Protein AF-0000000080131211 (afdb_homodimer)

Organism: Aquilegia coerulea (NCBI:txid218851)

Radius of gyration: 43.45 Å; Cα contacts (8 Å, |Δi|>4): 1147; chains: 2; bounding box: 119×143×112 Å

Sequence (862 aa):
MFQPNPSKISPPTKALTFQESSVSKSLNWSEHSEVAGEGMQNGGLLKAQSIVELAQKCNEDMEKSGMRIKHHEDNLKFLKTQMDNLDESILDMQVNLGKYHHSSTVEMVKNENTNHSQTEENTIDQIQQQEKSAASLYCQLKIRHGAMASQLPITKDVIGIVATLGKVEDDNLSRLFSEYLGLKTMTAMVCKTFEGVKALEAYDEKGNINKNIGLRGIGLSIGRHIDERFLAICLEDLRPYAGEFIADDPQRKLDLLKPRLPNGESPPGFLGFAVNMINVDSDNLSCVTASGHGLRETLFYSLFSRMQVYRTRKEMLLSLPCVSDGAISLDGGMIRTSGVFILGNRKEVEVRFPVSTGILDLPVGYLEAERKIKFMKWEKERIDEDIKREQALLNDANEKFTSKKQEYFKFSSAYSNQQQAQSAGHRTIPRMFQPNPSKISPPTKALTFQESSVSKSLNWSEHSEVAGEGMQNGGLLKAQSIVELAQKCNEDMEKSGMRIKHHEDNLKFLKTQMDNLDESILDMQVNLGKYHHSSTVEMVKNENTNHSQTEENTIDQIQQQEKSAASLYCQLKIRHGAMASQLPITKDVIGIVATLGKVEDDNLSRLFSEYLGLKTMTAMVCKTFEGVKALEAYDEKGNINKNIGLRGIGLSIGRHIDERFLAICLEDLRPYAGEFIADDPQRKLDLLKPRLPNGESPPGFLGFAVNMINVDSDNLSCVTASGHGLRETLFYSLFSRMQVYRTRKEMLLSLPCVSDGAISLDGGMIRTSGVFILGNRKEVEVRFPVSTGILDLPVGYLEAERKIKFMKWEKERIDEDIKREQALLNDANEKFTSKKQEYFKFSSAYSNQQQAQSAGHRTIPR

Foldseek 3Di:
DCPDDDDPDDPPDDDDDPPPDDPDPDDDDPPDDDDDDDPDCVVVVVVVVVVVVVVVVLVVVLVVLVVLLVVLVVVLVVLVVLLVVLVVVLVVLVVVLVVVVVPDPLPQPFPVVCVPFFALVNLLVLLCVPALALLNLLSVLCVVVPPVSCVDQQRVQWPHFQQNFWAFAGRLLQQQLLQLLADQNRSEIEGAAVSNVCQQWPADPVGHTDCCGHSNVVCVVVVGHRDDDHHYHHQVPFDFAPAAFDPPDLQRHGDDDAFADPVGDHQPQWDFFSLRRIRGDLLQCWLSYLVTHGCSRTVSCVRGVRETEGQDPVSVVVCLVRFAQWYAYSQGWIDGGNPRGDDDDRDDRSRTHGHDRPPSPDDPVSSVSVNVSSVSVSVSVNSVVVSVVSVVSSVVSVVVSVVSVVVVVVVVVVVVVVVVVVVVVPDDPDD/DPPPDDDDDPPDPPVPCPPPDDDDDDDDPPPPDDDDPPPDCVPVVVVVVVVVVVVVVLVVVLVVLVVLLVVLVVVLVVLVVLLVVLVVVLVVLVVVLVVVVVPDPLPQPFPVVCPPFFALVNQLVLQCVPALALLNLLSVLCVVVPPVSCVDQQRVQWPHFQQNFWAFAGRLLQQQLLQQLADQNRSEIEGAAVSNVCQQWPADPVGHTDCCGHSNVVCVVVVGHRDDDHHYHHQVPFDFAPAAFDPPDLQRHGDDDAFADPVGDHQPQWDAFSLRRIRGDLLQCWLSYLVTHGCSRTVSCVRGVRETEGADPVSVVVCLVRFAQWYAYSQGWIDGGNPRGDDDDRDDRSRTHGHDRPPSPDDPVSSVSVNVSSVSVSVSVNSVVVSVVSVVSSVVSVVVSVVSVVVVVVVVVVVVVVVVVVVVVPDDPDD

pLDDT: mean 79.77, std 23.43, range [16.95, 98.81]

Solvent-accessible surface area (backbone atoms only — not comparable to full-atom values): 48018 Å² total; per-residue (Å²): 132,88,72,83,86,82,82,82,83,75,84,76,85,87,78,89,76,82,79,77,75,76,87,76,86,82,81,86,84,85,72,88,83,87,82,74,87,82,75,81,66,63,66,62,52,54,54,48,50,50,49,50,51,50,49,49,50,49,50,51,50,49,49,53,44,49,50,52,37,50,50,36,52,52,50,45,51,51,52,50,50,53,43,51,51,48,51,53,50,44,53,55,50,51,57,58,50,56,60,50,63,76,68,57,80,75,73,72,70,71,68,77,90,51,83,83,52,45,34,64,66,53,29,52,49,32,39,52,64,42,69,48,32,68,48,21,50,52,50,48,42,34,69,76,46,42,78,57,34,48,65,33,83,50,34,46,38,46,80,45,38,49,34,76,58,37,22,21,79,38,61,67,58,14,49,52,55,27,52,73,59,27,65,64,51,36,47,12,38,31,18,41,36,66,69,27,53,47,31,40,51,36,60,47,96,86,56,44,74,35,62,74,38,35,52,39,19,53,18,53,74,72,73,47,52,55,67,52,60,46,37,38,35,22,51,66,50,36,77,53,65,87,74,53,56,40,80,92,39,93,77,59,33,67,56,71,81,76,56,51,41,95,88,63,45,59,50,64,51,64,73,50,43,52,44,63,52,49,46,61,54,78,80,39,58,42,49,59,35,96,89,44,44,18,42,54,44,26,58,39,29,68,75,32,49,69,14,34,32,20,57,33,42,64,41,44,60,74,31,48,93,57,42,61,48,15,36,36,18,74,75,63,36,40,31,56,38,44,31,34,35,51,41,70,46,86,71,91,66,75,47,36,30,13,34,56,68,69,76,79,84,65,58,68,66,57,54,50,51,51,49,50,46,50,53,47,52,43,50,43,53,50,47,50,50,48,43,53,53,42,48,51,52,33,50,50,43,50,50,51,47,52,51,51,52,51,51,48,51,51,51,52,51,52,49,55,51,52,54,54,55,61,62,60,70,73,60,80,78,78,128,138,78,80,74,76,84,76,76,88,66,79,78,80,78,73,78,75,79,78,80,81,85,83,83,84,82,80,82,81,68,82,80,78,84,82,75,84,84,72,83,68,58,64,65,49,52,55,49,48,49,50,50,50,50,50,48,50,50,50,52,52,50,50,53,45,48,50,51,38,48,49,35,52,52,51,45,52,52,51,50,49,53,44,50,52,48,51,53,50,46,52,53,51,49,57,58,51,56,60,51,64,75,68,59,80,73,74,71,72,70,68,76,87,50,84,82,52,46,34,63,67,54,29,52,48,34,40,53,65,43,69,50,33,68,48,22,51,51,51,49,43,34,70,74,44,42,77,57,35,48,66,34,85,50,33,45,37,46,79,45,38,50,35,75,58,36,21,20,79,38,61,67,56,13,49,51,55,27,50,74,59,29,65,65,51,36,46,13,37,32,17,41,36,65,69,26,54,46,30,41,52,36,60,47,95,86,58,44,76,36,64,74,38,35,53,38,18,53,19,54,76,71,74,46,53,56,69,52,60,46,38,37,35,22,50,65,51,36,76,54,65,87,73,55,58,40,80,93,40,93,76,61,33,68,54,71,81,76,58,53,42,96,88,63,45,59,49,66,51,63,74,48,44,53,44,62,52,48,46,60,54,76,80,40,58,41,51,59,35,96,88,43,44,18,42,54,43,26,58,37,29,67,76,31,48,69,15,36,33,20,57,32,41,62,41,43,61,74,32,49,92,59,42,61,47,15,35,36,18,74,76,63,37,40,32,58,38,46,31,35,34,50,41,70,46,87,72,90,66,75,46,36,31,13,34,55,66,70,74,79,84,64,58,66,67,55,54,50,50,51,49,50,44,50,51,49,51,43,51,42,52,53,47,52,52,49,42,53,53,41,50,52,53,34,51,51,41,50,50,52,46,51,52,51,51,51,52,50,50,52,51,53,50,52,52,54,52,52,53,54,56,62,62,62,70,72,66,81,78,80,129

Secondary structure (DSSP, 8-state):
---------------------------------------TTHHHHHHHHHHHHHHHHHHHHHHHHHHHHHHHHHHHHHHHHHHHHHHHHHHHHHHHHHHHHHH--------GGGTTS--HHHHHHHHHHSTT-HHHHHHHHHHHHGGGGGGSTTTTTEEEEGGGS-BBSSHHHHHHHHHHH-HHHHT-EEESSHHHHHHH--B-TTS-B-TTSHHHHHHHHTT----S-EEEEEGGGS----SPBPTT-TT--B-PPPP--TTSPPPTTEEEEGGGG-B--GGGSS--STTS--SIIIIIHHHHTT-EEES-HHHHHHTGGG-SS-EEETTS-EEEETTEEEESPPPPPSS-PPBPP------HHHHHHHHHHHHHHHHHHHHHHHHHHHHHHHHHHHHHHHHHHHHHHHHHHHHHHHHHHHHGGGS----/---------------------------------------TTHHHHHHHHHHHHHHHHHHHHHHHHHHHHHHHHHHHHHHHHHHHHHHHHHHHHHHHHHHHHHH--------GGGTTS--HHHHHHHHHHSTT-HHHHHHHHHHHHGGGGGGSTTTTTEEEEGGGS-BBSSHHHHHHHHHHH-HHHHT-EEESSHHHHHHH--B-TTS-B-TTSHHHHHHHHTT----S-EEEEEGGGS----SPBPTT-TT--B-PPPP--TTSPPPTTEEEEGGGG-B--GGGSS--STTS--SIIIIIHHHHTT-EEES-HHHHHHTGGG-SS-EEETTS-EEEETTEEEESPPPPPSS-PPBPP------HHHHHHHHHHHHHHHHHHHHHHHHHHHHHHHHHHHHHHHHHHHHHHHHHHHHHHHHHHHHGGG-----

Structure (mmCIF, N/CA/C/O backbone):
data_AF-0000000080131211-model_v1
#
loop_
_entity.id
_entity.type
_entity.pdbx_description
1 polymer 'Protein DEFECTIVE IN MERISTEM SILENCING 3'
#
loop_
_atom_site.group_PDB
_atom_site.id
_atom_site.type_symbol
_atom_site.label_atom_id
_atom_site.label_alt_id
_atom_site.label_comp_id
_atom_site.label_asym_id
_atom_site.label_entity_id
_atom_site.label_seq_id
_atom_site.pdbx_PDB_ins_code
_atom_site.Cartn_x
_atom_site.Cartn_y
_atom_site.Cartn_z
_atom_site.occupancy
_atom_site.B_iso_or_equiv
_atom_site.auth_seq_id
_atom_site.auth_comp_id
_atom_site.auth_asym_id
_atom_site.auth_atom_id
_atom_site.pdbx_PDB_model_num
ATOM 1 N N . MET A 1 1 ? 46.031 -30.234 -34.281 1 19.17 1 MET A N 1
ATOM 2 C CA . MET A 1 1 ? 46.25 -30.766 -35.625 1 19.17 1 MET A CA 1
ATOM 3 C C . MET A 1 1 ? 44.938 -31.188 -36.25 1 19.17 1 MET A C 1
ATOM 5 O O . MET A 1 1 ? 44.875 -31.391 -37.469 1 19.17 1 MET A O 1
ATOM 9 N N . PHE A 1 2 ? 43.938 -31.75 -35.562 1 21.12 2 PHE A N 1
ATOM 10 C CA . PHE A 1 2 ? 43.188 -32.906 -36.062 1 21.12 2 PHE A CA 1
ATOM 11 C C . PHE A 1 2 ? 42.156 -32.5 -37.125 1 21.12 2 PHE A C 1
ATOM 13 O O . PHE A 1 2 ? 41.312 -31.641 -36.844 1 21.12 2 PHE A O 1
ATOM 20 N N . GLN A 1 3 ? 42.469 -32.719 -38.375 1 22.14 3 GLN A N 1
ATOM 21 C CA . GLN A 1 3 ? 41.875 -32.281 -39.656 1 22.14 3 GLN A CA 1
ATOM 22 C C . GLN A 1 3 ? 40.594 -33.031 -39.938 1 22.14 3 GLN A C 1
ATOM 24 O O . GLN A 1 3 ? 40.594 -34.188 -40.406 1 22.14 3 GLN A O 1
ATOM 29 N N . PRO A 1 4 ? 39.656 -33.281 -39.062 1 21.61 4 PRO A N 1
ATOM 30 C CA . PRO A 1 4 ? 38.844 -34.438 -39.406 1 21.61 4 PRO A CA 1
ATOM 31 C C . PRO A 1 4 ? 38.219 -34.312 -40.812 1 21.61 4 PRO A C 1
ATOM 33 O O . PRO A 1 4 ? 38.156 -33.219 -41.375 1 21.61 4 PRO A O 1
ATOM 36 N N . ASN A 1 5 ? 37.688 -35.406 -41.312 1 19.81 5 ASN A N 1
ATOM 37 C CA . ASN A 1 5 ? 37.375 -36.25 -42.469 1 19.81 5 ASN A CA 1
ATOM 38 C C . ASN A 1 5 ? 36.25 -35.656 -43.312 1 19.81 5 ASN A C 1
ATOM 40 O O . ASN A 1 5 ? 35.344 -34.969 -42.781 1 19.81 5 ASN A O 1
ATOM 44 N N . PRO A 1 6 ? 36.188 -35.844 -44.625 1 22.23 6 PRO A N 1
ATOM 45 C CA . PRO A 1 6 ? 35.781 -35.344 -45.969 1 22.23 6 PRO A CA 1
ATOM 46 C C . PRO A 1 6 ? 34.312 -35.531 -46.25 1 22.23 6 PRO A C 1
ATOM 48 O O . PRO A 1 6 ? 33.656 -34.656 -46.812 1 22.23 6 PRO A O 1
ATOM 51 N N . SER A 1 7 ? 33.656 -36.719 -45.969 1 18 7 SER A N 1
ATOM 52 C CA . SER A 1 7 ? 33.094 -37.531 -47.062 1 18 7 SER A CA 1
ATOM 53 C C . SER A 1 7 ? 31.656 -37.125 -47.344 1 18 7 SER A C 1
ATOM 55 O O . SER A 1 7 ? 30.75 -37.5 -46.594 1 18 7 SER A O 1
ATOM 57 N N . LYS A 1 8 ? 31.328 -35.875 -47.562 1 22.05 8 LYS A N 1
ATOM 58 C CA . LYS A 1 8 ? 29.906 -35.594 -47.812 1 22.05 8 LYS A CA 1
ATOM 59 C C . LYS A 1 8 ? 29.375 -36.438 -48.969 1 22.05 8 LYS A C 1
ATOM 61 O O . LYS A 1 8 ? 29.922 -36.438 -50.062 1 22.05 8 LYS A O 1
ATOM 66 N N . ILE A 1 9 ? 28.516 -37.594 -48.812 1 18.17 9 ILE A N 1
ATOM 67 C CA . ILE A 1 9 ? 27.859 -38.719 -49.5 1 18.17 9 ILE A CA 1
ATOM 68 C C . ILE A 1 9 ? 26.844 -38.219 -50.5 1 18.17 9 ILE A C 1
ATOM 70 O O . ILE A 1 9 ? 25.984 -37.406 -50.156 1 18.17 9 ILE A O 1
ATOM 74 N N . SER A 1 10 ? 26.953 -38.406 -51.875 1 19.75 10 SER A N 1
ATOM 75 C CA . SER A 1 10 ? 26.422 -38.094 -53.188 1 19.75 10 SER A CA 1
ATOM 76 C C . SER A 1 10 ? 25.078 -38.75 -53.438 1 19.75 10 SER A C 1
ATOM 78 O O . SER A 1 10 ? 24.469 -38.562 -54.5 1 19.75 10 SER A O 1
ATOM 80 N N . PRO A 1 11 ? 24.266 -39.438 -52.562 1 18 11 PRO A N 1
ATOM 81 C CA . PRO A 1 11 ? 23.594 -40.531 -53.25 1 18 11 PRO A CA 1
ATOM 82 C C . PRO A 1 11 ? 22.547 -40.062 -54.25 1 18 11 PRO A C 1
ATOM 84 O O . PRO A 1 11 ? 21.797 -39.125 -53.969 1 18 11 PRO A O 1
ATOM 87 N N . PRO A 1 12 ? 22.578 -40.219 -55.594 1 21.59 12 PRO A N 1
ATOM 88 C CA . PRO A 1 12 ? 21.828 -39.812 -56.781 1 21.59 12 PRO A CA 1
ATOM 89 C C . PRO A 1 12 ? 20.5 -40.562 -56.906 1 21.59 12 PRO A C 1
ATOM 91 O O . PRO A 1 12 ? 19.812 -40.469 -57.938 1 21.59 12 PRO A O 1
ATOM 94 N N . THR A 1 13 ? 19.672 -40.781 -55.906 1 18.08 13 THR A N 1
ATOM 95 C CA . THR A 1 13 ? 18.688 -41.844 -56.125 1 18.08 13 THR A CA 1
ATOM 96 C C . THR A 1 13 ? 17.844 -41.562 -57.344 1 18.08 13 THR A C 1
ATOM 98 O O . THR A 1 13 ? 17.594 -40.406 -57.719 1 18.08 13 THR A O 1
ATOM 101 N N . LYS A 1 14 ? 17.078 -42.688 -57.906 1 18.88 14 LYS A N 1
ATOM 102 C CA . LYS A 1 14 ? 16.578 -43.469 -59.031 1 18.88 14 LYS A CA 1
ATOM 103 C C . LYS A 1 14 ? 15.281 -42.906 -59.594 1 18.88 14 LYS A C 1
ATOM 105 O O . LYS A 1 14 ? 15.258 -42.312 -60.688 1 18.88 14 LYS A O 1
ATOM 110 N N . ALA A 1 15 ? 14.062 -43.719 -59.656 1 18.55 15 ALA A N 1
ATOM 111 C CA . ALA A 1 15 ? 13.445 -44.469 -60.75 1 18.55 15 ALA A CA 1
ATOM 112 C C . ALA A 1 15 ? 12.18 -43.781 -61.25 1 18.55 15 ALA A C 1
ATOM 114 O O . ALA A 1 15 ? 11.93 -43.719 -62.438 1 18.55 15 ALA A O 1
ATOM 115 N N . LEU A 1 16 ? 11.094 -43.344 -60.438 1 19 16 LEU A N 1
ATOM 116 C CA . LEU A 1 16 ? 9.797 -43.969 -60.656 1 19 16 LEU A CA 1
ATOM 117 C C . LEU A 1 16 ? 9.047 -43.312 -61.812 1 19 16 LEU A C 1
ATOM 119 O O . LEU A 1 16 ? 8.906 -42.094 -61.844 1 19 16 LEU A O 1
ATOM 123 N N . THR A 1 17 ? 8.859 -44 -62.969 1 19.23 17 THR A N 1
ATOM 124 C CA . THR A 1 17 ? 8.375 -43.75 -64.312 1 19.23 17 THR A CA 1
ATOM 125 C C . THR A 1 17 ? 6.859 -43.562 -64.312 1 19.23 17 THR A C 1
ATOM 127 O O . THR A 1 17 ? 6.113 -44.531 -64.125 1 19.23 17 THR A O 1
ATOM 130 N N . PHE A 1 18 ? 6.16 -42.688 -63.625 1 18.03 18 PHE A N 1
ATOM 131 C CA . PHE A 1 18 ? 4.703 -42.75 -63.594 1 18.03 18 PHE A CA 1
ATOM 132 C C . PHE A 1 18 ? 4.121 -42.406 -65 1 18.03 18 PHE A C 1
ATOM 134 O O . PHE A 1 18 ? 4.242 -41.281 -65.438 1 18.03 18 PHE A O 1
ATOM 141 N N . GLN A 1 19 ? 3.932 -43.375 -65.875 1 18.34 19 GLN A N 1
ATOM 142 C CA . GLN A 1 19 ? 3.488 -43.281 -67.25 1 18.34 19 GLN A CA 1
ATOM 143 C C . GLN A 1 19 ? 1.999 -42.969 -67.312 1 18.34 19 GLN A C 1
ATOM 145 O O . GLN A 1 19 ? 1.16 -43.781 -67 1 18.34 19 GLN A O 1
ATOM 150 N N . GLU A 1 20 ? 1.402 -41.875 -66.938 1 18.62 20 GLU A N 1
ATOM 151 C CA . GLU A 1 20 ? -0.043 -41.688 -66.938 1 18.62 20 GLU A CA 1
ATOM 152 C C . GLU A 1 20 ? -0.625 -41.531 -68.312 1 18.62 20 GLU A C 1
ATOM 154 O O . GLU A 1 20 ? -1.765 -41.062 -68.5 1 18.62 20 GLU A O 1
ATOM 159 N N . SER A 1 21 ? -0.334 -42.156 -69.375 1 18.22 21 SER A N 1
ATOM 160 C CA . SER A 1 21 ? -0.673 -41.531 -70.625 1 18.22 21 SER A CA 1
ATOM 161 C C . SER A 1 21 ? -2.174 -41.594 -70.875 1 18.22 21 SER A C 1
ATOM 163 O O . SER A 1 21 ? -2.771 -40.625 -71.312 1 18.22 21 SER A O 1
ATOM 165 N N . SER A 1 22 ? -2.949 -42.719 -71.062 1 18.47 22 SER A N 1
ATOM 166 C CA . SER A 1 22 ? -3.566 -43.031 -72.375 1 18.47 22 SER A CA 1
ATOM 167 C C . SER A 1 22 ? -5.035 -42.625 -72.375 1 18.47 22 SER A C 1
ATOM 169 O O . SER A 1 22 ? -5.809 -43.125 -73.188 1 18.47 22 SER A O 1
ATOM 171 N N . VAL A 1 23 ? -5.578 -41.594 -71.875 1 19.14 23 VAL A N 1
ATOM 172 C CA . VAL A 1 23 ? -7.035 -41.656 -71.812 1 19.14 23 VAL A CA 1
ATOM 173 C C . VAL A 1 23 ? -7.629 -41.531 -73.188 1 19.14 23 VAL A C 1
ATOM 175 O O . VAL A 1 23 ? -7.387 -40.562 -73.938 1 19.14 23 VAL A O 1
ATOM 178 N N . SER A 1 24 ? -8.094 -42.625 -73.875 1 17.5 24 SER A N 1
ATOM 179 C CA . SER A 1 24 ? -8.727 -42.875 -75.188 1 17.5 24 SER A CA 1
ATOM 180 C C . SER A 1 24 ? -10.109 -42.25 -75.25 1 17.5 24 SER A C 1
ATOM 182 O O . SER A 1 24 ? -10.836 -42.219 -74.25 1 17.5 24 SER A O 1
ATOM 184 N N . LYS A 1 25 ? -10.484 -41.469 -76.312 1 22.16 25 LYS A N 1
ATOM 185 C CA . LYS A 1 25 ? -11.547 -40.625 -76.875 1 22.16 25 LYS A CA 1
ATOM 186 C C . LYS A 1 25 ? -12.773 -41.469 -77.25 1 22.16 25 LYS A C 1
ATOM 188 O O . LYS A 1 25 ? -12.82 -42.125 -78.312 1 22.16 25 LYS A O 1
ATOM 193 N N . SER A 1 26 ? -13.352 -42.312 -76.312 1 16.95 26 SER A N 1
ATOM 194 C CA . SER A 1 26 ? -14.391 -43.219 -76.75 1 16.95 26 SER A CA 1
ATOM 195 C C . SER A 1 26 ? -15.547 -42.438 -77.438 1 16.95 26 SER A C 1
ATOM 197 O O . SER A 1 26 ? -15.844 -41.312 -77 1 16.95 26 SER A O 1
ATOM 199 N N . LEU A 1 27 ? -16.25 -42.938 -78.5 1 19.95 27 LEU A N 1
ATOM 200 C CA . LEU A 1 27 ? -17.078 -42.781 -79.688 1 19.95 27 LEU A CA 1
ATOM 201 C C . LEU A 1 27 ? -18.547 -42.594 -79.25 1 19.95 27 LEU A C 1
ATOM 203 O O . LEU A 1 27 ? -19.328 -42.031 -80 1 19.95 27 LEU A O 1
ATOM 207 N N . ASN A 1 28 ? -19.109 -43.094 -78.062 1 18.81 28 ASN A N 1
ATOM 208 C CA . ASN A 1 28 ? -20.391 -43.75 -78.312 1 18.81 28 ASN A CA 1
ATOM 209 C C . ASN A 1 28 ? -21.469 -42.75 -78.688 1 18.81 28 ASN A C 1
ATOM 211 O O . ASN A 1 28 ? -21.344 -41.562 -78.438 1 18.81 28 ASN A O 1
ATOM 215 N N . TRP A 1 29 ? -22.766 -43.25 -79.312 1 20.05 29 TRP A N 1
ATOM 216 C CA . TRP A 1 29 ? -23.938 -43.188 -80.125 1 20.05 29 TRP A CA 1
ATOM 217 C C . TRP A 1 29 ? -25.109 -42.531 -79.375 1 20.05 29 TRP A C 1
ATOM 219 O O . TRP A 1 29 ? -25.516 -43 -78.312 1 20.05 29 TRP A O 1
ATOM 229 N N . SER A 1 30 ? -25.25 -41.188 -79.375 1 20.59 30 SER A N 1
ATOM 230 C CA . SER A 1 30 ? -26.266 -40.344 -78.75 1 20.59 30 SER A CA 1
ATOM 231 C C . SER A 1 30 ? -27.656 -40.625 -79.312 1 20.59 30 SER A C 1
ATOM 233 O O . SER A 1 30 ? -28.172 -39.844 -80.125 1 20.59 30 SER A O 1
ATOM 235 N N . GLU A 1 31 ? -28.125 -41.781 -79.562 1 21.28 31 GLU A N 1
ATOM 236 C CA . GLU A 1 31 ? -29.375 -41.812 -80.312 1 21.28 31 GLU A CA 1
ATOM 237 C C . GLU A 1 31 ? -30.562 -41.406 -79.438 1 21.28 31 GLU A C 1
ATOM 239 O O . GLU A 1 31 ? -31.688 -41.281 -79.938 1 21.28 31 GLU A O 1
ATOM 244 N N . HIS A 1 32 ? -30.547 -40.906 -78.125 1 19.84 32 HIS A N 1
ATOM 245 C CA . HIS A 1 32 ? -31.75 -41.156 -77.312 1 19.84 32 HIS A CA 1
ATOM 246 C C . HIS A 1 32 ? -32.969 -40.469 -77.938 1 19.84 32 HIS A C 1
ATOM 248 O O . HIS A 1 32 ? -32.844 -39.5 -78.688 1 19.84 32 HIS A O 1
ATOM 254 N N . SER A 1 33 ? -34.312 -41.062 -77.562 1 21.89 33 SER A N 1
ATOM 255 C CA . SER A 1 33 ? -35.719 -41.375 -77.75 1 21.89 33 SER A CA 1
ATOM 256 C C . SER A 1 33 ? -36.594 -40.188 -77.312 1 21.89 33 SER A C 1
ATOM 258 O O . SER A 1 33 ? -36.188 -39.406 -76.5 1 21.89 33 SER A O 1
ATOM 260 N N . GLU A 1 34 ? -37.781 -39.938 -78 1 25.11 34 GLU A N 1
ATOM 261 C CA . GLU A 1 34 ? -38.906 -39 -78.125 1 25.11 34 GLU A CA 1
ATOM 262 C C . GLU A 1 34 ? -39.719 -39 -76.812 1 25.11 34 GLU A C 1
ATOM 264 O O . GLU A 1 34 ? -40.219 -40.062 -76.375 1 25.11 34 GLU A O 1
ATOM 269 N N . VAL A 1 35 ? -39.531 -38.125 -75.875 1 25.56 35 VAL A N 1
ATOM 270 C CA . VAL A 1 35 ? -40.156 -37.969 -74.562 1 25.56 35 VAL A CA 1
ATOM 271 C C . VAL A 1 35 ? -41.625 -37.625 -74.688 1 25.56 35 VAL A C 1
ATOM 273 O O . VAL A 1 35 ? -41.969 -36.656 -75.375 1 25.56 35 VAL A O 1
ATOM 276 N N . ALA A 1 36 ? -42.531 -38.625 -74.562 1 26.08 36 ALA A N 1
ATOM 277 C CA . ALA A 1 36 ? -43.969 -38.531 -74.438 1 26.08 36 ALA A CA 1
ATOM 278 C C . ALA A 1 36 ? -44.406 -37.594 -73.312 1 26.08 36 ALA A C 1
ATOM 280 O O . ALA A 1 36 ? -43.625 -37.375 -72.375 1 26.08 36 ALA A O 1
ATOM 281 N N . GLY A 1 37 ? -45.656 -36.938 -73.188 1 26.09 37 GLY A N 1
ATOM 282 C CA . GLY A 1 37 ? -46.406 -35.875 -72.5 1 26.09 37 GLY A CA 1
ATOM 283 C C . GLY A 1 37 ? -46.688 -36.156 -71.062 1 26.09 37 GLY A C 1
ATOM 284 O O . GLY A 1 37 ? -47.531 -35.5 -70.438 1 26.09 37 GLY A O 1
ATOM 285 N N . GLU A 1 38 ? -45.812 -36.906 -70.25 1 29.92 38 GLU A N 1
ATOM 286 C CA . GLU A 1 38 ? -46.312 -37.375 -69 1 29.92 38 GLU A CA 1
ATOM 287 C C . GLU A 1 38 ? -46.438 -36.219 -68 1 29.92 38 GLU A C 1
ATOM 289 O O . GLU A 1 38 ? -45.438 -35.562 -67.688 1 29.92 38 GLU A O 1
ATOM 294 N N . GLY A 1 39 ? -47.625 -35.562 -67.625 1 32.28 39 GLY A N 1
ATOM 295 C CA . GLY A 1 39 ? -48.125 -34.5 -66.75 1 32.28 39 GLY A CA 1
ATOM 296 C C . GLY A 1 39 ? -47.719 -34.656 -65.312 1 32.28 39 GLY A C 1
ATOM 297 O O . GLY A 1 39 ? -47.344 -33.688 -64.688 1 32.28 39 GLY A O 1
ATOM 298 N N . MET A 1 40 ? -48.125 -35.688 -64.562 1 36.72 40 MET A N 1
ATOM 299 C CA . MET A 1 40 ? -48.438 -35.688 -63.125 1 36.72 40 MET A CA 1
ATOM 300 C C . MET A 1 40 ? -47.156 -35.656 -62.312 1 36.72 40 MET A C 1
ATOM 302 O O . MET A 1 40 ? -47.188 -35.625 -61.062 1 36.72 40 MET A O 1
ATOM 306 N N . GLN A 1 41 ? -45.969 -36.125 -62.719 1 38.56 41 GLN A N 1
ATOM 307 C CA . GLN A 1 41 ? -44.875 -36.562 -61.844 1 38.56 41 GLN A CA 1
ATOM 308 C C . GLN A 1 41 ? -44.094 -35.375 -61.312 1 38.56 41 GLN A C 1
ATOM 310 O O . GLN A 1 41 ? -43 -35.562 -60.781 1 38.56 41 GLN A O 1
ATOM 315 N N . ASN A 1 42 ? -44.5 -34.188 -61.406 1 44.81 42 ASN A N 1
ATOM 316 C CA . ASN A 1 42 ? -43.594 -33.094 -61.062 1 44.81 42 ASN A CA 1
ATOM 317 C C . ASN A 1 42 ? -43.438 -32.938 -59.562 1 44.81 42 ASN A C 1
ATOM 319 O O . ASN A 1 42 ? -42.594 -32.156 -59.094 1 44.81 42 ASN A O 1
ATOM 323 N N . GLY A 1 43 ? -44.312 -33.375 -58.75 1 51.09 43 GLY A N 1
ATOM 324 C CA . GLY A 1 43 ? -44.156 -33.188 -57.312 1 51.09 43 GLY A CA 1
ATOM 325 C C . GLY A 1 43 ? -43 -34.031 -56.719 1 51.09 43 GLY A C 1
ATOM 326 O O . GLY A 1 43 ? -42.344 -33.594 -55.781 1 51.09 43 GLY A O 1
ATOM 327 N N . GLY A 1 44 ? -42.875 -35.219 -57.125 1 53.16 44 GLY A N 1
ATOM 328 C CA . GLY A 1 44 ? -41.844 -36.125 -56.656 1 53.16 44 GLY A CA 1
ATOM 329 C C . GLY A 1 44 ? -40.438 -35.688 -57 1 53.16 44 GLY A C 1
ATOM 330 O O . GLY A 1 44 ? -39.5 -35.906 -56.219 1 53.16 44 GLY A O 1
ATOM 331 N N . LEU A 1 45 ? -40.281 -35.031 -58.094 1 58.22 45 LEU A N 1
ATOM 332 C CA . LEU A 1 45 ? -38.969 -34.562 -58.531 1 58.22 45 LEU A CA 1
ATOM 333 C C . LEU A 1 45 ? -38.469 -33.406 -57.688 1 58.22 45 LEU A C 1
ATOM 335 O O . LEU A 1 45 ? -37.281 -33.312 -57.375 1 58.22 45 LEU A O 1
ATOM 339 N N . LEU A 1 46 ? -39.375 -32.531 -57.281 1 57.25 46 LEU A N 1
ATOM 340 C CA . LEU A 1 46 ? -38.938 -31.406 -56.469 1 57.25 46 LEU A CA 1
ATOM 341 C C . LEU A 1 46 ? -38.5 -31.875 -55.094 1 57.25 46 LEU A C 1
ATOM 343 O O . LEU A 1 46 ? -37.531 -31.359 -54.531 1 57.25 46 LEU A O 1
ATOM 347 N N . LYS A 1 47 ? -39.188 -32.844 -54.625 1 61.06 47 LYS A N 1
ATOM 348 C CA . LYS A 1 47 ? -38.812 -33.406 -53.344 1 61.06 47 LYS A CA 1
ATOM 349 C C . LYS A 1 47 ? -37.5 -34.156 -53.438 1 61.06 47 LYS A C 1
ATOM 351 O O . LYS A 1 47 ? -36.656 -34.062 -52.531 1 61.06 47 LYS A O 1
ATOM 356 N N . ALA A 1 48 ? -37.406 -34.812 -54.531 1 63.47 48 ALA A N 1
ATOM 357 C CA . ALA A 1 48 ? -36.156 -35.531 -54.75 1 63.47 48 ALA A CA 1
ATOM 358 C C . ALA A 1 48 ? -35 -34.562 -54.906 1 63.47 48 ALA A C 1
ATOM 360 O O . ALA A 1 48 ? -33.906 -34.812 -54.406 1 63.47 48 ALA A O 1
ATOM 361 N N . GLN A 1 49 ? -35.156 -33.438 -55.562 1 67.75 49 GLN A N 1
ATOM 362 C CA . GLN A 1 49 ? -34.094 -32.438 -55.75 1 67.75 49 GLN A CA 1
ATOM 363 C C . GLN A 1 49 ? -33.719 -31.766 -54.406 1 67.75 49 GLN A C 1
ATOM 365 O O . GLN A 1 49 ? -32.562 -31.5 -54.156 1 67.75 49 GLN A O 1
ATOM 370 N N . SER A 1 50 ? -34.75 -31.594 -53.625 1 73 50 SER A N 1
ATOM 371 C CA . SER A 1 50 ? -34.5 -30.984 -52.312 1 73 50 SER A CA 1
ATOM 372 C C . SER A 1 50 ? -33.719 -31.922 -51.406 1 73 50 SER A C 1
ATOM 374 O O . SER A 1 50 ? -32.844 -31.469 -50.656 1 73 50 SER A O 1
ATOM 376 N N . ILE A 1 51 ? -34.031 -33.125 -51.562 1 71.25 51 ILE A N 1
ATOM 377 C CA . ILE A 1 51 ? -33.312 -34.125 -50.781 1 71.25 51 ILE A CA 1
ATOM 378 C C . ILE A 1 51 ? -31.875 -34.25 -51.25 1 71.25 51 ILE A C 1
ATOM 380 O O . ILE A 1 51 ? -30.953 -34.375 -50.438 1 71.25 51 ILE A O 1
ATOM 384 N N . VAL A 1 52 ? -31.781 -34.156 -52.594 1 73.75 52 VAL A N 1
ATOM 385 C CA . VAL A 1 52 ? -30.438 -34.25 -53.156 1 73.75 52 VAL A CA 1
ATOM 386 C C . VAL A 1 52 ? -29.625 -33 -52.75 1 73.75 52 VAL A C 1
ATOM 388 O O . VAL A 1 52 ? -28.453 -33.125 -52.406 1 73.75 52 VAL A O 1
ATOM 391 N N . GLU A 1 53 ? -30.234 -31.859 -52.75 1 77.06 53 GLU A N 1
ATOM 392 C CA . GLU A 1 53 ? -29.562 -30.641 -52.344 1 77.06 53 GLU A CA 1
ATOM 393 C C . GLU A 1 53 ? -29.203 -30.672 -50.844 1 77.06 53 GLU A C 1
ATOM 395 O O . GLU A 1 53 ? -28.125 -30.203 -50.469 1 77.06 53 GLU A O 1
ATOM 400 N N . LEU A 1 54 ? -30.094 -31.219 -50.062 1 73.5 54 LEU A N 1
ATOM 401 C CA . LEU A 1 54 ? -29.828 -31.328 -48.625 1 73.5 54 LEU A CA 1
ATOM 402 C C . LEU A 1 54 ? -28.703 -32.312 -48.344 1 73.5 54 LEU A C 1
ATOM 404 O O . LEU A 1 54 ? -27.875 -32.094 -47.469 1 73.5 54 LEU A O 1
ATOM 408 N N . ALA A 1 55 ? -28.797 -33.375 -49.188 1 74.75 55 ALA A N 1
ATOM 409 C CA . ALA A 1 55 ? -27.75 -34.375 -49.031 1 74.75 55 ALA A CA 1
ATOM 410 C C . ALA A 1 55 ? -26.391 -33.812 -49.438 1 74.75 55 ALA A C 1
ATOM 412 O O . ALA A 1 55 ? -25.375 -34.094 -48.781 1 74.75 55 ALA A O 1
ATOM 413 N N . GLN A 1 56 ? -26.453 -32.969 -50.5 1 80.69 56 GLN A N 1
ATOM 414 C CA . GLN A 1 56 ? -25.203 -32.344 -50.938 1 80.69 56 GLN A CA 1
ATOM 415 C C . GLN A 1 56 ? -24.688 -31.344 -49.906 1 80.69 56 GLN A C 1
ATOM 417 O O . GLN A 1 56 ? -23.484 -31.297 -49.625 1 80.69 56 GLN A O 1
ATOM 422 N N . LYS A 1 57 ? -25.562 -30.594 -49.344 1 80.31 57 LYS A N 1
ATOM 423 C CA . LYS A 1 57 ? -25.172 -29.641 -48.312 1 80.31 57 LYS A CA 1
ATOM 424 C C . LYS A 1 57 ? -24.609 -30.344 -47.062 1 80.31 57 LYS A C 1
ATOM 426 O O . LYS A 1 57 ? -23.625 -29.891 -46.469 1 80.31 57 LYS A O 1
ATOM 431 N N . CYS A 1 58 ? -25.203 -31.438 -46.719 1 77.5 58 CYS A N 1
ATOM 432 C CA . CYS A 1 58 ? -24.75 -32.219 -45.594 1 77.5 58 CYS A CA 1
ATOM 433 C C . CYS A 1 58 ? -23.359 -32.781 -45.844 1 77.5 58 CYS A C 1
ATOM 435 O O . CYS A 1 58 ? -22.516 -32.812 -44.969 1 77.5 58 CYS A O 1
ATOM 437 N N . ASN A 1 59 ? -23.203 -33.25 -47.094 1 80.69 59 ASN A N 1
ATOM 438 C CA . ASN A 1 59 ? -21.891 -33.781 -47.469 1 80.69 59 ASN A CA 1
ATOM 439 C C . ASN A 1 59 ? -20.812 -32.688 -47.438 1 80.69 59 ASN A C 1
ATOM 441 O O . ASN A 1 59 ? -19.703 -32.938 -46.969 1 80.69 59 ASN A O 1
ATOM 445 N N . GLU A 1 60 ? -21.156 -31.516 -47.875 1 83.81 60 GLU A N 1
ATOM 446 C CA . GLU A 1 60 ? -20.219 -30.391 -47.844 1 83.81 60 GLU A CA 1
ATOM 447 C C . GLU A 1 60 ? -19.891 -30 -46.406 1 83.81 60 GLU A C 1
ATOM 449 O O . GLU A 1 60 ? -18.734 -29.703 -46.094 1 83.81 60 GLU A O 1
ATOM 454 N N . ASP A 1 61 ? -20.875 -30 -45.531 1 83.19 61 ASP A N 1
ATOM 455 C CA . ASP A 1 61 ? -20.672 -29.656 -44.125 1 83.19 61 ASP A CA 1
ATOM 456 C C . ASP A 1 61 ? -19.797 -30.688 -43.438 1 83.19 61 ASP A C 1
ATOM 458 O O . ASP A 1 61 ? -18.953 -30.328 -42.594 1 83.19 61 ASP A O 1
ATOM 462 N N . MET A 1 62 ? -20 -31.875 -43.781 1 84.81 62 MET A N 1
ATOM 463 C CA . MET A 1 62 ? -19.203 -32.938 -43.188 1 84.81 62 MET A CA 1
ATOM 464 C C . MET A 1 62 ? -17.75 -32.875 -43.656 1 84.81 62 MET A C 1
ATOM 466 O O . MET A 1 62 ? -16.828 -33.125 -42.875 1 84.81 62 MET A O 1
ATOM 470 N N . GLU A 1 63 ? -17.609 -32.531 -44.906 1 87.25 63 GLU A N 1
ATOM 471 C CA . GLU A 1 63 ? -16.266 -32.344 -45.438 1 87.25 63 GLU A CA 1
ATOM 472 C C . GLU A 1 63 ? -15.539 -31.188 -44.75 1 87.25 63 GLU A C 1
ATOM 474 O O . GLU A 1 63 ? -14.359 -31.297 -44.406 1 87.25 63 GLU A O 1
ATOM 479 N N . LYS A 1 64 ? -16.266 -30.094 -44.594 1 87.75 64 LYS A N 1
ATOM 480 C CA . LYS A 1 64 ? -15.68 -28.953 -43.938 1 87.75 64 LYS A CA 1
ATOM 481 C C . LYS A 1 64 ? -15.289 -29.297 -42.5 1 87.75 64 LYS A C 1
ATOM 483 O O . LYS A 1 64 ? -14.227 -28.875 -42.031 1 87.75 64 LYS A O 1
ATOM 488 N N . SER A 1 65 ? -16.125 -30.016 -41.781 1 89.44 65 SER A N 1
ATOM 489 C CA . SER A 1 65 ? -15.836 -30.453 -40.438 1 89.44 65 SER A CA 1
ATOM 490 C C . SER A 1 65 ? -14.633 -31.391 -40.375 1 89.44 65 SER A C 1
ATOM 492 O O . SER A 1 65 ? -13.82 -31.312 -39.469 1 89.44 65 SER A O 1
ATOM 494 N N . GLY A 1 66 ? -14.617 -32.219 -41.406 1 89.38 66 GLY A N 1
ATOM 495 C CA . GLY A 1 66 ? -13.461 -33.125 -41.531 1 89.38 66 GLY A CA 1
ATOM 496 C C . GLY A 1 66 ? -12.156 -32.375 -41.75 1 89.38 66 GLY A C 1
ATOM 497 O O . GLY A 1 66 ? -11.133 -32.719 -41.156 1 89.38 66 GLY A O 1
ATOM 498 N N . MET A 1 67 ? -12.203 -31.359 -42.531 1 90.06 67 MET A N 1
ATOM 499 C CA . MET A 1 67 ? -11.016 -30.531 -42.781 1 90.06 67 MET A CA 1
ATOM 500 C C . MET A 1 67 ? -10.57 -29.812 -41.531 1 90.06 67 MET A C 1
ATOM 502 O O . MET A 1 67 ? -9.375 -29.641 -41.281 1 90.06 67 MET A O 1
ATOM 506 N N . ARG A 1 68 ? -11.508 -29.344 -40.719 1 89.62 68 ARG A N 1
ATOM 507 C CA . ARG A 1 68 ? -11.188 -28.688 -39.438 1 89.62 68 ARG A CA 1
ATOM 508 C C . ARG A 1 68 ? -10.492 -29.641 -38.5 1 89.62 68 ARG A C 1
ATOM 510 O O . ARG A 1 68 ? -9.539 -29.266 -37.812 1 89.62 68 ARG A O 1
ATOM 517 N N . ILE A 1 69 ? -10.984 -30.781 -38.406 1 92.38 69 ILE A N 1
ATOM 518 C CA . ILE A 1 69 ? -10.398 -31.812 -37.562 1 92.38 69 ILE A CA 1
ATOM 519 C C . ILE A 1 69 ? -8.969 -32.094 -38 1 92.38 69 ILE A C 1
ATOM 521 O O . ILE A 1 69 ? -8.055 -32.156 -37.156 1 92.38 69 ILE A O 1
ATOM 525 N N . LYS A 1 70 ? -8.875 -32.281 -39.312 1 91.5 70 LYS A N 1
ATOM 526 C CA . LYS A 1 70 ? -7.539 -32.531 -3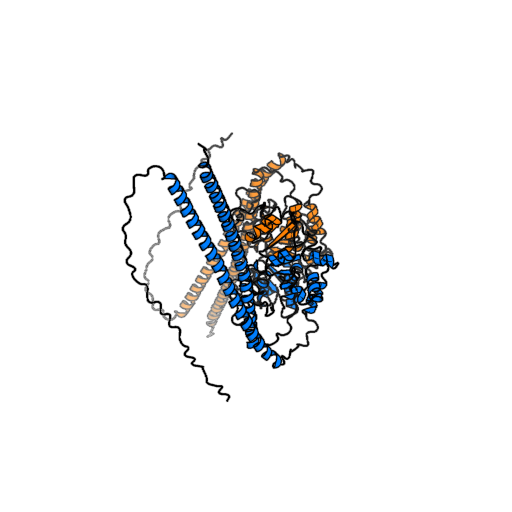9.844 1 91.5 70 LYS A CA 1
ATOM 527 C C . LYS A 1 70 ? -6.586 -31.391 -39.562 1 91.5 70 LYS A C 1
ATOM 529 O O . LYS A 1 70 ? -5.41 -31.594 -39.25 1 91.5 70 LYS A O 1
ATOM 534 N N . HIS A 1 71 ? -7.09 -30.203 -39.719 1 92.19 71 HIS A N 1
ATOM 535 C CA . HIS A 1 71 ? -6.285 -29.016 -39.438 1 92.19 71 HIS A CA 1
ATOM 536 C C . HIS A 1 71 ? -5.77 -29.047 -38 1 92.19 71 HIS A C 1
ATOM 538 O O . HIS A 1 71 ? -4.582 -28.797 -37.75 1 92.19 71 HIS A O 1
ATOM 544 N N . HIS A 1 72 ? -6.586 -29.359 -37 1 93.81 72 HIS A N 1
ATOM 545 C CA . HIS A 1 72 ? -6.184 -29.422 -35.625 1 93.81 72 HIS A CA 1
ATOM 546 C C . HIS A 1 72 ? -5.195 -30.562 -35.375 1 93.81 72 HIS A C 1
ATOM 548 O O . HIS A 1 72 ? -4.258 -30.422 -34.594 1 93.81 72 HIS A O 1
ATOM 554 N N . GLU A 1 73 ? -5.426 -31.641 -36.062 1 93.75 73 GLU A N 1
ATOM 555 C CA . GLU A 1 73 ? -4.516 -32.781 -35.938 1 93.75 73 GLU A CA 1
ATOM 556 C C . GLU A 1 73 ? -3.125 -32.406 -36.469 1 93.75 73 GLU A C 1
ATOM 558 O O . GLU A 1 73 ? -2.115 -32.781 -35.844 1 93.75 73 GLU A O 1
ATOM 563 N N . ASP A 1 74 ? -3.123 -31.75 -37.594 1 93.25 74 ASP A N 1
ATOM 564 C CA . ASP A 1 74 ? -1.849 -31.344 -38.188 1 93.25 74 ASP A CA 1
ATOM 565 C C . ASP A 1 74 ? -1.132 -30.344 -37.281 1 93.25 74 ASP A C 1
ATOM 567 O O . ASP A 1 74 ? 0.089 -30.391 -37.125 1 93.25 74 ASP A O 1
ATOM 571 N N . ASN A 1 75 ? -1.889 -29.422 -36.781 1 92.94 75 ASN A N 1
ATOM 572 C CA . ASN A 1 75 ? -1.304 -28.453 -35.875 1 92.94 75 ASN A CA 1
ATOM 573 C C . ASN A 1 75 ? -0.728 -29.109 -34.625 1 92.94 75 ASN A C 1
ATOM 575 O O . ASN A 1 75 ? 0.323 -28.703 -34.125 1 92.94 75 ASN A O 1
ATOM 579 N N . LEU A 1 76 ? -1.428 -30.062 -34.125 1 94.81 76 LEU A N 1
ATOM 580 C CA . LEU A 1 76 ? -0.961 -30.797 -32.938 1 94.81 76 LEU A CA 1
ATOM 581 C C . LEU A 1 76 ? 0.344 -31.531 -33.25 1 94.81 76 LEU A C 1
ATOM 583 O O . LEU A 1 76 ? 1.248 -31.562 -32.406 1 94.81 76 LEU A O 1
ATOM 587 N N . LYS A 1 77 ? 0.384 -32.156 -34.406 1 92.94 77 LYS A N 1
ATOM 588 C CA . LYS A 1 77 ? 1.61 -32.844 -34.812 1 92.94 77 LYS A CA 1
ATOM 589 C C . LYS A 1 77 ? 2.775 -31.844 -34.906 1 92.94 77 LYS A C 1
ATOM 591 O O . LYS A 1 77 ? 3.895 -32.156 -34.5 1 92.94 77 LYS A O 1
ATOM 596 N N . PHE A 1 78 ? 2.475 -30.719 -35.531 1 93.88 78 PHE A N 1
ATOM 597 C CA . PHE A 1 78 ? 3.49 -29.688 -35.656 1 93.88 78 PHE A CA 1
ATOM 598 C C . PHE A 1 78 ? 4.012 -29.266 -34.281 1 93.88 78 PHE A C 1
ATOM 600 O O . PHE A 1 78 ? 5.223 -29.188 -34.062 1 93.88 78 PHE A O 1
ATOM 607 N N . LEU A 1 79 ? 3.143 -28.984 -33.312 1 94.81 79 LEU A N 1
ATOM 608 C CA . LEU A 1 79 ? 3.502 -28.547 -31.969 1 94.81 79 LEU A CA 1
ATOM 609 C C . LEU A 1 79 ? 4.301 -29.625 -31.25 1 94.81 79 LEU A C 1
ATOM 611 O O . LEU A 1 79 ? 5.266 -29.328 -30.531 1 94.81 79 LEU A O 1
ATOM 615 N N . LYS A 1 80 ? 3.912 -30.844 -31.484 1 93.44 80 LYS A N 1
ATOM 616 C CA . LYS A 1 80 ? 4.613 -31.953 -30.844 1 93.44 80 LYS A CA 1
ATOM 617 C C . LYS A 1 80 ? 6.031 -32.094 -31.406 1 93.44 80 LYS A C 1
ATOM 619 O O . LYS A 1 80 ? 6.965 -32.406 -30.656 1 93.44 80 LYS A O 1
ATOM 624 N N . THR A 1 81 ? 6.184 -31.875 -32.656 1 92.5 81 THR A N 1
ATOM 625 C CA . THR A 1 81 ? 7.508 -31.922 -33.281 1 92.5 81 THR A CA 1
ATOM 626 C C . THR A 1 81 ? 8.398 -30.812 -32.719 1 92.5 81 THR A C 1
ATOM 628 O O . THR A 1 81 ? 9.578 -31.031 -32.438 1 92.5 81 THR A O 1
ATOM 631 N N . GLN A 1 82 ? 7.789 -29.672 -32.656 1 92 82 GLN A N 1
ATOM 632 C CA . GLN A 1 82 ? 8.531 -28.562 -32.062 1 92 82 GLN A CA 1
ATOM 633 C C . GLN A 1 82 ? 8.977 -28.875 -30.656 1 92 82 GLN A C 1
ATOM 635 O O . GLN A 1 82 ? 10.102 -28.547 -30.266 1 92 82 GLN A O 1
ATOM 640 N N . MET A 1 83 ? 8.102 -29.516 -29.922 1 91.94 83 MET A N 1
ATOM 641 C CA . MET A 1 83 ? 8.398 -29.906 -28.547 1 91.94 83 MET A CA 1
ATOM 642 C C . MET A 1 83 ? 9.555 -30.891 -28.5 1 91.94 83 MET A C 1
ATOM 644 O O . MET A 1 83 ? 10.453 -30.766 -27.672 1 91.94 83 MET A O 1
ATOM 648 N N . ASP A 1 84 ? 9.555 -31.781 -29.359 1 92.06 84 ASP A N 1
ATOM 649 C CA . ASP A 1 84 ? 10.609 -32.812 -29.438 1 92.06 84 ASP A CA 1
ATOM 650 C C . ASP A 1 84 ? 11.953 -32.156 -29.797 1 92.06 84 ASP A C 1
ATOM 652 O O . ASP A 1 84 ? 12.984 -32.531 -29.234 1 92.06 84 ASP A O 1
ATOM 656 N N . ASN A 1 85 ? 11.898 -31.25 -30.719 1 91.69 85 ASN A N 1
ATOM 657 C CA . ASN A 1 85 ? 13.117 -30.547 -31.109 1 91.69 85 ASN A CA 1
ATOM 658 C C . ASN A 1 85 ? 13.711 -29.781 -29.922 1 91.69 85 ASN A C 1
ATOM 660 O O . ASN A 1 85 ? 14.938 -29.766 -29.75 1 91.69 85 ASN A O 1
ATOM 664 N N . LEU A 1 86 ? 12.836 -29.172 -29.203 1 92.19 86 LEU A N 1
ATOM 665 C CA . LEU A 1 86 ? 13.289 -28.438 -28.031 1 92.19 86 LEU A CA 1
ATOM 666 C C . LEU A 1 86 ? 13.891 -29.375 -26.984 1 92.19 86 LEU A C 1
ATOM 668 O O . LEU A 1 86 ? 14.922 -29.078 -26.391 1 92.19 86 LEU A O 1
ATOM 672 N N . ASP A 1 87 ? 13.258 -30.531 -26.875 1 92.25 87 ASP A N 1
ATOM 673 C CA . ASP A 1 87 ? 13.75 -31.516 -25.922 1 92.25 87 ASP A CA 1
ATOM 674 C C . ASP A 1 87 ? 15.156 -31.984 -26.281 1 92.25 87 ASP A C 1
ATOM 676 O O . ASP A 1 87 ? 16.031 -32.125 -25.422 1 92.25 87 ASP A O 1
ATOM 680 N N . GLU A 1 88 ? 15.359 -32.188 -27.484 1 90 88 GLU A N 1
ATOM 681 C CA . GLU A 1 88 ? 16.672 -32.625 -27.953 1 90 88 GLU A CA 1
ATOM 682 C C . GLU A 1 88 ? 17.719 -31.516 -27.766 1 90 88 GLU A C 1
ATOM 684 O O . GLU A 1 88 ? 18.844 -31.797 -27.328 1 90 88 GLU A O 1
ATOM 689 N N . SER A 1 89 ? 17.312 -30.344 -28.078 1 89.69 89 SER A N 1
ATOM 690 C CA . SER A 1 89 ? 18.234 -29.219 -27.938 1 89.69 89 SER A CA 1
ATOM 691 C C . SER A 1 89 ? 18.594 -28.984 -26.469 1 89.69 89 SER A C 1
ATOM 693 O O . SER A 1 89 ? 19.75 -28.703 -26.156 1 89.69 89 SER A O 1
ATOM 695 N N . ILE A 1 90 ? 17.656 -29.078 -25.641 1 90.69 90 ILE A N 1
ATOM 696 C CA . ILE A 1 90 ? 17.875 -28.906 -24.203 1 90.69 90 ILE A CA 1
ATOM 697 C C . ILE A 1 90 ? 18.844 -29.984 -23.703 1 90.69 90 ILE A C 1
ATOM 699 O O . ILE A 1 90 ? 19.781 -29.672 -22.953 1 90.69 90 ILE A O 1
ATOM 703 N N . LEU A 1 91 ? 18.672 -31.203 -24.109 1 89.12 91 LEU A N 1
ATOM 704 C CA . LEU A 1 91 ? 19.531 -32.312 -23.703 1 89.12 91 LEU A CA 1
ATOM 705 C C . LEU A 1 91 ? 20.969 -32.062 -24.172 1 89.12 91 LEU A C 1
ATOM 707 O O . LEU A 1 91 ? 21.922 -32.312 -23.422 1 89.12 91 LEU A O 1
ATOM 711 N N . ASP A 1 92 ? 21.109 -31.594 -25.344 1 87.94 92 ASP A N 1
ATOM 712 C CA . ASP A 1 92 ? 22.438 -31.312 -25.891 1 87.94 92 ASP A CA 1
ATOM 713 C C . ASP A 1 92 ? 23.141 -30.234 -25.078 1 87.94 92 ASP A C 1
ATOM 715 O O . ASP A 1 92 ? 24.344 -30.359 -24.797 1 87.94 92 ASP A O 1
ATOM 719 N N . MET A 1 93 ? 22.406 -29.266 -24.781 1 86 93 MET A N 1
ATOM 720 C CA . MET A 1 93 ? 22.984 -28.156 -24.047 1 86 93 MET A CA 1
ATOM 721 C C . MET A 1 93 ? 23.344 -28.562 -22.625 1 86 93 MET A C 1
ATOM 723 O O . MET A 1 93 ? 24.344 -28.109 -22.078 1 86 93 MET A O 1
ATOM 727 N N . GLN A 1 94 ? 22.531 -29.391 -22.062 1 85 94 GLN A N 1
ATOM 728 C CA . GLN A 1 94 ? 22.797 -29.875 -20.719 1 85 94 GLN A CA 1
ATOM 729 C C . GLN A 1 94 ? 24.047 -30.719 -20.672 1 85 94 GLN A C 1
ATOM 731 O O . GLN A 1 94 ? 24.828 -30.641 -19.703 1 85 94 GLN A O 1
ATOM 736 N N . VAL A 1 95 ? 24.328 -31.453 -21.625 1 79.38 95 VAL A N 1
ATOM 737 C CA . VAL A 1 95 ? 25.531 -32.281 -21.719 1 79.38 95 VAL A CA 1
ATOM 738 C C . VAL A 1 95 ? 26.766 -31.391 -21.828 1 79.38 95 VAL A C 1
ATOM 740 O O . VAL A 1 95 ? 27.781 -31.656 -21.203 1 79.38 95 VAL A O 1
ATOM 743 N N . ASN A 1 96 ? 26.594 -30.312 -22.531 1 76.94 96 ASN A N 1
ATOM 744 C CA . ASN A 1 96 ? 27.703 -29.375 -22.703 1 76.94 96 ASN A CA 1
ATOM 745 C C . ASN A 1 96 ? 28.016 -28.641 -21.391 1 76.94 96 ASN A C 1
ATOM 747 O O . ASN A 1 96 ? 29.172 -28.344 -21.109 1 76.94 96 ASN A O 1
ATOM 751 N N . LEU A 1 97 ? 26.969 -28.312 -20.641 1 78 97 LEU A N 1
ATOM 752 C CA . LEU A 1 97 ? 27.125 -27.641 -19.359 1 78 97 LEU A CA 1
ATOM 753 C C . LEU A 1 97 ? 27.781 -28.562 -18.344 1 78 97 LEU A C 1
ATOM 755 O O . LEU A 1 97 ? 28.547 -28.109 -17.469 1 78 97 LEU A O 1
ATOM 759 N N . GLY A 1 98 ? 27.406 -29.859 -18.328 1 69.81 98 GLY A N 1
ATOM 760 C CA . GLY A 1 98 ? 28 -30.844 -17.453 1 69.81 98 GLY A CA 1
ATOM 761 C C . GLY A 1 98 ? 29.5 -30.953 -17.609 1 69.81 98 GLY A C 1
ATOM 762 O O . GLY A 1 98 ? 30.219 -31.281 -16.656 1 69.81 98 GLY A O 1
ATOM 763 N N . LYS A 1 99 ? 29.984 -30.562 -18.672 1 62.91 99 LYS A N 1
ATOM 764 C CA . LYS A 1 99 ? 31.422 -30.578 -18.922 1 62.91 99 LYS A CA 1
ATOM 765 C C . LYS A 1 99 ? 32.125 -29.438 -18.188 1 62.91 99 LYS A C 1
ATOM 767 O O . LYS A 1 99 ? 33.312 -29.547 -17.844 1 62.91 99 LYS A O 1
ATOM 772 N N . TYR A 1 100 ? 31.281 -28.328 -17.906 1 58.41 100 TYR A N 1
ATOM 773 C CA . TYR A 1 100 ? 31.844 -27.219 -17.141 1 58.41 100 TYR A CA 1
ATOM 774 C C . TYR A 1 100 ? 31.984 -27.594 -15.672 1 58.41 100 TYR A C 1
ATOM 776 O O . TYR A 1 100 ? 32.906 -27.125 -14.992 1 58.41 100 TYR A O 1
ATOM 784 N N . HIS A 1 101 ? 31.047 -28.25 -15.016 1 55.47 101 HIS A N 1
ATOM 785 C CA . HIS A 1 101 ? 31.078 -28.578 -13.594 1 55.47 101 HIS A CA 1
ATOM 786 C C . HIS A 1 101 ? 32.281 -29.453 -13.25 1 55.47 101 HIS A C 1
ATOM 788 O O . HIS A 1 101 ? 32.844 -29.344 -12.156 1 55.47 101 HIS A O 1
ATOM 794 N N . HIS A 1 102 ? 32.75 -30.391 -14.031 1 48 102 HIS A N 1
ATOM 795 C CA . HIS A 1 102 ? 33.906 -31.234 -13.664 1 48 102 HIS A CA 1
ATOM 796 C C . HIS A 1 102 ? 35.188 -30.422 -13.602 1 48 102 HIS A C 1
ATOM 798 O O . HIS A 1 102 ? 36.125 -30.797 -12.906 1 48 102 HIS A O 1
ATOM 804 N N . SER A 1 103 ? 35.469 -29.484 -14.359 1 44.28 103 SER A N 1
ATOM 805 C CA . SER A 1 103 ? 36.781 -28.828 -14.32 1 44.28 103 SER A CA 1
ATOM 806 C C . SER A 1 103 ? 36.812 -27.734 -13.258 1 44.28 103 SER A C 1
ATOM 808 O O . SER A 1 103 ? 37.875 -27.234 -12.906 1 44.28 103 SER A O 1
ATOM 810 N N . SER A 1 104 ? 35.906 -26.859 -13.094 1 43.97 104 SER A N 1
ATOM 811 C CA . SER A 1 104 ? 36.094 -25.641 -12.32 1 43.97 104 SER A CA 1
ATOM 812 C C . SER A 1 104 ? 35.844 -25.875 -10.836 1 43.97 104 SER A C 1
ATOM 814 O O . SER A 1 104 ? 34.75 -26.281 -10.438 1 43.97 104 SER A O 1
ATOM 816 N N . THR A 1 105 ? 36.875 -26.203 -10.023 1 43.47 105 THR A N 1
ATOM 817 C CA . THR A 1 105 ? 37 -26.031 -8.586 1 43.47 105 THR A CA 1
ATOM 818 C C . THR A 1 105 ? 36.438 -24.688 -8.141 1 43.47 105 THR A C 1
ATOM 820 O O . THR A 1 105 ? 37.094 -23.656 -8.328 1 43.47 105 THR A O 1
ATOM 823 N N . VAL A 1 106 ? 35.281 -24.328 -8.352 1 44.56 106 VAL A N 1
ATOM 824 C CA . VAL A 1 106 ? 34.719 -23.062 -7.895 1 44.56 106 VAL A CA 1
ATOM 825 C C . VAL A 1 106 ? 35.031 -22.875 -6.41 1 44.56 106 VAL A C 1
ATOM 827 O O . VAL A 1 106 ? 34.594 -23.656 -5.57 1 44.56 106 VAL A O 1
ATOM 830 N N . GLU A 1 107 ? 36.219 -22.422 -6.043 1 43.16 107 GLU A N 1
ATOM 831 C CA . GLU A 1 107 ? 36.562 -22 -4.691 1 43.16 107 GLU A CA 1
ATOM 832 C C . GLU A 1 107 ? 35.5 -21.047 -4.121 1 43.16 107 GLU A C 1
ATOM 834 O O . GLU A 1 107 ? 35.188 -20.016 -4.723 1 43.16 107 GLU A O 1
ATOM 839 N N . MET A 1 108 ? 34.594 -21.547 -3.529 1 43.16 108 MET A N 1
ATOM 840 C CA . MET A 1 108 ? 33.688 -20.719 -2.717 1 43.16 108 MET A CA 1
ATOM 841 C C . MET A 1 108 ? 34.5 -19.812 -1.799 1 43.16 108 MET A C 1
ATOM 843 O O . MET A 1 108 ? 35.312 -20.266 -1.022 1 43.16 108 MET A O 1
ATOM 847 N N . VAL A 1 109 ? 34.938 -18.766 -2.174 1 42.22 109 VAL A N 1
ATOM 848 C CA . VAL A 1 109 ? 35.469 -17.891 -1.146 1 42.22 109 VAL A CA 1
ATOM 849 C C . VAL A 1 109 ? 34.438 -17.656 -0.052 1 42.22 109 VAL A C 1
ATOM 851 O O . VAL A 1 109 ? 33.406 -17.047 -0.296 1 42.22 109 VAL A O 1
ATOM 854 N N . LYS A 1 110 ? 34.281 -18.547 0.812 1 41.97 110 LYS A N 1
ATOM 855 C CA . LYS A 1 110 ? 33.469 -18.312 2.006 1 41.97 110 LYS A CA 1
ATOM 856 C C . LYS A 1 110 ? 33.969 -17.094 2.777 1 41.97 110 LYS A C 1
ATOM 858 O O . LYS A 1 110 ? 35.156 -17.031 3.143 1 41.97 110 LYS A O 1
ATOM 863 N N . ASN A 1 111 ? 33.562 -15.953 2.629 1 42 111 ASN A N 1
ATOM 864 C CA . ASN A 1 111 ? 33.875 -14.898 3.586 1 42 111 ASN A CA 1
ATOM 865 C C . ASN A 1 111 ? 33.562 -15.336 5.016 1 42 111 ASN A C 1
ATOM 867 O O . ASN A 1 111 ? 32.438 -15.727 5.328 1 42 111 ASN A O 1
ATOM 871 N N . GLU A 1 112 ? 34.531 -15.781 5.789 1 41.69 112 GLU A N 1
ATOM 872 C CA . GLU A 1 112 ? 34.562 -16.219 7.184 1 41.69 112 GLU A CA 1
ATOM 873 C C . GLU A 1 112 ? 33.688 -15.344 8.055 1 41.69 112 GLU A C 1
ATOM 875 O O . GLU A 1 112 ? 33.375 -15.703 9.195 1 41.69 112 GLU A O 1
ATOM 880 N N . ASN A 1 113 ? 33.656 -14.062 7.766 1 44.34 113 ASN A N 1
ATOM 881 C CA . ASN A 1 113 ? 33.094 -13.211 8.805 1 44.34 113 ASN A CA 1
ATOM 882 C C . ASN A 1 113 ? 31.594 -13.398 8.922 1 44.34 113 ASN A C 1
ATOM 884 O O . ASN A 1 113 ? 30.875 -12.461 9.281 1 44.34 113 ASN A O 1
ATOM 888 N N . THR A 1 114 ? 30.984 -14.555 8.445 1 48.91 114 THR A N 1
ATOM 889 C CA . THR A 1 114 ? 29.656 -14.969 8.031 1 48.91 114 THR A CA 1
ATOM 890 C C . THR A 1 114 ? 28.812 -15.398 9.242 1 48.91 114 THR A C 1
ATOM 892 O O . THR A 1 114 ? 27.688 -15.859 9.086 1 48.91 114 THR A O 1
ATOM 895 N N . ASN A 1 115 ? 29.422 -15.57 10.422 1 53.12 115 ASN A N 1
ATOM 896 C CA . ASN A 1 115 ? 28.703 -16.297 11.461 1 53.12 115 ASN A CA 1
ATOM 897 C C . ASN A 1 115 ? 27.438 -15.578 11.883 1 53.12 115 ASN A C 1
ATOM 899 O O . ASN A 1 115 ? 26.469 -16.203 12.336 1 53.12 115 ASN A O 1
ATOM 903 N N . HIS A 1 116 ? 27.328 -14.203 11.641 1 69.56 116 HIS A N 1
ATOM 904 C CA . HIS A 1 116 ? 26.172 -13.578 12.266 1 69.56 116 HIS A CA 1
ATOM 905 C C . HIS A 1 116 ? 25.219 -13.016 11.219 1 69.56 116 HIS A C 1
ATOM 907 O O . HIS A 1 116 ? 24.297 -12.266 11.547 1 69.56 116 HIS A O 1
ATOM 913 N N . SER A 1 117 ? 25.469 -13.539 9.969 1 83.19 117 SER A N 1
ATOM 914 C CA . SER A 1 117 ? 24.609 -12.945 8.938 1 83.19 117 SER A CA 1
ATOM 915 C C . SER A 1 117 ? 23.375 -13.805 8.68 1 83.19 117 SER A C 1
ATOM 917 O O . SER A 1 117 ? 23.406 -15.016 8.922 1 83.19 117 SER A O 1
ATOM 919 N N . GLN A 1 118 ? 22.281 -13.141 8.375 1 92.94 118 GLN A N 1
ATOM 920 C CA . GLN A 1 118 ? 21.016 -13.812 8.055 1 92.94 118 GLN A CA 1
ATOM 921 C C . GLN A 1 118 ? 21.188 -14.742 6.855 1 92.94 118 GLN A C 1
ATOM 923 O O . GLN A 1 118 ? 21.344 -14.281 5.723 1 92.94 118 GLN A O 1
ATOM 928 N N . THR A 1 119 ? 21.156 -16.062 7.109 1 93.19 119 THR A N 1
ATOM 929 C CA . THR A 1 119 ? 21.281 -17.047 6.043 1 93.19 119 THR A CA 1
ATOM 930 C C . THR A 1 119 ? 19.891 -17.469 5.535 1 93.19 119 THR A C 1
ATOM 932 O O . THR A 1 119 ? 18.875 -17.109 6.125 1 93.19 119 THR A O 1
ATOM 935 N N . GLU A 1 120 ? 19.891 -18.219 4.461 1 94.25 120 GLU A N 1
ATOM 936 C CA . GLU A 1 120 ? 18.641 -18.766 3.936 1 94.25 120 GLU A CA 1
ATOM 937 C C . GLU A 1 120 ? 17.984 -19.719 4.938 1 94.25 120 GLU A C 1
ATOM 939 O O . GLU A 1 120 ? 16.766 -19.719 5.086 1 94.25 120 GLU A O 1
ATOM 944 N N . GLU A 1 121 ? 18.75 -20.484 5.605 1 94.25 121 GLU A N 1
ATOM 945 C CA . GLU A 1 121 ? 18.234 -21.406 6.617 1 94.25 121 GLU A CA 1
ATOM 946 C C . GLU A 1 121 ? 17.594 -20.656 7.777 1 94.25 121 GLU A C 1
ATOM 948 O O . GLU A 1 121 ? 16.562 -21.078 8.297 1 94.25 121 GLU A O 1
ATOM 953 N N . ASN A 1 122 ? 18.25 -19.562 8.141 1 95.75 122 ASN A N 1
ATOM 954 C CA . ASN A 1 122 ? 17.656 -18.734 9.195 1 95.75 122 ASN A CA 1
ATOM 955 C C . ASN A 1 122 ? 16.281 -18.203 8.797 1 95.75 122 ASN A C 1
ATOM 957 O O . ASN A 1 122 ? 15.359 -18.203 9.602 1 95.75 122 ASN A O 1
ATOM 961 N N . THR A 1 123 ? 16.188 -17.766 7.562 1 97.56 123 THR A N 1
ATOM 962 C CA . THR A 1 123 ? 14.922 -17.234 7.059 1 97.56 123 THR A CA 1
ATOM 963 C C . THR A 1 123 ? 13.844 -18.312 7.102 1 97.56 123 THR A C 1
ATOM 965 O O . THR A 1 123 ? 12.719 -18.062 7.555 1 97.56 123 THR A O 1
ATOM 968 N N . ILE A 1 124 ? 14.172 -19.531 6.676 1 96.44 124 ILE A N 1
ATOM 969 C CA . ILE A 1 124 ? 13.227 -20.641 6.684 1 96.44 124 ILE A CA 1
ATOM 970 C C . ILE A 1 124 ? 12.805 -20.953 8.117 1 96.44 124 ILE A C 1
ATOM 972 O O . ILE A 1 124 ? 11.625 -21.188 8.391 1 96.44 124 ILE A O 1
ATOM 976 N N . ASP A 1 125 ? 13.734 -20.891 9 1 96.56 125 ASP A N 1
ATOM 977 C CA . ASP A 1 125 ? 13.43 -21.125 10.406 1 96.56 125 ASP A CA 1
ATOM 978 C C . ASP A 1 125 ? 12.484 -20.062 10.953 1 96.56 125 ASP A C 1
ATOM 980 O O . ASP A 1 125 ? 11.562 -20.375 11.719 1 96.56 125 ASP A O 1
ATOM 984 N N . GLN A 1 126 ? 12.773 -18.906 10.594 1 97.75 126 GLN A N 1
ATOM 985 C CA . GLN A 1 126 ? 11.922 -17.797 11.023 1 97.75 126 GLN A CA 1
ATOM 986 C C . GLN A 1 126 ? 10.5 -17.984 10.508 1 97.75 126 GLN A C 1
ATOM 988 O O . GLN A 1 126 ? 9.531 -17.703 11.227 1 97.75 126 GLN A O 1
ATOM 993 N N . ILE A 1 127 ? 10.352 -18.422 9.281 1 97.75 127 ILE A N 1
ATOM 994 C CA . ILE A 1 127 ? 9.031 -18.688 8.711 1 97.75 127 ILE A CA 1
ATOM 995 C C . ILE A 1 127 ? 8.352 -19.812 9.492 1 97.75 127 ILE A C 1
ATOM 997 O O . ILE A 1 127 ? 7.168 -19.719 9.812 1 97.75 127 ILE A O 1
ATOM 1001 N N . GLN A 1 128 ? 9.094 -20.797 9.844 1 95.5 128 GLN A N 1
ATOM 1002 C CA . GLN A 1 128 ? 8.555 -21.953 10.562 1 95.5 128 GLN A CA 1
ATOM 1003 C C . GLN A 1 128 ? 8.094 -21.547 11.961 1 95.5 128 GLN A C 1
ATOM 1005 O O . GLN A 1 128 ? 7.211 -22.203 12.531 1 95.5 128 GLN A O 1
ATOM 1010 N N . GLN A 1 129 ? 8.656 -20.5 12.469 1 95.5 129 GLN A N 1
ATOM 1011 C CA . GLN A 1 129 ? 8.289 -20.031 13.797 1 95.5 129 GLN A CA 1
ATOM 1012 C C . GLN A 1 129 ? 6.93 -19.344 13.773 1 95.5 129 GLN A C 1
ATOM 1014 O O . GLN A 1 129 ? 6.316 -19.125 14.82 1 95.5 129 GLN A O 1
ATOM 1019 N N . GLN A 1 130 ? 6.551 -18.891 12.57 1 94 130 GLN A N 1
ATOM 1020 C CA . GLN A 1 130 ? 5.195 -18.359 12.461 1 94 130 GLN A CA 1
ATOM 1021 C C . GLN A 1 130 ? 4.164 -19.484 12.508 1 94 130 GLN A C 1
ATOM 1023 O O . GLN A 1 130 ? 3.656 -19.922 11.469 1 94 130 GLN A O 1
ATOM 1028 N N . GLU A 1 131 ? 3.793 -19.859 13.617 1 87 131 GLU A N 1
ATOM 1029 C CA . GLU A 1 131 ? 2.957 -21.047 13.789 1 87 131 GLU A CA 1
ATOM 1030 C C . GLU A 1 131 ? 1.574 -20.844 13.18 1 87 131 GLU A C 1
ATOM 1032 O O . GLU A 1 131 ? 1.073 -19.719 13.133 1 87 131 GLU A O 1
ATOM 1037 N N . LYS A 1 132 ? 0.97 -21.859 12.656 1 86.62 132 LYS A N 1
ATOM 1038 C CA . LYS A 1 132 ? -0.387 -21.938 12.125 1 86.62 132 LYS A CA 1
ATOM 1039 C C . LYS A 1 132 ? -0.557 -21 10.93 1 86.62 132 LYS A C 1
ATOM 1041 O O . LYS A 1 132 ? -1.593 -20.344 10.789 1 86.62 132 LYS A O 1
ATOM 1046 N N . SER A 1 133 ? 0.551 -20.781 10.227 1 93.12 133 SER A N 1
ATOM 1047 C CA . SER A 1 133 ? 0.511 -19.938 9.039 1 93.12 133 SER A CA 1
ATOM 1048 C C . SER A 1 133 ? 0.655 -20.75 7.762 1 93.12 133 SER A C 1
ATOM 1050 O O . SER A 1 133 ? 1.201 -21.859 7.789 1 93.12 133 SER A O 1
ATOM 1052 N N . ALA A 1 134 ? 0.118 -20.25 6.68 1 95.38 134 ALA A N 1
ATOM 1053 C CA . ALA A 1 134 ? 0.224 -20.906 5.375 1 95.38 134 ALA A CA 1
ATOM 1054 C C . ALA A 1 134 ? 1.684 -21.062 4.961 1 95.38 134 ALA A C 1
ATOM 1056 O O . ALA A 1 134 ? 2.078 -22.125 4.449 1 95.38 134 ALA A O 1
ATOM 1057 N N . ALA A 1 135 ? 2.488 -20.078 5.211 1 96.62 135 ALA A N 1
ATOM 1058 C CA . ALA A 1 135 ? 3.9 -20.109 4.836 1 96.62 135 ALA A CA 1
ATOM 1059 C C . ALA A 1 135 ? 4.648 -21.203 5.594 1 96.62 135 ALA A C 1
ATOM 1061 O O . ALA A 1 135 ? 5.457 -21.922 5.012 1 96.62 135 ALA A O 1
ATOM 1062 N N . SER A 1 136 ? 4.375 -21.281 6.863 1 95.69 136 SER A N 1
ATOM 1063 C CA . SER A 1 136 ? 5.016 -22.312 7.676 1 95.69 136 SER A CA 1
ATOM 1064 C C . SER A 1 136 ? 4.641 -23.703 7.191 1 95.69 136 SER A C 1
ATOM 1066 O O . SER A 1 136 ? 5.5 -24.578 7.102 1 95.69 136 SER A O 1
ATOM 1068 N N . LEU A 1 137 ? 3.414 -23.891 6.898 1 94.5 137 LEU A N 1
ATOM 1069 C CA . LEU A 1 137 ? 2.959 -25.188 6.383 1 94.5 137 LEU A CA 1
ATOM 1070 C C . LEU A 1 137 ? 3.643 -25.516 5.062 1 94.5 137 LEU A C 1
ATOM 1072 O O . LEU A 1 137 ? 4.082 -26.641 4.852 1 94.5 137 LEU A O 1
ATOM 1076 N N . TYR A 1 138 ? 3.703 -24.609 4.191 1 94.88 138 TYR A N 1
ATOM 1077 C CA . TYR A 1 138 ? 4.352 -24.797 2.898 1 94.88 138 TYR A CA 1
ATOM 1078 C C . TYR A 1 138 ? 5.812 -25.188 3.078 1 94.88 138 TYR A C 1
ATOM 1080 O O . TYR A 1 138 ? 6.301 -26.109 2.4 1 94.88 138 TYR A O 1
ATOM 1088 N N . CYS A 1 139 ? 6.48 -24.484 3.992 1 93.19 139 CYS A N 1
ATOM 1089 C CA . CYS A 1 139 ? 7.879 -24.812 4.254 1 93.19 139 CYS A CA 1
ATOM 1090 C C . CYS A 1 139 ? 8.016 -26.234 4.797 1 93.19 139 CYS A C 1
ATOM 1092 O O . CYS A 1 139 ? 8.945 -26.953 4.426 1 93.19 139 CYS A O 1
ATOM 1094 N N . GLN A 1 140 ? 7.117 -26.594 5.586 1 91.12 140 GLN A N 1
ATOM 1095 C CA . GLN A 1 140 ? 7.137 -27.953 6.137 1 91.12 140 GLN A CA 1
ATOM 1096 C C . GLN A 1 140 ? 6.934 -28.984 5.043 1 91.12 140 GLN A C 1
ATOM 1098 O O . GLN A 1 140 ? 7.594 -30.031 5.039 1 91.12 140 GLN A O 1
ATOM 1103 N N . LEU A 1 141 ? 6.008 -28.672 4.188 1 91.06 141 LEU A N 1
ATOM 1104 C CA . LEU A 1 141 ? 5.77 -29.578 3.066 1 91.06 141 LEU A CA 1
ATOM 1105 C C . LEU A 1 141 ? 7.023 -29.734 2.213 1 91.06 141 LEU A C 1
ATOM 1107 O O . LEU A 1 141 ? 7.352 -30.828 1.771 1 91.06 141 LEU A O 1
ATOM 1111 N N . LYS A 1 142 ? 7.695 -28.703 1.987 1 89.88 142 LYS A N 1
ATOM 1112 C CA . LYS A 1 142 ? 8.914 -28.734 1.178 1 89.88 142 LYS A CA 1
ATOM 1113 C C . LYS A 1 142 ? 10.023 -29.5 1.876 1 89.88 142 LYS A C 1
ATOM 1115 O O . LYS A 1 142 ? 10.797 -30.203 1.228 1 89.88 142 LYS A O 1
ATOM 1120 N N . ILE A 1 143 ? 10.133 -29.297 3.137 1 88 143 ILE A N 1
ATOM 1121 C CA . ILE A 1 143 ? 11.164 -29.969 3.908 1 88 143 ILE A CA 1
ATOM 1122 C C . ILE A 1 143 ? 10.891 -31.469 3.938 1 88 143 ILE A C 1
ATOM 1124 O O . ILE A 1 143 ? 11.812 -32.281 3.766 1 88 143 ILE A O 1
ATOM 1128 N N . ARG A 1 144 ? 9.688 -31.859 4.105 1 86.12 144 ARG A N 1
ATOM 1129 C CA . ARG A 1 144 ? 9.305 -33.25 4.262 1 86.12 144 ARG A CA 1
ATOM 1130 C C . ARG A 1 144 ? 9.32 -33.969 2.92 1 86.12 144 ARG A C 1
ATOM 1132 O O . ARG A 1 144 ? 9.695 -35.156 2.844 1 86.12 144 ARG A O 1
ATOM 1139 N N . HIS A 1 145 ? 8.906 -33.25 1.874 1 86.25 145 HIS A N 1
ATOM 1140 C CA . HIS A 1 145 ? 8.703 -33.938 0.602 1 86.25 145 HIS A CA 1
ATOM 1141 C C . HIS A 1 145 ? 9.734 -33.5 -0.431 1 86.25 145 HIS A C 1
ATOM 1143 O O . HIS A 1 145 ? 9.766 -34.031 -1.546 1 86.25 145 HIS A O 1
ATOM 1149 N N . GLY A 1 146 ? 10.523 -32.531 -0.103 1 80.94 146 GLY A N 1
ATOM 1150 C CA . GLY A 1 146 ? 11.555 -32.062 -1.013 1 80.94 146 GLY A CA 1
ATOM 1151 C C . GLY A 1 146 ? 11.008 -31.562 -2.334 1 80.94 146 GLY A C 1
ATOM 1152 O O . GLY A 1 146 ? 10.078 -30.75 -2.357 1 80.94 146 GLY A O 1
ATOM 1153 N N . ALA A 1 147 ? 11.594 -32.062 -3.404 1 75.12 147 ALA A N 1
ATOM 1154 C CA . ALA A 1 147 ? 11.234 -31.625 -4.75 1 75.12 147 ALA A CA 1
ATOM 1155 C C . ALA A 1 147 ? 9.82 -32.062 -5.113 1 75.12 147 ALA A C 1
ATOM 1157 O O . ALA A 1 147 ? 9.148 -31.438 -5.926 1 75.12 147 ALA A O 1
ATOM 1158 N N . MET A 1 148 ? 9.367 -33.094 -4.434 1 78.88 148 MET A N 1
ATOM 1159 C CA . MET A 1 148 ? 8.039 -33.625 -4.734 1 78.88 148 MET A CA 1
ATOM 1160 C C . MET A 1 148 ? 6.949 -32.656 -4.254 1 78.88 148 MET A C 1
ATOM 1162 O O . MET A 1 148 ? 5.824 -32.688 -4.758 1 78.88 148 MET A O 1
ATOM 1166 N N . ALA A 1 149 ? 7.305 -31.875 -3.32 1 79.06 149 ALA A N 1
ATOM 1167 C CA . ALA A 1 149 ? 6.34 -30.922 -2.793 1 79.06 149 ALA A CA 1
ATOM 1168 C C . ALA A 1 149 ? 5.887 -29.938 -3.879 1 79.06 149 ALA A C 1
ATOM 1170 O O . ALA A 1 149 ? 4.727 -29.531 -3.902 1 79.06 149 ALA A O 1
ATOM 1171 N N . SER A 1 150 ? 6.781 -29.734 -4.809 1 78.56 150 SER A N 1
ATOM 1172 C CA . SER A 1 150 ? 6.492 -28.75 -5.844 1 78.56 150 SER A CA 1
ATOM 1173 C C . SER A 1 150 ? 5.664 -29.359 -6.969 1 78.56 150 SER A C 1
ATOM 1175 O O . SER A 1 150 ? 5.242 -28.641 -7.887 1 78.56 150 SER A O 1
ATOM 1177 N N . GLN A 1 151 ? 5.383 -30.625 -6.789 1 82.5 151 GLN A N 1
ATOM 1178 C CA . GLN A 1 151 ? 4.617 -31.312 -7.828 1 82.5 151 GLN A CA 1
ATOM 1179 C C . GLN A 1 151 ? 3.184 -31.578 -7.375 1 82.5 151 GLN A C 1
ATOM 1181 O O . GLN A 1 151 ? 2.354 -32.031 -8.156 1 82.5 151 GLN A O 1
ATOM 1186 N N . LEU A 1 152 ? 2.975 -31.25 -6.145 1 85.81 152 LEU A N 1
ATOM 1187 C CA . LEU A 1 152 ? 1.616 -31.406 -5.637 1 85.81 152 LEU A CA 1
ATOM 1188 C C . LEU A 1 152 ? 0.662 -30.438 -6.32 1 85.81 152 LEU A C 1
ATOM 1190 O O . LEU A 1 152 ? 1.021 -29.281 -6.578 1 85.81 152 LEU A O 1
ATOM 1194 N N . PRO A 1 153 ? -0.505 -30.922 -6.605 1 86.75 153 PRO A N 1
ATOM 1195 C CA . PRO A 1 153 ? -1.472 -30.078 -7.297 1 86.75 153 PRO A CA 1
ATOM 1196 C C . PRO A 1 153 ? -1.688 -28.734 -6.594 1 86.75 153 PRO A C 1
ATOM 1198 O O . PRO A 1 153 ? -1.91 -27.719 -7.25 1 86.75 153 PRO A O 1
ATOM 1201 N N . ILE A 1 154 ? -1.535 -28.719 -5.309 1 89.31 154 ILE A N 1
ATOM 1202 C CA . ILE A 1 154 ? -1.83 -27.531 -4.512 1 89.31 154 ILE A CA 1
ATOM 1203 C C . ILE A 1 154 ? -0.644 -26.562 -4.559 1 89.31 154 ILE A C 1
ATOM 1205 O O . ILE A 1 154 ? -0.819 -25.344 -4.465 1 89.31 154 ILE A O 1
ATOM 1209 N N . THR A 1 155 ? 0.515 -27.094 -4.762 1 91.5 155 THR A N 1
ATOM 1210 C CA . THR A 1 155 ? 1.676 -26.234 -4.59 1 91.5 155 THR A CA 1
ATOM 1211 C C . THR A 1 155 ? 2.48 -26.141 -5.883 1 91.5 155 THR A C 1
ATOM 1213 O O . THR A 1 155 ? 3.443 -25.375 -5.969 1 91.5 155 THR A O 1
ATOM 1216 N N . LYS A 1 156 ? 2.141 -26.844 -6.914 1 91.06 156 LYS A N 1
ATOM 1217 C CA . LYS A 1 156 ? 2.922 -26.906 -8.148 1 91.06 156 LYS A CA 1
ATOM 1218 C C . LYS A 1 156 ? 3.059 -25.516 -8.773 1 91.06 156 LYS A C 1
ATOM 1220 O O . LYS A 1 156 ? 4.059 -25.219 -9.43 1 91.06 156 LYS A O 1
ATOM 1225 N N . ASP A 1 157 ? 2.029 -24.703 -8.555 1 94.56 157 ASP A N 1
ATOM 1226 C CA . ASP A 1 157 ? 2.031 -23.375 -9.156 1 94.56 157 ASP A CA 1
ATOM 1227 C C . ASP A 1 157 ? 2.703 -22.359 -8.234 1 94.56 157 ASP A C 1
ATOM 1229 O O . ASP A 1 157 ? 2.914 -21.219 -8.625 1 94.56 157 ASP A O 1
ATOM 1233 N N . VAL A 1 158 ? 3.082 -22.781 -7.008 1 96.12 158 VAL A N 1
ATOM 1234 C CA . VAL A 1 158 ? 3.693 -21.891 -6.031 1 96.12 158 VAL A CA 1
ATOM 1235 C C . VAL A 1 158 ? 5.191 -21.766 -6.305 1 96.12 158 VAL A C 1
ATOM 1237 O O . VAL A 1 158 ? 5.906 -22.781 -6.336 1 96.12 158 VAL A O 1
ATOM 1240 N N . ILE A 1 159 ? 5.672 -20.547 -6.527 1 95.94 159 ILE A N 1
ATOM 1241 C CA . ILE A 1 159 ? 7.086 -20.281 -6.762 1 95.94 159 ILE A CA 1
ATOM 1242 C C . ILE A 1 159 ? 7.84 -20.297 -5.434 1 95.94 159 ILE A C 1
ATOM 1244 O O . ILE A 1 159 ? 8.984 -20.766 -5.363 1 95.94 159 ILE A O 1
ATOM 1248 N N . GLY A 1 160 ? 7.164 -19.766 -4.387 1 96.88 160 GLY A N 1
ATOM 1249 C CA . GLY A 1 160 ? 7.754 -19.688 -3.062 1 96.88 160 GLY A CA 1
ATOM 1250 C C . GLY A 1 160 ? 7.09 -18.656 -2.166 1 96.88 160 GLY A C 1
ATOM 1251 O O . GLY A 1 160 ? 5.957 -18.25 -2.426 1 96.88 160 GLY A O 1
ATOM 1252 N N . ILE A 1 161 ? 7.766 -18.469 -1.017 1 98.19 161 ILE A N 1
ATOM 1253 C CA . ILE A 1 161 ? 7.398 -17.406 -0.078 1 98.19 161 ILE A CA 1
ATOM 1254 C C . ILE A 1 161 ? 8.242 -16.172 -0.34 1 98.19 161 ILE A C 1
ATOM 1256 O O . ILE A 1 161 ? 9.438 -16.266 -0.636 1 98.19 161 ILE A O 1
ATOM 1260 N N . VAL A 1 162 ? 7.664 -14.984 -0.256 1 98.75 162 VAL A N 1
ATOM 1261 C CA . VAL A 1 162 ? 8.336 -13.734 -0.604 1 98.75 162 VAL A CA 1
ATOM 1262 C C . VAL A 1 162 ? 9.711 -13.68 0.063 1 98.75 162 VAL A C 1
ATOM 1264 O O . VAL A 1 162 ? 10.711 -13.398 -0.593 1 98.75 162 VAL A O 1
ATOM 1267 N N . ALA A 1 163 ? 9.844 -14.047 1.309 1 98.75 163 ALA A N 1
ATOM 1268 C CA . ALA A 1 163 ? 11.07 -13.93 2.092 1 98.75 163 ALA A CA 1
ATOM 1269 C C . ALA A 1 163 ? 12.164 -14.836 1.531 1 98.75 163 ALA A C 1
ATOM 1271 O O . ALA A 1 163 ? 13.352 -14.617 1.794 1 98.75 163 ALA A O 1
ATOM 1272 N N . THR A 1 164 ? 11.828 -15.82 0.752 1 97.94 164 THR A N 1
ATOM 1273 C CA . THR A 1 164 ? 12.797 -16.797 0.263 1 97.94 164 THR A CA 1
ATOM 1274 C C . THR A 1 164 ? 13.148 -16.516 -1.197 1 97.94 164 THR A C 1
ATOM 1276 O O . THR A 1 164 ? 13.953 -17.234 -1.791 1 97.94 164 THR A O 1
ATOM 1279 N N . LEU A 1 165 ? 12.578 -15.5 -1.767 1 98.38 165 LEU A N 1
ATOM 1280 C CA . LEU A 1 165 ? 12.703 -15.328 -3.211 1 98.38 165 LEU A CA 1
ATOM 1281 C C . LEU A 1 165 ? 13.719 -14.242 -3.543 1 98.38 165 LEU A C 1
ATOM 1283 O O . LEU A 1 165 ? 13.992 -13.984 -4.715 1 98.38 165 LEU A O 1
ATOM 1287 N N . GLY A 1 166 ? 14.234 -13.617 -2.564 1 97.81 166 GLY A N 1
ATOM 1288 C CA . GLY A 1 166 ? 15.25 -12.586 -2.744 1 97.81 166 GLY A CA 1
ATOM 1289 C C . GLY A 1 166 ? 16.297 -12.578 -1.648 1 97.81 166 GLY A C 1
ATOM 1290 O O . GLY A 1 166 ? 16.016 -12.977 -0.515 1 97.81 166 GLY A O 1
ATOM 1291 N N . LYS A 1 167 ? 17.469 -12.125 -1.999 1 97.69 167 LYS A N 1
ATOM 1292 C CA . LYS A 1 167 ? 18.562 -11.938 -1.06 1 97.69 167 LYS A CA 1
ATOM 1293 C C . LYS A 1 167 ? 19.109 -10.516 -1.135 1 97.69 167 LYS A C 1
ATOM 1295 O O . LYS A 1 167 ? 18.969 -9.836 -2.154 1 97.69 167 LYS A O 1
ATOM 1300 N N . VAL A 1 168 ? 19.672 -10.117 -0.067 1 97.44 168 VAL A N 1
ATOM 1301 C CA . VAL A 1 168 ? 20.188 -8.758 -0.056 1 97.44 168 VAL A CA 1
ATOM 1302 C C . VAL A 1 168 ? 21.672 -8.773 0.352 1 97.44 168 VAL A C 1
ATOM 1304 O O . VAL A 1 168 ? 22.188 -9.812 0.768 1 97.44 168 VAL A O 1
ATOM 1307 N N . GLU A 1 169 ? 22.328 -7.656 0.301 1 92.56 169 GLU A N 1
ATOM 1308 C CA . GLU A 1 169 ? 23.781 -7.566 0.393 1 92.56 169 GLU A CA 1
ATOM 1309 C C . GLU A 1 169 ? 24.25 -7.699 1.839 1 92.56 169 GLU A C 1
ATOM 1311 O O . GLU A 1 169 ? 25.328 -8.25 2.1 1 92.56 169 GLU A O 1
ATOM 1316 N N . ASP A 1 170 ? 23.516 -7.098 2.754 1 92.19 170 ASP A N 1
ATOM 1317 C CA . ASP A 1 170 ? 23.969 -7.129 4.137 1 92.19 170 ASP A CA 1
ATOM 1318 C C . ASP A 1 170 ? 22.797 -7.191 5.109 1 92.19 170 ASP A C 1
ATOM 1320 O O . ASP A 1 170 ? 21.641 -7.074 4.703 1 92.19 170 ASP A O 1
ATOM 1324 N N . ASP A 1 171 ? 23.156 -7.316 6.344 1 94.44 171 ASP A N 1
ATOM 1325 C CA . ASP A 1 171 ? 22.172 -7.527 7.387 1 94.44 171 ASP A CA 1
ATOM 1326 C C . ASP A 1 171 ? 21.312 -6.281 7.59 1 94.44 171 ASP A C 1
ATOM 1328 O O . ASP A 1 171 ? 20.141 -6.375 7.945 1 94.44 171 ASP A O 1
ATOM 1332 N N . ASN A 1 172 ? 21.891 -5.148 7.434 1 94.44 172 ASN A N 1
ATOM 1333 C CA . ASN A 1 172 ? 21.109 -3.92 7.613 1 94.44 172 ASN A CA 1
ATOM 1334 C C . ASN A 1 172 ? 20.016 -3.789 6.57 1 94.44 172 ASN A C 1
ATOM 1336 O O . ASN A 1 172 ? 18.859 -3.49 6.902 1 94.44 172 ASN A O 1
ATOM 1340 N N . LEU A 1 173 ? 20.344 -4.016 5.305 1 96.88 173 LEU A N 1
ATOM 1341 C CA . LEU A 1 173 ? 19.344 -3.988 4.242 1 96.88 173 LEU A CA 1
ATOM 1342 C C . LEU A 1 173 ? 18.312 -5.105 4.434 1 96.88 173 LEU A C 1
ATOM 1344 O O . LEU A 1 173 ? 17.125 -4.918 4.152 1 96.88 173 LEU A O 1
ATOM 1348 N N . SER A 1 174 ? 18.828 -6.285 4.859 1 97.38 174 SER A N 1
ATOM 1349 C CA . SER A 1 174 ? 17.938 -7.398 5.176 1 97.38 174 SER A CA 1
ATOM 1350 C C . SER A 1 174 ? 16.844 -6.969 6.152 1 97.38 174 SER A C 1
ATOM 1352 O O . SER A 1 174 ? 15.664 -7.176 5.891 1 97.38 174 SER A O 1
ATOM 1354 N N . ARG A 1 175 ? 17.297 -6.363 7.199 1 96.44 175 ARG A N 1
ATOM 1355 C CA . ARG A 1 175 ? 16.359 -5.91 8.234 1 96.44 175 ARG A CA 1
ATOM 1356 C C . ARG A 1 175 ? 15.453 -4.805 7.703 1 96.44 175 ARG A C 1
ATOM 1358 O O . ARG A 1 175 ? 14.234 -4.848 7.902 1 96.44 175 ARG A O 1
ATOM 1365 N N . LEU A 1 176 ? 15.953 -3.773 7.02 1 96.75 176 LEU A N 1
ATOM 1366 C CA . LEU A 1 176 ? 15.211 -2.6 6.566 1 96.75 176 LEU A CA 1
ATOM 1367 C C . LEU A 1 176 ? 14.141 -2.988 5.551 1 96.75 176 LEU A C 1
ATOM 1369 O O . LEU A 1 176 ? 12.984 -2.586 5.68 1 96.75 176 LEU A O 1
ATOM 1373 N N . PHE A 1 177 ? 14.5 -3.789 4.57 1 98.12 177 PHE A N 1
ATOM 1374 C CA . PHE A 1 177 ? 13.555 -4.176 3.529 1 98.12 177 PHE A CA 1
ATOM 1375 C C . PHE A 1 177 ? 12.438 -5.047 4.105 1 98.12 177 PHE A C 1
ATOM 1377 O O . PHE A 1 177 ? 11.273 -4.898 3.738 1 98.12 177 PHE A O 1
ATOM 1384 N N . SER A 1 178 ? 12.836 -5.922 5.031 1 98.31 178 SER A N 1
ATOM 1385 C CA . SER A 1 178 ? 11.844 -6.797 5.652 1 98.31 178 SER A CA 1
ATOM 1386 C C . SER A 1 178 ? 10.875 -6.008 6.523 1 98.31 178 SER A C 1
ATOM 1388 O O . SER A 1 178 ? 9.672 -6.27 6.52 1 98.31 178 SER A O 1
ATOM 1390 N N . GLU A 1 179 ? 11.398 -5.062 7.25 1 96.69 179 GLU A N 1
ATOM 1391 C CA . GLU A 1 179 ? 10.531 -4.215 8.062 1 96.69 179 GLU A CA 1
ATOM 1392 C C . GLU A 1 179 ? 9.57 -3.414 7.195 1 96.69 179 GLU A C 1
ATOM 1394 O O . GLU A 1 179 ? 8.383 -3.311 7.508 1 96.69 179 GLU A O 1
ATOM 1399 N N . TYR A 1 180 ? 10.109 -2.818 6.152 1 96.75 180 TYR A N 1
ATOM 1400 C CA . TYR A 1 180 ? 9.305 -1.995 5.258 1 96.75 180 TYR A CA 1
ATOM 1401 C C . TYR A 1 180 ? 8.125 -2.785 4.699 1 96.75 180 TYR A C 1
ATOM 1403 O O . TYR A 1 180 ? 7.008 -2.273 4.625 1 96.75 180 TYR A O 1
ATOM 1411 N N . LEU A 1 181 ? 8.383 -4.059 4.305 1 97.12 181 LEU A N 1
ATOM 1412 C CA . LEU A 1 181 ? 7.355 -4.895 3.699 1 97.12 181 LEU A CA 1
ATOM 1413 C C . LEU A 1 181 ? 6.391 -5.422 4.758 1 97.12 181 LEU A C 1
ATOM 1415 O O . LEU A 1 181 ? 5.195 -5.57 4.496 1 97.12 181 LEU A O 1
ATOM 1419 N N . GLY A 1 182 ? 6.914 -5.766 5.926 1 95.56 182 GLY A N 1
ATOM 1420 C CA . GLY A 1 182 ? 6.086 -6.293 6.996 1 95.56 182 GLY A CA 1
ATOM 1421 C C . GLY A 1 182 ? 5.945 -7.801 6.953 1 95.56 182 GLY A C 1
ATOM 1422 O O . GLY A 1 182 ? 6.102 -8.414 5.895 1 95.56 182 GLY A O 1
ATOM 1423 N N . LEU A 1 183 ? 5.516 -8.312 8.031 1 96 183 LEU A N 1
ATOM 1424 C CA . LEU A 1 183 ? 5.461 -9.75 8.227 1 96 183 LEU A CA 1
ATOM 1425 C C . LEU A 1 183 ? 4.473 -10.398 7.258 1 96 183 LEU A C 1
ATOM 1427 O O . LEU A 1 183 ? 4.77 -11.43 6.656 1 96 183 LEU A O 1
ATOM 1431 N N . LYS A 1 184 ? 3.322 -9.812 7.062 1 94.75 184 LYS A N 1
ATOM 1432 C CA . LYS A 1 184 ? 2.301 -10.383 6.195 1 94.75 184 LYS A CA 1
ATOM 1433 C C . LYS A 1 184 ? 2.811 -10.531 4.766 1 94.75 184 LYS A C 1
ATOM 1435 O O . LYS A 1 184 ? 2.621 -11.578 4.133 1 94.75 184 LYS A O 1
ATOM 1440 N N . THR A 1 185 ? 3.465 -9.555 4.297 1 97.25 185 THR A N 1
ATOM 1441 C CA . THR A 1 185 ? 3.998 -9.586 2.939 1 97.25 185 THR A CA 1
ATOM 1442 C C . THR A 1 185 ? 5.195 -10.523 2.848 1 97.25 185 THR A C 1
ATOM 1444 O O . THR A 1 185 ? 5.312 -11.297 1.896 1 97.25 185 THR A O 1
ATOM 1447 N N . MET A 1 186 ? 6.055 -10.5 3.854 1 98.44 186 MET A N 1
ATOM 1448 C CA . MET A 1 186 ? 7.25 -11.336 3.865 1 98.44 186 MET A CA 1
ATOM 1449 C C . MET A 1 186 ? 6.875 -12.82 3.852 1 98.44 186 MET A C 1
ATOM 1451 O O . MET A 1 186 ? 7.625 -13.648 3.332 1 98.44 186 MET A O 1
ATOM 1455 N N . THR A 1 187 ? 5.68 -13.117 4.367 1 98.25 187 THR A N 1
ATOM 1456 C CA . THR A 1 187 ? 5.262 -14.508 4.457 1 98.25 187 THR A CA 1
ATOM 1457 C C . THR A 1 187 ? 4.195 -14.82 3.408 1 98.25 187 THR A C 1
ATOM 1459 O O . THR A 1 187 ? 3.52 -15.852 3.488 1 98.25 187 THR A O 1
ATOM 1462 N N . ALA A 1 188 ? 4.035 -13.977 2.465 1 98.31 188 ALA A N 1
ATOM 1463 C CA . ALA A 1 188 ? 3.049 -14.18 1.406 1 98.31 188 ALA A CA 1
ATOM 1464 C C . ALA A 1 188 ? 3.479 -15.305 0.466 1 98.31 188 ALA A C 1
ATOM 1466 O O . ALA A 1 188 ? 4.664 -15.438 0.15 1 98.31 188 ALA A O 1
ATOM 1467 N N . MET A 1 189 ? 2.492 -16.062 0.025 1 97.88 189 MET A N 1
ATOM 1468 C CA . MET A 1 189 ? 2.729 -17.078 -0.986 1 97.88 189 MET A CA 1
ATOM 1469 C C . MET A 1 189 ? 2.684 -16.484 -2.389 1 97.88 189 MET A C 1
ATOM 1471 O O . MET A 1 189 ? 1.803 -15.68 -2.697 1 97.88 189 MET A O 1
ATOM 1475 N N . VAL A 1 190 ? 3.602 -16.906 -3.221 1 98.56 190 VAL A N 1
ATOM 1476 C CA . VAL A 1 190 ? 3.67 -16.375 -4.578 1 98.56 190 VAL A CA 1
ATOM 1477 C C . VAL A 1 190 ? 3.34 -17.469 -5.582 1 98.56 190 VAL A C 1
ATOM 1479 O O . VAL A 1 190 ? 3.998 -18.516 -5.613 1 98.56 190 VAL A O 1
ATOM 1482 N N . CYS A 1 191 ? 2.309 -17.219 -6.344 1 97.88 191 CYS A N 1
ATOM 1483 C CA . CYS A 1 191 ? 1.871 -18.156 -7.383 1 97.88 191 CYS A CA 1
ATOM 1484 C C . CYS A 1 191 ? 2.125 -17.578 -8.773 1 97.88 191 CYS A C 1
ATOM 1486 O O . CYS A 1 191 ? 2.057 -16.359 -8.969 1 97.88 191 CYS A O 1
ATOM 1488 N N . LYS A 1 192 ? 2.332 -18.484 -9.719 1 96.5 192 LYS A N 1
ATOM 1489 C CA . LYS A 1 192 ? 2.531 -18.062 -11.102 1 96.5 192 LYS A CA 1
ATOM 1490 C C . LYS A 1 192 ? 1.232 -17.531 -11.711 1 96.5 192 LYS A C 1
ATOM 1492 O O . LYS A 1 192 ? 1.216 -16.484 -12.336 1 96.5 192 LYS A O 1
ATOM 1497 N N . THR A 1 193 ? 0.172 -18.281 -11.516 1 95.25 193 THR A N 1
ATOM 1498 C CA . THR A 1 193 ? -1.104 -18 -12.164 1 95.25 193 THR A CA 1
ATOM 1499 C C . THR A 1 193 ? -2.236 -17.984 -11.141 1 95.25 193 THR A C 1
ATOM 1501 O O . THR A 1 193 ? -2.037 -18.344 -9.977 1 95.25 193 THR A O 1
ATOM 1504 N N . PHE A 1 194 ? -3.389 -17.594 -11.617 1 94.19 194 PHE A N 1
ATOM 1505 C CA . PHE A 1 194 ? -4.555 -17.547 -10.742 1 94.19 194 PHE A CA 1
ATOM 1506 C C . PHE A 1 194 ? -5.012 -18.953 -10.359 1 94.19 194 PHE A C 1
ATOM 1508 O O . PHE A 1 194 ? -5.559 -19.156 -9.273 1 94.19 194 PHE A O 1
ATOM 1515 N N . GLU A 1 195 ? -4.754 -19.938 -11.234 1 93.88 195 GLU A N 1
ATOM 1516 C CA . GLU A 1 195 ? -5.074 -21.328 -10.906 1 93.88 195 GLU A CA 1
ATOM 1517 C C . GLU A 1 195 ? -4.336 -21.781 -9.648 1 93.88 195 GLU A C 1
ATOM 1519 O O . GLU A 1 195 ? -4.867 -22.578 -8.859 1 93.88 195 GLU A O 1
ATOM 1524 N N . GLY A 1 196 ? -3.152 -21.281 -9.492 1 95.81 196 GLY A N 1
ATOM 1525 C CA . GLY A 1 196 ? -2.416 -21.578 -8.273 1 95.81 196 GLY A CA 1
ATOM 1526 C C . GLY A 1 196 ? -3.062 -21 -7.027 1 95.81 196 GLY A C 1
ATOM 1527 O O . GLY A 1 196 ? -3.092 -21.656 -5.977 1 95.81 196 GLY A O 1
ATOM 1528 N N . VAL A 1 197 ? -3.588 -19.797 -7.117 1 96.12 197 VAL A N 1
ATOM 1529 C CA . VAL A 1 197 ? -4.27 -19.156 -5.996 1 96.12 197 VAL A CA 1
ATOM 1530 C C . VAL A 1 197 ? -5.527 -19.938 -5.637 1 96.12 197 VAL A C 1
ATOM 1532 O O . VAL A 1 197 ? -5.801 -20.188 -4.457 1 96.12 197 VAL A O 1
ATOM 1535 N N . LYS A 1 198 ? -6.191 -20.391 -6.656 1 93.44 198 LYS A N 1
ATOM 1536 C CA . LYS A 1 198 ? -7.41 -21.172 -6.449 1 93.44 198 LYS A CA 1
ATOM 1537 C C . LYS A 1 198 ? -7.109 -22.5 -5.758 1 93.44 198 LYS A C 1
ATOM 1539 O O . LYS A 1 198 ? -7.926 -23 -4.988 1 93.44 198 LYS A O 1
ATOM 1544 N N . ALA A 1 199 ? -6.004 -23.031 -6.121 1 95.56 199 ALA A N 1
ATOM 1545 C CA . ALA A 1 199 ? -5.609 -24.297 -5.535 1 95.56 199 ALA A CA 1
ATOM 1546 C C . ALA A 1 199 ? -5.301 -24.156 -4.051 1 95.56 199 ALA A C 1
ATOM 1548 O O . ALA A 1 199 ? -5.492 -25.094 -3.271 1 95.56 199 ALA A O 1
ATOM 1549 N N . LEU A 1 200 ? -4.848 -23 -3.625 1 96.12 200 LEU A N 1
ATOM 1550 C CA . LEU A 1 200 ? -4.496 -22.766 -2.229 1 96.12 200 LEU A CA 1
ATOM 1551 C C . LEU A 1 200 ? -5.742 -22.719 -1.352 1 96.12 200 LEU A C 1
ATOM 1553 O O . LEU A 1 200 ? -5.715 -23.172 -0.203 1 96.12 200 LEU A O 1
ATOM 1557 N N . GLU A 1 201 ? -6.785 -22.109 -1.893 1 93.75 201 GLU A N 1
ATOM 1558 C CA . GLU A 1 201 ? -8.031 -21.984 -1.143 1 93.75 201 GLU A CA 1
ATOM 1559 C C . GLU A 1 201 ? -9.242 -22.156 -2.053 1 93.75 201 GLU A C 1
ATOM 1561 O O . GLU A 1 201 ? -9.375 -21.453 -3.053 1 93.75 201 GLU A O 1
ATOM 1566 N N . ALA A 1 202 ? -10.055 -23.078 -1.605 1 89.94 202 ALA A N 1
ATOM 1567 C CA . ALA A 1 202 ? -11.266 -23.344 -2.377 1 89.94 202 ALA A CA 1
ATOM 1568 C C . ALA A 1 202 ? -12.508 -22.906 -1.608 1 89.94 202 ALA A C 1
ATOM 1570 O O . ALA A 1 202 ? -12.477 -22.781 -0.381 1 89.94 202 ALA A O 1
ATOM 1571 N N . TYR A 1 203 ? -13.539 -22.625 -2.33 1 87.62 203 TYR A N 1
ATOM 1572 C CA . TYR A 1 203 ? -14.789 -22.141 -1.744 1 87.62 203 TYR A CA 1
ATOM 1573 C C . TYR A 1 203 ? -15.953 -23.047 -2.15 1 87.62 203 TYR A C 1
ATOM 1575 O O . TYR A 1 203 ? -15.945 -23.625 -3.234 1 87.62 203 TYR A O 1
ATOM 1583 N N . ASP A 1 204 ? -16.906 -23.109 -1.317 1 85.88 204 ASP A N 1
ATOM 1584 C CA . ASP A 1 204 ? -18.109 -23.859 -1.667 1 85.88 204 ASP A CA 1
ATOM 1585 C C . ASP A 1 204 ? -19.078 -22.984 -2.479 1 85.88 204 ASP A C 1
ATOM 1587 O O . ASP A 1 204 ? -18.734 -21.859 -2.857 1 85.88 204 ASP A O 1
ATOM 1591 N N . GLU A 1 205 ? -20.219 -23.5 -2.762 1 81.44 205 GLU A N 1
ATOM 1592 C CA . GLU A 1 205 ? -21.188 -22.844 -3.635 1 81.44 205 GLU A CA 1
ATOM 1593 C C . GLU A 1 205 ? -21.719 -21.562 -3.002 1 81.44 205 GLU A C 1
ATOM 1595 O O . GLU A 1 205 ? -22.125 -20.641 -3.709 1 81.44 205 GLU A O 1
ATOM 1600 N N . LYS A 1 206 ? -21.641 -21.594 -1.688 1 76 206 LYS A N 1
ATOM 1601 C CA . LYS A 1 206 ? -22.172 -20.422 -0.98 1 76 206 LYS A CA 1
ATOM 1602 C C . LYS A 1 206 ? -21.078 -19.375 -0.76 1 76 206 LYS A C 1
ATOM 1604 O O . LYS A 1 206 ? -21.328 -18.328 -0.163 1 76 206 LYS A O 1
ATOM 1609 N N . GLY A 1 207 ? -19.828 -19.719 -1.175 1 77.06 207 GLY A N 1
ATOM 1610 C CA . GLY A 1 207 ? -18.75 -18.766 -1.039 1 77.06 207 GLY A CA 1
ATOM 1611 C C . GLY A 1 207 ? -17.969 -18.922 0.254 1 77.06 207 GLY A C 1
ATOM 1612 O O . GLY A 1 207 ? -17.094 -18.109 0.563 1 77.06 207 GLY A O 1
ATOM 1613 N N . ASN A 1 208 ? -18.297 -19.922 0.989 1 83 208 ASN A N 1
ATOM 1614 C CA . ASN A 1 208 ? -17.547 -20.203 2.205 1 83 208 ASN A CA 1
ATOM 1615 C C . ASN A 1 208 ? -16.266 -20.984 1.907 1 83 208 ASN A C 1
ATOM 1617 O O . ASN A 1 208 ? -16.234 -21.797 0.975 1 83 208 ASN A O 1
ATOM 1621 N N . ILE A 1 209 ? -15.305 -20.781 2.707 1 88.25 209 ILE A N 1
ATOM 1622 C CA . ILE A 1 209 ? -14.039 -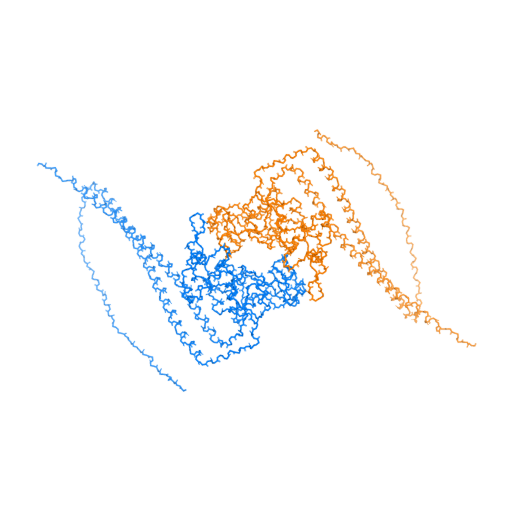21.484 2.537 1 88.25 209 ILE A CA 1
ATOM 1623 C C . ILE A 1 209 ? -14.242 -22.969 2.812 1 88.25 209 ILE A C 1
ATOM 1625 O O . ILE A 1 209 ? -14.828 -23.344 3.83 1 88.25 209 ILE A O 1
ATOM 1629 N N . ASN A 1 210 ? -13.844 -23.781 1.896 1 90.31 210 ASN A N 1
ATOM 1630 C CA . ASN A 1 210 ? -13.828 -25.219 2.105 1 90.31 210 ASN A CA 1
ATOM 1631 C C . ASN A 1 210 ? -12.602 -25.656 2.902 1 90.31 210 ASN A C 1
ATOM 1633 O O . ASN A 1 210 ? -11.492 -25.688 2.375 1 90.31 210 ASN A O 1
ATOM 1637 N N . LYS A 1 211 ? -12.805 -26.109 4.09 1 88.38 211 LYS A N 1
ATOM 1638 C CA . LYS A 1 211 ? -11.711 -26.391 5.012 1 88.38 211 LYS A CA 1
ATOM 1639 C C . LYS A 1 211 ? -11.055 -27.719 4.691 1 88.38 211 LYS A C 1
ATOM 1641 O O . LYS A 1 211 ? -9.969 -28.031 5.203 1 88.38 211 LYS A O 1
ATOM 1646 N N . ASN A 1 212 ? -11.625 -28.453 3.734 1 90.06 212 ASN A N 1
ATOM 1647 C CA . ASN A 1 212 ? -11.109 -29.781 3.436 1 90.06 212 ASN A CA 1
ATOM 1648 C C . ASN A 1 212 ? -10.25 -29.781 2.176 1 90.06 212 ASN A C 1
ATOM 1650 O O . ASN A 1 212 ? -9.641 -30.797 1.834 1 90.06 212 ASN A O 1
ATOM 1654 N N . ILE A 1 213 ? -10.242 -28.703 1.547 1 90.81 213 ILE A N 1
ATOM 1655 C CA . ILE A 1 213 ? -9.516 -28.609 0.285 1 90.81 213 ILE A CA 1
ATOM 1656 C C . ILE A 1 213 ? -8.445 -27.516 0.385 1 90.81 213 ILE A C 1
ATOM 1658 O O . ILE A 1 213 ? -8.539 -26.609 1.217 1 90.81 213 ILE A O 1
ATOM 1662 N N . GLY A 1 214 ? -7.324 -27.719 -0.389 1 92.5 214 GLY A N 1
ATOM 1663 C CA . GLY A 1 214 ? -6.285 -26.703 -0.42 1 92.5 214 GLY A CA 1
ATOM 1664 C C . GLY A 1 214 ? -5.297 -26.828 0.726 1 92.5 214 GLY A C 1
ATOM 1665 O O . GLY A 1 214 ? -5.109 -27.922 1.277 1 92.5 214 GLY A O 1
ATOM 1666 N N . LEU A 1 215 ? -4.727 -25.734 1.059 1 92.94 215 LEU A N 1
ATOM 1667 C CA . LEU A 1 215 ? -3.707 -25.734 2.104 1 92.94 215 LEU A CA 1
ATOM 1668 C C . LEU A 1 215 ? -4.32 -26.062 3.459 1 92.94 215 LEU A C 1
ATOM 1670 O O . LEU A 1 215 ? -3.703 -26.766 4.273 1 92.94 215 LEU A O 1
ATOM 1674 N N . ARG A 1 216 ? -5.477 -25.578 3.66 1 91.75 216 ARG A N 1
ATOM 1675 C CA . ARG A 1 216 ? -6.156 -25.859 4.922 1 91.75 216 ARG A CA 1
ATOM 1676 C C . ARG A 1 216 ? -6.465 -27.344 5.07 1 91.75 216 ARG A C 1
ATOM 1678 O O . ARG A 1 216 ? -6.348 -27.906 6.164 1 91.75 216 ARG A O 1
ATOM 1685 N N . GLY A 1 217 ? -6.906 -27.922 3.986 1 91.56 217 GLY A N 1
ATOM 1686 C CA . GLY A 1 217 ? -7.125 -29.359 4.008 1 91.56 217 GLY A CA 1
ATOM 1687 C C . GLY A 1 217 ? -5.883 -30.156 4.379 1 91.56 217 GLY A C 1
ATOM 1688 O O . GLY A 1 217 ? -5.945 -31.062 5.199 1 91.56 217 GLY A O 1
ATOM 1689 N N . ILE A 1 218 ? -4.762 -29.781 3.762 1 90.19 218 ILE A N 1
ATOM 1690 C CA . ILE A 1 218 ? -3.492 -30.438 4.062 1 90.19 218 ILE A CA 1
ATOM 1691 C C . ILE A 1 218 ? -3.125 -30.188 5.527 1 90.19 218 ILE A C 1
ATOM 1693 O O . ILE A 1 218 ? -2.715 -31.125 6.227 1 90.19 218 ILE A O 1
ATOM 1697 N N . GLY A 1 219 ? -3.279 -28.969 5.957 1 91.19 219 GLY A N 1
ATOM 1698 C CA . GLY A 1 219 ? -2.992 -28.641 7.348 1 91.19 219 GLY A CA 1
ATOM 1699 C C . GLY A 1 219 ? -3.803 -29.469 8.336 1 91.19 219 GLY A C 1
ATOM 1700 O O . GLY A 1 219 ? -3.266 -29.953 9.328 1 91.19 219 GLY A O 1
ATOM 1701 N N . LEU A 1 220 ? -5.047 -29.578 8.055 1 90.62 220 LEU A N 1
ATOM 1702 C CA . LEU A 1 220 ? -5.926 -30.375 8.906 1 90.62 220 LEU A CA 1
ATOM 1703 C C . LEU A 1 220 ? -5.465 -31.828 8.961 1 90.62 220 LEU A C 1
ATOM 1705 O O . LEU A 1 220 ? -5.457 -32.438 10.031 1 90.62 220 LEU A O 1
ATOM 1709 N N . SER A 1 221 ? -5.098 -32.375 7.852 1 89.94 221 SER A N 1
ATOM 1710 C CA . SER A 1 221 ? -4.699 -33.781 7.754 1 89.94 221 SER A CA 1
ATOM 1711 C C . SER A 1 221 ? -3.424 -34.062 8.547 1 89.94 221 SER A C 1
ATOM 1713 O O . SER A 1 221 ? -3.221 -35.156 9.055 1 89.94 221 SER A O 1
ATOM 1715 N N . ILE A 1 222 ? -2.607 -33.062 8.711 1 87.88 222 ILE A N 1
ATOM 1716 C CA . ILE A 1 222 ? -1.348 -33.281 9.406 1 87.88 222 ILE A CA 1
ATOM 1717 C C . ILE A 1 222 ? -1.373 -32.625 10.773 1 87.88 222 ILE A C 1
ATOM 1719 O O . ILE A 1 222 ? -0.333 -32.469 11.422 1 87.88 222 ILE A O 1
ATOM 1723 N N . GLY A 1 223 ? -2.518 -32.031 11.188 1 87.62 223 GLY A N 1
ATOM 1724 C CA . GLY A 1 223 ? -2.701 -31.484 12.516 1 87.62 223 GLY A CA 1
ATOM 1725 C C . GLY A 1 223 ? -2.146 -30.078 12.648 1 87.62 223 GLY A C 1
ATOM 1726 O O . GLY A 1 223 ? -1.741 -29.672 13.742 1 87.62 223 GLY A O 1
ATOM 1727 N N . ARG A 1 224 ? -1.933 -29.391 11.602 1 88.44 224 ARG A N 1
ATOM 1728 C CA . ARG A 1 224 ? -1.458 -28.016 11.602 1 88.44 224 ARG A CA 1
ATOM 1729 C C . ARG A 1 224 ? -2.492 -27.078 10.984 1 88.44 224 ARG A C 1
ATOM 1731 O O . ARG A 1 224 ? -2.385 -26.719 9.812 1 88.44 224 ARG A O 1
ATOM 1738 N N . HIS A 1 225 ? -3.297 -26.547 11.711 1 88.31 225 HIS A N 1
ATOM 1739 C CA . HIS A 1 225 ? -4.414 -25.734 11.25 1 88.31 225 HIS A CA 1
ATOM 1740 C C . HIS A 1 225 ? -3.953 -24.312 10.906 1 88.31 225 HIS A C 1
ATOM 1742 O O . HIS A 1 225 ? -3.107 -23.75 11.594 1 88.31 225 HIS A O 1
ATOM 1748 N N . ILE A 1 226 ? -4.508 -23.875 9.758 1 89.88 226 ILE A N 1
ATOM 1749 C CA . ILE A 1 226 ? -4.301 -22.484 9.375 1 89.88 226 ILE A CA 1
ATOM 1750 C C . ILE A 1 226 ? -5.512 -21.656 9.789 1 89.88 226 ILE A C 1
ATOM 1752 O O . ILE A 1 226 ? -6.617 -21.844 9.281 1 89.88 226 ILE A O 1
ATOM 1756 N N . ASP A 1 227 ? -5.504 -20.781 10.641 1 78.5 227 ASP A N 1
ATOM 1757 C CA . ASP A 1 227 ? -6.637 -20.031 11.188 1 78.5 227 ASP A CA 1
ATOM 1758 C C . ASP A 1 227 ? -6.602 -18.578 10.758 1 78.5 227 ASP A C 1
ATOM 1760 O O . ASP A 1 227 ? -7.621 -17.875 10.812 1 78.5 227 ASP A O 1
ATOM 1764 N N . GLU A 1 228 ? -5.492 -18.188 10.234 1 85.25 228 GLU A N 1
ATOM 1765 C CA . GLU A 1 228 ? -5.332 -16.75 10.016 1 85.25 228 GLU A CA 1
ATOM 1766 C C . GLU A 1 228 ? -5.328 -16.406 8.523 1 85.25 228 GLU A C 1
ATOM 1768 O O . GLU A 1 228 ? -5.258 -17.312 7.68 1 85.25 228 GLU A O 1
ATOM 1773 N N . ARG A 1 229 ? -5.551 -15.172 8.234 1 92 229 ARG A N 1
ATOM 1774 C CA . ARG A 1 229 ? -5.426 -14.648 6.875 1 92 229 ARG A CA 1
ATOM 1775 C C . ARG A 1 229 ? -3.984 -14.742 6.383 1 92 229 ARG A C 1
ATOM 1777 O O . ARG A 1 229 ? -3.045 -14.641 7.176 1 92 229 ARG A O 1
ATOM 1784 N N . PHE A 1 230 ? -3.869 -15.023 5.199 1 94.94 230 PHE A N 1
ATOM 1785 C CA . PHE A 1 230 ? -2.553 -14.93 4.578 1 94.94 230 PHE A CA 1
ATOM 1786 C C . PHE A 1 230 ? -2.656 -14.375 3.164 1 94.94 230 PHE A C 1
ATOM 1788 O O . PHE A 1 230 ? -3.74 -14.367 2.574 1 94.94 230 PHE A O 1
ATOM 1795 N N . LEU A 1 231 ? -1.546 -13.906 2.65 1 97.19 231 LEU A N 1
ATOM 1796 C CA . LEU A 1 231 ? -1.515 -13.266 1.34 1 97.19 231 LEU A CA 1
ATOM 1797 C C . LEU A 1 231 ? -1.046 -14.242 0.268 1 97.19 231 LEU A C 1
ATOM 1799 O O . LEU A 1 231 ? -0.124 -15.031 0.498 1 97.19 231 LEU A O 1
ATOM 1803 N N . ALA A 1 232 ? -1.729 -14.203 -0.826 1 97.88 232 ALA A N 1
ATOM 1804 C CA . ALA A 1 232 ? -1.287 -14.875 -2.043 1 97.88 232 ALA A CA 1
ATOM 1805 C C . ALA A 1 232 ? -1.087 -13.883 -3.182 1 97.88 232 ALA A C 1
ATOM 1807 O O . ALA A 1 232 ? -2.01 -13.148 -3.541 1 97.88 232 ALA A O 1
ATOM 1808 N N . ILE A 1 233 ? 0.084 -13.875 -3.729 1 98.38 233 ILE A N 1
ATOM 1809 C CA . ILE A 1 233 ? 0.404 -12.977 -4.832 1 98.38 233 ILE A CA 1
ATOM 1810 C C . ILE A 1 233 ? 0.401 -13.75 -6.148 1 98.38 233 ILE A C 1
ATOM 1812 O O . ILE A 1 233 ? 1.081 -14.766 -6.277 1 98.38 233 ILE A O 1
ATOM 1816 N N . CYS A 1 234 ? -0.338 -13.305 -7.047 1 97.25 234 CYS A N 1
ATOM 1817 C CA . CYS A 1 234 ? -0.428 -13.898 -8.375 1 97.25 234 CYS A CA 1
ATOM 1818 C C . CYS A 1 234 ? 0.406 -13.117 -9.383 1 97.25 234 CYS A C 1
ATOM 1820 O O . CYS A 1 234 ? 0.017 -12.023 -9.797 1 97.25 234 CYS A O 1
ATOM 1822 N N . LEU A 1 235 ? 1.494 -13.711 -9.891 1 97.38 235 LEU A N 1
ATOM 1823 C CA . LEU A 1 235 ? 2.459 -13 -10.727 1 97.38 235 LEU A CA 1
ATOM 1824 C C . LEU A 1 235 ? 1.818 -12.555 -12.031 1 97.38 235 LEU A C 1
ATOM 1826 O O . LEU A 1 235 ? 2.043 -11.43 -12.484 1 97.38 235 LEU A O 1
ATOM 1830 N N . GLU A 1 236 ? 1.05 -13.367 -12.602 1 93.44 236 GLU A N 1
ATOM 1831 C CA . GLU A 1 236 ? 0.483 -13.07 -13.914 1 93.44 236 GLU A CA 1
ATOM 1832 C C . GLU A 1 236 ? -0.487 -11.891 -13.844 1 93.44 236 GLU A C 1
ATOM 1834 O O . GLU A 1 236 ? -0.749 -11.234 -14.852 1 93.44 236 GLU A O 1
ATOM 1839 N N . ASP A 1 237 ? -1.02 -11.648 -12.672 1 92.69 237 ASP A N 1
ATOM 1840 C CA . ASP A 1 237 ? -2.014 -10.594 -12.516 1 92.69 237 ASP A CA 1
ATOM 1841 C C . ASP A 1 237 ? -1.359 -9.289 -12.078 1 92.69 237 ASP A C 1
ATOM 1843 O O . ASP A 1 237 ? -2.02 -8.25 -12 1 92.69 237 ASP A O 1
ATOM 1847 N N . LEU A 1 238 ? -0.079 -9.281 -11.789 1 94.44 238 LEU A N 1
ATOM 1848 C CA . LEU A 1 238 ? 0.634 -8.055 -11.453 1 94.44 238 LEU A CA 1
ATOM 1849 C C . LEU A 1 238 ? 0.929 -7.238 -12.703 1 94.44 238 LEU A C 1
ATOM 1851 O O . LEU A 1 238 ? 1.1 -7.801 -13.789 1 94.44 238 LEU A O 1
ATOM 1855 N N . ARG A 1 239 ? 0.972 -5.941 -12.586 1 91.94 239 ARG A N 1
ATOM 1856 C CA . ARG A 1 239 ? 1.479 -5.098 -13.656 1 91.94 239 ARG A CA 1
ATOM 1857 C C . ARG A 1 239 ? 3.004 -5.051 -13.648 1 91.94 239 ARG A C 1
ATOM 1859 O O . ARG A 1 239 ? 3.605 -4.48 -12.734 1 91.94 239 ARG A O 1
ATOM 1866 N N . PRO A 1 240 ? 3.623 -5.645 -14.617 1 95.75 240 PRO A N 1
ATOM 1867 C CA . PRO A 1 240 ? 5.086 -5.676 -14.609 1 95.75 240 PRO A CA 1
ATOM 1868 C C . PRO A 1 240 ? 5.707 -4.324 -14.961 1 95.75 240 PRO A C 1
ATOM 1870 O O . PRO A 1 240 ? 5.02 -3.441 -15.477 1 95.75 240 PRO A O 1
ATOM 1873 N N . TYR A 1 241 ? 6.953 -4.129 -14.586 1 97.44 241 TYR A N 1
ATOM 1874 C CA . TYR A 1 241 ? 7.727 -2.977 -15.031 1 97.44 241 TYR A CA 1
ATOM 1875 C C . TYR A 1 241 ? 7.789 -2.914 -16.547 1 97.44 241 TYR A C 1
ATOM 1877 O O . TYR A 1 241 ? 8.148 -3.895 -17.203 1 97.44 241 TYR A O 1
ATOM 1885 N N . ALA A 1 242 ? 7.484 -1.767 -17.156 1 94.94 242 ALA A N 1
ATOM 1886 C CA . ALA A 1 242 ? 7.398 -1.626 -18.609 1 94.94 242 ALA A CA 1
ATOM 1887 C C . ALA A 1 242 ? 8.664 -0.98 -19.172 1 94.94 242 ALA A C 1
ATOM 1889 O O . ALA A 1 242 ? 8.805 -0.838 -20.375 1 94.94 242 ALA A O 1
ATOM 1890 N N . GLY A 1 243 ? 9.711 -0.854 -18.484 1 95.62 243 GLY A N 1
ATOM 1891 C CA . GLY A 1 243 ? 10.914 -0.188 -18.953 1 95.62 243 GLY A CA 1
ATOM 1892 C C . GLY A 1 243 ? 12.023 -1.153 -19.344 1 95.62 243 GLY A C 1
ATOM 1893 O O . GLY A 1 243 ? 11.773 -2.342 -19.547 1 95.62 243 GLY A O 1
ATOM 1894 N N . GLU A 1 244 ? 13.219 -0.647 -19.5 1 95.94 244 GLU A N 1
ATOM 1895 C CA . GLU A 1 244 ? 14.383 -1.414 -19.938 1 95.94 244 GLU A CA 1
ATOM 1896 C C . GLU A 1 244 ? 15.211 -1.889 -18.75 1 95.94 244 GLU A C 1
ATOM 1898 O O . GLU A 1 244 ? 14.969 -1.477 -17.609 1 95.94 244 GLU A O 1
ATOM 1903 N N . PHE A 1 245 ? 16.047 -2.773 -19.094 1 96.12 245 PHE A N 1
ATOM 1904 C CA . PHE A 1 245 ? 17.016 -3.258 -18.109 1 96.12 245 PHE A CA 1
ATOM 1905 C C . PHE A 1 245 ? 18.375 -2.605 -18.328 1 96.12 245 PHE A C 1
ATOM 1907 O O . PHE A 1 245 ? 18.672 -2.131 -19.422 1 96.12 245 PHE A O 1
ATOM 1914 N N . ILE A 1 246 ? 19.156 -2.529 -17.203 1 93.94 246 ILE A N 1
ATOM 1915 C CA . ILE A 1 246 ? 20.547 -2.102 -17.359 1 93.94 246 ILE A CA 1
ATOM 1916 C C . ILE A 1 246 ? 21.281 -3.074 -18.266 1 93.94 246 ILE A C 1
ATOM 1918 O O . ILE A 1 246 ? 21.266 -4.285 -18.047 1 93.94 246 ILE A O 1
ATOM 1922 N N . ALA A 1 247 ? 22 -2.561 -19.141 1 87.94 247 ALA A N 1
ATOM 1923 C CA . ALA A 1 247 ? 22.641 -3.375 -20.156 1 87.94 247 ALA A CA 1
ATOM 1924 C C . ALA A 1 247 ? 23.672 -4.328 -19.547 1 87.94 247 ALA A C 1
ATOM 1926 O O . ALA A 1 247 ? 24.453 -3.932 -18.672 1 87.94 247 ALA A O 1
ATOM 1927 N N . ASP A 1 248 ? 23.594 -5.609 -19.906 1 83.81 248 ASP A N 1
ATOM 1928 C CA . ASP A 1 248 ? 24.547 -6.672 -19.594 1 83.81 248 ASP A CA 1
ATOM 1929 C C . ASP A 1 248 ? 24.672 -6.883 -18.094 1 83.81 248 ASP A C 1
ATOM 1931 O O . ASP A 1 248 ? 25.734 -7.223 -17.578 1 83.81 248 ASP A O 1
ATOM 1935 N N . ASP A 1 249 ? 23.688 -6.539 -17.406 1 88.81 249 ASP A N 1
ATOM 1936 C CA . ASP A 1 249 ? 23.688 -6.801 -15.977 1 88.81 249 ASP A CA 1
ATOM 1937 C C . ASP A 1 249 ? 23.234 -8.227 -15.672 1 88.81 249 ASP A C 1
ATOM 1939 O O . ASP A 1 249 ? 22.125 -8.633 -16.062 1 88.81 249 ASP A O 1
ATOM 1943 N N . PRO A 1 250 ? 24.031 -9 -15.062 1 87.31 250 PRO A N 1
ATOM 1944 C CA . PRO A 1 250 ? 23.672 -10.398 -14.812 1 87.31 250 PRO A CA 1
ATOM 1945 C C . PRO A 1 250 ? 22.438 -10.547 -13.922 1 87.31 250 PRO A C 1
ATOM 1947 O O . PRO A 1 250 ? 21.797 -11.594 -13.938 1 87.31 250 PRO A O 1
ATOM 1950 N N . GLN A 1 251 ? 22.125 -9.531 -13.25 1 92.06 251 GLN A N 1
ATOM 1951 C CA . GLN A 1 251 ? 20.969 -9.555 -12.359 1 92.06 251 GLN A CA 1
ATOM 1952 C C . GLN A 1 251 ? 19.75 -8.906 -13.023 1 92.06 251 GLN A C 1
ATOM 1954 O O . GLN A 1 251 ? 18.703 -8.758 -12.391 1 92.06 251 GLN A O 1
ATOM 1959 N N . ARG A 1 252 ? 19.953 -8.555 -14.289 1 94.69 252 ARG A N 1
ATOM 1960 C CA . ARG A 1 252 ? 18.859 -7.938 -15.031 1 94.69 252 ARG A CA 1
ATOM 1961 C C . ARG A 1 252 ? 18.219 -6.809 -14.227 1 94.69 252 ARG A C 1
ATOM 1963 O O . ARG A 1 252 ? 17 -6.766 -14.078 1 94.69 252 ARG A O 1
ATOM 1970 N N . LYS A 1 253 ? 18.969 -5.926 -13.734 1 97.12 253 LYS A N 1
ATOM 1971 C CA . LYS A 1 253 ? 18.484 -4.781 -12.969 1 97.12 253 LYS A CA 1
ATOM 1972 C C . LYS A 1 253 ? 17.703 -3.822 -13.844 1 97.12 253 LYS A C 1
ATOM 1974 O O . LYS A 1 253 ? 18 -3.662 -15.031 1 97.12 253 LYS A O 1
ATOM 1979 N N . LEU A 1 254 ? 16.688 -3.178 -13.242 1 98.44 254 LEU A N 1
ATOM 1980 C CA . LEU A 1 254 ? 15.82 -2.258 -13.977 1 98.44 254 LEU A CA 1
ATOM 1981 C C . LEU A 1 254 ? 16.547 -0.944 -14.258 1 98.44 254 LEU A C 1
ATOM 1983 O O . LEU A 1 254 ? 17.281 -0.438 -13.406 1 98.44 254 LEU A O 1
ATOM 1987 N N . ASP A 1 255 ? 16.328 -0.436 -15.445 1 97.62 255 ASP A N 1
ATOM 1988 C CA . ASP A 1 255 ? 16.891 0.859 -15.805 1 97.62 255 ASP A CA 1
ATOM 1989 C C . ASP A 1 255 ? 15.992 2.002 -15.352 1 97.62 255 ASP A C 1
ATOM 1991 O O . ASP A 1 255 ? 15.242 2.566 -16.156 1 97.62 255 ASP A O 1
ATOM 1995 N N . LEU A 1 256 ? 16.125 2.375 -14.133 1 96.94 256 LEU A N 1
ATOM 1996 C CA . LEU A 1 256 ? 15.305 3.412 -13.523 1 96.94 256 LEU A CA 1
ATOM 1997 C C . LEU A 1 256 ? 16 4.766 -13.57 1 96.94 256 LEU A C 1
ATOM 1999 O O . LEU A 1 256 ? 17.219 4.844 -13.359 1 96.94 256 LEU A O 1
ATOM 2003 N N . LEU A 1 257 ? 15.258 5.797 -13.758 1 93.69 257 LEU A N 1
ATOM 2004 C CA . LEU A 1 257 ? 15.812 7.145 -13.781 1 93.69 257 LEU A CA 1
ATOM 2005 C C . LEU A 1 257 ? 16.109 7.629 -12.367 1 93.69 257 LEU A C 1
ATOM 2007 O O . LEU A 1 257 ? 15.258 7.566 -11.484 1 93.69 257 LEU A O 1
ATOM 2011 N N . LYS A 1 258 ? 17.266 8.047 -12.203 1 93.94 258 LYS A N 1
ATOM 2012 C CA . LYS A 1 258 ? 17.641 8.594 -10.906 1 93.94 258 LYS A CA 1
ATOM 2013 C C . LYS A 1 258 ? 16.828 9.836 -10.57 1 93.94 258 LYS A C 1
ATOM 2015 O O . LYS A 1 258 ? 16.516 10.633 -11.461 1 93.94 258 LYS A O 1
ATOM 2020 N N . PRO A 1 259 ? 16.516 9.992 -9.266 1 94.12 259 PRO A N 1
ATOM 2021 C CA . PRO A 1 259 ? 15.82 11.227 -8.891 1 94.12 259 PRO A CA 1
ATOM 2022 C C . PRO A 1 259 ? 16.672 12.477 -9.094 1 94.12 259 PRO A C 1
ATOM 2024 O O . PRO A 1 259 ? 17.906 12.422 -8.938 1 94.12 259 PRO A O 1
ATOM 2027 N N . ARG A 1 260 ? 15.992 13.57 -9.398 1 92.5 260 ARG A N 1
ATOM 2028 C CA . ARG A 1 260 ? 16.688 14.828 -9.633 1 92.5 260 ARG A CA 1
ATOM 2029 C C . ARG A 1 260 ? 16.047 15.969 -8.852 1 92.5 260 ARG A C 1
ATOM 2031 O O . ARG A 1 260 ? 14.828 16.125 -8.859 1 92.5 260 ARG A O 1
ATOM 2038 N N . LEU A 1 261 ? 16.906 16.703 -8.195 1 90.19 261 LEU A N 1
ATOM 2039 C CA . LEU A 1 261 ? 16.469 17.938 -7.566 1 90.19 261 LEU A CA 1
ATOM 2040 C C . LEU A 1 261 ? 16.234 19.031 -8.609 1 90.19 261 LEU A C 1
ATOM 2042 O O . LEU A 1 261 ? 16.578 18.859 -9.781 1 90.19 261 LEU A O 1
ATOM 2046 N N . PRO A 1 262 ? 15.648 20.125 -8.172 1 85.62 262 PRO A N 1
ATOM 2047 C CA . PRO A 1 262 ? 15.391 21.203 -9.141 1 85.62 262 PRO A CA 1
ATOM 2048 C C . PRO A 1 262 ? 16.656 21.672 -9.844 1 85.62 262 PRO A C 1
ATOM 2050 O O . PRO A 1 262 ? 16.609 22.109 -11 1 85.62 262 PRO A O 1
ATOM 2053 N N . ASN A 1 263 ? 17.766 21.609 -9.211 1 86.75 263 ASN A N 1
ATOM 2054 C CA . ASN A 1 263 ? 19.031 22.031 -9.805 1 86.75 263 ASN A CA 1
ATOM 2055 C C . ASN A 1 263 ? 19.594 20.969 -10.742 1 86.75 263 ASN A C 1
ATOM 2057 O O . ASN A 1 263 ? 20.656 21.156 -11.352 1 86.75 263 ASN A O 1
ATOM 2061 N N . GLY A 1 264 ? 18.938 19.828 -10.852 1 86.88 264 GLY A N 1
ATOM 2062 C CA . GLY A 1 264 ? 19.328 18.797 -11.797 1 86.88 264 GLY A CA 1
ATOM 2063 C C . GLY A 1 264 ? 20.172 17.703 -11.164 1 86.88 264 GLY A C 1
ATOM 2064 O O . GLY A 1 264 ? 20.359 16.625 -11.75 1 86.88 264 GLY A O 1
ATOM 2065 N N . GLU A 1 265 ? 20.578 18 -9.992 1 86.81 265 GLU A N 1
ATOM 2066 C CA . GLU A 1 265 ? 21.453 17.031 -9.328 1 86.81 265 GLU A CA 1
ATOM 2067 C C . GLU A 1 265 ? 20.641 15.977 -8.586 1 86.81 265 GLU A C 1
ATOM 2069 O O . GLU A 1 265 ? 19.484 16.234 -8.203 1 86.81 265 GLU A O 1
ATOM 2074 N N . SER A 1 266 ? 21.25 14.797 -8.453 1 90.44 266 SER A N 1
ATOM 2075 C CA . SER A 1 266 ? 20.656 13.781 -7.594 1 90.44 266 SER A CA 1
ATOM 2076 C C . SER A 1 266 ? 20.75 14.172 -6.121 1 90.44 266 SER A C 1
ATOM 2078 O O . SER A 1 266 ? 21.734 14.766 -5.695 1 90.44 266 SER A O 1
ATOM 2080 N N . PRO A 1 267 ? 19.734 13.852 -5.441 1 92.56 267 PRO A N 1
ATOM 2081 C CA . PRO A 1 267 ? 19.812 14.18 -4.016 1 92.56 267 PRO A CA 1
ATOM 2082 C C . PRO A 1 267 ? 21.016 13.547 -3.324 1 92.56 267 PRO A C 1
ATOM 2084 O O . PRO A 1 267 ? 21.375 12.406 -3.631 1 92.56 267 PRO A O 1
ATOM 2087 N N . PRO A 1 268 ? 21.609 14.281 -2.418 1 91.88 268 PRO A N 1
ATOM 2088 C CA . PRO A 1 268 ? 22.75 13.711 -1.69 1 91.88 268 PRO A CA 1
ATOM 2089 C C . PRO A 1 268 ? 22.375 12.43 -0.936 1 91.88 268 PRO A C 1
ATOM 2091 O O . PRO A 1 268 ? 21.281 12.32 -0.401 1 91.88 268 PRO A O 1
ATOM 2094 N N . GLY A 1 269 ? 23.328 11.492 -0.893 1 93.38 269 GLY A N 1
ATOM 2095 C CA . GLY A 1 269 ? 23.141 10.281 -0.106 1 93.38 269 GLY A CA 1
ATOM 2096 C C . GLY A 1 269 ? 22.312 9.227 -0.811 1 93.38 269 GLY A C 1
ATOM 2097 O O . GLY A 1 269 ? 22.078 8.148 -0.261 1 93.38 269 GLY A O 1
ATOM 2098 N N . PHE A 1 270 ? 21.859 9.625 -2.051 1 97.62 270 PHE A N 1
ATOM 2099 C CA . PHE A 1 270 ? 21.109 8.641 -2.818 1 97.62 270 PHE A CA 1
ATOM 2100 C C . PHE A 1 270 ? 21.969 7.441 -3.162 1 97.62 270 PHE A C 1
ATOM 2102 O O . PHE A 1 270 ? 23.031 7.586 -3.781 1 97.62 270 PHE A O 1
ATOM 2109 N N . LEU A 1 271 ? 21.516 6.168 -2.768 1 97.25 271 LEU A N 1
ATOM 2110 C CA . LEU A 1 271 ? 22.328 4.965 -2.951 1 97.25 271 LEU A CA 1
ATOM 2111 C C . LEU A 1 271 ? 21.781 4.113 -4.09 1 97.25 271 LEU A C 1
ATOM 2113 O O . LEU A 1 271 ? 22.484 3.271 -4.641 1 97.25 271 LEU A O 1
ATOM 2117 N N . GLY A 1 272 ? 20.469 4.273 -4.414 1 97.25 272 GLY A N 1
ATOM 2118 C CA . GLY A 1 272 ? 19.828 3.49 -5.465 1 97.25 272 GLY A CA 1
ATOM 2119 C C . GLY A 1 272 ? 18.406 3.107 -5.148 1 97.25 272 GLY A C 1
ATOM 2120 O O . GLY A 1 272 ? 17.797 3.66 -4.227 1 97.25 272 GLY A O 1
ATOM 2121 N N . PHE A 1 273 ? 17.875 2.252 -5.965 1 98.31 273 PHE A N 1
ATOM 2122 C CA . PHE A 1 273 ? 16.5 1.788 -5.801 1 98.31 273 PHE A CA 1
ATOM 2123 C C . PHE A 1 273 ? 16.469 0.411 -5.148 1 98.31 273 PHE A C 1
ATOM 2125 O O . PHE A 1 273 ? 17.25 -0.472 -5.512 1 98.31 273 PHE A O 1
ATOM 2132 N N . ALA A 1 274 ? 15.555 0.228 -4.234 1 98.62 274 ALA A N 1
ATOM 2133 C CA . ALA A 1 274 ? 15.453 -1.005 -3.457 1 98.62 274 ALA A CA 1
ATOM 2134 C C . ALA A 1 274 ? 15.258 -2.213 -4.371 1 98.62 274 ALA A C 1
ATOM 2136 O O . ALA A 1 274 ? 15.867 -3.264 -4.152 1 98.62 274 ALA A O 1
ATOM 2137 N N . VAL A 1 275 ? 14.469 -2.102 -5.402 1 98.69 275 VAL A N 1
ATOM 2138 C CA . VAL A 1 275 ? 14.141 -3.201 -6.305 1 98.69 275 VAL A CA 1
ATOM 2139 C C . VAL A 1 275 ? 15.414 -3.754 -6.934 1 98.69 275 VAL A C 1
ATOM 2141 O O . VAL A 1 275 ? 15.516 -4.957 -7.184 1 98.69 275 VAL A O 1
ATOM 2144 N N . ASN A 1 276 ? 16.391 -2.936 -7.152 1 98.12 276 ASN A N 1
ATOM 2145 C CA . ASN A 1 276 ? 17.656 -3.318 -7.785 1 98.12 276 ASN A CA 1
ATOM 2146 C C . ASN A 1 276 ? 18.688 -3.781 -6.762 1 98.12 276 ASN A C 1
ATOM 2148 O O . ASN A 1 276 ? 19.797 -4.164 -7.121 1 98.12 276 ASN A O 1
ATOM 2152 N N . MET A 1 277 ? 18.328 -3.779 -5.516 1 97.94 277 MET A N 1
ATOM 2153 C CA . MET A 1 277 ? 19.25 -4.211 -4.469 1 97.94 277 MET A CA 1
ATOM 2154 C C . MET A 1 277 ? 18.922 -5.625 -4.004 1 97.94 277 MET A C 1
ATOM 2156 O O . MET A 1 277 ? 19.625 -6.18 -3.152 1 97.94 277 MET A O 1
ATOM 2160 N N . ILE A 1 278 ? 17.875 -6.188 -4.578 1 98.12 278 ILE A N 1
ATOM 2161 C CA . ILE A 1 278 ? 17.5 -7.57 -4.312 1 98.12 278 ILE A CA 1
ATOM 2162 C C . ILE A 1 278 ? 18.234 -8.5 -5.281 1 98.12 278 ILE A C 1
ATOM 2164 O O . ILE A 1 278 ? 18.203 -8.289 -6.496 1 98.12 278 ILE A O 1
ATOM 2168 N N . ASN A 1 279 ? 18.906 -9.438 -4.762 1 96.5 279 ASN A N 1
ATOM 2169 C CA . ASN A 1 279 ? 19.5 -10.492 -5.586 1 96.5 279 ASN A CA 1
ATOM 2170 C C . ASN A 1 279 ? 18.516 -11.641 -5.809 1 96.5 279 ASN A C 1
ATOM 2172 O O . ASN A 1 279 ? 18.047 -12.25 -4.848 1 96.5 279 ASN A O 1
ATOM 2176 N N . VAL A 1 280 ? 18.297 -11.891 -7.047 1 96.5 280 VAL A N 1
ATOM 2177 C CA . VAL A 1 280 ? 17.328 -12.914 -7.441 1 96.5 280 VAL A CA 1
ATOM 2178 C C . VAL A 1 280 ? 18.062 -14.117 -8.023 1 96.5 280 VAL A C 1
ATOM 2180 O O . VAL A 1 280 ? 19.031 -13.961 -8.766 1 96.5 280 VAL A O 1
ATOM 2183 N N . ASP A 1 281 ? 17.562 -15.289 -7.617 1 92.56 281 ASP A N 1
ATOM 2184 C CA . ASP A 1 281 ? 18.125 -16.516 -8.18 1 92.56 281 ASP A CA 1
ATOM 2185 C C . ASP A 1 281 ? 18.031 -16.516 -9.703 1 92.56 281 ASP A C 1
ATOM 2187 O O . ASP A 1 281 ? 17.016 -16.078 -10.266 1 92.56 281 ASP A O 1
ATOM 2191 N N . SER A 1 282 ? 19 -17.062 -10.367 1 88.62 282 SER A N 1
ATOM 2192 C CA . SER A 1 282 ? 19.125 -17.047 -11.82 1 88.62 282 SER A CA 1
ATOM 2193 C C . SER A 1 282 ? 17.875 -17.656 -12.484 1 88.62 282 SER A C 1
ATOM 2195 O O . SER A 1 282 ? 17.422 -17.156 -13.516 1 88.62 282 SER A O 1
ATOM 2197 N N . ASP A 1 283 ? 17.312 -18.641 -11.867 1 89.38 283 ASP A N 1
ATOM 2198 C CA . ASP A 1 283 ? 16.156 -19.328 -12.43 1 89.38 283 ASP A CA 1
ATOM 2199 C C . ASP A 1 283 ? 14.922 -18.422 -12.438 1 89.38 283 ASP A C 1
ATOM 2201 O O . ASP A 1 283 ? 13.961 -18.672 -13.156 1 89.38 283 ASP A O 1
ATOM 2205 N N . ASN A 1 284 ? 14.977 -17.391 -11.672 1 95.38 284 ASN A N 1
ATOM 2206 C CA . ASN A 1 284 ? 13.789 -16.547 -11.508 1 95.38 284 ASN A CA 1
ATOM 2207 C C . ASN A 1 284 ? 13.992 -15.18 -12.148 1 95.38 284 ASN A C 1
ATOM 2209 O O . ASN A 1 284 ? 13.133 -14.305 -12.031 1 95.38 284 ASN A O 1
ATOM 2213 N N . LEU A 1 285 ? 15.07 -14.953 -12.867 1 94.69 285 LEU A N 1
ATOM 2214 C CA . LEU A 1 285 ? 15.398 -13.656 -13.445 1 94.69 285 LEU A CA 1
ATOM 2215 C C . LEU A 1 285 ? 14.562 -13.383 -14.688 1 94.69 285 LEU A C 1
ATOM 2217 O O . LEU A 1 285 ? 14.367 -12.234 -15.078 1 94.69 285 LEU A O 1
ATOM 2221 N N . SER A 1 286 ? 14.188 -14.445 -15.32 1 93.69 286 SER A N 1
ATOM 2222 C CA . SER A 1 286 ? 13.359 -14.328 -16.516 1 93.69 286 SER A CA 1
ATOM 2223 C C . SER A 1 286 ? 12.508 -15.578 -16.719 1 93.69 286 SER A C 1
ATOM 2225 O O . SER A 1 286 ? 12.711 -16.594 -16.047 1 93.69 286 SER A O 1
ATOM 2227 N N . CYS A 1 287 ? 11.453 -15.453 -17.516 1 93.81 287 CYS A N 1
ATOM 2228 C CA . CYS A 1 287 ? 10.664 -16.578 -17.984 1 93.81 287 CYS A CA 1
ATOM 2229 C C . CYS A 1 287 ? 9.984 -17.297 -16.828 1 93.81 287 CYS A C 1
ATOM 2231 O O . CYS A 1 287 ? 9.945 -18.531 -16.797 1 93.81 287 CYS A O 1
ATOM 2233 N N . VAL A 1 288 ? 9.609 -16.531 -15.852 1 94.56 288 VAL A N 1
ATOM 2234 C CA . VAL A 1 288 ? 8.836 -17.109 -14.75 1 94.56 288 VAL A CA 1
ATOM 2235 C C . VAL A 1 288 ? 7.352 -17.109 -15.102 1 94.56 288 VAL A C 1
ATOM 2237 O O . VAL A 1 288 ? 6.641 -18.078 -14.836 1 94.56 288 VAL A O 1
ATOM 2240 N N . THR A 1 289 ? 6.926 -16.047 -15.719 1 94.62 289 THR A N 1
ATOM 2241 C CA . THR A 1 289 ? 5.543 -15.953 -16.172 1 94.62 289 THR A CA 1
ATOM 2242 C C . THR A 1 289 ? 5.418 -16.406 -17.625 1 94.62 289 THR A C 1
ATOM 2244 O O . THR A 1 289 ? 6.422 -16.5 -18.328 1 94.62 289 THR A O 1
ATOM 2247 N N . ALA A 1 290 ? 4.199 -16.594 -18.047 1 91.81 290 ALA A N 1
ATOM 2248 C CA . ALA A 1 290 ? 3.943 -16.984 -19.438 1 91.81 290 ALA A CA 1
ATOM 2249 C C . ALA A 1 290 ? 4.395 -15.891 -20.406 1 91.81 290 ALA A C 1
ATOM 2251 O O . ALA A 1 290 ? 4.773 -16.172 -21.547 1 91.81 290 ALA A O 1
ATOM 2252 N N . SER A 1 291 ? 4.43 -14.664 -19.969 1 92 291 SER A N 1
ATOM 2253 C CA . SER A 1 291 ? 4.832 -13.547 -20.828 1 92 291 SER A CA 1
ATOM 2254 C C . SER A 1 291 ? 6.348 -13.367 -20.812 1 92 291 SER A C 1
ATOM 2256 O O . SER A 1 291 ? 6.871 -12.469 -21.484 1 92 291 SER A O 1
ATOM 2258 N N . GLY A 1 292 ? 7.039 -14.164 -20.078 1 93.94 292 GLY A N 1
ATOM 2259 C CA . GLY A 1 292 ? 8.492 -14.164 -20.109 1 93.94 292 GLY A CA 1
ATOM 2260 C C . GLY A 1 292 ? 9.117 -13.305 -19.031 1 93.94 292 GLY A C 1
ATOM 2261 O O . GLY A 1 292 ? 10.336 -13.148 -18.984 1 93.94 292 GLY A O 1
ATOM 2262 N N . HIS A 1 293 ? 8.344 -12.789 -18.141 1 96.44 293 HIS A N 1
ATOM 2263 C CA . HIS A 1 293 ? 8.844 -11.906 -17.094 1 96.44 293 HIS A CA 1
ATOM 2264 C C . HIS A 1 293 ? 9.469 -12.695 -15.953 1 96.44 293 HIS A C 1
ATOM 2266 O O . HIS A 1 293 ? 9.055 -13.82 -15.672 1 96.44 293 HIS A O 1
ATOM 2272 N N . GLY A 1 294 ? 10.469 -12.023 -15.305 1 97.44 294 GLY A N 1
ATOM 2273 C CA . GLY A 1 294 ? 11.062 -12.57 -14.094 1 97.44 294 GLY A CA 1
ATOM 2274 C C . GLY A 1 294 ? 10.484 -11.961 -12.828 1 97.44 294 GLY A C 1
ATOM 2275 O O . GLY A 1 294 ? 9.5 -11.219 -12.875 1 97.44 294 GLY A O 1
ATOM 2276 N N . LEU A 1 295 ? 11.07 -12.312 -11.711 1 98.56 295 LEU A N 1
ATOM 2277 C CA . LEU A 1 295 ? 10.562 -11.875 -10.414 1 98.56 295 LEU A CA 1
ATOM 2278 C C . LEU A 1 295 ? 10.875 -10.406 -10.172 1 98.56 295 LEU A C 1
ATOM 2280 O O . LEU A 1 295 ? 10.109 -9.703 -9.508 1 98.56 295 LEU A O 1
ATOM 2284 N N . ARG A 1 296 ? 11.992 -9.914 -10.719 1 98.62 296 ARG A N 1
ATOM 2285 C CA . ARG A 1 296 ? 12.352 -8.523 -10.43 1 98.62 296 ARG A CA 1
ATOM 2286 C C . ARG A 1 296 ? 11.336 -7.562 -11.031 1 98.62 296 ARG A C 1
ATOM 2288 O O . ARG A 1 296 ? 10.859 -6.652 -10.352 1 98.62 296 ARG A O 1
ATOM 2295 N N . GLU A 1 297 ? 10.961 -7.727 -12.305 1 98.25 297 GLU A N 1
ATOM 2296 C CA . GLU A 1 297 ? 10.086 -6.777 -12.977 1 98.25 297 GLU A CA 1
ATOM 2297 C C . GLU A 1 297 ? 8.617 -7.059 -12.656 1 98.25 297 GLU A C 1
ATOM 2299 O O . GLU A 1 297 ? 7.73 -6.312 -13.078 1 98.25 297 GLU A O 1
ATOM 2304 N N . THR A 1 298 ? 8.281 -8.141 -11.875 1 97.88 298 THR A N 1
ATOM 2305 C CA . THR A 1 298 ? 6.914 -8.422 -11.453 1 97.88 298 THR A CA 1
ATOM 2306 C C . THR A 1 298 ? 6.777 -8.289 -9.938 1 97.88 298 THR A C 1
ATOM 2308 O O . THR A 1 298 ? 6.477 -7.211 -9.43 1 97.88 298 THR A O 1
ATOM 2311 N N . LEU A 1 299 ? 7.273 -9.328 -9.219 1 98.56 299 LEU A N 1
ATOM 2312 C CA . LEU A 1 299 ? 7.086 -9.414 -7.773 1 98.56 299 LEU A CA 1
ATOM 2313 C C . LEU A 1 299 ? 7.742 -8.234 -7.07 1 98.56 299 LEU A C 1
ATOM 2315 O O . LEU A 1 299 ? 7.07 -7.461 -6.387 1 98.56 299 LEU A O 1
ATOM 2319 N N . PHE A 1 300 ? 9.039 -8.07 -7.277 1 98.75 300 PHE A N 1
ATOM 2320 C CA . PHE A 1 300 ? 9.766 -7.102 -6.469 1 98.75 300 PHE A CA 1
ATOM 2321 C C . PHE A 1 300 ? 9.461 -5.68 -6.918 1 98.75 300 PHE A C 1
ATOM 2323 O O . PHE A 1 300 ? 9.453 -4.754 -6.105 1 98.75 300 PHE A O 1
ATOM 2330 N N . TYR A 1 301 ? 9.203 -5.5 -8.211 1 98.19 301 TYR A N 1
ATOM 2331 C CA . TYR A 1 301 ? 8.75 -4.184 -8.648 1 98.19 301 TYR A CA 1
ATOM 2332 C C . TYR A 1 301 ? 7.402 -3.836 -8.023 1 98.19 301 TYR A C 1
ATOM 2334 O O . TYR A 1 301 ? 7.152 -2.678 -7.68 1 98.19 301 TYR A O 1
ATOM 2342 N N . SER A 1 302 ? 6.543 -4.789 -7.918 1 96.81 302 SER A N 1
ATOM 2343 C CA . SER A 1 302 ? 5.258 -4.559 -7.266 1 96.81 302 SER A CA 1
ATOM 2344 C C . SER A 1 302 ? 5.441 -4.211 -5.793 1 96.81 302 SER A C 1
ATOM 2346 O O . SER A 1 302 ? 4.699 -3.395 -5.242 1 96.81 302 SER A O 1
ATOM 2348 N N . LEU A 1 303 ? 6.395 -4.789 -5.117 1 97.44 303 LEU A N 1
ATOM 2349 C CA . LEU A 1 303 ? 6.598 -4.625 -3.684 1 97.44 303 LEU A CA 1
ATOM 2350 C C . LEU A 1 303 ? 7.32 -3.318 -3.383 1 97.44 303 LEU A C 1
ATOM 2352 O O . LEU A 1 303 ? 6.992 -2.633 -2.412 1 97.44 303 LEU A O 1
ATOM 2356 N N . PHE A 1 304 ? 8.289 -2.941 -4.309 1 97.69 304 PHE A N 1
ATOM 2357 C CA . PHE A 1 304 ? 9.148 -1.814 -3.971 1 97.69 304 PHE A CA 1
ATOM 2358 C C . PHE A 1 304 ? 8.953 -0.67 -4.957 1 97.69 304 PHE A C 1
ATOM 2360 O O . PHE A 1 304 ? 9.312 0.474 -4.668 1 97.69 304 PHE A O 1
ATOM 2367 N N . SER A 1 305 ? 8.461 -1.004 -6.117 1 96.06 305 SER A N 1
ATOM 2368 C CA . SER A 1 305 ? 8.359 -0.001 -7.172 1 96.06 305 SER A CA 1
ATOM 2369 C C . SER A 1 305 ? 9.656 0.792 -7.309 1 96.06 305 SER A C 1
ATOM 2371 O O . SER A 1 305 ? 10.734 0.21 -7.461 1 96.06 305 SER A O 1
ATOM 2373 N N . ARG A 1 306 ? 9.617 2.107 -7.242 1 96.31 306 ARG A N 1
ATOM 2374 C CA . ARG A 1 306 ? 10.797 2.961 -7.355 1 96.31 306 ARG A CA 1
ATOM 2375 C C . ARG A 1 306 ? 11.234 3.486 -5.992 1 96.31 306 ARG A C 1
ATOM 2377 O O . ARG A 1 306 ? 11.68 4.629 -5.875 1 96.31 306 ARG A O 1
ATOM 2384 N N . MET A 1 307 ? 11.039 2.695 -5 1 97.56 307 MET A N 1
ATOM 2385 C CA . MET A 1 307 ? 11.453 3.086 -3.656 1 97.56 307 MET A CA 1
ATOM 2386 C C . MET A 1 307 ? 12.945 3.367 -3.605 1 97.56 307 MET A C 1
ATOM 2388 O O . MET A 1 307 ? 13.758 2.543 -4.039 1 97.56 307 MET A O 1
ATOM 2392 N N . GLN A 1 308 ? 13.297 4.516 -3.018 1 97.81 308 GLN A N 1
ATOM 2393 C CA . GLN A 1 308 ? 14.672 5.008 -2.988 1 97.81 308 GLN A CA 1
ATOM 2394 C C . GLN A 1 308 ? 15.352 4.652 -1.672 1 97.81 308 GLN A C 1
ATOM 2396 O O . GLN A 1 308 ? 14.711 4.621 -0.621 1 97.81 308 GLN A O 1
ATOM 2401 N N . VAL A 1 309 ? 16.656 4.371 -1.746 1 98.38 309 VAL A N 1
ATOM 2402 C CA . VAL A 1 309 ? 17.469 4.09 -0.561 1 98.38 309 VAL A CA 1
ATOM 2403 C C . VAL A 1 309 ? 18.484 5.199 -0.359 1 98.38 309 VAL A C 1
ATOM 2405 O O . VAL A 1 309 ? 19.203 5.57 -1.293 1 98.38 309 VAL A O 1
ATOM 2408 N N . TYR A 1 310 ? 18.562 5.742 0.887 1 96.5 310 TYR A N 1
ATOM 2409 C CA . TYR A 1 310 ? 19.453 6.84 1.221 1 96.5 310 TYR A CA 1
ATOM 2410 C C . TYR A 1 310 ? 20.406 6.449 2.352 1 96.5 310 TYR A C 1
ATOM 2412 O O . TYR A 1 310 ? 20.109 5.523 3.117 1 96.5 310 TYR A O 1
ATOM 2420 N N . ARG A 1 311 ? 21.484 7.168 2.457 1 94.44 311 ARG A N 1
ATOM 2421 C CA . ARG A 1 311 ? 22.5 6.902 3.482 1 94.44 311 ARG A CA 1
ATOM 2422 C C . ARG A 1 311 ? 21.984 7.285 4.867 1 94.44 311 ARG A C 1
ATOM 2424 O O . ARG A 1 311 ? 22.156 6.535 5.828 1 94.44 311 ARG A O 1
ATOM 2431 N N . THR A 1 312 ? 21.312 8.453 4.914 1 92.31 312 THR A N 1
ATOM 2432 C CA . THR A 1 312 ? 20.812 8.922 6.203 1 92.31 312 THR A CA 1
ATOM 2433 C C . THR A 1 312 ? 19.391 9.438 6.07 1 92.31 312 THR A C 1
ATOM 2435 O O . THR A 1 312 ? 18.953 9.828 4.984 1 92.31 312 THR A O 1
ATOM 2438 N N . ARG A 1 313 ? 18.719 9.484 7.207 1 92.38 313 ARG A N 1
ATOM 2439 C CA . ARG A 1 313 ? 17.375 10.031 7.277 1 92.38 313 ARG A CA 1
ATOM 2440 C C . ARG A 1 313 ? 17.359 11.5 6.871 1 92.38 313 ARG A C 1
ATOM 2442 O O . ARG A 1 313 ? 16.453 11.945 6.164 1 92.38 313 ARG A O 1
ATOM 2449 N N . LYS A 1 314 ? 18.375 12.234 7.359 1 90.81 314 LYS A N 1
ATOM 2450 C CA . LYS A 1 314 ? 18.469 13.656 7.039 1 90.81 314 LYS A CA 1
ATOM 2451 C C . LYS A 1 314 ? 18.531 13.875 5.531 1 90.81 314 LYS A C 1
ATOM 2453 O O . LYS A 1 314 ? 17.797 14.711 4.992 1 90.81 314 LYS A O 1
ATOM 2458 N N . GLU A 1 315 ? 19.328 13.18 4.848 1 91.62 315 GLU A N 1
ATOM 2459 C CA . GLU A 1 315 ? 19.469 13.297 3.396 1 91.62 315 GLU A CA 1
ATOM 2460 C C . GLU A 1 315 ? 18.188 12.859 2.689 1 91.62 315 GLU A C 1
ATOM 2462 O O . GLU A 1 315 ? 17.797 13.453 1.689 1 91.62 315 GLU A O 1
ATOM 2467 N N . MET A 1 316 ? 17.578 11.812 3.201 1 93.62 316 MET A N 1
ATOM 2468 C CA . MET A 1 316 ? 16.312 11.328 2.658 1 93.62 316 MET A CA 1
ATOM 2469 C C . MET A 1 316 ? 15.25 12.406 2.717 1 93.62 316 MET A C 1
ATOM 2471 O O . MET A 1 316 ? 14.531 12.633 1.737 1 93.62 316 MET A O 1
ATOM 2475 N N . LEU A 1 317 ? 15.141 13.102 3.861 1 90.38 317 LEU A N 1
ATOM 2476 C CA . LEU A 1 317 ? 14.117 14.117 4.055 1 90.38 317 LEU A CA 1
ATOM 2477 C C . LEU A 1 317 ? 14.367 15.328 3.156 1 90.38 317 LEU A C 1
ATOM 2479 O O . LEU A 1 317 ? 13.43 15.992 2.727 1 90.38 317 LEU A O 1
ATOM 2483 N N . LEU A 1 318 ? 15.633 15.594 2.863 1 88.25 318 LEU A N 1
ATOM 2484 C CA . LEU A 1 318 ? 15.969 16.672 1.933 1 88.25 318 LEU A CA 1
ATOM 2485 C C . LEU A 1 318 ? 15.492 16.328 0.524 1 88.25 318 LEU A C 1
ATOM 2487 O O . LEU A 1 318 ? 15.312 17.219 -0.304 1 88.25 318 LEU A O 1
ATOM 2491 N N . SER A 1 319 ? 15.203 15.07 0.269 1 91 319 SER A N 1
ATOM 2492 C CA . SER A 1 319 ? 14.836 14.609 -1.066 1 91 319 SER A CA 1
ATOM 2493 C C . SER A 1 319 ? 13.336 14.375 -1.177 1 91 319 SER A C 1
ATOM 2495 O O . SER A 1 319 ? 12.859 13.805 -2.16 1 91 319 SER A O 1
ATOM 2497 N N . LEU A 1 320 ? 12.555 14.789 -0.258 1 89.69 320 LEU A N 1
ATOM 2498 C CA . LEU A 1 320 ? 11.133 14.508 -0.17 1 89.69 320 LEU A CA 1
ATOM 2499 C C . LEU A 1 320 ? 10.422 14.891 -1.465 1 89.69 320 LEU A C 1
ATOM 2501 O O . LEU A 1 320 ? 9.586 14.133 -1.969 1 89.69 320 LEU A O 1
ATOM 2505 N N . PRO A 1 321 ? 10.805 16 -2.094 1 86.38 321 PRO A N 1
ATOM 2506 C CA . PRO A 1 321 ? 10.109 16.359 -3.332 1 86.38 321 PRO A CA 1
ATOM 2507 C C . PRO A 1 321 ? 10.336 15.344 -4.449 1 86.38 321 PRO A C 1
ATOM 2509 O O . PRO A 1 321 ? 9.578 15.312 -5.426 1 86.38 321 PRO A O 1
ATOM 2512 N N . CYS A 1 322 ? 11.344 14.531 -4.281 1 90.81 322 CYS A N 1
ATOM 2513 C CA . CYS A 1 322 ? 11.703 13.57 -5.32 1 90.81 322 CYS A CA 1
ATOM 2514 C C . CYS A 1 322 ? 11.172 12.18 -4.984 1 90.81 322 CYS A C 1
ATOM 2516 O O . CYS A 1 322 ? 11.359 11.234 -5.758 1 90.81 322 CYS A O 1
ATOM 2518 N N . VAL A 1 323 ? 10.539 12.039 -3.877 1 91.56 323 VAL A N 1
ATOM 2519 C CA . VAL A 1 323 ? 10.094 10.727 -3.426 1 91.56 323 VAL A CA 1
ATOM 2520 C C . VAL A 1 323 ? 8.641 10.5 -3.824 1 91.56 323 VAL A C 1
ATOM 2522 O O . VAL A 1 323 ? 7.746 11.227 -3.375 1 91.56 323 VAL A O 1
ATOM 2525 N N . SER A 1 324 ? 8.398 9.531 -4.672 1 88.06 324 SER A N 1
ATOM 2526 C CA . SER A 1 324 ? 7.031 9.266 -5.109 1 88.06 324 SER A CA 1
ATOM 2527 C C . SER A 1 324 ? 6.551 7.906 -4.617 1 88.06 324 SER A C 1
ATOM 2529 O O . SER A 1 324 ? 5.398 7.762 -4.207 1 88.06 324 SER A O 1
ATOM 2531 N N . ASP A 1 325 ? 7.453 6.887 -4.637 1 93 325 ASP A N 1
ATOM 2532 C CA . ASP A 1 325 ? 7.031 5.523 -4.336 1 93 325 ASP A CA 1
ATOM 2533 C C . ASP A 1 325 ? 7.609 5.051 -3.006 1 93 325 ASP A C 1
ATOM 2535 O O . ASP A 1 325 ? 7.645 3.85 -2.729 1 93 325 ASP A O 1
ATOM 2539 N N . GLY A 1 326 ? 8.188 5.883 -2.248 1 95.62 326 GLY A N 1
ATOM 2540 C CA . GLY A 1 326 ? 8.734 5.527 -0.949 1 95.62 326 GLY A CA 1
ATOM 2541 C C . GLY A 1 326 ? 10.234 5.711 -0.866 1 95.62 326 GLY A C 1
ATOM 2542 O O . GLY A 1 326 ? 10.898 5.902 -1.887 1 95.62 326 GLY A O 1
ATOM 2543 N N . ALA A 1 327 ? 10.734 5.676 0.312 1 97.25 327 ALA A N 1
ATOM 2544 C CA . ALA A 1 327 ? 12.164 5.828 0.571 1 97.25 327 ALA A CA 1
ATOM 2545 C C . ALA A 1 327 ? 12.539 5.266 1.94 1 97.25 327 ALA A C 1
ATOM 2547 O O . ALA A 1 327 ? 11.727 5.293 2.869 1 97.25 327 ALA A O 1
ATOM 2548 N N . ILE A 1 328 ? 13.727 4.75 2.018 1 97.25 328 ILE A N 1
ATOM 2549 C CA . ILE A 1 328 ? 14.266 4.301 3.295 1 97.25 328 ILE A CA 1
ATOM 2550 C C . ILE A 1 328 ? 15.695 4.809 3.451 1 97.25 328 ILE A C 1
ATOM 2552 O O . ILE A 1 328 ? 16.375 5.109 2.461 1 97.25 328 ILE A O 1
ATOM 2556 N N . SER A 1 329 ? 16.109 4.961 4.625 1 95.06 329 SER A N 1
ATOM 2557 C CA . SER A 1 329 ? 17.5 5.312 4.926 1 95.06 329 SER A CA 1
ATOM 2558 C C . SER A 1 329 ? 18.188 4.223 5.742 1 95.06 329 SER A C 1
ATOM 2560 O O . SER A 1 329 ? 17.531 3.5 6.496 1 95.06 329 SER A O 1
ATOM 2562 N N . LEU A 1 330 ? 19.453 4.113 5.613 1 94.44 330 LEU A N 1
ATOM 2563 C CA . LEU A 1 330 ? 20.219 3.051 6.258 1 94.44 330 LEU A CA 1
ATOM 2564 C C . LEU A 1 330 ? 20.141 3.176 7.777 1 94.44 330 LEU A C 1
ATOM 2566 O O . LEU A 1 330 ? 20.297 2.184 8.492 1 94.44 330 LEU A O 1
ATOM 2570 N N . ASP A 1 331 ? 19.875 4.359 8.273 1 90.75 331 ASP A N 1
ATOM 2571 C CA . ASP A 1 331 ? 19.797 4.543 9.719 1 90.75 331 ASP A CA 1
ATOM 2572 C C . ASP A 1 331 ? 18.375 4.34 10.227 1 90.75 331 ASP A C 1
ATOM 2574 O O . ASP A 1 331 ? 18.078 4.641 11.391 1 90.75 331 ASP A O 1
ATOM 2578 N N . GLY A 1 332 ? 17.422 3.992 9.344 1 91.75 332 GLY A N 1
ATOM 2579 C CA . GLY A 1 332 ? 16.156 3.486 9.852 1 91.75 332 GLY A CA 1
ATOM 2580 C C . GLY A 1 332 ? 14.977 4.352 9.461 1 91.75 332 GLY A C 1
ATOM 2581 O O . GLY A 1 332 ? 13.836 4.039 9.805 1 91.75 332 GLY A O 1
ATOM 2582 N N . GLY A 1 333 ? 15.195 5.461 8.797 1 93.06 333 GLY A N 1
ATOM 2583 C CA . GLY A 1 333 ? 14.07 6.254 8.32 1 93.06 333 GLY A CA 1
ATOM 2584 C C . GLY A 1 333 ? 13.273 5.562 7.234 1 93.06 333 GLY A C 1
ATOM 2585 O O . GLY A 1 333 ? 13.836 4.871 6.387 1 93.06 333 GLY A O 1
ATOM 2586 N N . MET A 1 334 ? 11.938 5.73 7.293 1 95.25 334 MET A N 1
ATOM 2587 C CA . MET A 1 334 ? 11.086 5.105 6.285 1 95.25 334 MET A CA 1
ATOM 2588 C C . MET A 1 334 ? 9.93 6.02 5.906 1 95.25 334 MET A C 1
ATOM 2590 O O . MET A 1 334 ? 9.305 6.629 6.777 1 95.25 334 MET A O 1
ATOM 2594 N N . ILE A 1 335 ? 9.711 6.059 4.594 1 95.62 335 ILE A N 1
ATOM 2595 C CA . ILE A 1 335 ? 8.578 6.77 4.008 1 95.62 335 ILE A CA 1
ATOM 2596 C C . ILE A 1 335 ? 7.867 5.863 3.004 1 95.62 335 ILE A C 1
ATOM 2598 O O . ILE A 1 335 ? 8.508 5.262 2.137 1 95.62 335 ILE A O 1
ATOM 2602 N N . ARG A 1 336 ? 6.629 5.492 2.996 1 92.06 336 ARG A N 1
ATOM 2603 C CA . ARG A 1 336 ? 5.914 4.594 2.096 1 92.06 336 ARG A CA 1
ATOM 2604 C C . ARG A 1 336 ? 5.449 5.332 0.843 1 92.06 336 ARG A C 1
ATOM 2606 O O . ARG A 1 336 ? 5.633 4.844 -0.274 1 92.06 336 ARG A O 1
ATOM 2613 N N . THR A 1 337 ? 4.594 6.184 0.735 1 82.75 337 THR A N 1
ATOM 2614 C CA . THR A 1 337 ? 4.133 7.02 -0.367 1 82.75 337 THR A CA 1
ATOM 2615 C C . THR A 1 337 ? 4.246 8.5 -0.008 1 82.75 337 THR A C 1
ATOM 2617 O O . THR A 1 337 ? 4.723 8.844 1.075 1 82.75 337 THR A O 1
ATOM 2620 N N . SER A 1 338 ? 3.826 9.102 -1.167 1 77.38 338 SER A N 1
ATOM 2621 C CA . SER A 1 338 ? 3.943 10.531 -0.896 1 77.38 338 SER A CA 1
ATOM 2622 C C . SER A 1 338 ? 3.037 10.953 0.256 1 77.38 338 SER A C 1
ATOM 2624 O O . SER A 1 338 ? 1.837 10.672 0.244 1 77.38 338 SER A O 1
ATOM 2626 N N . GLY A 1 339 ? 3.645 11.156 1.433 1 90.5 339 GLY A N 1
ATOM 2627 C CA . GLY A 1 339 ? 2.93 11.797 2.525 1 90.5 339 GLY A CA 1
ATOM 2628 C C . GLY A 1 339 ? 2.717 10.883 3.717 1 90.5 339 GLY A C 1
ATOM 2629 O O . GLY A 1 339 ? 2.064 11.258 4.691 1 90.5 339 GLY A O 1
ATOM 2630 N N . VAL A 1 340 ? 3.09 9.57 3.564 1 96.75 340 VAL A N 1
ATOM 2631 C CA . VAL A 1 340 ? 2.945 8.656 4.691 1 96.75 340 VAL A CA 1
ATOM 2632 C C . VAL A 1 340 ? 4.312 8.383 5.316 1 96.75 340 VAL A C 1
ATOM 2634 O O . VAL A 1 340 ? 5.16 7.727 4.707 1 96.75 340 VAL A O 1
ATOM 2637 N N . PHE A 1 341 ? 4.52 8.781 6.551 1 96.31 341 PHE A N 1
ATOM 2638 C CA . PHE A 1 341 ? 5.789 8.688 7.258 1 96.31 341 PHE A CA 1
ATOM 2639 C C . PHE A 1 341 ? 5.723 7.625 8.344 1 96.31 341 PHE A C 1
ATOM 2641 O O . PHE A 1 341 ? 4.723 7.516 9.055 1 96.31 341 PHE A O 1
ATOM 2648 N N . ILE A 1 342 ? 6.703 6.816 8.391 1 96.25 342 ILE A N 1
ATOM 2649 C CA . ILE A 1 342 ? 6.84 5.855 9.477 1 96.25 342 ILE A CA 1
ATOM 2650 C C . ILE A 1 342 ? 7.777 6.41 10.547 1 96.25 342 ILE A C 1
ATOM 2652 O O . ILE A 1 342 ? 8.992 6.508 10.328 1 96.25 342 ILE A O 1
ATOM 2656 N N . LEU A 1 343 ? 7.227 6.754 11.664 1 95.25 343 LEU A N 1
ATOM 2657 C CA . LEU A 1 343 ? 7.98 7.391 12.734 1 95.25 343 LEU A CA 1
ATOM 2658 C C . LEU A 1 343 ? 8.289 6.395 13.852 1 95.25 343 LEU A C 1
ATOM 2660 O O . LEU A 1 343 ? 7.688 5.32 13.906 1 95.25 343 LEU A O 1
ATOM 2664 N N . GLY A 1 344 ? 9.312 6.762 14.664 1 91.31 344 GLY A N 1
ATOM 2665 C CA . GLY A 1 344 ? 9.672 5.918 15.789 1 91.31 344 GLY A CA 1
ATOM 2666 C C . GLY A 1 344 ? 10.891 5.047 15.523 1 91.31 344 GLY A C 1
ATOM 2667 O O . GLY A 1 344 ? 11.547 5.195 14.492 1 91.31 344 GLY A O 1
ATOM 2668 N N . ASN A 1 345 ? 11.078 4.129 16.484 1 82.19 345 ASN A N 1
ATOM 2669 C CA . ASN A 1 345 ? 12.266 3.283 16.422 1 82.19 345 ASN A CA 1
ATOM 2670 C C . ASN A 1 345 ? 11.977 1.957 15.727 1 82.19 345 ASN A C 1
ATOM 2672 O O . ASN A 1 345 ? 10.828 1.507 15.695 1 82.19 345 ASN A O 1
ATOM 2676 N N . ARG A 1 346 ? 13.07 1.423 15.344 1 78.69 346 ARG A N 1
ATOM 2677 C CA . ARG A 1 346 ? 13 0.165 14.609 1 78.69 346 ARG A CA 1
ATOM 2678 C C . ARG A 1 346 ? 12.367 -0.933 15.461 1 78.69 346 ARG A C 1
ATOM 2680 O O . ARG A 1 346 ? 12.492 -0.918 16.688 1 78.69 346 ARG A O 1
ATOM 2687 N N . LYS A 1 347 ? 11.555 -1.712 14.773 1 73.12 347 LYS A N 1
ATOM 2688 C CA . LYS A 1 347 ? 10.953 -2.9 15.367 1 73.12 347 LYS A CA 1
ATOM 2689 C C . LYS A 1 347 ? 11.742 -4.156 15.008 1 73.12 347 LYS A C 1
ATOM 2691 O O . LYS A 1 347 ? 12.43 -4.188 13.984 1 73.12 347 LYS A O 1
ATOM 2696 N N . GLU A 1 348 ? 11.711 -5.059 15.961 1 82.75 348 GLU A N 1
ATOM 2697 C CA . GLU A 1 348 ? 12.273 -6.359 15.617 1 82.75 348 GLU A CA 1
ATOM 2698 C C . GLU A 1 348 ? 11.453 -7.047 14.531 1 82.75 348 GLU A C 1
ATOM 2700 O O . GLU A 1 348 ? 10.219 -7.074 14.602 1 82.75 348 GLU A O 1
ATOM 2705 N N . VAL A 1 349 ? 12.117 -7.422 13.523 1 89.5 349 VAL A N 1
ATOM 2706 C CA . VAL A 1 349 ? 11.484 -8.047 12.367 1 89.5 349 VAL A CA 1
ATOM 2707 C C . VAL A 1 349 ? 11.484 -9.562 12.539 1 89.5 349 VAL A C 1
ATOM 2709 O O . VAL A 1 349 ? 12.516 -10.164 12.828 1 89.5 349 VAL A O 1
ATOM 2712 N N . GLU A 1 350 ? 10.383 -10.242 12.359 1 94.06 350 GLU A N 1
ATOM 2713 C CA . GLU A 1 350 ? 10.219 -11.664 12.633 1 94.06 350 GLU A CA 1
ATOM 2714 C C . GLU A 1 350 ? 10.789 -12.516 11.492 1 94.06 350 GLU A C 1
ATOM 2716 O O . GLU A 1 350 ? 11.352 -13.578 11.734 1 94.06 350 GLU A O 1
ATOM 2721 N N . VAL A 1 351 ? 10.633 -12.102 10.312 1 98.12 351 VAL A N 1
ATOM 2722 C CA . VAL A 1 351 ? 11.117 -12.805 9.133 1 98.12 351 VAL A CA 1
ATOM 2723 C C . VAL A 1 351 ? 11.891 -11.844 8.234 1 98.12 351 VAL A C 1
ATOM 2725 O O . VAL A 1 351 ? 11.375 -10.789 7.852 1 98.12 351 VAL A O 1
ATOM 2728 N N . ARG A 1 352 ? 13.141 -12.227 7.906 1 97.88 352 ARG A N 1
ATOM 2729 C CA . ARG A 1 352 ? 14.016 -11.328 7.156 1 97.88 352 ARG A CA 1
ATOM 2730 C C . ARG A 1 352 ? 14.5 -11.992 5.871 1 97.88 352 ARG A C 1
ATOM 2732 O O . ARG A 1 352 ? 14.586 -13.219 5.793 1 97.88 352 ARG A O 1
ATOM 2739 N N . PHE A 1 353 ? 14.805 -11.172 4.902 1 98.38 353 PHE A N 1
ATOM 2740 C CA . PHE A 1 353 ? 15.492 -11.664 3.717 1 98.38 353 PHE A CA 1
ATOM 2741 C C . PHE A 1 353 ? 16.859 -12.219 4.078 1 98.38 353 PHE A C 1
ATOM 2743 O O . PHE A 1 353 ? 17.547 -11.68 4.949 1 98.38 353 PHE A O 1
ATOM 2750 N N . PRO A 1 354 ? 17.25 -13.219 3.441 1 97.88 354 PRO A N 1
ATOM 2751 C CA . PRO A 1 354 ? 18.625 -13.703 3.645 1 97.88 354 PRO A CA 1
ATOM 2752 C C . PRO A 1 354 ? 19.672 -12.805 2.994 1 97.88 354 PRO A C 1
ATOM 2754 O O . PRO A 1 354 ? 19.344 -12.047 2.076 1 97.88 354 PRO A O 1
ATOM 2757 N N . VAL A 1 355 ? 20.812 -12.906 3.514 1 96.19 355 VAL A N 1
ATOM 2758 C CA . VAL A 1 355 ? 21.953 -12.18 2.953 1 96.19 355 VAL A CA 1
ATOM 2759 C C . VAL A 1 355 ? 22.672 -13.055 1.928 1 96.19 355 VAL A C 1
ATOM 2761 O O . VAL A 1 355 ? 22.859 -14.25 2.145 1 96.19 355 VAL A O 1
ATOM 2764 N N . SER A 1 356 ? 22.969 -12.43 0.809 1 88.38 356 SER A N 1
ATOM 2765 C CA . SER A 1 356 ? 23.641 -13.148 -0.27 1 88.38 356 SER A CA 1
ATOM 2766 C C . SER A 1 356 ? 25.062 -13.539 0.124 1 88.38 356 SER A C 1
ATOM 2768 O O . SER A 1 356 ? 25.781 -12.742 0.74 1 88.38 356 SER A O 1
ATOM 2770 N N . THR A 1 357 ? 25.203 -14.859 0.105 1 74.81 357 THR A N 1
ATOM 2771 C CA . THR A 1 357 ? 26.578 -15.289 0.29 1 74.81 357 THR A CA 1
ATOM 2772 C C . THR A 1 357 ? 27.359 -15.18 -1.016 1 74.81 357 THR A C 1
ATOM 2774 O O . THR A 1 357 ? 26.828 -15.438 -2.094 1 74.81 357 THR A O 1
ATOM 2777 N N . GLY A 1 358 ? 28.359 -14.406 -1.032 1 59.09 358 GLY A N 1
ATOM 2778 C CA . GLY A 1 358 ? 29.281 -14.195 -2.135 1 59.09 358 GLY A CA 1
ATOM 2779 C C . GLY A 1 358 ? 28.875 -14.914 -3.404 1 59.09 358 GLY A C 1
ATOM 2780 O O . GLY A 1 358 ? 28.172 -15.93 -3.352 1 59.09 358 GLY A O 1
ATOM 2781 N N . ILE A 1 359 ? 28.531 -14.234 -4.469 1 53.28 359 ILE A N 1
ATOM 2782 C CA . ILE A 1 359 ? 28.141 -14.758 -5.777 1 53.28 359 ILE A CA 1
ATOM 2783 C C . ILE A 1 359 ? 29.219 -15.719 -6.285 1 53.28 359 ILE A C 1
ATOM 2785 O O . ILE A 1 359 ? 30.406 -15.422 -6.199 1 53.28 359 ILE A O 1
ATOM 2789 N N . LEU A 1 360 ? 28.75 -17 -6.375 1 52.44 360 LEU A N 1
ATOM 2790 C CA . LEU A 1 360 ? 29.641 -17.906 -7.094 1 52.44 360 LEU A CA 1
ATOM 2791 C C . LEU A 1 360 ? 30.062 -17.297 -8.422 1 52.44 360 LEU A C 1
ATOM 2793 O O . LEU A 1 360 ? 29.25 -16.766 -9.164 1 52.44 360 LEU A O 1
ATOM 2797 N N . ASP A 1 361 ? 31.203 -16.781 -8.5 1 56.41 361 ASP A N 1
ATOM 2798 C CA . ASP A 1 361 ? 31.797 -16.297 -9.742 1 56.41 361 ASP A CA 1
ATOM 2799 C C . ASP A 1 361 ? 31.766 -17.375 -10.82 1 56.41 361 ASP A C 1
ATOM 2801 O O . ASP A 1 361 ? 32.719 -18.156 -10.969 1 56.41 361 ASP A O 1
ATOM 2805 N N . LEU A 1 362 ? 30.562 -17.703 -11.281 1 62.41 362 LEU A N 1
ATOM 2806 C CA . LEU A 1 362 ? 30.484 -18.656 -12.391 1 62.41 362 LEU A CA 1
ATOM 2807 C C . LEU A 1 362 ? 30.859 -17.984 -13.703 1 62.41 362 LEU A C 1
ATOM 2809 O O . LEU A 1 362 ? 30.641 -16.781 -13.883 1 62.41 362 LEU A O 1
ATOM 2813 N N . PRO A 1 363 ? 31.594 -18.781 -14.539 1 66.62 363 PRO A N 1
ATOM 2814 C CA . PRO A 1 363 ? 31.953 -18.203 -15.836 1 66.62 363 PRO A CA 1
ATOM 2815 C C . PRO A 1 363 ? 30.75 -17.672 -16.594 1 66.62 363 PRO A C 1
ATOM 2817 O O . PRO A 1 363 ? 29.656 -18.234 -16.5 1 66.62 363 PRO A O 1
ATOM 2820 N N . VAL A 1 364 ? 30.922 -16.656 -17.281 1 71.19 364 VAL A N 1
ATOM 2821 C CA . VAL A 1 364 ? 29.891 -15.977 -18.062 1 71.19 364 VAL A CA 1
ATOM 2822 C C . VAL A 1 364 ? 29.25 -16.969 -19.031 1 71.19 364 VAL A C 1
ATOM 2824 O O . VAL A 1 364 ? 28.031 -16.953 -19.234 1 71.19 364 VAL A O 1
ATOM 2827 N N . GLY A 1 365 ? 30.078 -17.781 -19.578 1 71.19 365 GLY A N 1
ATOM 2828 C CA . GLY A 1 365 ? 29.562 -18.766 -20.516 1 71.19 365 GLY A CA 1
ATOM 2829 C C . GLY A 1 365 ? 28.594 -19.75 -19.891 1 71.19 365 GLY A C 1
ATOM 2830 O O . GLY A 1 365 ? 27.609 -20.141 -20.516 1 71.19 365 GLY A O 1
ATOM 2831 N N . TYR A 1 366 ? 28.875 -20.062 -18.75 1 75.5 366 TYR A N 1
ATOM 2832 C CA . TYR A 1 366 ? 28 -20.969 -18.016 1 75.5 366 TYR A CA 1
ATOM 2833 C C . TYR A 1 366 ? 26.641 -20.312 -17.766 1 75.5 366 TYR A C 1
ATOM 2835 O O . TYR A 1 366 ? 25.594 -20.938 -17.984 1 75.5 366 TYR A O 1
ATOM 2843 N N . LEU A 1 367 ? 26.703 -19.094 -17.406 1 75.94 367 LEU A N 1
ATOM 2844 C CA . LEU A 1 367 ? 25.484 -18.359 -17.094 1 75.94 367 LEU A CA 1
ATOM 2845 C C . LEU A 1 367 ? 24.625 -18.188 -18.344 1 75.94 367 LEU A C 1
ATOM 2847 O O . LEU A 1 367 ? 23.406 -18.297 -18.266 1 75.94 367 LEU A O 1
ATOM 2851 N N . GLU A 1 368 ? 25.297 -18.016 -19.359 1 79.25 368 GLU A N 1
ATOM 2852 C CA . GLU A 1 368 ? 24.578 -17.844 -20.625 1 79.25 368 GLU A CA 1
ATOM 2853 C C . GLU A 1 368 ? 23.906 -19.141 -21.062 1 79.25 368 GLU A C 1
ATOM 2855 O O . GLU A 1 368 ? 22.781 -19.125 -21.562 1 79.25 368 GLU A O 1
ATOM 2860 N N . ALA A 1 369 ? 24.609 -20.219 -20.875 1 81.25 369 ALA A N 1
ATOM 2861 C CA . ALA A 1 369 ? 24.047 -21.516 -21.234 1 81.25 369 ALA A CA 1
ATOM 2862 C C . ALA A 1 369 ? 22.844 -21.844 -20.359 1 81.25 369 ALA A C 1
ATOM 2864 O O . ALA A 1 369 ? 21.844 -22.359 -20.859 1 81.25 369 ALA A O 1
ATOM 2865 N N . GLU A 1 370 ? 22.984 -21.484 -19.219 1 81.81 370 GLU A N 1
ATOM 2866 C CA . GLU A 1 370 ? 21.891 -21.734 -18.281 1 81.81 370 GLU A CA 1
ATOM 2867 C C . GLU A 1 370 ? 20.656 -20.906 -18.656 1 81.81 370 GLU A C 1
ATOM 2869 O O . GLU A 1 370 ? 19.531 -21.391 -18.594 1 81.81 370 GLU A O 1
ATOM 2874 N N . ARG A 1 371 ? 20.906 -19.781 -19.047 1 83.06 371 ARG A N 1
ATOM 2875 C CA . ARG A 1 371 ? 19.828 -18.906 -19.453 1 83.06 371 ARG A CA 1
ATOM 2876 C C . ARG A 1 371 ? 19.125 -19.422 -20.703 1 83.06 371 ARG A C 1
ATOM 2878 O O . ARG A 1 371 ? 17.906 -19.375 -20.812 1 83.06 371 ARG A O 1
ATOM 2885 N N . LYS A 1 372 ? 19.906 -19.953 -21.562 1 85.56 372 LYS A N 1
ATOM 2886 C CA . LYS A 1 372 ? 19.344 -20.484 -22.797 1 85.56 372 LYS A CA 1
ATOM 2887 C C . LYS A 1 372 ? 18.5 -21.719 -22.531 1 85.56 372 LYS A C 1
ATOM 2889 O O . LYS A 1 372 ? 17.422 -21.875 -23.094 1 85.56 372 LYS A O 1
ATOM 2894 N N . ILE A 1 373 ? 18.969 -22.5 -21.688 1 88.19 373 ILE A N 1
ATOM 2895 C CA . ILE A 1 373 ? 18.219 -23.703 -21.328 1 88.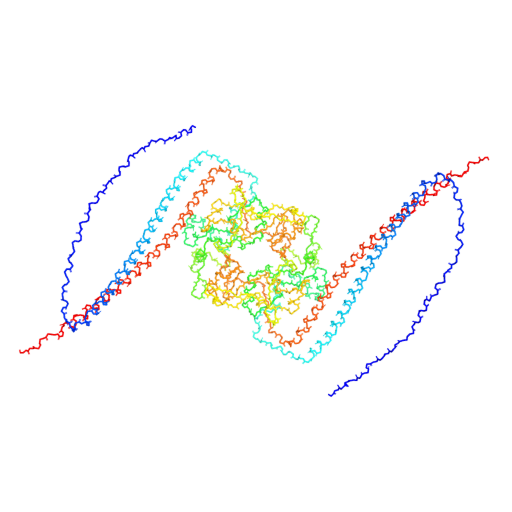19 373 ILE A CA 1
ATOM 2896 C C . ILE A 1 373 ? 16.891 -23.312 -20.688 1 88.19 373 ILE A C 1
ATOM 2898 O O . ILE A 1 373 ? 15.844 -23.875 -21.016 1 88.19 373 ILE A O 1
ATOM 2902 N N . LYS A 1 374 ? 17.016 -22.391 -19.891 1 86.38 374 LYS A N 1
ATOM 2903 C CA . LYS A 1 374 ? 15.797 -21.906 -19.234 1 86.38 374 LYS A CA 1
ATOM 2904 C C . LYS A 1 374 ? 14.789 -21.375 -20.25 1 86.38 374 LYS A C 1
ATOM 2906 O O . LYS A 1 374 ? 13.602 -21.672 -20.156 1 86.38 374 LYS A O 1
ATOM 2911 N N . PHE A 1 375 ? 15.312 -20.625 -21.125 1 89.38 375 PHE A N 1
ATOM 2912 C CA . PHE A 1 375 ? 14.461 -20.062 -22.156 1 89.38 375 PHE A CA 1
ATOM 2913 C C . PHE A 1 375 ? 13.797 -21.172 -22.969 1 89.38 375 PHE A C 1
ATOM 2915 O O . PHE A 1 375 ? 12.602 -21.109 -23.281 1 89.38 375 PHE A O 1
ATOM 2922 N N . MET A 1 376 ? 14.531 -22.172 -23.219 1 90.12 376 MET A N 1
ATOM 2923 C CA . MET A 1 376 ? 14.008 -23.281 -24.016 1 90.12 376 MET A CA 1
ATOM 2924 C C . MET A 1 376 ? 12.961 -24.078 -23.219 1 90.12 376 MET A C 1
ATOM 2926 O O . MET A 1 376 ? 11.945 -24.5 -23.781 1 90.12 376 MET A O 1
ATOM 2930 N N . LYS A 1 377 ? 13.219 -24.234 -22.047 1 89.56 377 LYS A N 1
ATOM 2931 C CA . LYS A 1 377 ? 12.234 -24.906 -21.188 1 89.56 377 LYS A CA 1
ATOM 2932 C C . LYS A 1 377 ? 10.945 -24.094 -21.094 1 89.56 377 LYS A C 1
ATOM 2934 O O . LYS A 1 377 ? 9.852 -24.656 -21.094 1 89.56 377 LYS A O 1
ATOM 2939 N N . TRP A 1 378 ? 11.133 -22.891 -20.969 1 89.38 378 TRP A N 1
ATOM 2940 C CA . TRP A 1 378 ? 9.992 -21.984 -20.938 1 89.38 378 TRP A CA 1
ATOM 2941 C C . TRP A 1 378 ? 9.195 -22.062 -22.234 1 89.38 378 TRP A C 1
ATOM 2943 O O . TRP A 1 378 ? 7.961 -22.109 -22.203 1 89.38 378 TRP A O 1
ATOM 2953 N N . GLU A 1 379 ? 9.883 -22.062 -23.328 1 89.75 379 GLU A N 1
ATOM 2954 C CA . GLU A 1 379 ? 9.227 -22.219 -24.625 1 89.75 379 GLU A CA 1
ATOM 2955 C C . GLU A 1 379 ? 8.469 -23.547 -24.703 1 89.75 379 GLU A C 1
ATOM 2957 O O . GLU A 1 379 ? 7.367 -23.609 -25.266 1 89.75 379 GLU A O 1
ATOM 2962 N N . LYS A 1 380 ? 9.07 -24.5 -24.141 1 90.56 380 LYS A N 1
ATOM 2963 C CA . LYS A 1 380 ? 8.438 -25.812 -24.109 1 90.56 380 LYS A CA 1
ATOM 2964 C C . LYS A 1 380 ? 7.125 -25.766 -23.328 1 90.56 380 LYS A C 1
ATOM 2966 O O . LYS A 1 380 ? 6.121 -26.344 -23.75 1 90.56 380 LYS A O 1
ATOM 2971 N N . GLU A 1 381 ? 7.18 -25.125 -22.219 1 88.56 381 GLU A N 1
ATOM 2972 C CA . GLU A 1 381 ? 5.973 -25 -21.406 1 88.56 381 GLU A CA 1
ATOM 2973 C C . GLU A 1 381 ? 4.875 -24.25 -22.172 1 88.56 381 GLU A C 1
ATOM 2975 O O . GLU A 1 381 ? 3.699 -24.609 -22.078 1 88.56 381 GLU A O 1
ATOM 2980 N N . ARG A 1 382 ? 5.254 -23.281 -22.891 1 88.12 382 ARG A N 1
ATOM 2981 C CA . ARG A 1 382 ? 4.293 -22.531 -23.688 1 88.12 382 ARG A CA 1
ATOM 2982 C C . ARG A 1 382 ? 3.688 -23.391 -24.781 1 88.12 382 ARG A C 1
ATOM 2984 O O . ARG A 1 382 ? 2.482 -23.328 -25.031 1 88.12 382 ARG A O 1
ATOM 2991 N N . ILE A 1 383 ? 4.535 -24.188 -25.375 1 90.56 383 ILE A N 1
ATOM 2992 C CA . ILE A 1 383 ? 4.07 -25.078 -26.422 1 90.56 383 ILE A CA 1
ATOM 2993 C C . ILE A 1 383 ? 3.133 -26.125 -25.828 1 90.56 383 ILE A C 1
ATOM 2995 O O . ILE A 1 383 ? 2.137 -26.5 -26.438 1 90.56 383 ILE A O 1
ATOM 2999 N N . ASP A 1 384 ? 3.496 -26.547 -24.656 1 91.06 384 ASP A N 1
ATOM 3000 C CA . ASP A 1 384 ? 2.635 -27.5 -23.969 1 91.06 384 ASP A CA 1
ATOM 3001 C C . ASP A 1 384 ? 1.238 -26.922 -23.75 1 91.06 384 ASP A C 1
ATOM 3003 O O . ASP A 1 384 ? 0.237 -27.625 -23.938 1 91.06 384 ASP A O 1
ATOM 3007 N N . GLU A 1 385 ? 1.211 -25.703 -23.359 1 88.19 385 GLU A N 1
ATOM 3008 C CA . GLU A 1 385 ? -0.072 -25.016 -23.203 1 88.19 385 GLU A CA 1
ATOM 3009 C C . GLU A 1 385 ? -0.815 -24.922 -24.531 1 88.19 385 GLU A C 1
ATOM 3011 O O . GLU A 1 385 ? -2.033 -25.094 -24.578 1 88.19 385 GLU A O 1
ATOM 3016 N N . ASP A 1 386 ? -0.097 -24.625 -25.547 1 89.75 386 ASP A N 1
ATOM 3017 C CA . ASP A 1 386 ? -0.685 -24.562 -26.875 1 89.75 386 ASP A CA 1
ATOM 3018 C C . ASP A 1 386 ? -1.233 -25.922 -27.312 1 89.75 386 ASP A C 1
ATOM 3020 O O . ASP A 1 386 ? -2.275 -26 -27.969 1 89.75 386 ASP A O 1
ATOM 3024 N N . ILE A 1 387 ? -0.547 -26.938 -26.953 1 91.75 387 ILE A N 1
ATOM 3025 C CA . ILE A 1 387 ? -0.978 -28.281 -27.266 1 91.75 387 ILE A CA 1
ATOM 3026 C C . ILE A 1 387 ? -2.299 -28.594 -26.562 1 91.75 387 ILE A C 1
ATOM 3028 O O . ILE A 1 387 ? -3.229 -29.125 -27.172 1 91.75 387 ILE A O 1
ATOM 3032 N N . LYS A 1 388 ? -2.365 -28.188 -25.344 1 90.81 388 LYS A N 1
ATOM 3033 C CA . LYS A 1 388 ? -3.59 -28.422 -24.578 1 90.81 388 LYS A CA 1
ATOM 3034 C C . LYS A 1 388 ? -4.758 -27.641 -25.172 1 90.81 388 LYS A C 1
ATOM 3036 O O . LYS A 1 388 ? -5.871 -28.156 -25.281 1 90.81 388 LYS A O 1
ATOM 3041 N N . ARG A 1 389 ? -4.496 -26.469 -25.547 1 89.94 389 ARG A N 1
ATOM 3042 C CA . ARG A 1 389 ? -5.527 -25.656 -26.172 1 89.94 389 ARG A CA 1
ATOM 3043 C C . ARG A 1 389 ? -5.973 -26.25 -27.5 1 89.94 389 ARG A C 1
ATOM 3045 O O . ARG A 1 389 ? -7.168 -26.328 -27.781 1 89.94 389 ARG A O 1
ATOM 3052 N N . GLU A 1 390 ? -4.941 -26.688 -28.281 1 92 390 GLU A N 1
ATOM 3053 C CA . GLU A 1 390 ? -5.227 -27.281 -29.578 1 92 390 GLU A CA 1
ATOM 3054 C C . GLU A 1 390 ? -5.973 -28.609 -29.422 1 92 390 GLU A C 1
ATOM 3056 O O . GLU A 1 390 ? -6.852 -28.922 -30.219 1 92 390 GLU A O 1
ATOM 3061 N N . GLN A 1 391 ? -5.672 -29.297 -28.406 1 93.81 391 GLN A N 1
ATOM 3062 C CA . GLN A 1 391 ? -6.359 -30.547 -28.109 1 93.81 391 GLN A CA 1
ATOM 3063 C C . GLN A 1 391 ? -7.816 -30.297 -27.734 1 93.81 391 GLN A C 1
ATOM 3065 O O . GLN A 1 391 ? -8.703 -31.062 -28.125 1 93.81 391 GLN A O 1
ATOM 3070 N N . ALA A 1 392 ? -8.07 -29.281 -27 1 91.94 392 ALA A N 1
ATOM 3071 C CA . ALA A 1 392 ? -9.438 -28.906 -26.641 1 91.94 392 ALA A CA 1
ATOM 3072 C C . ALA A 1 392 ? -10.25 -28.531 -27.875 1 91.94 392 ALA A C 1
ATOM 3074 O O . ALA A 1 392 ? -11.414 -28.906 -28 1 91.94 392 ALA A O 1
ATOM 3075 N N . LEU A 1 393 ? -9.648 -27.781 -28.766 1 91.25 393 LEU A N 1
ATOM 3076 C CA . LEU A 1 393 ? -10.305 -27.391 -30.016 1 91.25 393 LEU A CA 1
ATOM 3077 C C . LEU A 1 393 ? -10.586 -28.609 -30.875 1 91.25 393 LEU A C 1
ATOM 3079 O O . LEU A 1 393 ? -11.641 -28.703 -31.5 1 91.25 393 LEU A O 1
ATOM 3083 N N . LEU A 1 394 ? -9.664 -29.547 -30.922 1 93.25 394 LEU A N 1
ATOM 3084 C CA . LEU A 1 394 ? -9.836 -30.797 -31.672 1 93.25 394 LEU A CA 1
ATOM 3085 C C . LEU A 1 394 ? -10.992 -31.609 -31.094 1 93.25 394 LEU A C 1
ATOM 3087 O O . LEU A 1 394 ? -11.82 -32.125 -31.844 1 93.25 394 LEU A O 1
ATOM 3091 N N . ASN A 1 395 ? -11.078 -31.672 -29.766 1 93.12 395 ASN A N 1
ATOM 3092 C CA . ASN A 1 395 ? -12.164 -32.375 -29.094 1 93.12 395 ASN A CA 1
ATOM 3093 C C . ASN A 1 395 ? -13.523 -31.766 -29.406 1 93.12 395 ASN A C 1
ATOM 3095 O O . ASN A 1 395 ? -14.492 -32.469 -29.656 1 93.12 395 ASN A O 1
ATOM 3099 N N . ASP A 1 396 ? -13.531 -30.484 -29.406 1 92.38 396 ASP A N 1
ATOM 3100 C CA . ASP A 1 396 ? -14.758 -29.781 -29.734 1 92.38 396 ASP A CA 1
ATOM 3101 C C . ASP A 1 396 ? -15.18 -30.031 -31.172 1 92.38 396 ASP A C 1
ATOM 3103 O O . ASP A 1 396 ? -16.359 -30.25 -31.453 1 92.38 396 ASP A O 1
ATOM 3107 N N . ALA A 1 397 ? -14.188 -30.016 -32.062 1 91.31 397 ALA A N 1
ATOM 3108 C CA . ALA A 1 397 ? -14.445 -30.266 -33.5 1 91.31 397 ALA A CA 1
ATOM 3109 C C . ALA A 1 397 ? -14.93 -31.703 -33.719 1 91.31 397 ALA A C 1
ATOM 3111 O O . ALA A 1 397 ? -15.828 -31.953 -34.5 1 91.31 397 ALA A O 1
ATOM 3112 N N . ASN A 1 398 ? -14.406 -32.594 -32.938 1 93 398 ASN A N 1
ATOM 3113 C CA . ASN A 1 398 ? -14.828 -34 -33 1 93 398 ASN A CA 1
ATOM 3114 C C . ASN A 1 398 ? -16.25 -34.188 -32.5 1 93 398 ASN A C 1
ATOM 3116 O O . ASN A 1 398 ? -17.031 -34.938 -33.062 1 93 398 ASN A O 1
ATOM 3120 N N . GLU A 1 399 ? -16.578 -33.469 -31.469 1 91.88 399 GLU A N 1
ATOM 3121 C CA . GLU A 1 399 ? -17.922 -33.562 -30.906 1 91.88 399 GLU A CA 1
ATOM 3122 C C . GLU A 1 399 ? -18.953 -32.969 -31.875 1 91.88 399 GLU A C 1
ATOM 3124 O O . GLU A 1 399 ? -20.047 -33.531 -32.031 1 91.88 399 GLU A O 1
ATOM 3129 N N . LYS A 1 400 ? -18.609 -31.891 -32.438 1 88.81 400 LYS A N 1
ATOM 3130 C CA . LYS A 1 400 ? -19.516 -31.281 -33.406 1 88.81 400 LYS A CA 1
ATOM 3131 C C . LYS A 1 400 ? -19.703 -32.156 -34.625 1 88.81 400 LYS A C 1
ATOM 3133 O O . LYS A 1 400 ? -20.812 -32.25 -35.156 1 88.81 400 LYS A O 1
ATOM 3138 N N . PHE A 1 401 ? -18.625 -32.812 -35.094 1 90 401 PHE A N 1
ATOM 3139 C CA . PHE A 1 401 ? -18.656 -33.719 -36.219 1 90 401 PHE A CA 1
ATOM 3140 C C . PHE A 1 401 ? -19.531 -34.938 -35.938 1 90 401 PHE A C 1
ATOM 3142 O O . PHE A 1 401 ? -20.359 -35.312 -36.75 1 90 401 PHE A O 1
ATOM 3149 N N . THR A 1 402 ? -19.469 -35.438 -34.719 1 88.94 402 THR A N 1
ATOM 3150 C CA . THR A 1 402 ? -20.266 -36.594 -34.281 1 88.94 402 THR A CA 1
ATOM 3151 C C . THR A 1 402 ? -21.734 -36.219 -34.156 1 88.94 402 THR A C 1
ATOM 3153 O O . THR A 1 402 ? -22.609 -37 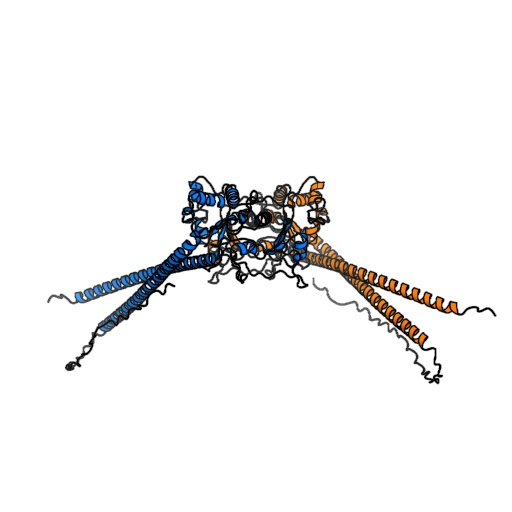-34.531 1 88.94 402 THR A O 1
ATOM 3156 N N . SER A 1 403 ? -21.969 -35.094 -33.625 1 88 403 SER A N 1
ATOM 3157 C CA . SER A 1 403 ? -23.344 -34.625 -33.5 1 88 403 SER A CA 1
ATOM 3158 C C . SER A 1 403 ? -24 -34.406 -34.875 1 88 403 SER A C 1
ATOM 3160 O O . SER A 1 403 ? -25.156 -34.75 -35.062 1 88 403 SER A O 1
ATOM 3162 N N . LYS A 1 404 ? -23.234 -33.812 -35.719 1 82.62 404 LYS A N 1
ATOM 3163 C CA . LYS A 1 404 ? -23.75 -33.594 -37.062 1 82.62 404 LYS A CA 1
ATOM 3164 C C . LYS A 1 404 ? -23.969 -34.906 -37.812 1 82.62 404 LYS A C 1
ATOM 3166 O O . LYS A 1 404 ? -24.953 -35.062 -38.531 1 82.62 404 LYS A O 1
ATOM 3171 N N . LYS A 1 405 ? -23.141 -35.875 -37.625 1 83.88 405 LYS A N 1
ATOM 3172 C CA . LYS A 1 405 ? -23.266 -37.219 -38.219 1 83.88 405 LYS A CA 1
ATOM 3173 C C . LYS A 1 405 ? -24.516 -37.938 -37.688 1 83.88 405 LYS A C 1
ATOM 3175 O O . LYS A 1 405 ? -25.234 -38.562 -38.469 1 83.88 405 LYS A O 1
ATOM 3180 N N . GLN A 1 406 ? -24.797 -37.75 -36.469 1 83.88 406 GLN A N 1
ATOM 3181 C CA . GLN A 1 406 ? -25.984 -38.344 -35.875 1 83.88 406 GLN A CA 1
ATOM 3182 C C . GLN A 1 406 ? -27.266 -37.688 -36.375 1 83.88 406 GLN A C 1
ATOM 3184 O O . GLN A 1 406 ? -28.25 -38.375 -36.625 1 83.88 406 GLN A O 1
ATOM 3189 N N . GLU A 1 407 ? -27.172 -36.469 -36.562 1 80.56 407 GLU A N 1
ATOM 3190 C CA . GLU A 1 407 ? -28.312 -35.781 -37.094 1 80.56 407 GLU A CA 1
ATOM 3191 C C . GLU A 1 407 ? -28.609 -36.188 -38.531 1 80.56 407 GLU A C 1
ATOM 3193 O O . GLU A 1 407 ? -29.766 -36.375 -38.906 1 80.56 407 GLU A O 1
ATOM 3198 N N . TYR A 1 408 ? -27.562 -36.438 -39.281 1 78.44 408 TYR A N 1
ATOM 3199 C CA . TYR A 1 408 ? -27.703 -36.875 -40.656 1 78.44 408 TYR A CA 1
ATOM 3200 C C . TYR A 1 408 ? -28.234 -38.312 -40.719 1 78.44 408 TYR A C 1
ATOM 3202 O O . TYR A 1 408 ? -29.078 -38.625 -41.594 1 78.44 408 TYR A O 1
ATOM 3210 N N . PHE A 1 409 ? -27.859 -39.125 -39.906 1 78.75 409 PHE A N 1
ATOM 3211 C CA . PHE A 1 409 ? -28.328 -40.5 -39.875 1 78.75 409 PHE A CA 1
ATOM 3212 C C . PHE A 1 409 ? -29.797 -40.562 -39.469 1 78.75 409 PHE A C 1
ATOM 3214 O O . PHE A 1 409 ? -30.562 -41.344 -40.031 1 78.75 409 PHE A O 1
ATOM 3221 N N . LYS A 1 410 ? -30.188 -39.719 -38.625 1 76 410 LYS A N 1
ATOM 3222 C CA . LYS A 1 410 ? -31.594 -39.688 -38.219 1 76 410 LYS A CA 1
ATOM 3223 C C . LYS A 1 410 ? -32.469 -39.156 -39.344 1 76 410 LYS A C 1
ATOM 3225 O O . LYS A 1 410 ? -33.594 -39.688 -39.562 1 76 410 LYS A O 1
ATOM 3230 N N . PHE A 1 411 ? -31.906 -38.219 -39.969 1 72.31 411 PHE A N 1
ATOM 3231 C CA . PHE A 1 411 ? -32.688 -37.688 -41.094 1 72.31 411 PHE A CA 1
ATOM 3232 C C . PHE A 1 411 ? -32.781 -38.688 -42.219 1 72.31 411 PHE A C 1
ATOM 3234 O O . PHE A 1 411 ? -33.844 -38.875 -42.812 1 72.31 411 PHE A O 1
ATOM 3241 N N . SER A 1 412 ? -31.781 -39.406 -42.562 1 71.75 412 SER A N 1
ATOM 3242 C CA . SER A 1 412 ? -31.766 -40.375 -43.625 1 71.75 412 SER A CA 1
ATOM 3243 C C . SER A 1 412 ? -32.625 -41.594 -43.281 1 71.75 412 SER A C 1
ATOM 3245 O O . SER A 1 412 ? -33.344 -42.125 -44.125 1 71.75 412 SER A O 1
ATOM 3247 N N . SER A 1 413 ? -32.656 -41.906 -42.094 1 71.75 413 SER A N 1
ATOM 3248 C CA . SER A 1 413 ? -33.5 -43.031 -41.656 1 71.75 413 SER A CA 1
ATOM 3249 C C . SER A 1 413 ? -34.969 -42.625 -41.656 1 71.75 413 SER A C 1
ATOM 3251 O O . SER A 1 413 ? -35.812 -43.438 -42.062 1 71.75 413 SER A O 1
ATOM 3253 N N . ALA A 1 414 ? -35.25 -41.469 -41.312 1 66.31 414 ALA A N 1
ATOM 3254 C CA . ALA A 1 414 ? -36.625 -41 -41.344 1 66.31 414 ALA A CA 1
ATOM 3255 C C . ALA A 1 414 ? -37.125 -40.906 -42.781 1 66.31 414 ALA A C 1
ATOM 3257 O O . ALA A 1 414 ? -38.281 -41.25 -43.062 1 66.31 414 ALA A O 1
ATOM 3258 N N . TYR A 1 415 ? -36.25 -40.562 -43.625 1 63.31 415 TYR A N 1
ATOM 3259 C CA . TYR A 1 415 ? -36.656 -40.438 -45.031 1 63.31 415 TYR A CA 1
ATOM 3260 C C . TYR A 1 415 ? -36.812 -41.812 -45.656 1 63.31 415 TYR A C 1
ATOM 3262 O O . TYR A 1 415 ? -37.719 -42.031 -46.438 1 63.31 415 TYR A O 1
ATOM 3270 N N . SER A 1 416 ? -36.031 -42.719 -45.344 1 64.69 416 SER A N 1
ATOM 3271 C CA . SER A 1 416 ? -36.156 -44.062 -45.875 1 64.69 416 SER A CA 1
ATOM 3272 C C . SER A 1 416 ? -37.438 -44.75 -45.344 1 64.69 416 SER A C 1
ATOM 3274 O O . SER A 1 416 ? -38.094 -45.469 -46.094 1 64.69 416 SER A O 1
ATOM 3276 N N . ASN A 1 417 ? -37.844 -44.406 -44.25 1 66 417 ASN A N 1
ATOM 3277 C CA . ASN A 1 417 ? -39.062 -44.938 -43.688 1 66 417 ASN A CA 1
ATOM 3278 C C . ASN A 1 417 ? -40.312 -44.344 -44.312 1 66 417 ASN A C 1
ATOM 3280 O O . ASN A 1 417 ? -41.312 -45 -44.531 1 66 417 ASN A O 1
ATOM 3284 N N . GLN A 1 418 ? -40.156 -43.094 -44.656 1 59.97 418 GLN A N 1
ATOM 3285 C CA . GLN A 1 418 ? -41.312 -42.469 -45.312 1 59.97 418 GLN A CA 1
ATOM 3286 C C . GLN A 1 418 ? -41.5 -42.938 -46.75 1 59.97 418 GLN A C 1
ATOM 3288 O O . GLN A 1 418 ? -42.625 -43.094 -47.219 1 59.97 418 GLN A O 1
ATOM 3293 N N . GLN A 1 419 ? -40.469 -43.219 -47.375 1 59.53 419 GLN A N 1
ATOM 3294 C CA . GLN A 1 419 ? -40.594 -43.719 -48.75 1 59.53 419 GLN A CA 1
ATOM 3295 C C . GLN A 1 419 ? -41.062 -45.188 -48.75 1 59.53 419 GLN A C 1
ATOM 3297 O O . GLN A 1 419 ? -41.875 -45.562 -49.625 1 59.53 419 GLN A O 1
ATOM 3302 N N . GLN A 1 420 ? -40.844 -45.938 -47.844 1 58.34 420 GLN A N 1
ATOM 3303 C CA . GLN A 1 420 ? -41.344 -47.312 -47.781 1 58.34 420 GLN A CA 1
ATOM 3304 C C . GLN A 1 420 ? -42.844 -47.312 -47.375 1 58.34 420 GLN A C 1
ATOM 3306 O O . GLN A 1 420 ? -43.594 -48.156 -47.844 1 58.34 420 GLN A O 1
ATOM 3311 N N . ALA A 1 421 ? -43.094 -46.219 -46.719 1 58.94 421 ALA A N 1
ATOM 3312 C CA . ALA A 1 421 ? -44.5 -46.125 -46.344 1 58.94 421 ALA A CA 1
ATOM 3313 C C . ALA A 1 421 ? -45.375 -45.656 -47.5 1 58.94 421 ALA A C 1
ATOM 3315 O O . ALA A 1 421 ? -46.5 -46.094 -47.656 1 58.94 421 ALA A O 1
ATOM 3316 N N . GLN A 1 422 ? -44.906 -45 -48.406 1 57.28 422 GLN A N 1
ATOM 3317 C CA . GLN A 1 422 ? -45.656 -44.531 -49.562 1 57.28 422 GLN A CA 1
ATOM 3318 C C . GLN A 1 422 ? -45.688 -45.625 -50.656 1 57.28 422 GLN A C 1
ATOM 3320 O O . GLN A 1 422 ? -46.656 -45.719 -51.406 1 57.28 422 GLN A O 1
ATOM 3325 N N . SER A 1 423 ? -44.844 -46.406 -50.781 1 54.47 423 SER A N 1
ATOM 3326 C CA . SER A 1 423 ? -44.844 -47.469 -51.781 1 54.47 423 SER A CA 1
ATOM 3327 C C . SER A 1 423 ? -45.688 -48.656 -51.344 1 54.47 423 SER A C 1
ATOM 3329 O O . SER A 1 423 ? -46.25 -49.375 -52.188 1 54.47 423 SER A O 1
ATOM 3331 N N . ALA A 1 424 ? -45.969 -48.812 -50.188 1 52.66 424 ALA A N 1
ATOM 3332 C CA . ALA A 1 424 ? -46.781 -49.938 -49.719 1 52.66 424 ALA A CA 1
ATOM 3333 C C . ALA A 1 424 ? -48.25 -49.656 -49.875 1 52.66 424 ALA A C 1
ATOM 3335 O O . ALA A 1 424 ? -49.094 -50.531 -49.719 1 52.66 424 ALA A O 1
ATOM 3336 N N . GLY A 1 425 ? -48.656 -48.406 -50.062 1 49.44 425 GLY A N 1
ATOM 3337 C CA . GLY A 1 425 ? -50.062 -48.156 -50.25 1 49.44 425 GLY A CA 1
ATOM 3338 C C . GLY A 1 425 ? -50.594 -48.625 -51.594 1 49.44 425 GLY A C 1
ATOM 3339 O O . GLY A 1 425 ? -51.781 -48.5 -51.875 1 49.44 425 GLY A O 1
ATOM 3340 N N . HIS A 1 426 ? -49.781 -48.719 -52.625 1 46.06 426 HIS A N 1
ATOM 3341 C CA . HIS A 1 426 ? -50.344 -49.094 -53.938 1 46.06 426 HIS A CA 1
ATOM 3342 C C . HIS A 1 426 ? -50.562 -50.594 -54.031 1 46.06 426 HIS A C 1
ATOM 3344 O O . HIS A 1 426 ? -50.812 -51.125 -55.125 1 46.06 426 HIS A O 1
ATOM 3350 N N . ARG A 1 427 ? -50.406 -51.406 -53.031 1 40.5 427 ARG A N 1
ATOM 3351 C CA . ARG A 1 427 ? -50.562 -52.844 -53.344 1 40.5 427 ARG A CA 1
ATOM 3352 C C . ARG A 1 427 ? -52.031 -53.156 -53.625 1 40.5 427 ARG A C 1
ATOM 3354 O O . ARG A 1 427 ? -52.344 -53.75 -54.656 1 40.5 427 ARG A O 1
ATOM 3361 N N . THR A 1 428 ? -52.719 -54 -52.781 1 38.28 428 THR A N 1
ATOM 3362 C CA . THR A 1 428 ? -53.406 -55.25 -53.094 1 38.28 428 THR A CA 1
ATOM 3363 C C . THR A 1 428 ? -54.906 -55 -53.281 1 38.28 428 THR A C 1
ATOM 3365 O O . THR A 1 428 ? -55.656 -54.906 -52.281 1 38.28 428 THR A O 1
ATOM 3368 N N . ILE A 1 429 ? -55.438 -53.906 -53.969 1 36.97 429 ILE A N 1
ATOM 3369 C CA . ILE A 1 429 ? -56.875 -54.219 -54.094 1 36.97 429 ILE A CA 1
ATOM 3370 C C . ILE A 1 429 ? -57.031 -55.5 -54.938 1 36.97 429 ILE A C 1
ATOM 3372 O O . ILE A 1 429 ? -56.562 -55.531 -56.094 1 36.97 429 ILE A O 1
ATOM 3376 N N . PRO A 1 430 ? -57.219 -56.656 -54.25 1 39.12 430 PRO A N 1
ATOM 3377 C CA . PRO A 1 430 ? -57.594 -57.875 -54.969 1 39.12 430 PRO A CA 1
ATOM 3378 C C . PRO A 1 430 ? -58.812 -57.688 -55.875 1 39.12 430 PRO A C 1
ATOM 3380 O O . PRO A 1 430 ? -59.75 -57 -55.5 1 39.12 430 PRO A O 1
ATOM 3383 N N . ARG A 1 431 ? -58.719 -57.719 -57.281 1 28.98 431 ARG A N 1
ATOM 3384 C CA . ARG A 1 431 ? -59.906 -58.125 -58.031 1 28.98 431 ARG A CA 1
ATOM 3385 C C . ARG A 1 431 ? -60.344 -59.531 -57.656 1 28.98 431 ARG A C 1
ATOM 3387 O O . ARG A 1 431 ? -59.5 -60.406 -57.531 1 28.98 431 ARG A O 1
ATOM 3394 N N . MET B 1 1 ? -43.938 38.906 1.746 1 20.5 1 MET B N 1
ATOM 3395 C CA . MET B 1 1 ? -44.219 40.312 1.619 1 20.5 1 MET B CA 1
ATOM 3396 C C . MET B 1 1 ? -43 41.094 1.169 1 20.5 1 MET B C 1
ATOM 3398 O O . MET B 1 1 ? -42 41.188 1.912 1 20.5 1 MET B O 1
ATOM 3402 N N . PHE B 1 2 ? -42.625 41.125 -0.172 1 21.7 2 PHE B N 1
ATOM 3403 C CA . PHE B 1 2 ? -41.438 41.156 -0.985 1 21.7 2 PHE B CA 1
ATOM 3404 C C . PHE B 1 2 ? -40.844 42.562 -1.014 1 21.7 2 PHE B C 1
ATOM 3406 O O . PHE B 1 2 ? -39.719 42.75 -1.455 1 21.7 2 PHE B O 1
ATOM 3413 N N . GLN B 1 3 ? -41.688 43.625 -0.573 1 20.8 3 GLN B N 1
ATOM 3414 C CA . GLN B 1 3 ? -41.5 44.781 -1.416 1 20.8 3 GLN B CA 1
ATOM 3415 C C . GLN B 1 3 ? -40.188 45.531 -1.084 1 20.8 3 GLN B C 1
ATOM 3417 O O . GLN B 1 3 ? -40.094 46.188 -0.06 1 20.8 3 GLN B O 1
ATOM 3422 N N . PRO B 1 4 ? -39 44.969 -1.164 1 24 4 PRO B N 1
ATOM 3423 C CA . PRO B 1 4 ? -37.812 45.594 -0.575 1 24 4 PRO B CA 1
ATOM 3424 C C . PRO B 1 4 ? -37.375 46.875 -1.319 1 24 4 PRO B C 1
ATOM 3426 O O . PRO B 1 4 ? -36.25 47.344 -1.154 1 24 4 PRO B O 1
ATOM 3429 N N . ASN B 1 5 ? -38.469 47.531 -1.894 1 20.48 5 ASN B N 1
ATOM 3430 C CA . ASN B 1 5 ? -38.031 48.344 -3.031 1 20.48 5 ASN B CA 1
ATOM 3431 C C . ASN B 1 5 ? -36.875 49.25 -2.654 1 20.48 5 ASN B C 1
ATOM 3433 O O . ASN B 1 5 ? -36.562 49.438 -1.472 1 20.48 5 ASN B O 1
ATOM 3437 N N . PRO B 1 6 ? -36.875 50.5 -3.234 1 21.81 6 PRO B N 1
ATOM 3438 C CA . PRO B 1 6 ? -36.062 51.188 -4.246 1 21.81 6 PRO B CA 1
ATOM 3439 C C . PRO B 1 6 ? -35.062 52.188 -3.639 1 21.81 6 PRO B C 1
ATOM 3441 O O . PRO B 1 6 ? -33.875 52.156 -3.986 1 21.81 6 PRO B O 1
ATOM 3444 N N . SER B 1 7 ? -35.5 53.312 -3.094 1 19.16 7 SER B N 1
ATOM 3445 C CA . SER B 1 7 ? -35.312 54.562 -3.832 1 19.16 7 SER B CA 1
ATOM 3446 C C . SER B 1 7 ? -34.125 55.344 -3.303 1 19.16 7 SER B C 1
ATOM 3448 O O . SER B 1 7 ? -33.375 55.938 -4.078 1 19.16 7 SER B O 1
ATOM 3450 N N . LYS B 1 8 ? -34 55.562 -1.967 1 20.72 8 LYS B N 1
ATOM 3451 C CA . LYS B 1 8 ? -34 57.031 -1.838 1 20.72 8 LYS B CA 1
ATOM 3452 C C . LYS B 1 8 ? -32.625 57.594 -2.248 1 20.72 8 LYS B C 1
ATOM 3454 O O . LYS B 1 8 ? -32.562 58.594 -2.986 1 20.72 8 LYS B O 1
ATOM 3459 N N . ILE B 1 9 ? -31.562 57.375 -1.412 1 21.41 9 ILE B N 1
ATOM 3460 C CA . ILE B 1 9 ? -30.984 58.594 -0.833 1 21.41 9 ILE B CA 1
ATOM 3461 C C . ILE B 1 9 ? -29.922 59.156 -1.774 1 21.41 9 ILE B C 1
ATOM 3463 O O . ILE B 1 9 ? -28.969 58.438 -2.141 1 21.41 9 ILE B O 1
ATOM 3467 N N . SER B 1 10 ? -30.203 60.25 -2.486 1 20.11 10 SER B N 1
ATOM 3468 C CA . SER B 1 10 ? -29.656 61.094 -3.531 1 20.11 10 SER B CA 1
ATOM 3469 C C . SER B 1 10 ? -28.328 61.719 -3.09 1 20.11 10 SER B C 1
ATOM 3471 O O . SER B 1 10 ? -27.703 62.469 -3.854 1 20.11 10 SER B O 1
ATOM 3473 N N . PRO B 1 11 ? -27.75 61.438 -1.923 1 21.23 11 PRO B N 1
ATOM 3474 C CA . PRO B 1 11 ? -27.125 62.719 -1.553 1 21.23 11 PRO B CA 1
ATOM 3475 C C . PRO B 1 11 ? -26.094 63.188 -2.576 1 21.23 11 PRO B C 1
ATOM 3477 O O . PRO B 1 11 ? -25.516 62.375 -3.295 1 21.23 11 PRO B O 1
ATOM 3480 N N . PRO B 1 12 ? -26.172 64.438 -3.02 1 20.89 12 PRO B N 1
ATOM 3481 C CA . PRO B 1 12 ? -25.547 65.25 -4.051 1 20.89 12 PRO B CA 1
ATOM 3482 C C . PRO B 1 12 ? -24.016 65.25 -3.93 1 20.89 12 PRO B C 1
ATOM 3484 O O . PRO B 1 12 ? -23.469 65 -2.854 1 20.89 12 PRO B O 1
ATOM 3487 N N . THR B 1 13 ? -23.344 65.062 -5.098 1 20.23 13 THR B N 1
ATOM 3488 C CA . THR B 1 13 ? -22 64.938 -5.648 1 20.23 13 THR B CA 1
ATOM 3489 C C . THR B 1 13 ? -21.172 66.188 -5.395 1 20.23 13 THR B C 1
ATOM 3491 O O . THR B 1 13 ? -21.359 67.25 -6.066 1 20.23 13 THR B O 1
ATOM 3494 N N . LYS B 1 14 ? -21.203 66.75 -4.137 1 19.73 14 LYS B N 1
ATOM 3495 C CA . LYS B 1 14 ? -20.531 68.062 -4.098 1 19.73 14 LYS B CA 1
ATOM 3496 C C . LYS B 1 14 ? -19.094 67.938 -4.562 1 19.73 14 LYS B C 1
ATOM 3498 O O . LYS B 1 14 ? -18.281 67.25 -3.939 1 19.73 14 LYS B O 1
ATOM 3503 N N . ALA B 1 15 ? -18.875 67.938 -5.855 1 20.86 15 ALA B N 1
ATOM 3504 C CA . ALA B 1 15 ? -17.562 67.875 -6.516 1 20.86 15 ALA B CA 1
ATOM 3505 C C . ALA B 1 15 ? -16.703 69.062 -6.125 1 20.86 15 ALA B C 1
ATOM 3507 O O . ALA B 1 15 ? -17.047 70.188 -6.434 1 20.86 15 ALA B O 1
ATOM 3508 N N . LEU B 1 16 ? -16.203 69.062 -4.926 1 18.86 16 LEU B N 1
ATOM 3509 C CA . LEU B 1 16 ? -15.375 70.188 -4.496 1 18.86 16 LEU B CA 1
ATOM 3510 C C . LEU B 1 16 ? -14.242 70.438 -5.48 1 18.86 16 LEU B C 1
ATOM 3512 O O . LEU B 1 16 ? -13.516 69.562 -5.844 1 18.86 16 LEU B O 1
ATOM 3516 N N . THR B 1 17 ? -14.367 71.438 -6.32 1 19.8 17 THR B N 1
ATOM 3517 C CA . THR B 1 17 ? -13.609 72.062 -7.418 1 19.8 17 THR B CA 1
ATOM 3518 C C . THR B 1 17 ? -12.242 72.5 -6.934 1 19.8 17 THR B C 1
ATOM 3520 O O . THR B 1 17 ? -12.148 73.5 -6.223 1 19.8 17 THR B O 1
ATOM 3523 N N . PHE B 1 18 ? -11.383 71.75 -6.289 1 18.52 18 PHE B N 1
ATOM 3524 C CA . PHE B 1 18 ? -10.172 72.438 -5.797 1 18.52 18 PHE B CA 1
ATOM 3525 C C . PHE B 1 18 ? -9.383 73 -6.949 1 18.52 18 PHE B C 1
ATOM 3527 O O . PHE B 1 18 ? -9.062 72.312 -7.922 1 18.52 18 PHE B O 1
ATOM 3534 N N . GLN B 1 19 ? -9.555 74.25 -7.258 1 18.61 19 GLN B N 1
ATOM 3535 C CA . GLN B 1 19 ? -9.008 75.188 -8.242 1 18.61 19 GLN B CA 1
ATOM 3536 C C . GLN B 1 19 ? 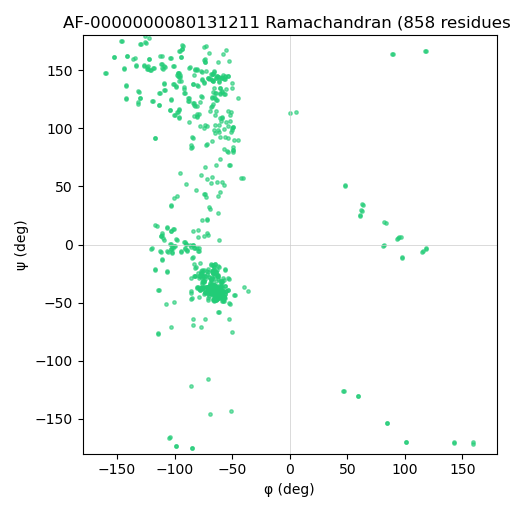-7.5 75.312 -8.094 1 18.61 19 GLN B C 1
ATOM 3538 O O . GLN B 1 19 ? -7.023 76 -7.156 1 18.61 19 GLN B O 1
ATOM 3543 N N . GLU B 1 20 ? -6.676 74.312 -8.109 1 19.17 20 GLU B N 1
ATOM 3544 C CA . GLU B 1 20 ? -5.254 74.625 -7.902 1 19.17 20 GLU B CA 1
ATOM 3545 C C . GLU B 1 20 ? -4.723 75.562 -8.961 1 19.17 20 GLU B C 1
ATOM 3547 O O . GLU B 1 20 ? -4.977 75.375 -10.148 1 19.17 20 GLU B O 1
ATOM 3552 N N . SER B 1 21 ? -4.496 76.812 -8.594 1 19.16 21 SER B N 1
ATOM 3553 C CA . SER B 1 21 ? -3.953 78.062 -9.242 1 19.16 21 SER B CA 1
ATOM 3554 C C . SER B 1 21 ? -2.629 77.75 -9.938 1 19.16 21 SER B C 1
ATOM 3556 O O . SER B 1 21 ? -1.876 76.875 -9.492 1 19.16 21 SER B O 1
ATOM 3558 N N . SER B 1 22 ? -2.416 78.312 -11.164 1 18.97 22 SER B N 1
ATOM 3559 C CA . SER B 1 22 ? -1.581 78.312 -12.359 1 18.97 22 SER B CA 1
ATOM 3560 C C . SER B 1 22 ? -0.159 78.75 -12.055 1 18.97 22 SER B C 1
ATOM 3562 O O . SER B 1 22 ? 0.042 79.75 -11.344 1 18.97 22 SER B O 1
ATOM 3564 N N . VAL B 1 23 ? 0.828 77.875 -12.133 1 19.67 23 VAL B N 1
ATOM 3565 C CA . VAL B 1 23 ? 2.283 77.75 -12.07 1 19.67 23 VAL B CA 1
ATOM 3566 C C . VAL B 1 23 ? 2.898 78.812 -13.023 1 19.67 23 VAL B C 1
ATOM 3568 O O . VAL B 1 23 ? 2.576 78.812 -14.211 1 19.67 23 VAL B O 1
ATOM 3571 N N . SER B 1 24 ? 3.385 80 -12.469 1 19.81 24 SER B N 1
ATOM 3572 C CA . SER B 1 24 ? 4.113 81.125 -13.008 1 19.81 24 SER B CA 1
ATOM 3573 C C . SER B 1 24 ? 5.262 80.688 -13.906 1 19.81 24 SER B C 1
ATOM 3575 O O . SER B 1 24 ? 5.957 79.688 -13.602 1 19.81 24 SER B O 1
ATOM 3577 N N . LYS B 1 25 ? 5.324 81.188 -15.133 1 20.55 25 LYS B N 1
ATOM 3578 C CA . LYS B 1 25 ? 6.125 81.062 -16.344 1 20.55 25 LYS B CA 1
ATOM 3579 C C . LYS B 1 25 ? 7.582 81.438 -16.094 1 20.55 25 LYS B C 1
ATOM 3581 O O . LYS B 1 25 ? 7.871 82.375 -15.312 1 20.55 25 LYS B O 1
ATOM 3586 N N . SER B 1 26 ? 8.539 80.562 -16.516 1 19.72 26 SER B N 1
ATOM 3587 C CA . SER B 1 26 ? 9.961 80.25 -16.547 1 19.72 26 SER B CA 1
ATOM 3588 C C . SER B 1 26 ? 10.742 81.312 -17.328 1 19.72 26 SER B C 1
ATOM 3590 O O . SER B 1 26 ? 10.531 81.5 -18.531 1 19.72 26 SER B O 1
ATOM 3592 N N . LEU B 1 27 ? 10.844 82.562 -16.781 1 19.92 27 LEU B N 1
ATOM 3593 C CA . LEU B 1 27 ? 11.625 83.562 -17.469 1 19.92 27 LEU B CA 1
ATOM 3594 C C . LEU B 1 27 ? 13.008 83.062 -17.844 1 19.92 27 LEU B C 1
ATOM 3596 O O . LEU B 1 27 ? 13.602 82.25 -17.094 1 19.92 27 LEU B O 1
ATOM 3600 N N . ASN B 1 28 ? 13.609 83.25 -19.078 1 20.27 28 ASN B N 1
ATOM 3601 C CA . ASN B 1 28 ? 14.547 82.875 -20.109 1 20.27 28 ASN B CA 1
ATOM 3602 C C . ASN B 1 28 ? 15.961 83.375 -19.797 1 20.27 28 ASN B C 1
ATOM 3604 O O . ASN B 1 28 ? 16.328 84.5 -20.172 1 20.27 28 ASN B O 1
ATOM 3608 N N . TRP B 1 29 ? 16.594 83.25 -18.609 1 19.62 29 TRP B N 1
ATOM 3609 C CA . TRP B 1 29 ? 17.859 83.938 -18.375 1 19.62 29 TRP B CA 1
ATOM 3610 C C . TRP B 1 29 ? 18.969 83.375 -19.234 1 19.62 29 TRP B C 1
ATOM 3612 O O . TRP B 1 29 ? 19.516 82.312 -18.922 1 19.62 29 TRP B O 1
ATOM 3622 N N . SER B 1 30 ? 18.969 83.312 -20.531 1 21 30 SER B N 1
ATOM 3623 C CA . SER B 1 30 ? 19.938 82.562 -21.328 1 21 30 SER B CA 1
ATOM 3624 C C . SER B 1 30 ? 21.312 83.25 -21.297 1 21 30 SER B C 1
ATOM 3626 O O . SER B 1 30 ? 22.234 82.875 -22.016 1 21 30 SER B O 1
ATOM 3628 N N . GLU B 1 31 ? 21.641 84.25 -20.516 1 23.06 31 GLU B N 1
ATOM 3629 C CA . GLU B 1 31 ? 22.797 84.938 -21.078 1 23.06 31 GLU B CA 1
ATOM 3630 C C . GLU B 1 31 ? 24.047 84.062 -21.047 1 23.06 31 GLU B C 1
ATOM 3632 O O . GLU B 1 31 ? 24.281 83.375 -20.094 1 23.06 31 GLU B O 1
ATOM 3637 N N . HIS B 1 32 ? 24.719 83.75 -22.234 1 22.64 32 HIS B N 1
ATOM 3638 C CA . HIS B 1 32 ? 25.828 83 -22.797 1 22.64 32 HIS B CA 1
ATOM 3639 C C . HIS B 1 32 ? 27.172 83.5 -22.25 1 22.64 32 HIS B C 1
ATOM 3641 O O . HIS B 1 32 ? 27.688 84.5 -22.703 1 22.64 32 HIS B O 1
ATOM 3647 N N . SER B 1 33 ? 27.344 83.562 -20.938 1 22.38 33 SER B N 1
ATOM 3648 C CA . SER B 1 33 ? 28.609 84.188 -20.578 1 22.38 33 SER B CA 1
ATOM 3649 C C . SER B 1 33 ? 29.797 83.312 -21.031 1 22.38 33 SER B C 1
ATOM 3651 O O . SER B 1 33 ? 29.672 82.125 -21.141 1 22.38 33 SER B O 1
ATOM 3653 N N . GLU B 1 34 ? 30.875 83.938 -21.672 1 24.97 34 GLU B N 1
ATOM 3654 C CA . GLU B 1 34 ? 32.156 83.562 -22.281 1 24.97 34 GLU B CA 1
ATOM 3655 C C . GLU B 1 34 ? 33.062 82.875 -21.297 1 24.97 34 GLU B C 1
ATOM 3657 O O . GLU B 1 34 ? 33.219 83.25 -20.156 1 24.97 34 GLU B O 1
ATOM 3662 N N . VAL B 1 35 ? 33.281 81.5 -21.5 1 26.45 35 VAL B N 1
ATOM 3663 C CA . VAL B 1 35 ? 34.062 80.5 -20.797 1 26.45 35 VAL B CA 1
ATOM 3664 C C . VAL B 1 35 ? 35.531 80.875 -20.781 1 26.45 35 VAL B C 1
ATOM 3666 O O . VAL B 1 35 ? 36.156 81.062 -21.828 1 26.45 35 VAL B O 1
ATOM 3669 N N . ALA B 1 36 ? 35.969 81.562 -19.75 1 25.84 36 ALA B N 1
ATOM 3670 C CA . ALA B 1 36 ? 37.406 81.812 -19.547 1 25.84 36 ALA B CA 1
ATOM 3671 C C . ALA B 1 36 ? 38.188 80.5 -19.438 1 25.84 36 ALA B C 1
ATOM 3673 O O . ALA B 1 36 ? 37.625 79.5 -19 1 25.84 36 ALA B O 1
ATOM 3674 N N . GLY B 1 37 ? 39.5 80.25 -19.953 1 25.94 37 GLY B N 1
ATOM 3675 C CA . GLY B 1 37 ? 40.5 79.25 -20.219 1 25.94 37 GLY B CA 1
ATOM 3676 C C . GLY B 1 37 ? 41 78.562 -18.969 1 25.94 37 GLY B C 1
ATOM 3677 O O . GLY B 1 37 ? 42.031 77.875 -19 1 25.94 37 GLY B O 1
ATOM 3678 N N . GLU B 1 38 ? 40.25 78.438 -17.828 1 30.81 38 GLU B N 1
ATOM 3679 C CA . GLU B 1 38 ? 40.969 78.062 -16.625 1 30.81 38 GLU B CA 1
ATOM 3680 C C . GLU B 1 38 ? 41.344 76.562 -16.672 1 30.81 38 GLU B C 1
ATOM 3682 O O . GLU B 1 38 ? 40.5 75.688 -16.797 1 30.81 38 GLU B O 1
ATOM 3687 N N . GLY B 1 39 ? 42.625 76.125 -17.031 1 31.97 39 GLY B N 1
ATOM 3688 C CA . GLY B 1 39 ? 43.344 74.875 -17.234 1 31.97 39 GLY B CA 1
ATOM 3689 C C . GLY B 1 39 ? 43.188 73.875 -16.062 1 31.97 39 GLY B C 1
ATOM 3690 O O . GLY B 1 39 ? 42.906 72.688 -16.266 1 31.97 39 GLY B O 1
ATOM 3691 N N . MET B 1 40 ? 43.875 74.125 -14.922 1 37.03 40 MET B N 1
ATOM 3692 C CA . MET B 1 40 ? 44.469 73.125 -14.055 1 37.03 40 MET B CA 1
ATOM 3693 C C . MET B 1 40 ? 43.406 72.375 -13.25 1 37.03 40 MET B C 1
ATOM 3695 O O . MET B 1 40 ? 43.688 71.5 -12.477 1 37.03 40 MET B O 1
ATOM 3699 N N . GLN B 1 41 ? 42.25 73 -12.914 1 38.94 41 GLN B N 1
ATOM 3700 C CA . GLN B 1 41 ? 41.375 72.5 -11.844 1 38.94 41 GLN B CA 1
ATOM 3701 C C . GLN B 1 41 ? 40.594 71.312 -12.281 1 38.94 41 GLN B C 1
ATOM 3703 O O . GLN B 1 41 ? 39.562 70.938 -11.68 1 38.94 41 GLN B O 1
ATOM 3708 N N . ASN B 1 42 ? 40.969 70.562 -13.297 1 44.72 42 ASN B N 1
ATOM 3709 C CA . ASN B 1 42 ? 40.094 69.562 -13.836 1 44.72 42 ASN B CA 1
ATOM 3710 C C . ASN B 1 42 ? 40.094 68.312 -12.969 1 44.72 42 ASN B C 1
ATOM 3712 O O . ASN B 1 42 ? 39.281 67.375 -13.172 1 44.72 42 ASN B O 1
ATOM 3716 N N . GLY B 1 43 ? 41.125 68 -12.25 1 51.16 43 GLY B N 1
ATOM 3717 C CA . GLY B 1 43 ? 41.156 66.812 -11.477 1 51.16 43 GLY B CA 1
ATOM 3718 C C . GLY B 1 43 ? 40.156 66.75 -10.344 1 51.16 43 GLY B C 1
ATOM 3719 O O . GLY B 1 43 ? 39.531 65.75 -10.039 1 51.16 43 GLY B O 1
ATOM 3720 N N . GLY B 1 44 ? 40.094 67.812 -9.602 1 53 44 GLY B N 1
ATOM 3721 C CA . GLY B 1 44 ? 39.188 67.938 -8.484 1 53 44 GLY B CA 1
ATOM 3722 C C . GLY B 1 44 ? 37.719 67.812 -8.906 1 53 44 GLY B C 1
ATOM 3723 O O . GLY B 1 44 ? 36.875 67.312 -8.172 1 53 44 GLY B O 1
ATOM 3724 N N . LEU B 1 45 ? 37.438 68.312 -10.047 1 57.75 45 LEU B N 1
ATOM 3725 C CA . LEU B 1 45 ? 36.062 68.375 -10.562 1 57.75 45 LEU B CA 1
ATOM 3726 C C . LEU B 1 45 ? 35.594 66.938 -10.938 1 57.75 45 LEU B C 1
ATOM 3728 O O . LEU B 1 45 ? 34.438 66.562 -10.703 1 57.75 45 LEU B O 1
ATOM 3732 N N . LEU B 1 46 ? 36.5 66.125 -11.469 1 57.59 46 LEU B N 1
ATOM 3733 C CA . LEU B 1 46 ? 36.094 64.812 -11.836 1 57.59 46 LEU B CA 1
ATOM 3734 C C . LEU B 1 46 ? 35.812 63.938 -10.594 1 57.59 46 LEU B C 1
ATOM 3736 O O . LEU B 1 46 ? 34.875 63.156 -10.578 1 57.59 46 LEU B O 1
ATOM 3740 N N . LYS B 1 47 ? 36.625 64.188 -9.609 1 61.06 47 LYS B N 1
ATOM 3741 C CA . LYS B 1 47 ? 36.406 63.469 -8.352 1 61.06 47 LYS B CA 1
ATOM 3742 C C . LYS B 1 47 ? 35.125 63.938 -7.684 1 61.06 47 LYS B C 1
ATOM 3744 O O . LYS B 1 47 ? 34.375 63.125 -7.148 1 61.06 47 LYS B O 1
ATOM 3749 N N . ALA B 1 48 ? 34.969 65.25 -7.793 1 63.62 48 ALA B N 1
ATOM 3750 C CA . ALA B 1 48 ? 33.75 65.75 -7.23 1 63.62 48 ALA B CA 1
ATOM 3751 C C . ALA B 1 48 ? 32.531 65.25 -8 1 63.62 48 ALA B C 1
ATOM 3753 O O . ALA B 1 48 ? 31.484 64.938 -7.402 1 63.62 48 ALA B O 1
ATOM 3754 N N . GLN B 1 49 ? 32.594 65.125 -9.297 1 67.69 49 GLN B N 1
ATOM 3755 C CA . GLN B 1 49 ? 31.484 64.625 -10.117 1 67.69 49 GLN B CA 1
ATOM 3756 C C . GLN B 1 49 ? 31.203 63.156 -9.828 1 67.69 49 GLN B C 1
ATOM 3758 O O . GLN B 1 49 ? 30.047 62.75 -9.789 1 67.69 49 GLN B O 1
ATOM 3763 N N . SER B 1 50 ? 32.281 62.438 -9.578 1 72.69 50 SER B N 1
ATOM 3764 C CA . SER B 1 50 ? 32.125 61.031 -9.266 1 72.69 50 SER B CA 1
ATOM 3765 C C . SER B 1 50 ? 31.453 60.812 -7.91 1 72.69 50 SER B C 1
ATOM 3767 O O . SER B 1 50 ? 30.625 59.938 -7.754 1 72.69 50 SER B O 1
ATOM 3769 N N . ILE B 1 51 ? 31.797 61.688 -7.062 1 71.06 51 ILE B N 1
ATOM 3770 C CA . ILE B 1 51 ? 31.203 61.625 -5.73 1 71.06 51 ILE B CA 1
ATOM 3771 C C . ILE B 1 51 ? 29.734 62 -5.801 1 71.06 51 ILE B C 1
ATOM 3773 O O . ILE B 1 51 ? 28.891 61.406 -5.141 1 71.06 51 ILE B O 1
ATOM 3777 N N . VAL B 1 52 ? 29.516 63.062 -6.672 1 73.88 52 VAL B N 1
ATOM 3778 C CA . VAL B 1 52 ? 28.125 63.5 -6.824 1 73.88 52 VAL B CA 1
ATOM 3779 C C . VAL B 1 52 ? 27.312 62.406 -7.504 1 73.88 52 VAL B C 1
ATOM 3781 O O . VAL B 1 52 ? 26.172 62.156 -7.117 1 73.88 52 VAL B O 1
ATOM 3784 N N . GLU B 1 53 ? 27.875 61.719 -8.484 1 77.19 53 GLU B N 1
ATOM 3785 C CA . GLU B 1 53 ? 27.188 60.625 -9.18 1 77.19 53 GLU B CA 1
ATOM 3786 C C . GLU B 1 53 ? 26.938 59.469 -8.242 1 77.19 53 GLU B C 1
ATOM 3788 O O . GLU B 1 53 ? 25.875 58.812 -8.289 1 77.19 53 GLU B O 1
ATOM 3793 N N . LEU B 1 54 ? 27.906 59.156 -7.391 1 73 54 LEU B N 1
ATOM 3794 C CA . LEU B 1 54 ? 27.766 58.094 -6.426 1 73 54 LEU B CA 1
ATOM 3795 C C . LEU B 1 54 ? 26.703 58.406 -5.383 1 73 54 LEU B C 1
ATOM 3797 O O . LEU B 1 54 ? 25.938 57.531 -4.977 1 73 54 LEU B O 1
ATOM 3801 N N . ALA B 1 55 ? 26.797 59.719 -5.023 1 74.5 55 ALA B N 1
ATOM 3802 C CA . ALA B 1 55 ? 25.781 60.156 -4.059 1 74.5 55 ALA B CA 1
ATOM 3803 C C . ALA B 1 55 ? 24.391 60.094 -4.652 1 74.5 55 ALA B C 1
ATOM 3805 O O . ALA B 1 55 ? 23.438 59.719 -3.965 1 74.5 55 ALA B O 1
ATOM 3806 N N . GLN B 1 56 ? 24.312 60.406 -5.953 1 80.56 56 GLN B N 1
ATOM 3807 C CA . GLN B 1 56 ? 23.016 60.344 -6.617 1 80.56 56 GLN B CA 1
ATOM 3808 C C . GLN B 1 56 ? 22.547 58.906 -6.758 1 80.56 56 GLN B C 1
ATOM 3810 O O . GLN B 1 56 ? 21.359 58.625 -6.551 1 80.56 56 GLN B O 1
ATOM 3815 N N . LYS B 1 57 ? 23.422 58.031 -7.09 1 79.94 57 LYS B N 1
ATOM 3816 C CA . LYS B 1 57 ? 23.078 56.625 -7.215 1 79.94 57 LYS B CA 1
ATOM 3817 C C . LYS B 1 57 ? 22.641 56.062 -5.871 1 79.94 57 LYS B C 1
ATOM 3819 O O . LYS B 1 57 ? 21.688 55.281 -5.805 1 79.94 57 LYS B O 1
ATOM 3824 N N . CYS B 1 58 ? 23.312 56.438 -4.84 1 77 58 CYS B N 1
ATOM 3825 C CA . CYS B 1 58 ? 22.984 56 -3.496 1 77 58 CYS B CA 1
ATOM 3826 C C . CYS B 1 58 ? 21.594 56.5 -3.082 1 77 58 CYS B C 1
ATOM 3828 O O . CYS B 1 58 ? 20.828 55.75 -2.473 1 77 58 CYS B O 1
ATOM 3830 N N . ASN B 1 59 ? 21.375 57.75 -3.461 1 80.56 59 ASN B N 1
ATOM 3831 C CA . ASN B 1 59 ? 20.062 58.312 -3.145 1 80.56 59 ASN B CA 1
ATOM 3832 C C . ASN B 1 59 ? 18.953 57.594 -3.902 1 80.56 59 ASN B C 1
ATOM 3834 O O . ASN B 1 59 ? 17.891 57.312 -3.346 1 80.56 59 ASN B O 1
ATOM 3838 N N . GLU B 1 60 ? 19.203 57.25 -5.148 1 84.06 60 GLU B N 1
ATOM 3839 C CA . GLU B 1 60 ? 18.234 56.531 -5.949 1 84.06 60 GLU B CA 1
ATOM 3840 C C . GLU B 1 60 ? 17.984 55.125 -5.391 1 84.06 60 GLU B C 1
ATOM 3842 O O . GLU B 1 60 ? 16.844 54.656 -5.344 1 84.06 60 GLU B O 1
ATOM 3847 N N . ASP B 1 61 ? 19.031 54.469 -4.953 1 83 61 ASP B N 1
ATOM 3848 C CA . ASP B 1 61 ? 18.922 53.125 -4.383 1 83 61 ASP B CA 1
ATOM 3849 C C . ASP B 1 61 ? 18.141 53.156 -3.072 1 83 61 ASP B C 1
ATOM 3851 O O . ASP B 1 61 ? 17.344 52.25 -2.801 1 83 61 ASP B O 1
ATOM 3855 N N . MET B 1 62 ? 18.375 54.125 -2.338 1 84.44 62 MET B N 1
ATOM 3856 C CA . MET B 1 62 ? 17.672 54.281 -1.066 1 84.44 62 MET B CA 1
ATOM 3857 C C . MET B 1 62 ? 16.188 54.562 -1.295 1 84.44 62 MET B C 1
ATOM 3859 O O . MET B 1 62 ? 15.344 54.062 -0.556 1 84.44 62 MET B O 1
ATOM 3863 N N . GLU B 1 63 ? 15.938 55.344 -2.299 1 86.94 63 GLU B N 1
ATOM 3864 C CA . GLU B 1 63 ? 14.547 55.656 -2.639 1 86.94 63 GLU B CA 1
ATOM 3865 C C . GLU B 1 63 ? 13.828 54.375 -3.107 1 86.94 63 GLU B C 1
ATOM 3867 O O . GLU B 1 63 ? 12.68 54.125 -2.729 1 86.94 63 GLU B O 1
ATOM 3872 N N . LYS B 1 64 ? 14.508 53.625 -3.953 1 87.88 64 LYS B N 1
ATOM 3873 C CA . LYS B 1 64 ? 13.93 52.375 -4.43 1 87.88 64 LYS B CA 1
ATOM 3874 C C . LYS B 1 64 ? 13.656 51.406 -3.271 1 87.88 64 LYS B C 1
ATOM 3876 O O . LYS B 1 64 ? 12.609 50.75 -3.238 1 87.88 64 LYS B O 1
ATOM 3881 N N . SER B 1 65 ? 14.57 51.312 -2.344 1 89.38 65 SER B N 1
ATOM 3882 C CA . SER B 1 65 ? 14.398 50.469 -1.169 1 89.38 65 SER B CA 1
ATOM 3883 C C . SER B 1 65 ? 13.25 50.938 -0.298 1 89.38 65 SER B C 1
ATOM 3885 O O . SER B 1 65 ? 12.5 50.125 0.256 1 89.38 65 SER B O 1
ATOM 3887 N N . GLY B 1 66 ? 13.195 52.281 -0.221 1 89 66 GLY B N 1
ATOM 3888 C CA . GLY B 1 66 ? 12.078 52.844 0.516 1 89 66 GLY B CA 1
ATOM 3889 C C . GLY B 1 66 ? 10.734 52.531 -0.101 1 89 66 GLY B C 1
ATOM 3890 O O . GLY B 1 66 ? 9.766 52.25 0.613 1 89 66 GLY B O 1
ATOM 3891 N N . MET B 1 67 ? 10.656 52.562 -1.386 1 89.69 67 MET B N 1
ATOM 3892 C CA . MET B 1 67 ? 9.422 52.25 -2.092 1 89.69 67 MET B CA 1
ATOM 3893 C C . MET B 1 67 ? 9.039 50.781 -1.885 1 89.69 67 MET B C 1
ATOM 3895 O O . MET B 1 67 ? 7.855 50.469 -1.789 1 89.69 67 MET B O 1
ATOM 3899 N N . ARG B 1 68 ? 10.016 49.875 -1.864 1 89.31 68 ARG B N 1
ATOM 3900 C CA . ARG B 1 68 ? 9.758 48.469 -1.618 1 89.31 68 ARG B CA 1
ATOM 3901 C C . ARG B 1 68 ? 9.18 48.25 -0.225 1 89.31 68 ARG B C 1
ATOM 3903 O O . ARG B 1 68 ? 8.258 47.438 -0.048 1 89.31 68 ARG B O 1
ATOM 3910 N N . ILE B 1 69 ? 9.742 48.906 0.697 1 92.19 69 ILE B N 1
ATOM 3911 C CA . ILE B 1 69 ? 9.266 48.781 2.072 1 92.19 69 ILE B CA 1
ATOM 3912 C C . ILE B 1 69 ? 7.824 49.281 2.158 1 92.19 69 ILE B C 1
ATOM 3914 O O . ILE B 1 69 ? 6.977 48.625 2.764 1 92.19 69 ILE B O 1
ATOM 3918 N N . LYS B 1 70 ? 7.625 50.438 1.525 1 91.31 70 LYS B N 1
ATOM 3919 C CA . LYS B 1 70 ? 6.27 50.969 1.533 1 91.31 70 LYS B CA 1
ATOM 3920 C C . LYS B 1 70 ? 5.289 50.031 0.853 1 91.31 70 LYS B C 1
ATOM 3922 O O . LYS B 1 70 ? 4.152 49.875 1.299 1 91.31 70 LYS B O 1
ATOM 3927 N N . HIS B 1 71 ? 5.715 49.469 -0.244 1 92.19 71 HIS B N 1
ATOM 3928 C CA . HIS B 1 71 ? 4.883 48.5 -0.955 1 92.19 71 HIS B CA 1
ATOM 3929 C C . HIS B 1 71 ? 4.477 47.344 -0.044 1 92.19 71 HIS B C 1
ATOM 3931 O O . HIS B 1 71 ? 3.303 46.969 0 1 92.19 71 HIS B O 1
ATOM 3937 N N . HIS B 1 72 ? 5.387 46.781 0.715 1 93.81 72 HIS B N 1
ATOM 3938 C CA . HIS B 1 72 ? 5.098 45.656 1.632 1 93.81 72 HIS B CA 1
ATOM 3939 C C . HIS B 1 72 ? 4.176 46.125 2.76 1 93.81 72 HIS B C 1
ATOM 3941 O O . HIS B 1 72 ? 3.295 45.375 3.188 1 93.81 72 HIS B O 1
ATOM 3947 N N . GLU B 1 73 ? 4.414 47.344 3.205 1 93.56 73 GLU B N 1
ATOM 3948 C CA . GLU B 1 73 ? 3.566 47.875 4.266 1 93.56 73 GLU B CA 1
ATOM 3949 C C . GLU B 1 73 ? 2.129 48.062 3.785 1 93.56 73 GLU B C 1
ATOM 3951 O O . GLU B 1 73 ? 1.185 47.75 4.512 1 93.56 73 GLU B O 1
ATOM 3956 N N . ASP B 1 74 ? 2.012 48.562 2.578 1 92.94 74 ASP B N 1
ATOM 3957 C CA . ASP B 1 74 ? 0.682 48.75 2.004 1 92.94 74 ASP B CA 1
ATOM 3958 C C . ASP B 1 74 ? -0.01 47.406 1.787 1 92.94 74 ASP B C 1
ATOM 3960 O O . ASP B 1 74 ? -1.214 47.25 2.023 1 92.94 74 ASP B O 1
ATOM 3964 N N . ASN B 1 75 ? 0.743 46.469 1.297 1 92.81 75 ASN B N 1
ATOM 3965 C CA . ASN B 1 75 ? 0.185 45.156 1.099 1 92.81 75 ASN B CA 1
ATOM 3966 C C . ASN B 1 75 ? -0.273 44.531 2.416 1 92.81 75 ASN B C 1
ATOM 3968 O O . ASN B 1 75 ? -1.305 43.844 2.467 1 92.81 75 ASN B O 1
ATOM 3972 N N . LEU B 1 76 ? 0.497 44.688 3.441 1 94.56 76 LEU B N 1
ATOM 3973 C CA . LEU B 1 76 ? 0.146 44.156 4.758 1 94.56 76 LEU B CA 1
ATOM 3974 C C . LEU B 1 76 ? -1.146 44.812 5.266 1 94.56 76 LEU B C 1
ATOM 3976 O O . LEU B 1 76 ? -1.985 44.125 5.855 1 94.56 76 LEU B O 1
ATOM 3980 N N . LYS B 1 77 ? -1.25 46.125 5.07 1 92.62 77 LYS B N 1
ATOM 3981 C CA . LYS B 1 77 ? -2.473 46.812 5.465 1 92.62 77 LYS B CA 1
ATOM 3982 C C . LYS B 1 77 ? -3.682 46.281 4.707 1 92.62 77 LYS B C 1
ATOM 3984 O O . LYS B 1 77 ? -4.754 46.094 5.289 1 92.62 77 LYS B O 1
ATOM 3989 N N . PHE B 1 78 ? -3.477 46.094 3.418 1 93.75 78 PHE B N 1
ATOM 3990 C CA . PHE B 1 78 ? -4.543 45.531 2.592 1 93.75 78 PHE B CA 1
ATOM 3991 C C . PHE B 1 78 ? -4.977 44.156 3.111 1 93.75 78 PHE B C 1
ATOM 3993 O O . PHE B 1 78 ? -6.176 43.906 3.262 1 93.75 78 PHE B O 1
ATOM 4000 N N . LEU B 1 79 ? -4.059 43.25 3.389 1 94.69 79 LEU B N 1
ATOM 4001 C CA . LEU B 1 79 ? -4.34 41.906 3.865 1 94.69 79 LEU B CA 1
ATOM 4002 C C . LEU B 1 79 ? -5.035 41.938 5.223 1 94.69 79 LEU B C 1
ATOM 4004 O O . LEU B 1 79 ? -5.961 41.156 5.469 1 94.69 79 LEU B O 1
ATOM 4008 N N . LYS B 1 80 ? -4.617 42.875 6.035 1 92.94 80 LYS B N 1
ATOM 4009 C CA . LYS B 1 80 ? -5.223 43 7.359 1 92.94 80 LYS B CA 1
ATOM 4010 C C . LYS B 1 80 ? -6.668 43.5 7.254 1 92.94 80 LYS B C 1
ATOM 4012 O O . LYS B 1 80 ? -7.535 43.031 8.008 1 92.94 80 LYS B O 1
ATOM 4017 N N . THR B 1 81 ? -6.914 44.344 6.34 1 92 81 THR B N 1
ATOM 4018 C CA . THR B 1 81 ? -8.273 44.844 6.109 1 92 81 THR B CA 1
ATOM 4019 C C . THR B 1 81 ? -9.172 43.688 5.621 1 92 81 THR B C 1
ATOM 4021 O O . THR B 1 81 ? -10.32 43.562 6.047 1 92 81 THR B O 1
ATOM 4024 N N . GLN B 1 82 ? -8.609 43 4.691 1 91.69 82 GLN B N 1
ATOM 4025 C CA . GLN B 1 82 ? -9.352 41.844 4.195 1 91.69 82 GLN B CA 1
ATOM 4026 C C . GLN B 1 82 ? -9.688 40.875 5.328 1 91.69 82 GLN B C 1
ATOM 4028 O O . GLN B 1 82 ? -10.789 40.312 5.379 1 91.69 82 GLN B O 1
ATOM 4033 N N . MET B 1 83 ? -8.734 40.688 6.199 1 91.62 83 MET B N 1
ATOM 4034 C CA . MET B 1 83 ? -8.914 39.781 7.344 1 91.62 83 MET B CA 1
ATOM 4035 C C . MET B 1 83 ? -10.031 40.312 8.258 1 91.62 83 MET B C 1
ATOM 4037 O O . MET B 1 83 ? -10.875 39.531 8.711 1 91.62 83 MET B O 1
ATOM 4041 N N . ASP B 1 84 ? -10.047 41.531 8.469 1 91.5 84 ASP B N 1
ATOM 4042 C CA . ASP B 1 84 ? -11.055 42.156 9.32 1 91.5 84 ASP B CA 1
ATOM 4043 C C . ASP B 1 84 ? -12.445 42.031 8.711 1 91.5 84 ASP B C 1
ATOM 404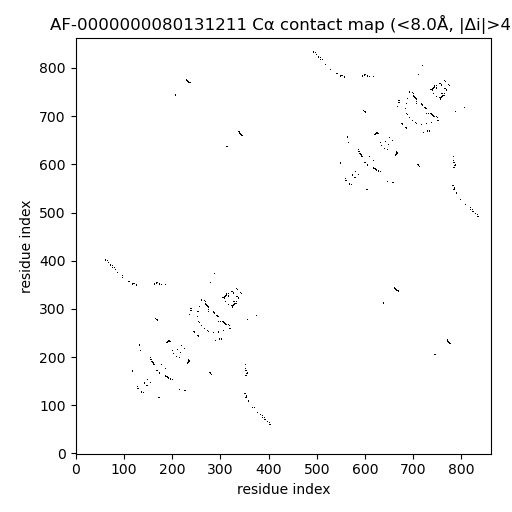5 O O . ASP B 1 84 ? -13.422 41.781 9.414 1 91.5 84 ASP B O 1
ATOM 4049 N N . ASN B 1 85 ? -12.508 42.219 7.414 1 91.38 85 ASN B N 1
ATOM 4050 C CA . ASN B 1 85 ? -13.781 42.094 6.719 1 91.38 85 ASN B CA 1
ATOM 4051 C C . ASN B 1 85 ? -14.328 40.656 6.848 1 91.38 85 ASN B C 1
ATOM 4053 O O . ASN B 1 85 ? -15.531 40.469 7.035 1 91.38 85 ASN B O 1
ATOM 4057 N N . LEU B 1 86 ? -13.43 39.75 6.727 1 91.88 86 LEU B N 1
ATOM 4058 C CA . LEU B 1 86 ? -13.836 38.344 6.863 1 91.88 86 LEU B CA 1
ATOM 4059 C C . LEU B 1 86 ? -14.32 38.062 8.281 1 91.88 86 LEU B C 1
ATOM 4061 O O . LEU B 1 86 ? -15.32 37.375 8.461 1 91.88 86 LEU B O 1
ATOM 4065 N N . ASP B 1 87 ? -13.641 38.656 9.234 1 91.69 87 ASP B N 1
ATOM 4066 C CA . ASP B 1 87 ? -14.031 38.469 10.625 1 91.69 87 ASP B CA 1
ATOM 4067 C C . ASP B 1 87 ? -15.438 39 10.883 1 91.69 87 ASP B C 1
ATOM 4069 O O . ASP B 1 87 ? -16.234 38.344 11.562 1 91.69 87 ASP B O 1
ATOM 4073 N N . GLU B 1 88 ? -15.719 40.094 10.352 1 89 88 GLU B N 1
ATOM 4074 C CA . GLU B 1 88 ? -17.031 40.688 10.516 1 89 88 GLU B CA 1
ATOM 4075 C C . GLU B 1 88 ? -18.109 39.844 9.836 1 89 88 GLU B C 1
ATOM 4077 O O . GLU B 1 88 ? -19.188 39.625 10.398 1 89 88 GLU B O 1
ATOM 4082 N N . SER B 1 89 ? -17.797 39.406 8.672 1 89.31 89 SER B N 1
ATOM 4083 C CA . SER B 1 89 ? -18.734 38.594 7.922 1 89.31 89 SER B CA 1
ATOM 4084 C C . SER B 1 89 ? -19.016 37.25 8.633 1 89.31 89 SER B C 1
ATOM 4086 O O . SER B 1 89 ? -20.156 36.781 8.672 1 89.31 89 SER B O 1
ATOM 4088 N N . ILE B 1 90 ? -18 36.688 9.125 1 90.19 90 ILE B N 1
ATOM 4089 C CA . ILE B 1 90 ? -18.141 35.406 9.852 1 90.19 90 ILE B CA 1
ATOM 4090 C C . ILE B 1 90 ? -19.016 35.625 11.078 1 90.19 90 ILE B C 1
ATOM 4092 O O . ILE B 1 90 ? -19.906 34.812 11.352 1 90.19 90 ILE B O 1
ATOM 4096 N N . LEU B 1 91 ? -18.828 36.688 11.812 1 88.38 91 LEU B N 1
ATOM 4097 C CA . LEU B 1 91 ? -19.609 37 13 1 88.38 91 LEU B CA 1
ATOM 4098 C C . LEU B 1 91 ? -21.078 37.188 12.641 1 88.38 91 LEU B C 1
ATOM 4100 O O . LEU B 1 91 ? -21.969 36.688 13.336 1 88.38 91 LEU B O 1
ATOM 4104 N N . ASP B 1 92 ? -21.328 37.812 11.578 1 87.31 92 ASP B N 1
ATOM 4105 C CA . ASP B 1 92 ? -22.703 38.062 11.117 1 87.31 92 ASP B CA 1
ATOM 4106 C C . ASP B 1 92 ? -23.391 36.75 10.781 1 87.31 92 ASP B C 1
ATOM 4108 O O . ASP B 1 92 ? -24.562 36.531 11.141 1 87.31 92 ASP B O 1
ATOM 4112 N N . MET B 1 93 ? -22.672 35.938 10.133 1 85.5 93 MET B N 1
ATOM 4113 C CA . MET B 1 93 ? -23.234 34.656 9.711 1 85.5 93 MET B CA 1
ATOM 4114 C C . MET B 1 93 ? -23.484 33.75 10.914 1 85.5 93 MET B C 1
ATOM 4116 O O . MET B 1 93 ? -24.469 33.031 10.961 1 85.5 93 MET B O 1
ATOM 4120 N N . GLN B 1 94 ? -22.609 33.844 11.844 1 84.19 94 GLN B N 1
ATOM 4121 C CA . GLN B 1 94 ? -22.75 33.031 13.047 1 84.19 94 GLN B CA 1
ATOM 4122 C C . GLN B 1 94 ? -23.969 33.438 13.859 1 84.19 94 GLN B C 1
ATOM 4124 O O . GLN B 1 94 ? -24.672 32.625 14.422 1 84.19 94 GLN B O 1
ATOM 4129 N N . VAL B 1 95 ? -24.266 34.625 13.922 1 78.19 95 VAL B N 1
ATOM 4130 C CA . VAL B 1 95 ? -25.438 35.188 14.609 1 78.19 95 VAL B CA 1
ATOM 4131 C C . VAL B 1 95 ? -26.719 34.688 13.922 1 78.19 95 VAL B C 1
ATOM 4133 O O . VAL B 1 95 ? -27.672 34.312 14.586 1 78.19 95 VAL B O 1
ATOM 4136 N N . ASN B 1 96 ? -26.641 34.594 12.625 1 75.69 96 ASN B N 1
ATOM 4137 C CA . ASN B 1 96 ? -27.797 34.156 11.852 1 75.69 96 ASN B CA 1
ATOM 4138 C C . ASN B 1 96 ? -28.047 32.656 12.055 1 75.69 96 ASN B C 1
ATOM 4140 O O . ASN B 1 96 ? -29.188 32.219 12.078 1 75.69 96 ASN B O 1
ATOM 4144 N N . LEU B 1 97 ? -26.953 31.891 12.172 1 77.06 97 LEU B N 1
ATOM 4145 C CA . LEU B 1 97 ? -27.062 30.453 12.406 1 77.06 97 LEU B CA 1
ATOM 4146 C C . LEU B 1 97 ? -27.594 30.172 13.797 1 77.06 97 LEU B C 1
ATOM 4148 O O . LEU B 1 97 ? -28.312 29.172 14.008 1 77.06 97 LEU B O 1
ATOM 4152 N N . GLY B 1 98 ? -27.156 30.953 14.812 1 68 98 GLY B N 1
ATOM 4153 C CA . GLY B 1 98 ? -27.656 30.812 16.172 1 68 98 GLY B CA 1
ATOM 4154 C C . GLY B 1 98 ? -29.156 30.953 16.281 1 68 98 GLY B C 1
ATOM 4155 O O . GLY B 1 98 ? -29.781 30.359 17.156 1 68 98 GLY B O 1
ATOM 4156 N N . LYS B 1 99 ? -29.734 31.547 15.359 1 61.88 99 LYS B N 1
ATOM 4157 C CA . LYS B 1 99 ? -31.188 31.703 15.336 1 61.88 99 LYS B CA 1
ATOM 4158 C C . LYS B 1 99 ? -31.875 30.406 14.914 1 61.88 99 LYS B C 1
ATOM 4160 O O . LYS B 1 99 ? -33.031 30.141 15.281 1 61.88 99 LYS B O 1
ATOM 4165 N N . TYR B 1 100 ? -31.047 29.547 14.125 1 57.44 100 TYR B N 1
ATOM 4166 C CA . TYR B 1 100 ? -31.594 28.234 13.734 1 57.44 100 TYR B CA 1
ATOM 4167 C C . TYR B 1 100 ? -31.625 27.281 14.922 1 57.44 100 TYR B C 1
ATOM 4169 O O . TYR B 1 100 ? -32.5 26.422 15.016 1 57.44 100 TYR B O 1
ATOM 4177 N N . HIS B 1 101 ? -30.625 27.203 15.781 1 54.53 101 HIS B N 1
ATOM 4178 C CA . HIS B 1 101 ? -30.547 26.266 16.906 1 54.53 101 HIS B CA 1
ATOM 4179 C C . HIS B 1 101 ? -31.703 26.453 17.875 1 54.53 101 HIS B C 1
ATOM 4181 O O . HIS B 1 101 ? -32.156 25.5 18.484 1 54.53 101 HIS B O 1
ATOM 4187 N N . HIS B 1 102 ? -32.219 27.641 18.172 1 47.25 102 HIS B N 1
ATOM 4188 C CA . HIS B 1 102 ? -33.312 27.797 19.125 1 47.25 102 HIS B CA 1
ATOM 4189 C C . HIS B 1 102 ? -34.594 27.188 18.609 1 47.25 102 HIS B C 1
ATOM 4191 O O . HIS B 1 102 ? -35.469 26.828 19.391 1 47.25 102 HIS B O 1
ATOM 4197 N N . SER B 1 103 ? -35 27.188 17.438 1 43.38 103 SER B N 1
ATOM 4198 C CA . SER B 1 103 ? -36.312 26.703 17.031 1 43.38 103 SER B CA 1
ATOM 4199 C C . SER B 1 103 ? -36.281 25.188 16.797 1 43.38 103 SER B C 1
ATOM 4201 O O . SER B 1 103 ? -37.344 24.562 16.688 1 43.38 103 SER B O 1
ATOM 4203 N N . SER B 1 104 ? -35.375 24.578 16.125 1 43.03 104 SER B N 1
ATOM 4204 C CA . SER B 1 104 ? -35.531 23.219 15.602 1 43.03 104 SER B CA 1
ATOM 4205 C C . SER B 1 104 ? -35.188 22.172 16.656 1 43.03 104 SER B C 1
ATOM 4207 O O . SER B 1 104 ? -34.062 22.125 17.141 1 43.03 104 SER B O 1
ATOM 4209 N N . THR B 1 105 ? -36.156 21.688 17.453 1 42.84 105 THR B N 1
ATOM 4210 C CA . THR B 1 105 ? -36.219 20.422 18.172 1 42.84 105 THR B CA 1
ATOM 4211 C C . THR B 1 105 ? -35.719 19.281 17.297 1 42.84 105 THR B C 1
ATOM 4213 O O . THR B 1 105 ? -36.438 18.812 16.406 1 42.84 105 THR B O 1
ATOM 4216 N N . VAL B 1 106 ? -34.594 19.266 16.797 1 43.88 106 VAL B N 1
ATOM 4217 C CA . VAL B 1 106 ? -34.062 18.156 16 1 43.88 106 VAL B CA 1
ATOM 4218 C C . VAL B 1 106 ? -34.281 16.844 16.734 1 43.88 106 VAL B C 1
ATOM 4220 O O . VAL B 1 106 ? -33.75 16.641 17.844 1 43.88 106 VAL B O 1
ATOM 4223 N N . GLU B 1 107 ? -35.469 16.266 16.703 1 42.53 107 GLU B N 1
ATOM 4224 C CA . GLU B 1 107 ? -35.75 14.906 17.172 1 42.53 107 GLU B CA 1
ATOM 4225 C C . GLU B 1 107 ? -34.688 13.922 16.672 1 42.53 107 GLU B C 1
ATOM 4227 O O . GLU B 1 107 ? -34.469 13.805 15.469 1 42.53 107 GLU B O 1
ATOM 4232 N N . MET B 1 108 ? -33.719 13.758 17.375 1 42.34 108 MET B N 1
ATOM 4233 C CA . MET B 1 108 ? -32.812 12.641 17.125 1 42.34 108 MET B CA 1
ATOM 4234 C C . MET B 1 108 ? -33.562 11.336 16.969 1 42.34 108 MET B C 1
ATOM 4236 O O . MET B 1 108 ? -34.344 10.961 17.844 1 42.34 108 MET B O 1
ATOM 4240 N N . VAL B 1 109 ? -34.062 11.047 15.938 1 41.53 109 VAL B N 1
ATOM 4241 C CA . VAL B 1 109 ? -34.594 9.688 15.859 1 41.53 109 VAL B CA 1
ATOM 4242 C C . VAL B 1 109 ? -33.469 8.695 16.234 1 41.53 109 VAL B C 1
ATOM 4244 O O . VAL B 1 109 ? -32.469 8.57 15.523 1 41.53 109 VAL B O 1
ATOM 4247 N N . LYS B 1 110 ? -33.219 8.516 17.453 1 41.09 110 LYS B N 1
ATOM 4248 C CA . LYS B 1 110 ? -32.375 7.434 17.906 1 41.09 110 LYS B CA 1
ATOM 4249 C C . LYS B 1 110 ? -32.844 6.086 17.375 1 41.09 110 LYS B C 1
ATOM 4251 O O . LYS B 1 110 ? -34 5.707 17.609 1 41.09 110 LYS B O 1
ATOM 4256 N N . ASN B 1 111 ? -32.469 5.57 16.344 1 41.62 111 ASN B N 1
ATOM 4257 C CA . ASN B 1 111 ? -32.75 4.168 16.047 1 41.62 111 ASN B CA 1
ATOM 4258 C C . ASN B 1 111 ? -32.344 3.26 17.203 1 41.62 111 ASN B C 1
ATOM 4260 O O . ASN B 1 111 ? -31.188 3.283 17.641 1 41.62 111 ASN B O 1
ATOM 4264 N N . GLU B 1 112 ? -33.219 2.863 18.078 1 41.38 112 GLU B N 1
ATOM 4265 C CA . GLU B 1 112 ? -33.188 1.983 19.25 1 41.38 112 GLU B CA 1
ATOM 4266 C C . GLU B 1 112 ? -32.25 0.801 19 1 41.38 112 GLU B C 1
ATOM 4268 O O . GLU B 1 112 ? -31.859 0.104 19.938 1 41.38 112 GLU B O 1
ATOM 4273 N N . ASN B 1 113 ? -32.281 0.272 17.797 1 43.72 113 ASN B N 1
ATOM 4274 C CA . ASN B 1 113 ? -31.656 -1.045 17.688 1 43.72 113 ASN B CA 1
ATOM 4275 C C . ASN B 1 113 ? -30.141 -0.96 17.797 1 43.72 113 ASN B C 1
ATOM 4277 O O . ASN B 1 113 ? -29.422 -1.752 17.172 1 43.72 113 ASN B O 1
ATOM 4281 N N . THR B 1 114 ? -29.531 0.134 18.406 1 48.88 114 THR B N 1
ATOM 4282 C CA . THR B 1 114 ? -28.219 0.769 18.422 1 48.88 114 THR B CA 1
ATOM 4283 C C . THR B 1 114 ? -27.297 0.08 19.422 1 48.88 114 THR B C 1
ATOM 4285 O O . THR B 1 114 ? -26.172 0.518 19.625 1 48.88 114 THR B O 1
ATOM 4288 N N . ASN B 1 115 ? -27.797 -0.806 20.266 1 52.66 115 ASN B N 1
ATOM 4289 C CA . ASN B 1 115 ? -27 -1.189 21.422 1 52.66 115 ASN B CA 1
ATOM 4290 C C . ASN B 1 115 ? -25.719 -1.909 21 1 52.66 115 ASN B C 1
ATOM 4292 O O . ASN B 1 115 ? -24.719 -1.858 21.719 1 52.66 115 ASN B O 1
ATOM 4296 N N . HIS B 1 116 ? -25.688 -2.521 19.75 1 69.44 116 HIS B N 1
ATOM 4297 C CA . HIS B 1 116 ? -24.516 -3.354 19.531 1 69.44 116 HIS B CA 1
ATOM 4298 C C . HIS B 1 116 ? -23.641 -2.803 18.406 1 69.44 116 HIS B C 1
ATOM 4300 O O . HIS B 1 116 ? -22.703 -3.467 17.953 1 69.44 116 HIS B O 1
ATOM 4306 N N . SER B 1 117 ? -23.953 -1.485 18.109 1 82.94 117 SER B N 1
ATOM 4307 C CA . SER B 1 117 ? -23.188 -0.978 16.969 1 82.94 117 SER B CA 1
ATOM 4308 C C . SER B 1 117 ? -21.953 -0.222 17.438 1 82.94 117 SER B C 1
ATOM 4310 O O . SER B 1 117 ? -21.922 0.307 18.547 1 82.94 117 SER B O 1
ATOM 4312 N N . GLN B 1 118 ? -20.906 -0.32 16.625 1 92.81 118 GLN B N 1
ATOM 4313 C CA . GLN B 1 118 ? -19.656 0.372 16.906 1 92.81 118 GLN B CA 1
ATOM 4314 C C . GLN B 1 118 ? -19.859 1.884 16.953 1 92.81 118 GLN B C 1
ATOM 4316 O O . GLN B 1 118 ? -20.094 2.521 15.93 1 92.81 118 GLN B O 1
ATOM 4321 N N . THR B 1 119 ? -19.766 2.469 18.188 1 93.06 119 THR B N 1
ATOM 4322 C CA . THR B 1 119 ? -19.938 3.908 18.359 1 93.06 119 THR B CA 1
ATOM 4323 C C . THR B 1 119 ? -18.578 4.613 18.297 1 93.06 119 THR B C 1
ATOM 4325 O O . THR B 1 119 ? -17.531 3.963 18.297 1 93.06 119 THR B O 1
ATOM 4328 N N . GLU B 1 120 ? -18.609 5.918 18.25 1 94.31 120 GLU B N 1
ATOM 4329 C CA . GLU B 1 120 ? -17.391 6.711 18.297 1 94.31 120 GLU B CA 1
ATOM 4330 C C . GLU B 1 120 ? -16.625 6.484 19.609 1 94.31 120 GLU B C 1
ATOM 4332 O O . GLU B 1 120 ? -15.398 6.406 19.609 1 94.31 120 GLU B O 1
ATOM 4337 N N . GLU B 1 121 ? -17.344 6.371 20.672 1 94.25 121 GLU B N 1
ATOM 4338 C CA . GLU B 1 121 ? -16.734 6.125 21.969 1 94.25 121 GLU B CA 1
ATOM 4339 C C . GLU B 1 121 ? -16.047 4.766 22.016 1 94.25 121 GLU B C 1
ATOM 4341 O O . GLU B 1 121 ? -14.961 4.633 22.594 1 94.25 121 GLU B O 1
ATOM 4346 N N . ASN B 1 122 ? -16.688 3.805 21.391 1 95.75 122 ASN B N 1
ATOM 4347 C CA . ASN B 1 122 ? -16.062 2.488 21.312 1 95.75 122 ASN B CA 1
ATOM 4348 C C . ASN B 1 122 ? -14.734 2.543 20.562 1 95.75 122 ASN B C 1
ATOM 4350 O O . ASN B 1 122 ? -13.758 1.921 20.984 1 95.75 122 ASN B O 1
ATOM 4354 N N . THR B 1 123 ? -14.734 3.273 19.469 1 97.56 123 THR B N 1
ATOM 4355 C CA . THR B 1 123 ? -13.523 3.412 18.672 1 97.56 123 THR B CA 1
ATOM 4356 C C . THR B 1 123 ? -12.406 4.051 19.5 1 97.56 123 THR B C 1
ATOM 4358 O O . THR B 1 123 ? -11.266 3.572 19.484 1 97.56 123 THR B O 1
ATOM 4361 N N . ILE B 1 124 ? -12.719 5.098 20.234 1 96.5 124 ILE B N 1
ATOM 4362 C CA . ILE B 1 124 ? -11.734 5.785 21.078 1 96.5 124 ILE B CA 1
ATOM 4363 C C . ILE B 1 124 ? -11.219 4.832 22.141 1 96.5 124 ILE B C 1
ATOM 4365 O O . ILE B 1 124 ? -10.016 4.801 22.422 1 96.5 124 ILE B O 1
ATOM 4369 N N . ASP B 1 125 ? -12.094 4.047 22.672 1 96.56 125 ASP B N 1
ATOM 4370 C CA . ASP B 1 125 ? -11.695 3.07 23.672 1 96.56 125 ASP B CA 1
ATOM 4371 C C . ASP B 1 125 ? -10.742 2.029 23.078 1 96.56 125 ASP B C 1
ATOM 4373 O O . ASP B 1 125 ? -9.766 1.637 23.719 1 96.56 125 ASP B O 1
ATOM 4377 N N . GLN B 1 126 ? -11.102 1.614 21.969 1 97.75 126 GLN B N 1
ATOM 4378 C CA . GLN B 1 126 ? -10.258 0.643 21.281 1 97.75 126 GLN B CA 1
ATOM 4379 C C . GLN B 1 126 ? -8.867 1.21 21.016 1 97.75 126 GLN B C 1
ATOM 4381 O O . GLN B 1 126 ? -7.867 0.502 21.172 1 97.75 126 GLN B O 1
ATOM 4386 N N . ILE B 1 127 ? -8.781 2.467 20.625 1 97.75 127 ILE B N 1
ATOM 4387 C CA . ILE B 1 127 ? -7.496 3.127 20.422 1 97.75 127 ILE B CA 1
ATOM 4388 C C . ILE B 1 127 ? -6.73 3.191 21.734 1 97.75 127 ILE B C 1
ATOM 4390 O O . ILE B 1 127 ? -5.531 2.918 21.781 1 97.75 127 ILE B O 1
ATOM 4394 N N . GLN B 1 128 ? -7.418 3.469 22.797 1 95.5 128 GLN B N 1
ATOM 4395 C CA . GLN B 1 128 ? -6.797 3.592 24.109 1 95.5 128 GLN B CA 1
ATOM 4396 C C . GLN B 1 128 ? -6.258 2.246 24.594 1 95.5 128 GLN B C 1
ATOM 4398 O O . GLN B 1 128 ? -5.32 2.197 25.391 1 95.5 128 GLN B O 1
ATOM 4403 N N . GLN B 1 129 ? -6.812 1.2 24.078 1 95.56 129 GLN B N 1
ATOM 4404 C CA . GLN B 1 129 ? -6.375 -0.139 24.453 1 95.56 129 GLN B CA 1
ATOM 4405 C C . GLN B 1 129 ? -5.043 -0.487 23.797 1 95.56 129 GLN B C 1
ATOM 4407 O O . GLN B 1 129 ? -4.371 -1.438 24.203 1 95.56 129 GLN B O 1
ATOM 4412 N N . GLN B 1 130 ? -4.766 0.214 22.703 1 94 130 GLN B N 1
ATOM 4413 C CA . GLN B 1 130 ? -3.434 0.041 22.125 1 94 130 GLN B CA 1
ATOM 4414 C C . GLN B 1 130 ? -2.371 0.714 23 1 94 130 GLN B C 1
ATOM 4416 O O . GLN B 1 130 ? -1.917 1.817 22.688 1 94 130 GLN B O 1
ATOM 4421 N N . GLU B 1 131 ? -1.916 0.061 23.922 1 87.12 131 GLU B N 1
ATOM 4422 C CA . GLU B 1 131 ? -1.04 0.666 24.922 1 87.12 131 GLU B CA 1
ATOM 4423 C C . GLU B 1 131 ? 0.294 1.079 24.312 1 87.12 131 GLU B C 1
ATOM 4425 O O . GLU B 1 131 ? 0.76 0.462 23.344 1 87.12 131 GLU B O 1
ATOM 4430 N N . LYS B 1 132 ? 0.89 2.125 24.781 1 86.5 132 LYS B N 1
ATOM 4431 C CA . LYS B 1 132 ? 2.211 2.641 24.438 1 86.5 132 LYS B CA 1
ATOM 4432 C C . LYS B 1 132 ? 2.273 3.039 22.953 1 86.5 132 LYS B C 1
ATOM 4434 O O . LYS B 1 132 ? 3.275 2.795 22.281 1 86.5 132 LYS B O 1
ATOM 4439 N N . SER B 1 133 ? 1.119 3.449 22.438 1 93.06 133 SER B N 1
ATOM 4440 C CA . SER B 1 133 ? 1.055 3.895 21.047 1 93.06 133 SER B CA 1
ATOM 4441 C C . SER B 1 133 ? 0.854 5.402 20.969 1 93.06 133 SER B C 1
ATOM 4443 O O . SER B 1 133 ? 0.348 6.023 21.906 1 93.06 133 SER B O 1
ATOM 4445 N N . ALA B 1 134 ? 1.296 5.98 19.891 1 95.38 134 ALA B N 1
ATOM 4446 C CA . ALA B 1 134 ? 1.125 7.41 19.656 1 95.38 134 ALA B CA 1
ATOM 4447 C C . ALA B 1 134 ? -0.352 7.793 19.625 1 95.38 134 ALA B C 1
ATOM 4449 O O . ALA B 1 134 ? -0.744 8.812 20.203 1 95.38 134 ALA B O 1
ATOM 4450 N N . ALA B 1 135 ? -1.163 6.969 19.031 1 96.62 135 ALA B N 1
ATOM 4451 C CA . ALA B 1 135 ? -2.594 7.238 18.938 1 96.62 135 ALA B CA 1
ATOM 4452 C C . ALA B 1 135 ? -3.25 7.258 20.312 1 96.62 135 ALA B C 1
ATOM 4454 O O . ALA B 1 135 ? -4.07 8.133 20.609 1 96.62 135 ALA B O 1
ATOM 4455 N N . SER B 1 136 ? -2.895 6.301 21.109 1 95.69 136 SER B N 1
ATOM 4456 C CA . SER B 1 136 ? -3.445 6.242 22.453 1 95.69 136 SER B CA 1
ATOM 4457 C C . SER B 1 136 ? -3.062 7.48 23.266 1 95.69 136 SER B C 1
ATOM 4459 O O . SER B 1 136 ? -3.896 8.047 23.984 1 95.69 136 SER B O 1
ATOM 4461 N N . LEU B 1 137 ? -1.866 7.867 23.188 1 94.31 137 LEU B N 1
ATOM 4462 C CA . LEU B 1 137 ? -1.403 9.062 23.891 1 94.31 137 LEU B CA 1
ATOM 4463 C C . LEU B 1 137 ? -2.164 10.297 23.406 1 94.31 137 LEU B C 1
ATOM 4465 O O . LEU B 1 137 ? -2.586 11.125 24.219 1 94.31 137 LEU B O 1
ATOM 4469 N N . TYR B 1 138 ? -2.289 10.422 22.156 1 94.56 138 TYR B N 1
ATOM 4470 C CA . TYR B 1 138 ? -3.018 11.547 21.594 1 94.56 138 TYR B CA 1
ATOM 4471 C C . TYR B 1 138 ? -4.449 11.594 22.125 1 94.56 138 TYR B C 1
ATOM 4473 O O . TYR B 1 138 ? -4.949 12.664 22.484 1 94.56 138 TYR B O 1
ATOM 4481 N N . CYS B 1 139 ? -5.07 10.43 22.125 1 93.25 139 CYS B N 1
ATOM 4482 C CA . CYS B 1 139 ? -6.438 10.367 22.641 1 93.25 139 CYS B CA 1
ATOM 4483 C C . CYS B 1 139 ? -6.488 10.773 24.109 1 93.25 139 CYS B C 1
ATOM 4485 O O . CYS B 1 139 ? -7.414 11.469 24.531 1 93.25 139 CYS B O 1
ATOM 4487 N N . GLN B 1 140 ? -5.547 10.391 24.812 1 91.06 140 GLN B N 1
ATOM 4488 C CA . GLN B 1 140 ? -5.484 10.75 26.219 1 91.06 140 GLN B CA 1
ATOM 4489 C C . GLN B 1 140 ? -5.324 12.258 26.391 1 91.06 140 GLN B C 1
ATOM 4491 O O . GLN B 1 140 ? -5.949 12.859 27.281 1 91.06 140 GLN B O 1
ATOM 4496 N N . LEU B 1 141 ? -4.477 12.805 25.578 1 91 141 LEU B N 1
ATOM 4497 C CA . LEU B 1 141 ? -4.285 14.25 25.625 1 91 141 LEU B CA 1
ATOM 4498 C C . LEU B 1 141 ? -5.59 14.984 25.328 1 91 141 LEU B C 1
ATOM 4500 O O . LEU B 1 141 ? -5.91 15.977 25.969 1 91 141 LEU B O 1
ATOM 4504 N N . LYS B 1 142 ? -6.293 14.531 24.391 1 89.81 142 LYS B N 1
ATOM 4505 C CA . LYS B 1 142 ? -7.555 15.148 24 1 89.81 142 LYS B CA 1
ATOM 4506 C C . LYS B 1 142 ? -8.594 15.008 25.109 1 89.81 142 LYS B C 1
ATOM 4508 O O . LYS B 1 142 ? -9.391 15.922 25.344 1 89.81 142 LYS B O 1
ATOM 4513 N N . ILE B 1 143 ? -8.625 13.875 25.719 1 88.06 143 ILE B N 1
ATOM 4514 C CA . ILE B 1 143 ? -9.586 13.617 26.781 1 88.06 143 ILE B CA 1
ATOM 4515 C C . ILE B 1 143 ? -9.258 14.5 27.984 1 88.06 143 ILE B C 1
ATOM 4517 O O . ILE B 1 143 ? -10.156 15.086 28.594 1 88.06 143 ILE B O 1
ATOM 4521 N N . ARG B 1 144 ? -8.039 14.633 28.312 1 86 144 ARG B N 1
ATOM 4522 C CA . ARG B 1 144 ? -7.602 15.352 29.5 1 86 144 ARG B CA 1
ATOM 4523 C C . ARG B 1 144 ? -7.68 16.859 29.297 1 86 144 ARG B C 1
ATOM 4525 O O . ARG B 1 144 ? -8.031 17.609 30.203 1 86 144 ARG B O 1
ATOM 4532 N N . HIS B 1 145 ? -7.363 17.297 28.062 1 86 145 HIS B N 1
ATOM 4533 C CA . HIS B 1 145 ? -7.227 18.719 27.844 1 86 145 HIS B CA 1
ATOM 4534 C C . HIS B 1 145 ? -8.336 19.25 26.938 1 86 145 HIS B C 1
ATOM 4536 O O . HIS B 1 145 ? -8.43 20.469 26.703 1 86 145 HIS B O 1
ATOM 4542 N N . GLY B 1 146 ? -9.125 18.375 26.422 1 80.75 146 GLY B N 1
ATOM 4543 C CA . GLY B 1 146 ? -10.227 18.797 25.562 1 80.75 146 GLY B CA 1
ATOM 4544 C C . GLY B 1 146 ? -9.773 19.578 24.344 1 80.75 146 GLY B C 1
ATOM 4545 O O . GLY B 1 146 ? -8.883 19.141 23.625 1 80.75 146 GLY B O 1
ATOM 4546 N N . ALA B 1 147 ? -10.414 20.703 24.141 1 74.88 147 ALA B N 1
ATOM 4547 C CA . ALA B 1 147 ? -10.156 21.531 22.969 1 74.88 147 ALA B CA 1
ATOM 4548 C C . ALA B 1 147 ? -8.758 22.141 23.031 1 74.88 147 ALA B C 1
ATOM 4550 O O . ALA B 1 147 ? -8.156 22.438 22 1 74.88 147 ALA B O 1
ATOM 4551 N N . MET B 1 148 ? -8.234 22.234 24.219 1 78.38 148 MET B N 1
ATOM 4552 C CA . MET B 1 148 ? -6.914 22.844 24.391 1 78.38 148 MET B CA 1
ATOM 4553 C C . MET B 1 148 ? -5.824 21.922 23.844 1 78.38 148 MET B C 1
ATOM 4555 O O . MET B 1 148 ? -4.734 22.391 23.5 1 78.38 148 MET B O 1
ATOM 4559 N N . ALA B 1 149 ? -6.145 20.703 23.781 1 78.44 149 ALA B N 1
ATOM 4560 C CA . ALA B 1 149 ? -5.176 19.734 23.25 1 78.44 149 ALA B CA 1
ATOM 4561 C C . ALA B 1 149 ? -4.832 20.047 21.797 1 78.44 149 ALA B C 1
ATOM 4563 O O . ALA B 1 1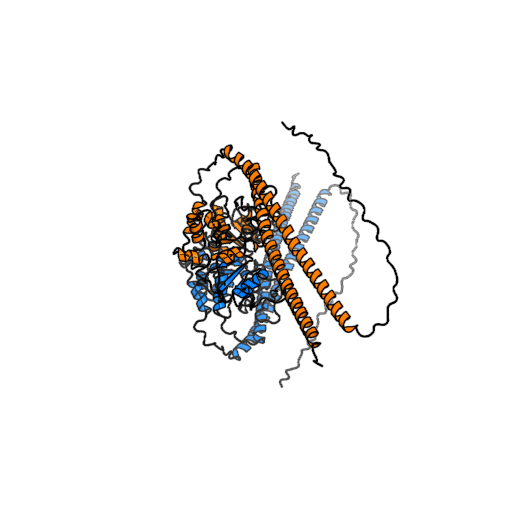49 ? -3.691 19.859 21.375 1 78.44 149 ALA B O 1
ATOM 4564 N N . SER B 1 150 ? -5.793 20.625 21.141 1 78.31 150 SER B N 1
ATOM 4565 C CA . SER B 1 150 ? -5.609 20.875 19.719 1 78.31 150 SER B CA 1
ATOM 4566 C C . SER B 1 150 ? -4.836 22.172 19.484 1 78.31 150 SER B C 1
ATOM 4568 O O . SER B 1 150 ? -4.492 22.5 18.344 1 78.31 150 SER B O 1
ATOM 4570 N N . GLN B 1 151 ? -4.504 22.812 20.578 1 82.31 151 GLN B N 1
ATOM 4571 C CA . GLN B 1 151 ? -3.791 24.094 20.469 1 82.31 151 GLN B CA 1
ATOM 4572 C C . GLN B 1 151 ? -2.322 23.922 20.844 1 82.31 151 GLN B C 1
ATOM 4574 O O . GLN B 1 151 ? -1.534 24.859 20.703 1 82.31 151 GLN B O 1
ATOM 4579 N N . LEU B 1 152 ? -2.043 22.75 21.297 1 85.75 152 LEU B N 1
ATOM 4580 C CA . LEU B 1 152 ? -0.649 22.484 21.641 1 85.75 152 LEU B CA 1
ATOM 4581 C C . LEU B 1 152 ? 0.227 22.484 20.391 1 85.75 152 LEU B C 1
ATOM 4583 O O . LEU B 1 152 ? -0.189 22 19.328 1 85.75 152 LEU B O 1
ATOM 4587 N N . PRO B 1 153 ? 1.394 23.031 20.531 1 86.56 153 PRO B N 1
ATOM 4588 C CA . PRO B 1 153 ? 2.287 23.109 19.375 1 86.56 153 PRO B CA 1
ATOM 4589 C C . PRO B 1 153 ? 2.504 21.75 18.719 1 86.56 153 PRO B C 1
ATOM 4591 O O . PRO B 1 153 ? 2.654 21.672 17.484 1 86.56 153 PRO B O 1
ATOM 4594 N N . ILE B 1 154 ? 2.418 20.719 19.469 1 89.12 154 ILE B N 1
ATOM 4595 C CA . ILE B 1 154 ? 2.727 19.375 18.969 1 89.12 154 ILE B CA 1
ATOM 4596 C C . ILE B 1 154 ? 1.509 18.797 18.25 1 89.12 154 ILE B C 1
ATOM 4598 O O . ILE B 1 154 ? 1.648 18.016 17.328 1 89.12 154 ILE B O 1
ATOM 4602 N N . THR B 1 155 ? 0.356 19.234 18.641 1 91.31 155 THR B N 1
ATOM 4603 C CA . THR B 1 155 ? -0.819 18.547 18.125 1 91.31 155 THR B CA 1
ATOM 4604 C C . THR B 1 155 ? -1.713 19.5 17.344 1 91.31 155 THR B C 1
ATOM 4606 O O . THR B 1 155 ? -2.705 19.078 16.734 1 91.31 155 THR B O 1
ATOM 4609 N N . LYS B 1 156 ? -1.412 20.766 17.266 1 90.94 156 LYS B N 1
ATOM 4610 C CA . LYS B 1 156 ? -2.275 21.766 16.641 1 90.94 156 LYS B CA 1
ATOM 4611 C C . LYS B 1 156 ? -2.5 21.438 15.164 1 90.94 156 LYS B C 1
ATOM 4613 O O . LYS B 1 156 ? -3.553 21.75 14.609 1 90.94 156 LYS B O 1
ATOM 4618 N N . ASP B 1 157 ? -1.484 20.828 14.578 1 94.62 157 ASP B N 1
ATOM 4619 C CA . ASP B 1 157 ? -1.571 20.516 13.148 1 94.62 157 ASP B CA 1
ATOM 4620 C C . ASP B 1 157 ? -2.203 19.141 12.922 1 94.62 157 ASP B C 1
ATOM 4622 O O . ASP B 1 157 ? -2.473 18.766 11.781 1 94.62 157 ASP B O 1
ATOM 4626 N N . VAL B 1 158 ? -2.488 18.406 14.016 1 96.12 158 VAL B N 1
ATOM 4627 C CA . VAL B 1 158 ? -3.062 17.062 13.914 1 96.12 158 VAL B CA 1
ATOM 4628 C C . VAL B 1 158 ? -4.578 17.156 13.758 1 96.12 158 VAL B C 1
ATOM 4630 O O . VAL B 1 158 ? -5.262 17.75 14.594 1 96.12 158 VAL B O 1
ATOM 4633 N N . ILE B 1 159 ? -5.102 16.609 12.68 1 95.94 159 ILE B N 1
ATOM 4634 C CA . ILE B 1 159 ? -6.539 16.578 12.422 1 95.94 159 ILE B CA 1
ATOM 4635 C C . ILE B 1 159 ? -7.199 15.5 13.266 1 95.94 159 ILE B C 1
ATOM 4637 O O . ILE B 1 159 ? -8.32 15.68 13.758 1 95.94 159 ILE B O 1
ATOM 4641 N N . GLY B 1 160 ? -6.477 14.375 13.414 1 96.88 160 GLY B N 1
ATOM 4642 C CA . GLY B 1 160 ? -6.977 13.242 14.18 1 96.88 160 GLY B CA 1
ATOM 4643 C C . GLY B 1 160 ? -6.285 11.938 13.836 1 96.88 160 GLY B C 1
ATOM 4644 O O . GLY B 1 160 ? -5.191 11.938 13.266 1 96.88 160 GLY B O 1
ATOM 4645 N N . ILE B 1 161 ? -6.902 10.867 14.398 1 98.19 161 ILE B N 1
ATOM 4646 C CA . ILE B 1 161 ? -6.504 9.5 14.078 1 98.19 161 ILE B CA 1
ATOM 4647 C C . ILE B 1 161 ? -7.41 8.938 12.984 1 98.19 161 ILE B C 1
ATOM 4649 O O . ILE B 1 161 ? -8.617 9.195 12.977 1 98.19 161 ILE B O 1
ATOM 4653 N N . VAL B 1 162 ? -6.852 8.195 12.047 1 98.81 162 VAL B N 1
ATOM 4654 C CA . VAL B 1 162 ? -7.586 7.711 10.883 1 98.81 162 VAL B CA 1
ATOM 4655 C C . VAL B 1 162 ? -8.914 7.098 11.32 1 98.81 162 VAL B C 1
ATOM 4657 O O . VAL B 1 162 ? -9.969 7.418 10.766 1 98.81 162 VAL B O 1
ATOM 4660 N N . ALA B 1 163 ? -8.953 6.312 12.359 1 98.75 163 ALA B N 1
ATOM 4661 C CA . ALA B 1 163 ? -10.133 5.574 12.812 1 98.75 163 ALA B CA 1
ATOM 4662 C C . ALA B 1 163 ? -11.227 6.523 13.281 1 98.75 163 ALA B C 1
ATOM 4664 O O . ALA B 1 163 ? -12.398 6.145 13.352 1 98.75 163 ALA B O 1
ATOM 4665 N N . THR B 1 164 ? -10.906 7.742 13.594 1 97.94 164 THR B N 1
ATOM 4666 C CA . THR B 1 164 ? -11.875 8.68 14.148 1 97.94 164 THR B CA 1
ATOM 4667 C C . THR B 1 164 ? -12.336 9.68 13.086 1 97.94 164 THR B C 1
ATOM 4669 O O . THR B 1 164 ? -13.156 10.555 13.367 1 97.94 164 THR B O 1
ATOM 4672 N N . LEU B 1 165 ? -11.836 9.555 11.898 1 98.38 165 LEU B N 1
ATOM 4673 C CA . LEU B 1 165 ? -12.055 10.602 10.914 1 98.38 165 LEU B CA 1
ATOM 4674 C C . LEU B 1 165 ? -13.133 10.188 9.914 1 98.38 165 LEU B C 1
ATOM 4676 O O . LEU B 1 165 ? -13.492 10.969 9.023 1 98.38 165 LEU B O 1
ATOM 4680 N N . GLY B 1 166 ? -13.609 9.023 10.016 1 97.88 166 GLY B N 1
ATOM 4681 C CA . GLY B 1 166 ? -14.656 8.516 9.148 1 97.88 166 GLY B CA 1
ATOM 4682 C C . GLY B 1 166 ? -15.633 7.594 9.859 1 97.88 166 GLY B C 1
ATOM 4683 O O . GLY B 1 166 ? -15.266 6.926 10.828 1 97.88 166 GLY B O 1
ATOM 4684 N N . LYS B 1 167 ? -16.828 7.574 9.375 1 97.69 167 LYS B N 1
ATOM 4685 C CA . LYS B 1 167 ? -17.875 6.668 9.852 1 97.69 167 LYS B CA 1
ATOM 4686 C C . LYS B 1 167 ? -18.484 5.867 8.703 1 97.69 167 LYS B C 1
ATOM 4688 O O . LYS B 1 167 ? -18.422 6.289 7.543 1 97.69 167 LYS B O 1
ATOM 4693 N N . VAL B 1 168 ? -18.969 4.746 9.055 1 97.44 168 VAL B N 1
ATOM 4694 C CA . VAL B 1 168 ? -19.531 3.912 8.008 1 97.44 168 VAL B CA 1
ATOM 4695 C C . VAL B 1 168 ? -20.969 3.545 8.359 1 97.44 168 VAL B C 1
ATOM 4697 O O . VAL B 1 168 ? -21.438 3.805 9.477 1 97.44 168 VAL B O 1
ATOM 4700 N N . GLU B 1 169 ? -21.672 2.906 7.461 1 92.19 169 GLU B N 1
ATOM 4701 C CA . GLU B 1 169 ? -23.125 2.73 7.539 1 92.19 169 GLU B CA 1
ATOM 4702 C C . GLU B 1 169 ? -23.484 1.632 8.531 1 92.19 169 GLU B C 1
ATOM 4704 O O . GLU B 1 169 ? -24.531 1.709 9.195 1 92.19 169 GLU B O 1
ATOM 4709 N N . ASP B 1 170 ? -22.703 0.562 8.555 1 91.69 170 ASP B N 1
ATOM 4710 C CA . ASP B 1 170 ? -23.078 -0.547 9.422 1 91.69 170 ASP B CA 1
ATOM 4711 C C . ASP B 1 170 ? -21.844 -1.249 9.977 1 91.69 170 ASP B C 1
ATOM 4713 O O . ASP B 1 170 ? -20.719 -0.95 9.562 1 91.69 170 ASP B O 1
ATOM 4717 N N . ASP B 1 171 ? -22.125 -2.186 10.836 1 94.25 171 ASP B N 1
ATOM 4718 C CA . ASP B 1 171 ? -21.047 -2.863 11.562 1 94.25 171 ASP B CA 1
ATOM 4719 C C . ASP B 1 171 ? -20.219 -3.74 10.617 1 94.25 171 ASP B C 1
ATOM 4721 O O . ASP B 1 171 ? -19.031 -3.924 10.828 1 94.25 171 ASP B O 1
ATOM 4725 N N . ASN B 1 172 ? -20.844 -4.301 9.656 1 94.25 172 ASN B N 1
ATOM 4726 C CA . ASN B 1 172 ? -20.109 -5.152 8.727 1 94.25 172 ASN B CA 1
ATOM 4727 C C . ASN B 1 172 ? -19.078 -4.352 7.926 1 94.25 172 ASN B C 1
ATOM 4729 O O . ASN B 1 172 ? -17.922 -4.762 7.809 1 94.25 172 ASN B O 1
ATOM 4733 N N . LEU B 1 173 ? -19.484 -3.211 7.375 1 96.75 173 LEU B N 1
ATOM 4734 C CA . LEU B 1 173 ? -18.562 -2.342 6.66 1 96.75 173 LEU B CA 1
ATOM 4735 C C . LEU B 1 173 ? -17.5 -1.798 7.598 1 96.75 173 LEU B C 1
ATOM 4737 O O . LEU B 1 173 ? -16.328 -1.642 7.203 1 96.75 173 LEU B O 1
ATOM 4741 N N . SER B 1 174 ? -17.938 -1.459 8.836 1 97.38 174 SER B N 1
ATOM 4742 C CA . SER B 1 174 ? -17 -1.023 9.852 1 97.38 174 SER B CA 1
ATOM 4743 C C . SER B 1 174 ? -15.859 -2.027 10.016 1 97.38 174 SER B C 1
ATOM 4745 O O . SER B 1 174 ? -14.688 -1.659 9.945 1 97.38 174 SER B O 1
ATOM 4747 N N . ARG B 1 175 ? -16.25 -3.238 10.172 1 96.44 175 ARG B N 1
ATOM 4748 C CA . ARG B 1 175 ? -15.273 -4.309 10.359 1 96.44 175 ARG B CA 1
ATOM 4749 C C . ARG B 1 175 ? -14.438 -4.508 9.094 1 96.44 175 ARG B C 1
ATOM 4751 O O . ARG B 1 175 ? -13.211 -4.602 9.172 1 96.44 175 ARG B O 1
ATOM 4758 N N . LEU B 1 176 ? -15.008 -4.59 7.895 1 96.69 176 LEU B N 1
ATOM 4759 C CA . LEU B 1 176 ? -14.344 -4.895 6.633 1 96.69 176 LEU B CA 1
ATOM 4760 C C . LEU B 1 176 ? -13.328 -3.814 6.277 1 96.69 176 LEU B C 1
ATOM 4762 O O . LEU B 1 176 ? -12.18 -4.117 5.949 1 96.69 176 LEU B O 1
ATOM 4766 N N . PHE B 1 177 ? -13.727 -2.568 6.363 1 98.12 177 PHE B N 1
ATOM 4767 C CA . PHE B 1 177 ? -12.836 -1.473 5.992 1 98.12 177 PHE B CA 1
ATOM 4768 C C . PHE B 1 177 ? -11.656 -1.38 6.961 1 98.12 177 PHE B C 1
ATOM 4770 O O . PHE B 1 177 ? -10.523 -1.136 6.543 1 98.12 177 PHE B O 1
ATOM 4777 N N . SER B 1 178 ? -11.969 -1.616 8.242 1 98.31 178 SER B N 1
ATOM 4778 C CA . SER B 1 178 ? -10.906 -1.561 9.242 1 98.31 178 SER B CA 1
ATOM 4779 C C . SER B 1 178 ? -9.914 -2.699 9.062 1 98.31 178 SER B C 1
ATOM 4781 O O . SER B 1 178 ? -8.703 -2.496 9.188 1 98.31 178 SER B O 1
ATOM 4783 N N . GLU B 1 179 ? -10.414 -3.855 8.766 1 96.75 179 GLU B N 1
ATOM 4784 C CA . GLU B 1 179 ? -9.531 -4.984 8.508 1 96.75 179 GLU B CA 1
ATOM 4785 C C . GLU B 1 179 ? -8.648 -4.734 7.285 1 96.75 179 GLU B C 1
ATOM 4787 O O . GLU B 1 179 ? -7.449 -5.008 7.309 1 96.75 179 GLU B O 1
ATOM 4792 N N . TYR B 1 180 ? -9.266 -4.277 6.227 1 96.75 180 TYR B N 1
ATOM 4793 C CA . TYR B 1 180 ? -8.555 -4.023 4.984 1 96.75 180 TYR B CA 1
ATOM 4794 C C . TYR B 1 180 ? -7.391 -3.064 5.207 1 96.75 180 TYR B C 1
ATOM 4796 O O . TYR B 1 180 ? -6.293 -3.273 4.68 1 96.75 180 TYR B O 1
ATOM 4804 N N . LEU B 1 181 ? -7.633 -2 6.012 1 97.12 181 LEU B N 1
ATOM 4805 C CA . LEU B 1 181 ? -6.621 -0.982 6.258 1 97.12 181 LEU B CA 1
ATOM 4806 C C . LEU B 1 181 ? -5.57 -1.483 7.246 1 97.12 181 LEU B C 1
ATOM 4808 O O . LEU B 1 181 ? -4.391 -1.148 7.129 1 97.12 181 LEU B O 1
ATOM 4812 N N . GLY B 1 182 ? -6 -2.242 8.242 1 95.5 182 GLY B N 1
ATOM 4813 C CA . GLY B 1 182 ? -5.082 -2.758 9.25 1 95.5 182 GLY B CA 1
ATOM 4814 C C . GLY B 1 182 ? -4.898 -1.819 10.43 1 95.5 182 GLY B C 1
ATOM 4815 O O . GLY B 1 182 ? -5.113 -0.611 10.305 1 95.5 182 GLY B O 1
ATOM 4816 N N . LEU B 1 183 ? -4.375 -2.361 11.445 1 96.06 183 LEU B N 1
ATOM 4817 C CA . LEU B 1 183 ? -4.262 -1.655 12.719 1 96.06 183 LEU B CA 1
ATOM 4818 C C . LEU B 1 183 ? -3.318 -0.464 12.594 1 96.06 183 LEU B C 1
ATOM 4820 O O . LEU B 1 183 ? -3.621 0.626 13.086 1 96.06 183 LEU B O 1
ATOM 4824 N N . LYS B 1 184 ? -2.209 -0.618 11.93 1 94.81 184 LYS B N 1
ATOM 4825 C CA . LYS B 1 184 ? -1.226 0.455 11.805 1 94.81 184 LYS B CA 1
ATOM 4826 C C . LYS B 1 184 ? -1.825 1.674 11.109 1 94.81 184 LYS B C 1
ATOM 4828 O O . LYS B 1 184 ? -1.64 2.807 11.562 1 94.81 184 LYS B O 1
ATOM 4833 N N . THR B 1 185 ? -2.545 1.442 10.094 1 97.25 185 THR B N 1
ATOM 4834 C CA . THR B 1 185 ? -3.166 2.531 9.352 1 97.25 185 THR B CA 1
ATOM 4835 C C . THR B 1 185 ? -4.336 3.121 10.133 1 97.25 185 THR B C 1
ATOM 4837 O O . THR B 1 185 ? -4.492 4.344 10.195 1 97.25 185 THR B O 1
ATOM 4840 N N . MET B 1 186 ? -5.125 2.281 10.766 1 98.44 186 MET B N 1
ATOM 4841 C CA . MET B 1 186 ? -6.289 2.729 11.531 1 98.44 186 MET B CA 1
ATOM 4842 C C . MET B 1 186 ? -5.867 3.631 12.68 1 98.44 186 MET B C 1
ATOM 4844 O O . MET B 1 186 ? -6.621 4.512 13.094 1 98.44 186 MET B O 1
ATOM 4848 N N . THR B 1 187 ? -4.629 3.438 13.156 1 98.25 187 THR B N 1
ATOM 4849 C CA . THR B 1 187 ? -4.16 4.211 14.297 1 98.25 187 THR B CA 1
ATOM 4850 C C . THR B 1 187 ? -3.154 5.27 13.859 1 98.25 187 THR B C 1
ATOM 4852 O O . THR B 1 187 ? -2.443 5.844 14.688 1 98.25 187 THR B O 1
ATOM 4855 N N . ALA B 1 188 ? -3.088 5.535 12.609 1 98.31 188 ALA B N 1
ATOM 4856 C CA . ALA B 1 188 ? -2.166 6.543 12.078 1 98.31 188 ALA B CA 1
ATOM 4857 C C . ALA B 1 188 ? -2.619 7.949 12.453 1 98.31 188 ALA B C 1
ATOM 4859 O O . ALA B 1 188 ? -3.816 8.242 12.453 1 98.31 188 ALA B O 1
ATOM 4860 N N . MET B 1 189 ? -1.64 8.781 12.734 1 97.88 189 MET B N 1
ATOM 4861 C CA . MET B 1 189 ? -1.907 10.195 12.977 1 97.88 189 MET B CA 1
ATOM 4862 C C . MET B 1 189 ? -1.978 10.969 11.664 1 97.88 189 MET B C 1
ATOM 4864 O O . MET B 1 189 ? -1.146 10.773 10.773 1 97.88 189 MET B O 1
ATOM 4868 N N . VAL B 1 190 ? -2.932 11.859 11.555 1 98.56 190 VAL B N 1
ATOM 4869 C CA . VAL B 1 190 ? -3.109 12.633 10.328 1 98.56 190 VAL B CA 1
ATOM 4870 C C . VAL B 1 190 ? -2.809 14.102 10.594 1 98.56 190 VAL B C 1
ATOM 4872 O O . VAL B 1 190 ? -3.436 14.727 11.453 1 98.56 190 VAL B O 1
ATOM 4875 N N . CYS B 1 191 ? -1.839 14.602 9.891 1 97.88 191 CYS B N 1
ATOM 4876 C CA . CYS B 1 191 ? -1.441 16 9.992 1 97.88 191 CYS B CA 1
ATOM 4877 C C . CYS B 1 191 ? -1.807 16.766 8.727 1 97.88 191 CYS B C 1
ATOM 4879 O O . CYS B 1 191 ? -1.788 16.203 7.633 1 97.88 191 CYS B O 1
ATOM 4881 N N . LYS B 1 192 ? -2.064 18.062 8.906 1 96.56 192 LYS B N 1
ATOM 4882 C CA . LYS B 1 192 ? -2.371 18.906 7.762 1 96.56 192 LYS B CA 1
ATOM 4883 C C . LYS B 1 192 ? -1.133 19.141 6.898 1 96.56 192 LYS B C 1
ATOM 4885 O O . LYS B 1 192 ? -1.192 19.016 5.676 1 96.56 192 LYS B O 1
ATOM 4890 N N . THR B 1 193 ? -0.026 19.453 7.543 1 95.38 193 THR B N 1
ATOM 4891 C CA . THR B 1 193 ? 1.193 19.859 6.848 1 95.38 193 THR B CA 1
ATOM 4892 C C . THR B 1 193 ? 2.391 19.062 7.359 1 95.38 193 THR B C 1
ATOM 4894 O O . THR B 1 193 ? 2.285 18.344 8.352 1 95.38 193 THR B O 1
ATOM 4897 N N . PHE B 1 194 ? 3.498 19.25 6.695 1 94.25 194 PHE B N 1
ATOM 4898 C CA . PHE B 1 194 ? 4.719 18.562 7.09 1 94.25 194 PHE B CA 1
ATOM 4899 C C . PHE B 1 194 ? 5.25 19.109 8.406 1 94.25 194 PHE B C 1
ATOM 4901 O O . PHE B 1 194 ? 5.875 18.375 9.18 1 94.25 194 PHE B O 1
ATOM 4908 N N . GLU B 1 195 ? 4.969 20.391 8.703 1 94.06 195 GLU B N 1
ATOM 4909 C CA . GLU B 1 195 ? 5.355 20.953 9.984 1 94.06 195 GLU B CA 1
ATOM 4910 C C . GLU B 1 195 ? 4.719 20.203 11.141 1 94.06 195 GLU B C 1
ATOM 4912 O O . GLU B 1 195 ? 5.324 20.047 12.203 1 94.06 195 GLU B O 1
ATOM 4917 N N . GLY B 1 196 ? 3.527 19.719 10.922 1 95.88 196 GLY B N 1
ATOM 4918 C CA . GLY B 1 196 ? 2.883 18.906 11.93 1 95.88 196 GLY B CA 1
ATOM 4919 C C . GLY B 1 196 ? 3.588 17.578 12.156 1 95.88 196 GLY B C 1
ATOM 4920 O O . GLY B 1 196 ? 3.707 17.125 13.297 1 95.88 196 GLY B O 1
ATOM 4921 N N . VAL B 1 197 ? 4.059 16.953 11.094 1 96.12 197 VAL B N 1
ATOM 4922 C CA . VAL B 1 197 ? 4.789 15.695 11.195 1 96.12 197 VAL B CA 1
ATOM 4923 C C . VAL B 1 197 ? 6.094 15.914 11.953 1 96.12 197 VAL B C 1
ATOM 4925 O O . VAL B 1 197 ? 6.453 15.117 12.828 1 96.12 197 VAL B O 1
ATOM 4928 N N . LYS B 1 198 ? 6.707 17.031 11.664 1 93.5 198 LYS B N 1
ATOM 4929 C CA . LYS B 1 198 ? 7.965 17.359 12.328 1 93.5 198 LYS B CA 1
ATOM 4930 C C . LYS B 1 198 ? 7.754 17.578 13.82 1 93.5 198 LYS B C 1
ATOM 4932 O O . LYS B 1 198 ? 8.641 17.297 14.633 1 93.5 198 LYS B O 1
ATOM 4937 N N . ALA B 1 199 ? 6.648 18.141 14.125 1 95.5 199 ALA B N 1
ATOM 4938 C CA . ALA B 1 199 ? 6.336 18.422 15.523 1 95.5 199 ALA B CA 1
ATOM 4939 C C . ALA B 1 199 ? 6.121 17.125 16.297 1 95.5 199 ALA B C 1
ATOM 4941 O O . ALA B 1 199 ? 6.391 17.062 17.5 1 95.5 199 ALA B O 1
ATOM 4942 N N . LEU B 1 200 ? 5.668 16.078 15.656 1 96.12 200 LEU B N 1
ATOM 4943 C CA . LEU B 1 200 ? 5.402 14.797 16.312 1 96.12 200 LEU B CA 1
ATOM 4944 C C . LEU B 1 200 ? 6.703 14.117 16.719 1 96.12 200 LEU B C 1
ATOM 4946 O O . LEU B 1 200 ? 6.762 13.453 17.766 1 96.12 200 LEU B O 1
ATOM 4950 N N . GLU B 1 201 ? 7.684 14.227 15.852 1 93.62 201 GLU B N 1
ATOM 4951 C CA . GLU B 1 201 ? 8.969 13.586 16.109 1 93.62 201 GLU B CA 1
ATOM 4952 C C . GLU B 1 201 ? 10.125 14.453 15.633 1 93.62 201 GLU B C 1
ATOM 4954 O O . GLU B 1 201 ? 10.18 14.844 14.461 1 93.62 201 GLU B O 1
ATOM 4959 N N . ALA B 1 202 ? 10.992 14.688 16.578 1 89.75 202 ALA B N 1
ATOM 4960 C CA . ALA B 1 202 ? 12.164 15.492 16.25 1 89.75 202 ALA B CA 1
ATOM 4961 C C . ALA B 1 202 ? 13.43 14.656 16.281 1 89.75 202 ALA B C 1
ATOM 4963 O O . ALA B 1 202 ? 13.484 13.602 16.922 1 89.75 202 ALA B O 1
ATOM 4964 N N . TYR B 1 203 ? 14.414 15.078 15.555 1 87.62 203 TYR B N 1
ATOM 4965 C CA . TYR B 1 203 ? 15.68 14.367 15.438 1 87.62 203 TYR B CA 1
ATOM 4966 C C . TYR B 1 203 ? 16.844 15.266 15.844 1 87.62 203 TYR B C 1
ATOM 4968 O O . TYR B 1 203 ? 16.781 16.484 15.672 1 87.62 203 TYR B O 1
ATOM 4976 N N . ASP B 1 204 ? 17.859 14.68 16.328 1 85.69 204 ASP B N 1
ATOM 4977 C CA . ASP B 1 204 ? 19.062 15.438 16.641 1 85.69 204 ASP B CA 1
ATOM 4978 C C . ASP B 1 204 ? 19.953 15.602 15.398 1 85.69 204 ASP B C 1
ATOM 4980 O O . ASP B 1 204 ? 19.547 15.227 14.297 1 85.69 204 ASP B O 1
ATOM 4984 N N . GLU B 1 205 ? 21.109 16.188 15.57 1 81.38 205 GLU B N 1
ATOM 4985 C CA . GLU B 1 205 ? 21.984 16.516 14.453 1 81.38 205 GLU B CA 1
ATOM 4986 C C . GLU B 1 205 ? 22.516 15.258 13.773 1 81.38 205 GLU B C 1
ATOM 4988 O O . GLU B 1 205 ? 22.859 15.289 12.586 1 81.38 205 GLU B O 1
ATOM 4993 N N . LYS B 1 206 ? 22.516 14.219 14.578 1 76.38 206 LYS B N 1
ATOM 4994 C CA . LYS B 1 206 ? 23.047 12.977 14.031 1 76.38 206 LYS B CA 1
ATOM 4995 C C . LYS B 1 206 ? 21.938 12.141 13.391 1 76.38 206 LYS B C 1
ATOM 4997 O O . LYS B 1 206 ? 22.188 11.047 12.883 1 76.38 206 LYS B O 1
ATOM 5002 N N . GLY B 1 207 ? 20.672 12.633 13.508 1 77.31 207 GLY B N 1
ATOM 5003 C CA . GLY B 1 207 ? 19.562 11.914 12.891 1 77.31 207 GLY B CA 1
ATOM 5004 C C . GLY B 1 207 ? 18.875 10.953 13.836 1 77.31 207 GLY B C 1
ATOM 5005 O O . GLY B 1 207 ? 17.984 10.195 13.43 1 77.31 207 GLY B O 1
ATOM 5006 N N . ASN B 1 208 ? 19.281 10.977 15.055 1 83.12 208 ASN B N 1
ATOM 5007 C CA . ASN B 1 208 ? 18.609 10.141 16.047 1 83.12 208 ASN B CA 1
ATOM 5008 C C . ASN B 1 208 ? 17.344 10.805 16.578 1 83.12 208 ASN B C 1
ATOM 5010 O O . ASN B 1 208 ? 17.281 12.031 16.672 1 83.12 208 ASN B O 1
ATOM 5014 N N . ILE B 1 209 ? 16.438 10 16.953 1 88.38 209 ILE B N 1
ATOM 5015 C CA . ILE B 1 209 ? 15.188 10.516 17.5 1 88.38 209 ILE B CA 1
ATOM 5016 C C . ILE B 1 209 ? 15.445 11.188 18.844 1 88.38 209 ILE B C 1
ATOM 5018 O O . ILE B 1 209 ? 16.109 10.609 19.719 1 88.38 209 ILE B O 1
ATOM 5022 N N . ASN B 1 210 ? 15.031 12.398 18.969 1 90.25 210 ASN B N 1
ATOM 5023 C CA . ASN B 1 210 ? 15.078 13.086 20.25 1 90.25 210 ASN B CA 1
ATOM 5024 C C . ASN B 1 210 ? 13.922 12.664 21.156 1 90.25 210 ASN B C 1
ATOM 5026 O O . ASN B 1 210 ? 12.781 13.062 20.922 1 90.25 210 ASN B O 1
ATOM 5030 N N . LYS B 1 211 ? 14.219 11.984 22.219 1 88.38 211 LYS B N 1
ATOM 5031 C CA . LYS B 1 211 ? 13.195 11.367 23.062 1 88.38 211 LYS B CA 1
ATOM 5032 C C . LYS B 1 211 ? 12.555 12.398 23.984 1 88.38 211 LYS B C 1
ATOM 5034 O O . LYS B 1 211 ? 11.516 12.133 24.594 1 88.38 211 LYS B O 1
ATOM 5039 N N . ASN B 1 212 ? 13.078 13.633 23.969 1 89.94 212 ASN B N 1
ATOM 5040 C CA . ASN B 1 212 ? 12.578 14.648 24.891 1 89.94 212 ASN B CA 1
ATOM 5041 C C . ASN B 1 212 ? 11.641 15.625 24.203 1 89.94 212 ASN B C 1
ATOM 5043 O O . ASN B 1 212 ? 11.039 16.484 24.844 1 89.94 212 ASN B O 1
ATOM 5047 N N . ILE B 1 213 ? 11.555 15.477 22.938 1 90.62 213 ILE B N 1
ATOM 5048 C CA . ILE B 1 213 ? 10.742 16.406 22.172 1 90.62 213 ILE B CA 1
ATOM 5049 C C . ILE B 1 213 ? 9.648 15.648 21.422 1 90.62 213 ILE B C 1
ATOM 5051 O O . ILE B 1 213 ? 9.773 14.438 21.188 1 90.62 213 ILE B O 1
ATOM 5055 N N . GLY B 1 214 ? 8.492 16.359 21.203 1 92.5 214 GLY B N 1
ATOM 5056 C CA . GLY B 1 214 ? 7.414 15.742 20.438 1 92.5 214 GLY B CA 1
ATOM 5057 C C . GLY B 1 214 ? 6.512 14.859 21.281 1 92.5 214 GLY B C 1
ATOM 5058 O O . GLY B 1 214 ? 6.402 15.062 22.5 1 92.5 214 GLY B O 1
ATOM 5059 N N . LEU B 1 215 ? 5.926 13.922 20.641 1 92.88 215 LEU B N 1
ATOM 5060 C CA . LEU B 1 215 ? 4.977 13.055 21.328 1 92.88 215 LEU B CA 1
ATOM 5061 C C . LEU B 1 215 ? 5.684 12.18 22.359 1 92.88 215 LEU B C 1
ATOM 5063 O O . LEU B 1 215 ? 5.141 11.914 23.422 1 92.88 215 LEU B O 1
ATOM 5067 N N . ARG B 1 216 ? 6.836 11.773 22.016 1 91.62 216 ARG B N 1
ATOM 5068 C CA . ARG B 1 216 ? 7.602 10.945 22.938 1 91.62 216 ARG B CA 1
ATOM 5069 C C . ARG B 1 216 ? 7.969 11.727 24.188 1 91.62 216 ARG B C 1
ATOM 5071 O O . ARG B 1 216 ? 7.949 11.18 25.297 1 91.62 216 ARG B O 1
ATOM 5078 N N . GLY B 1 217 ? 8.367 12.961 23.984 1 91.56 217 GLY B N 1
ATOM 5079 C CA . GLY B 1 217 ? 8.641 13.805 25.141 1 91.56 217 GLY B CA 1
ATOM 5080 C C . GLY B 1 217 ? 7.449 13.945 26.078 1 91.56 217 GLY B C 1
ATOM 5081 O O . GLY B 1 217 ? 7.598 13.836 27.297 1 91.56 217 GLY B O 1
ATOM 5082 N N . ILE B 1 218 ? 6.277 14.172 25.484 1 90.25 218 ILE B N 1
ATOM 5083 C CA . ILE B 1 218 ? 5.055 14.273 26.266 1 90.25 218 ILE B CA 1
ATOM 5084 C C . ILE B 1 218 ? 4.777 12.953 26.984 1 90.25 218 ILE B C 1
ATOM 5086 O O . ILE B 1 218 ? 4.449 12.93 28.172 1 90.25 218 ILE B O 1
ATOM 5090 N N . GLY B 1 219 ? 4.922 11.875 26.234 1 91.19 219 GLY B N 1
ATOM 5091 C CA . GLY B 1 219 ? 4.719 10.562 26.828 1 91.19 219 GLY B CA 1
ATOM 5092 C C . GLY B 1 219 ? 5.621 10.289 28.016 1 91.19 219 GLY B C 1
ATOM 5093 O O . GLY B 1 219 ? 5.172 9.766 29.031 1 91.19 219 GLY B O 1
ATOM 5094 N N . LEU B 1 220 ? 6.84 10.633 27.844 1 90.62 220 LEU B N 1
ATOM 5095 C CA . LEU B 1 220 ? 7.801 10.453 28.938 1 90.62 220 LEU B CA 1
ATOM 5096 C C . LEU B 1 220 ? 7.391 11.258 30.156 1 90.62 220 LEU B C 1
ATOM 5098 O O . LEU B 1 220 ? 7.48 10.773 31.297 1 90.62 220 LEU B O 1
ATOM 5102 N N . SER B 1 221 ? 6.977 12.484 29.984 1 89.75 221 SER B N 1
ATOM 5103 C CA . SER B 1 221 ? 6.613 13.383 31.062 1 89.75 221 SER B CA 1
ATOM 5104 C C . SER B 1 221 ? 5.406 12.859 31.844 1 89.75 221 SER B C 1
ATOM 5106 O O . SER B 1 221 ? 5.27 13.109 33.031 1 89.75 221 SER B O 1
ATOM 5108 N N . ILE B 1 222 ? 4.566 12.078 31.188 1 87.81 222 ILE B N 1
ATOM 5109 C CA . ILE B 1 222 ? 3.363 11.625 31.875 1 87.81 222 ILE B CA 1
ATOM 5110 C C . ILE B 1 222 ? 3.463 10.125 32.156 1 87.81 222 ILE B C 1
ATOM 5112 O O . ILE B 1 222 ? 2.465 9.484 32.469 1 87.81 222 ILE B O 1
ATOM 5116 N N . GLY B 1 223 ? 4.629 9.508 31.859 1 87.5 223 GLY B N 1
ATOM 5117 C CA . GLY B 1 223 ? 4.883 8.117 32.188 1 87.5 223 GLY B CA 1
ATOM 5118 C C . GLY B 1 223 ? 4.297 7.145 31.188 1 87.5 223 GLY B C 1
ATOM 5119 O O . GLY B 1 223 ? 3.961 6.008 31.531 1 87.5 223 GLY B O 1
ATOM 5120 N N . ARG B 1 224 ? 3.988 7.562 30.031 1 88.31 224 ARG B N 1
ATOM 5121 C CA . ARG B 1 224 ? 3.471 6.719 28.953 1 88.31 224 ARG B CA 1
ATOM 5122 C C . ARG B 1 224 ? 4.426 6.699 27.766 1 88.31 224 ARG B C 1
ATOM 5124 O O . ARG B 1 224 ? 4.223 7.422 26.781 1 88.31 224 ARG B O 1
ATOM 5131 N N . HIS B 1 225 ? 5.273 5.836 27.703 1 88.19 225 HIS B N 1
ATOM 5132 C CA . HIS B 1 225 ? 6.324 5.758 26.703 1 88.19 225 HIS B CA 1
ATOM 5133 C C . HIS B 1 225 ? 5.793 5.172 25.391 1 88.19 225 HIS B C 1
ATOM 5135 O O . HIS B 1 225 ? 4.984 4.242 25.406 1 88.19 225 HIS B O 1
ATOM 5141 N N . ILE B 1 226 ? 6.242 5.844 24.312 1 89.69 226 ILE B N 1
ATOM 5142 C CA . ILE B 1 226 ? 5.961 5.309 22.984 1 89.69 226 ILE B CA 1
ATOM 5143 C C . ILE B 1 226 ? 7.164 4.516 22.484 1 89.69 226 ILE B C 1
ATOM 5145 O O . ILE B 1 226 ? 8.242 5.078 22.266 1 89.69 226 ILE B O 1
ATOM 5149 N N . ASP B 1 227 ? 7.176 3.309 22.281 1 78.44 227 ASP B N 1
ATOM 5150 C CA . ASP B 1 227 ? 8.312 2.459 21.938 1 78.44 227 ASP B CA 1
ATOM 5151 C C . ASP B 1 227 ? 8.211 1.938 20.516 1 78.44 227 ASP B C 1
ATOM 5153 O O . ASP B 1 227 ? 9.203 1.484 19.938 1 78.44 227 ASP B O 1
ATOM 5157 N N . GLU B 1 228 ? 7.066 2.104 19.953 1 85.31 228 GLU B N 1
ATOM 5158 C CA . GLU B 1 228 ? 6.848 1.419 18.688 1 85.31 228 GLU B CA 1
ATOM 5159 C C . GLU B 1 228 ? 6.734 2.414 17.531 1 85.31 228 GLU B C 1
ATOM 5161 O O . GLU B 1 228 ? 6.633 3.623 17.75 1 85.31 228 GLU B O 1
ATOM 5166 N N . ARG B 1 229 ? 6.891 1.911 16.344 1 92 229 ARG B N 1
ATOM 5167 C CA . ARG B 1 229 ? 6.656 2.68 15.125 1 92 229 ARG B CA 1
ATOM 5168 C C . ARG B 1 229 ? 5.191 3.086 15.008 1 92 229 ARG B C 1
ATOM 5170 O O . ARG B 1 229 ? 4.301 2.365 15.469 1 92 229 ARG B O 1
ATOM 5177 N N . PHE B 1 230 ? 5 4.203 14.531 1 94.94 230 PHE B N 1
ATOM 5178 C CA . PHE B 1 230 ? 3.643 4.605 14.18 1 94.94 230 PHE B CA 1
ATOM 5179 C C . PHE B 1 230 ? 3.635 5.414 12.891 1 94.94 230 PHE B C 1
ATOM 5181 O O . PHE B 1 230 ? 4.676 5.922 12.461 1 94.94 230 PHE B O 1
ATOM 5188 N N . LEU B 1 231 ? 2.479 5.52 12.273 1 97.19 231 LEU B N 1
ATOM 5189 C CA . LEU B 1 231 ? 2.34 6.191 10.984 1 97.19 231 LEU B CA 1
ATOM 5190 C C . LEU B 1 231 ? 1.834 7.617 11.164 1 97.19 231 LEU B C 1
ATOM 5192 O O . LEU B 1 231 ? 0.956 7.867 11.992 1 97.19 231 LEU B O 1
ATOM 5196 N N . ALA B 1 232 ? 2.445 8.492 10.453 1 97.88 232 ALA B N 1
ATOM 5197 C CA . ALA B 1 232 ? 1.947 9.859 10.305 1 97.88 232 ALA B CA 1
ATOM 5198 C C . ALA B 1 232 ? 1.638 10.172 8.844 1 97.88 232 ALA B C 1
ATOM 5200 O O . ALA B 1 232 ? 2.508 10.055 7.98 1 97.88 232 ALA B O 1
ATOM 5201 N N . ILE B 1 233 ? 0.44 10.57 8.586 1 98.38 233 ILE B N 1
ATOM 5202 C CA . ILE B 1 233 ? 0.016 10.914 7.23 1 98.38 233 ILE B CA 1
ATOM 5203 C C . ILE B 1 233 ? -0.04 12.43 7.074 1 98.38 233 ILE B C 1
ATOM 5205 O O . ILE B 1 233 ? -0.692 13.117 7.863 1 98.38 233 ILE B O 1
ATOM 5209 N N . CYS B 1 234 ? 0.626 12.914 6.152 1 97.25 234 CYS B N 1
ATOM 5210 C CA . CYS B 1 234 ? 0.652 14.336 5.836 1 97.25 234 CYS B CA 1
ATOM 5211 C C . CYS B 1 234 ? -0.273 14.656 4.668 1 97.25 234 CYS B C 1
ATOM 5213 O O . CYS B 1 234 ? 0.05 14.359 3.516 1 97.25 234 CYS B O 1
ATOM 5215 N N . LEU B 1 235 ? -1.383 15.375 4.902 1 97.38 235 LEU B N 1
ATOM 5216 C CA . LEU B 1 235 ? -2.424 15.594 3.904 1 97.38 235 LEU B CA 1
ATOM 5217 C C . LEU B 1 235 ? -1.89 16.406 2.727 1 97.38 235 LEU B C 1
ATOM 5219 O O . LEU B 1 235 ? -2.186 16.094 1.57 1 97.38 235 LEU B O 1
ATOM 5223 N N . GLU B 1 236 ? -1.13 17.391 2.99 1 93.56 236 GLU B N 1
ATOM 5224 C CA . GLU B 1 236 ? -0.669 18.281 1.932 1 93.56 236 GLU B CA 1
ATOM 5225 C C . GLU B 1 236 ? 0.269 17.562 0.969 1 93.56 236 GLU B C 1
ATOM 5227 O O . GLU B 1 236 ? 0.439 17.984 -0.176 1 93.56 236 GLU B O 1
ATOM 5232 N N . ASP B 1 237 ? 0.871 16.484 1.438 1 92.81 237 ASP B N 1
ATOM 5233 C CA . ASP B 1 237 ? 1.839 15.773 0.619 1 92.81 237 ASP B CA 1
ATOM 5234 C C . ASP B 1 237 ? 1.173 14.617 -0.131 1 92.81 237 ASP B C 1
ATOM 5236 O O . ASP B 1 237 ? 1.804 13.969 -0.967 1 92.81 237 ASP B O 1
ATOM 5240 N N . LEU B 1 238 ? -0.079 14.328 0.124 1 94.5 238 LEU B N 1
ATOM 5241 C CA . LEU B 1 238 ? -0.808 13.305 -0.618 1 94.5 238 LEU B CA 1
ATOM 5242 C C . LEU B 1 238 ? -1.214 13.82 -1.995 1 94.5 238 LEU B C 1
ATOM 5244 O O . LEU B 1 238 ? -1.452 15.016 -2.172 1 94.5 238 LEU B O 1
ATOM 5248 N N . ARG B 1 239 ? -1.284 12.953 -2.959 1 92.06 239 ARG B N 1
ATOM 5249 C CA . ARG B 1 239 ? -1.893 13.297 -4.242 1 92.06 239 ARG B CA 1
ATOM 5250 C C . ARG B 1 239 ? -3.414 13.211 -4.164 1 92.06 239 ARG B C 1
ATOM 5252 O O . ARG B 1 239 ? -3.973 12.117 -4.035 1 92.06 239 ARG B O 1
ATOM 5259 N N . PRO B 1 240 ? -4.074 14.328 -4.23 1 95.81 240 PRO B N 1
ATOM 5260 C CA . PRO B 1 240 ? -5.531 14.289 -4.102 1 95.81 240 PRO B CA 1
ATOM 5261 C C . PRO B 1 240 ? -6.223 13.75 -5.352 1 95.81 240 PRO B C 1
ATOM 5263 O O . PRO B 1 240 ? -5.605 13.672 -6.418 1 95.81 240 PRO B O 1
ATOM 5266 N N . TYR B 1 241 ? -7.445 13.281 -5.207 1 97.38 241 TYR B N 1
ATOM 5267 C CA . TYR B 1 241 ? -8.289 12.938 -6.344 1 97.38 241 TYR B CA 1
ATOM 5268 C C . TYR B 1 241 ? -8.453 14.117 -7.285 1 97.38 241 TYR B C 1
ATOM 5270 O O . TYR B 1 241 ? -8.828 15.219 -6.859 1 97.38 241 TYR B O 1
ATOM 5278 N N . ALA B 1 242 ? -8.234 13.945 -8.578 1 94.94 242 ALA B N 1
ATOM 5279 C CA . ALA B 1 242 ? -8.25 15.031 -9.547 1 94.94 242 ALA B CA 1
ATOM 5280 C C . ALA B 1 242 ? -9.57 15.055 -10.32 1 94.94 242 ALA B C 1
ATOM 5282 O O . ALA B 1 242 ? -9.797 15.945 -11.141 1 94.94 242 ALA B O 1
ATOM 5283 N N . GLY B 1 243 ? -10.578 14.398 -9.945 1 95.56 243 GLY B N 1
ATOM 5284 C CA . GLY B 1 243 ? -11.828 14.336 -10.68 1 95.56 243 GLY B CA 1
ATOM 5285 C C . GLY B 1 243 ? -12.93 15.172 -10.055 1 95.56 243 GLY B C 1
ATOM 5286 O O . GLY B 1 243 ? -12.656 16.062 -9.234 1 95.56 243 GLY B O 1
ATOM 5287 N N . GLU B 1 244 ? -14.148 14.961 -10.492 1 95.56 244 GLU B N 1
ATOM 5288 C CA . GLU B 1 244 ? -15.312 15.734 -10.055 1 95.56 244 GLU B CA 1
ATOM 5289 C C . GLU B 1 244 ? -16.047 15.031 -8.914 1 95.56 244 GLU B C 1
ATOM 5291 O O . GLU B 1 244 ? -15.742 13.883 -8.594 1 95.56 244 GLU B O 1
ATOM 5296 N N . PHE B 1 245 ? -16.875 15.805 -8.344 1 96 245 PHE B N 1
ATOM 5297 C CA . PHE B 1 245 ? -17.75 15.281 -7.309 1 96 245 PHE B CA 1
ATOM 5298 C C . PHE B 1 245 ? -19.141 15.016 -7.867 1 96 245 PHE B C 1
ATOM 5300 O O . PHE B 1 245 ? -19.547 15.609 -8.875 1 96 245 PHE B O 1
ATOM 5307 N N . ILE B 1 246 ? -19.859 14.031 -7.199 1 93.38 246 ILE B N 1
ATOM 5308 C CA . ILE B 1 246 ? -21.266 13.852 -7.539 1 93.38 246 ILE B CA 1
ATOM 5309 C C . ILE B 1 246 ? -22.031 15.141 -7.254 1 93.38 246 ILE B C 1
ATOM 5311 O O . ILE B 1 246 ? -21.953 15.688 -6.152 1 93.38 246 ILE B O 1
ATOM 5315 N N . ALA B 1 247 ? -22.812 15.516 -8.133 1 86.38 247 ALA B N 1
ATOM 5316 C CA . ALA B 1 247 ? -23.5 16.797 -8.047 1 86.38 247 ALA B CA 1
ATOM 5317 C C . ALA B 1 247 ? -24.453 16.844 -6.852 1 86.38 247 ALA B C 1
ATOM 5319 O O . ALA B 1 247 ? -25.188 15.883 -6.598 1 86.38 247 ALA B O 1
ATOM 5320 N N . ASP B 1 248 ? -24.375 17.906 -6.035 1 82.69 248 ASP B N 1
ATOM 5321 C CA . ASP B 1 248 ? -25.266 18.266 -4.938 1 82.69 248 ASP B CA 1
ATOM 5322 C C . ASP B 1 248 ? -25.266 17.172 -3.865 1 82.69 248 ASP B C 1
ATOM 5324 O O . ASP B 1 248 ? -26.297 16.938 -3.225 1 82.69 248 ASP B O 1
ATOM 5328 N N . ASP B 1 249 ? -24.25 16.438 -3.807 1 88.44 249 ASP B N 1
ATOM 5329 C CA . ASP B 1 249 ? -24.141 15.438 -2.744 1 88.44 249 ASP B CA 1
ATOM 5330 C C . ASP B 1 249 ? -23.625 16.062 -1.453 1 88.44 249 ASP B C 1
ATOM 5332 O O . ASP B 1 249 ? -22.547 16.672 -1.435 1 88.44 249 ASP B O 1
ATOM 5336 N N . PRO B 1 250 ? -24.359 16.016 -0.41 1 87.06 250 PRO B N 1
ATOM 5337 C CA . PRO B 1 250 ? -23.938 16.656 0.84 1 87.06 250 PRO B CA 1
ATOM 5338 C C . PRO B 1 250 ? -22.641 16.078 1.398 1 87.06 250 PRO B C 1
ATOM 5340 O O . PRO B 1 250 ? -21.953 16.734 2.186 1 87.06 250 PRO B O 1
ATOM 5343 N N . GLN B 1 251 ? -22.312 14.938 0.971 1 92 251 GLN B N 1
ATOM 5344 C CA . GLN B 1 251 ? -21.109 14.273 1.436 1 92 251 GLN B CA 1
ATOM 5345 C C . GLN B 1 251 ? -19.953 14.469 0.445 1 92 251 GLN B C 1
ATOM 5347 O O . GLN B 1 251 ? -18.875 13.914 0.629 1 92 251 GLN B O 1
ATOM 5352 N N . ARG B 1 252 ? -20.25 15.273 -0.582 1 94.75 252 ARG B N 1
ATOM 5353 C CA . ARG B 1 252 ? -19.234 15.539 -1.595 1 94.75 252 ARG B CA 1
ATOM 5354 C C . ARG B 1 252 ? -18.578 14.242 -2.068 1 94.75 252 ARG B C 1
ATOM 5356 O O . ARG B 1 252 ? -17.344 14.133 -2.096 1 94.75 252 ARG B O 1
ATOM 5363 N N . LYS B 1 253 ? -19.312 13.289 -2.449 1 97 253 LYS B N 1
ATOM 5364 C CA . LYS B 1 253 ? -18.828 12 -2.939 1 97 253 LYS B CA 1
ATOM 5365 C C . LYS B 1 253 ? -18.125 12.164 -4.285 1 97 253 LYS B C 1
ATOM 5367 O O . LYS B 1 253 ? -18.516 13.008 -5.098 1 97 253 LYS B O 1
ATOM 5372 N N . LEU B 1 254 ? -17.109 11.344 -4.516 1 98.38 254 LEU B N 1
ATOM 5373 C CA . LEU B 1 254 ? -16.312 11.406 -5.742 1 98.38 254 LEU B CA 1
ATOM 5374 C C . LEU B 1 254 ? -17.094 10.82 -6.918 1 98.38 254 LEU B C 1
ATOM 5376 O O . LEU B 1 254 ? -17.797 9.812 -6.77 1 98.38 254 LEU B O 1
ATOM 5380 N N . ASP B 1 255 ? -16.984 11.492 -8.047 1 97.44 255 ASP B N 1
ATOM 5381 C CA . ASP B 1 255 ? -17.625 10.992 -9.258 1 97.44 255 ASP B CA 1
ATOM 5382 C C . ASP B 1 255 ? -16.734 9.977 -9.969 1 97.44 255 ASP B C 1
ATOM 5384 O O . ASP B 1 255 ? -16.062 10.305 -10.961 1 97.44 255 ASP B O 1
ATOM 5388 N N . LEU B 1 256 ? -16.797 8.758 -9.531 1 96.75 256 LEU B N 1
ATOM 5389 C CA . LEU B 1 256 ? -15.969 7.68 -10.062 1 96.75 256 LEU B CA 1
ATOM 5390 C C . LEU B 1 256 ? -16.719 6.887 -11.125 1 96.75 256 LEU B C 1
ATOM 5392 O O . LEU B 1 256 ? -17.922 6.637 -10.984 1 96.75 256 LEU B O 1
ATOM 5396 N N . LEU B 1 257 ? -16.016 6.449 -12.117 1 93.25 257 LEU B N 1
ATOM 5397 C CA . LEU B 1 257 ? -16.609 5.645 -13.18 1 93.25 257 LEU B CA 1
ATOM 5398 C C . LEU B 1 257 ? -16.844 4.211 -12.703 1 93.25 257 LEU B C 1
ATOM 5400 O O . LEU B 1 257 ? -15.914 3.57 -12.195 1 93.25 257 LEU B O 1
ATOM 5404 N N . LYS B 1 258 ? -18 3.795 -12.859 1 93.44 258 LYS B N 1
ATOM 5405 C CA . LYS B 1 258 ? -18.297 2.412 -12.5 1 93.44 258 LYS B CA 1
ATOM 5406 C C . LYS B 1 258 ? -17.516 1.433 -13.367 1 93.44 258 LYS B C 1
ATOM 5408 O O . LYS B 1 258 ? -17.297 1.681 -14.555 1 93.44 258 LYS B O 1
ATOM 5413 N N . PRO B 1 259 ? -17.125 0.298 -12.734 1 93.81 259 PRO B N 1
ATOM 5414 C CA . PRO B 1 259 ? -16.438 -0.712 -13.547 1 93.81 259 PRO B CA 1
ATOM 5415 C C . PRO B 1 259 ? -17.344 -1.323 -14.617 1 93.81 259 PRO B C 1
ATOM 5417 O O . PRO B 1 259 ? -18.562 -1.458 -14.398 1 93.81 259 PRO B O 1
ATOM 5420 N N . ARG B 1 260 ? -16.719 -1.691 -15.734 1 92.06 260 ARG B N 1
ATOM 5421 C CA . ARG B 1 260 ? -17.469 -2.271 -16.844 1 92.06 260 ARG B CA 1
ATOM 5422 C C . ARG B 1 260 ? -16.812 -3.555 -17.344 1 92.06 260 ARG B C 1
ATOM 5424 O O . ARG B 1 260 ? -15.609 -3.592 -17.562 1 92.06 260 ARG B O 1
ATOM 5431 N N . LEU B 1 261 ? -17.656 -4.562 -17.469 1 89.81 261 LEU B N 1
ATOM 5432 C CA . LEU B 1 261 ? -17.219 -5.789 -18.125 1 89.81 261 LEU B CA 1
ATOM 5433 C C . LEU B 1 261 ? -17.094 -5.582 -19.641 1 89.81 261 LEU B C 1
ATOM 5435 O O . LEU B 1 261 ? -17.516 -4.547 -20.156 1 89.81 261 LEU B O 1
ATOM 5439 N N . PRO B 1 262 ? -16.531 -6.574 -20.297 1 85.44 262 PRO B N 1
ATOM 5440 C CA . PRO B 1 262 ? -16.375 -6.422 -21.75 1 85.44 262 PRO B CA 1
ATOM 5441 C C . PRO B 1 262 ? -17.719 -6.184 -22.453 1 85.44 262 PRO B C 1
ATOM 5443 O O . PRO B 1 262 ? -17.766 -5.504 -23.484 1 85.44 262 PRO B O 1
ATOM 5446 N N . ASN B 1 263 ? -18.766 -6.668 -21.938 1 86.38 263 ASN B N 1
ATOM 5447 C CA . ASN B 1 263 ? -20.094 -6.488 -22.531 1 86.38 263 ASN B CA 1
ATOM 5448 C C . ASN B 1 263 ? -20.672 -5.121 -22.188 1 86.38 263 ASN B C 1
ATOM 5450 O O . ASN B 1 263 ? -21.781 -4.785 -22.641 1 86.38 263 ASN B O 1
ATOM 5454 N N . GLY B 1 264 ? -20 -4.324 -21.391 1 86.44 264 GLY B N 1
ATOM 5455 C CA . GLY B 1 264 ? -20.406 -2.963 -21.094 1 86.44 264 GLY B CA 1
ATOM 5456 C C . GLY B 1 264 ? -21.172 -2.855 -19.781 1 86.44 264 GLY B C 1
ATOM 5457 O O . GLY B 1 264 ? -21.359 -1.757 -19.25 1 86.44 264 GLY B O 1
ATOM 5458 N N . GLU B 1 265 ? -21.5 -3.992 -19.312 1 86.06 265 GLU B N 1
ATOM 5459 C CA . GLU B 1 265 ? -22.297 -3.986 -18.078 1 86.06 265 GLU B CA 1
ATOM 5460 C C . GLU B 1 265 ? -21.391 -3.941 -16.844 1 86.06 265 GLU B C 1
ATOM 5462 O O . GLU B 1 265 ? -20.234 -4.355 -16.906 1 86.06 265 GLU B O 1
ATOM 5467 N N . SER B 1 266 ? -21.953 -3.359 -15.781 1 90 266 SER B N 1
ATOM 5468 C CA . SER B 1 266 ? -21.25 -3.43 -14.508 1 90 266 SER B CA 1
ATOM 5469 C C . SER B 1 266 ? -21.25 -4.848 -13.945 1 90 266 SER B C 1
ATOM 5471 O O . SER B 1 266 ? -22.234 -5.578 -14.109 1 90 266 SER B O 1
ATOM 5473 N N . PRO B 1 267 ? -20.203 -5.195 -13.359 1 92.25 267 PRO B N 1
ATOM 5474 C CA . PRO B 1 267 ? -20.188 -6.535 -12.773 1 92.25 267 PRO B CA 1
ATOM 5475 C C . PRO B 1 267 ? -21.328 -6.758 -11.781 1 92.25 267 PRO B C 1
ATOM 5477 O O . PRO B 1 267 ? -21.688 -5.848 -11.031 1 92.25 267 PRO B O 1
ATOM 5480 N N . PRO B 1 268 ? -21.875 -7.953 -11.789 1 91.25 268 PRO B N 1
ATOM 5481 C CA . PRO B 1 268 ? -22.953 -8.242 -10.828 1 91.25 268 PRO B CA 1
ATOM 5482 C C . PRO B 1 268 ? -22.5 -8.07 -9.375 1 91.25 268 PRO B C 1
ATOM 5484 O O . PRO B 1 268 ? -21.359 -8.391 -9.039 1 91.25 268 PRO B O 1
ATOM 5487 N N . GLY B 1 269 ? -23.406 -7.562 -8.523 1 92.69 269 GLY B N 1
ATOM 5488 C CA . GLY B 1 269 ? -23.141 -7.465 -7.098 1 92.69 269 GLY B CA 1
ATOM 5489 C C . GLY B 1 269 ? -22.328 -6.242 -6.719 1 92.69 269 GLY B C 1
ATOM 5490 O O . GLY B 1 269 ? -22.031 -6.031 -5.543 1 92.69 269 GLY B O 1
ATOM 5491 N N . PHE B 1 270 ? -21.984 -5.461 -7.766 1 97.12 270 PHE B N 1
ATOM 5492 C CA . PHE B 1 270 ? -21.25 -4.234 -7.488 1 97.12 270 PHE B CA 1
ATOM 5493 C C . PHE B 1 270 ? -22.094 -3.273 -6.66 1 97.12 270 PHE B C 1
ATOM 5495 O O . PHE B 1 270 ? -23.188 -2.904 -7.062 1 97.12 270 PHE B O 1
ATOM 5502 N N . LEU B 1 271 ? -21.562 -2.824 -5.48 1 96.69 271 LEU B N 1
ATOM 5503 C CA . LEU B 1 271 ? -22.328 -1.984 -4.57 1 96.69 271 LEU B CA 1
ATOM 5504 C C . LEU B 1 271 ? -21.828 -0.545 -4.602 1 96.69 271 LEU B C 1
ATOM 5506 O O . LEU B 1 271 ? -22.547 0.377 -4.211 1 96.69 271 LEU B O 1
ATOM 5510 N N . GLY B 1 272 ? -20.547 -0.338 -5.012 1 97 272 GLY B N 1
ATOM 5511 C CA . GLY B 1 272 ? -19.953 0.994 -5.051 1 97 272 GLY B CA 1
ATOM 5512 C C . GLY B 1 272 ? -18.484 1.017 -4.656 1 97 272 GLY B C 1
ATOM 5513 O O . GLY B 1 272 ? -17.844 -0.03 -4.605 1 97 272 GLY B O 1
ATOM 5514 N N . PHE B 1 273 ? -17.984 2.197 -4.477 1 98.25 273 PHE B N 1
ATOM 5515 C CA . PHE B 1 273 ? -16.594 2.391 -4.105 1 98.25 273 PHE B CA 1
ATOM 5516 C C . PHE B 1 273 ? -16.469 2.686 -2.615 1 98.25 273 PHE B C 1
ATOM 5518 O O . PHE B 1 273 ? -17.234 3.479 -2.066 1 98.25 273 PHE B O 1
ATOM 5525 N N . ALA B 1 274 ? -15.492 2.086 -1.989 1 98.62 274 ALA B N 1
ATOM 5526 C CA . ALA B 1 274 ? -15.289 2.199 -0.547 1 98.62 274 ALA B CA 1
ATOM 5527 C C . ALA B 1 274 ? -15.117 3.658 -0.13 1 98.62 274 ALA B C 1
ATOM 5529 O O . ALA B 1 274 ? -15.664 4.086 0.885 1 98.62 274 ALA B O 1
ATOM 5530 N N . VAL B 1 275 ? -14.406 4.449 -0.89 1 98.69 275 VAL B N 1
ATOM 5531 C CA . VAL B 1 275 ? -14.102 5.84 -0.563 1 98.69 275 VAL B CA 1
ATOM 5532 C C . VAL B 1 275 ? -15.398 6.629 -0.403 1 98.69 275 VAL B C 1
ATOM 5534 O O . VAL B 1 275 ? -15.477 7.543 0.422 1 98.69 275 VAL B O 1
ATOM 5537 N N . ASN B 1 276 ? -16.422 6.281 -1.116 1 98 276 ASN B N 1
ATOM 5538 C CA . ASN B 1 276 ? -17.703 6.977 -1.102 1 98 276 ASN B CA 1
ATOM 5539 C C . ASN B 1 276 ? -18.641 6.395 -0.054 1 98 276 ASN B C 1
ATOM 5541 O O . ASN B 1 276 ? -19.766 6.887 0.122 1 98 276 ASN B O 1
ATOM 5545 N N . MET B 1 277 ? -18.203 5.41 0.657 1 97.81 277 MET B N 1
ATOM 5546 C CA . MET B 1 277 ? -19.031 4.793 1.685 1 97.81 277 MET B CA 1
ATOM 5547 C C . MET B 1 277 ? -18.641 5.277 3.074 1 97.81 277 MET B C 1
ATOM 5549 O O . MET B 1 277 ? -19.266 4.902 4.07 1 97.81 277 MET B O 1
ATOM 5553 N N . ILE B 1 278 ? -17.609 6.094 3.113 1 98.12 278 ILE B N 1
ATOM 5554 C CA . ILE B 1 278 ? -17.172 6.719 4.359 1 98.12 278 ILE B CA 1
ATOM 5555 C C . ILE B 1 278 ? -17.938 8.023 4.578 1 98.12 278 ILE B C 1
ATOM 5557 O O . ILE B 1 278 ? -17.984 8.875 3.688 1 98.12 278 ILE B O 1
ATOM 5561 N N . ASN B 1 279 ? -18.531 8.156 5.684 1 96.38 279 ASN B N 1
ATOM 5562 C CA . ASN B 1 279 ? -19.141 9.422 6.078 1 96.38 279 ASN B CA 1
ATOM 5563 C C . ASN B 1 279 ? -18.141 10.32 6.805 1 96.38 279 ASN B C 1
ATOM 5565 O O . ASN B 1 279 ? -17.578 9.922 7.828 1 96.38 279 ASN B O 1
ATOM 5569 N N . VAL B 1 280 ? -18 11.469 6.266 1 96.56 280 VAL B N 1
ATOM 5570 C CA . VAL B 1 280 ? -17.031 12.422 6.793 1 96.56 280 VAL B CA 1
ATOM 5571 C C . VAL B 1 280 ? -17.766 13.578 7.469 1 96.56 280 VAL B C 1
ATOM 5573 O O . VAL B 1 280 ? -18.781 14.055 6.969 1 96.56 280 VAL B O 1
ATOM 5576 N N . ASP B 1 281 ? -17.188 13.969 8.617 1 92.75 281 ASP B N 1
ATOM 5577 C CA . ASP B 1 281 ? -17.766 15.125 9.297 1 92.75 281 ASP B CA 1
ATOM 5578 C C . ASP B 1 281 ? -17.766 16.359 8.391 1 92.75 281 ASP B C 1
ATOM 5580 O O . ASP B 1 281 ? -16.812 16.594 7.648 1 92.75 281 ASP B O 1
ATOM 5584 N N . SER B 1 282 ? -18.766 17.188 8.516 1 88.75 282 SER B N 1
ATOM 5585 C CA . SER B 1 282 ? -18.969 18.344 7.652 1 88.75 282 SER B CA 1
ATOM 5586 C C . SER B 1 282 ? -17.766 19.266 7.66 1 88.75 282 SER B C 1
ATOM 5588 O O . SER B 1 282 ? -17.391 19.812 6.621 1 88.75 282 SER B O 1
ATOM 5590 N N . ASP B 1 283 ? -17.125 19.391 8.781 1 89.5 283 ASP B N 1
ATOM 5591 C CA . ASP B 1 283 ? -15.977 20.297 8.922 1 89.5 283 ASP B CA 1
ATOM 5592 C C . ASP B 1 283 ? -14.781 19.797 8.109 1 89.5 283 ASP B C 1
ATOM 5594 O O . ASP B 1 283 ? -13.859 20.562 7.824 1 89.5 283 ASP B O 1
ATOM 5598 N N . ASN B 1 284 ? -14.82 18.562 7.727 1 95.56 284 ASN B N 1
ATOM 5599 C CA . ASN B 1 284 ? -13.656 17.969 7.066 1 95.56 284 ASN B CA 1
ATOM 5600 C C . ASN B 1 284 ? -13.945 17.672 5.598 1 95.56 284 ASN B C 1
ATOM 5602 O O . ASN B 1 284 ? -13.117 17.062 4.91 1 95.56 284 ASN B O 1
ATOM 5606 N N . LEU B 1 285 ? -15.086 18.094 5.074 1 94.94 285 LEU B N 1
ATOM 5607 C CA . LEU B 1 285 ? -15.492 17.766 3.711 1 94.94 285 LEU B CA 1
ATOM 5608 C C . LEU B 1 285 ? -14.75 18.641 2.701 1 94.94 285 LEU B C 1
ATOM 5610 O O . LEU B 1 285 ? -14.625 18.266 1.532 1 94.94 285 LEU B O 1
ATOM 5614 N N . SER B 1 286 ? -14.383 19.781 3.148 1 93.88 286 SER B N 1
ATOM 5615 C CA . SER B 1 286 ? -13.641 20.703 2.295 1 93.88 286 SER B CA 1
ATOM 5616 C C . SER B 1 286 ? -12.758 21.625 3.123 1 93.88 286 SER B C 1
ATOM 5618 O O . SER B 1 286 ? -12.883 21.688 4.348 1 93.88 286 SER B O 1
ATOM 5620 N N . CYS B 1 287 ? -11.758 22.25 2.486 1 93.94 287 CYS B N 1
ATOM 5621 C CA . CYS B 1 287 ? -10.961 23.328 3.061 1 93.94 287 CYS B CA 1
ATOM 5622 C C . CYS B 1 287 ? -10.188 22.844 4.277 1 93.94 287 CYS B C 1
ATOM 5624 O O . CYS B 1 287 ? -10.094 23.547 5.281 1 93.94 287 CYS B O 1
ATOM 5626 N N . VAL B 1 288 ? -9.766 21.609 4.211 1 94.69 288 VAL B N 1
ATOM 5627 C CA . VAL B 1 288 ? -8.906 21.078 5.266 1 94.69 288 VAL B CA 1
ATOM 5628 C C . VAL B 1 288 ? -7.449 21.422 4.957 1 94.69 288 VAL B C 1
ATOM 5630 O O . VAL B 1 288 ? -6.691 21.797 5.848 1 94.69 288 VAL B O 1
ATOM 5633 N N . THR B 1 289 ? -7.105 21.281 3.721 1 94.81 289 THR B N 1
ATOM 5634 C CA . THR B 1 289 ? -5.758 21.641 3.289 1 94.81 289 THR B CA 1
ATOM 5635 C C . THR B 1 289 ? -5.715 23.078 2.775 1 94.81 289 THR B C 1
ATOM 5637 O O . THR B 1 289 ? -6.758 23.688 2.508 1 94.81 289 THR B O 1
ATOM 5640 N N . ALA B 1 290 ? -4.52 23.578 2.594 1 92.06 290 ALA B N 1
ATOM 5641 C CA . ALA B 1 290 ? -4.34 24.922 2.066 1 92.06 290 ALA B CA 1
ATOM 5642 C C . ALA B 1 290 ? -4.891 25.031 0.646 1 92.06 290 ALA B C 1
ATOM 5644 O O . ALA B 1 290 ? -5.332 26.109 0.226 1 92.06 290 ALA B O 1
ATOM 5645 N N . SER B 1 291 ? -4.949 23.969 -0.078 1 92.31 291 SER B N 1
ATOM 5646 C CA . SER B 1 291 ? -5.445 23.969 -1.45 1 92.31 291 SER B CA 1
ATOM 5647 C C . SER B 1 291 ? -6.961 23.812 -1.489 1 92.31 291 SER B C 1
ATOM 5649 O O . SER B 1 291 ? -7.559 23.781 -2.566 1 92.31 291 SER B O 1
ATOM 5651 N N . GLY B 1 292 ? -7.574 23.656 -0.364 1 94.19 292 GLY B N 1
ATOM 5652 C CA . GLY B 1 292 ? -9.031 23.641 -0.286 1 94.19 292 GLY B CA 1
ATOM 5653 C C . GLY B 1 292 ? -9.609 22.234 -0.287 1 94.19 292 GLY B C 1
ATOM 5654 O O . GLY B 1 292 ? -10.828 22.062 -0.304 1 94.19 292 GLY B O 1
ATOM 5655 N N . HIS B 1 293 ? -8.797 21.25 -0.228 1 96.5 293 HIS B N 1
ATOM 5656 C CA . HIS B 1 293 ? -9.258 19.859 -0.289 1 96.5 293 HIS B CA 1
ATOM 5657 C C . HIS B 1 293 ? -9.781 19.406 1.065 1 96.5 293 HIS B C 1
ATOM 5659 O O . HIS B 1 293 ? -9.312 19.859 2.109 1 96.5 293 HIS B O 1
ATOM 5665 N N . GLY B 1 294 ? -10.75 18.453 0.968 1 97.5 294 GLY B N 1
ATOM 5666 C CA . GLY B 1 294 ? -11.242 17.781 2.16 1 97.5 294 GLY B CA 1
ATOM 5667 C C . GLY B 1 294 ? -10.609 16.422 2.377 1 97.5 294 GLY B C 1
ATOM 5668 O O . GLY B 1 294 ? -9.656 16.047 1.685 1 97.5 294 GLY B O 1
ATOM 5669 N N . LEU B 1 295 ? -11.102 15.695 3.355 1 98.62 295 LEU B N 1
ATOM 5670 C CA . LEU B 1 295 ? -10.516 14.414 3.738 1 98.62 295 LEU B CA 1
ATOM 5671 C C . LEU B 1 295 ? -10.867 13.336 2.721 1 98.62 295 LEU B C 1
ATOM 5673 O O . LEU B 1 295 ? -10.078 12.414 2.498 1 98.62 295 LEU B O 1
ATOM 5677 N N . ARG B 1 296 ? -12.031 13.445 2.074 1 98.62 296 ARG B N 1
ATOM 5678 C CA . ARG B 1 296 ? -12.414 12.383 1.152 1 98.62 296 ARG B CA 1
ATOM 5679 C C . ARG B 1 296 ? -11.469 12.328 -0.043 1 98.62 296 ARG B C 1
ATOM 5681 O O . ARG B 1 296 ? -10.977 11.258 -0.403 1 98.62 296 ARG B O 1
ATOM 5688 N N . GLU B 1 297 ? -11.18 13.453 -0.697 1 98.25 297 GLU B N 1
ATOM 5689 C CA . GLU B 1 297 ? -10.383 13.461 -1.918 1 98.25 297 GLU B CA 1
ATOM 5690 C C . GLU B 1 297 ? -8.891 13.422 -1.6 1 98.25 297 GLU B C 1
ATOM 5692 O O . GLU B 1 297 ? -8.055 13.352 -2.508 1 98.25 297 GLU B O 1
ATOM 5697 N N . THR B 1 298 ? -8.469 13.453 -0.294 1 97.94 298 THR B N 1
ATOM 5698 C CA . THR B 1 298 ? -7.07 13.328 0.09 1 97.94 298 THR B CA 1
ATOM 5699 C C . THR B 1 298 ? -6.836 12.039 0.87 1 97.94 298 THR B C 1
ATOM 5701 O O . THR B 1 298 ? -6.539 11 0.281 1 97.94 298 THR B O 1
ATOM 5704 N N . LEU B 1 299 ? -7.254 12.055 2.17 1 98.56 299 LEU B N 1
ATOM 5705 C CA . LEU B 1 299 ? -6.969 10.953 3.08 1 98.56 299 LEU B CA 1
ATOM 5706 C C . LEU B 1 299 ? -7.617 9.664 2.59 1 98.56 299 LEU B C 1
ATOM 5708 O O . LEU B 1 299 ? -6.926 8.672 2.328 1 98.56 299 LEU B O 1
ATOM 5712 N N . PHE B 1 300 ? -8.922 9.688 2.422 1 98.81 300 PHE B N 1
ATOM 5713 C CA . PHE B 1 300 ? -9.625 8.438 2.174 1 98.81 300 PHE B CA 1
ATOM 5714 C C . PHE B 1 300 ? -9.398 7.965 0.744 1 98.81 300 PHE B C 1
ATOM 5716 O O . PHE B 1 300 ? -9.367 6.762 0.482 1 98.81 300 PHE B O 1
ATOM 5723 N N . TYR B 1 301 ? -9.227 8.906 -0.181 1 98.19 301 TYR B N 1
ATOM 5724 C CA . TYR B 1 301 ? -8.844 8.484 -1.525 1 98.19 301 TYR B CA 1
ATOM 5725 C C . TYR B 1 301 ? -7.477 7.82 -1.521 1 98.19 301 TYR B C 1
ATOM 5727 O O . TYR B 1 301 ? -7.238 6.863 -2.268 1 98.19 301 TYR B O 1
ATOM 5735 N N . SER B 1 302 ? -6.586 8.328 -0.764 1 96.81 302 SER B N 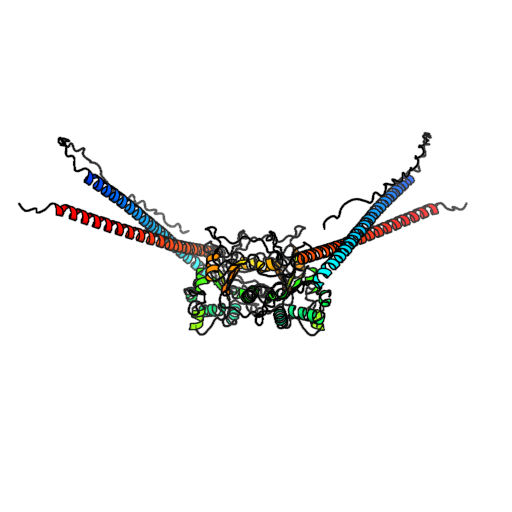1
ATOM 5736 C CA . SER B 1 302 ? -5.27 7.711 -0.65 1 96.81 302 SER B CA 1
ATOM 5737 C C . SER B 1 302 ? -5.363 6.316 -0.045 1 96.81 302 SER B C 1
ATOM 5739 O O . SER B 1 302 ? -4.617 5.414 -0.43 1 96.81 302 SER B O 1
ATOM 5741 N N . LEU B 1 303 ? -6.238 6.082 0.883 1 97.38 303 LEU B N 1
ATOM 5742 C CA . LEU B 1 303 ? -6.355 4.824 1.614 1 97.38 303 LEU B CA 1
ATOM 5743 C C . LEU B 1 303 ? -7.094 3.781 0.788 1 97.38 303 LEU B C 1
ATOM 5745 O O . LEU B 1 303 ? -6.723 2.605 0.787 1 97.38 303 LEU B O 1
ATOM 5749 N N . PHE B 1 304 ? -8.141 4.27 0.005 1 97.69 304 PHE B N 1
ATOM 5750 C CA . PHE B 1 304 ? -9.016 3.299 -0.642 1 97.69 304 PHE B CA 1
ATOM 5751 C C . PHE B 1 304 ? -8.93 3.418 -2.158 1 97.69 304 PHE B C 1
ATOM 5753 O O . PHE B 1 304 ? -9.297 2.49 -2.883 1 97.69 304 PHE B O 1
ATOM 5760 N N . SER B 1 305 ? -8.484 4.562 -2.598 1 96 305 SER B N 1
ATOM 5761 C CA . SER B 1 305 ? -8.484 4.816 -4.035 1 96 305 SER B CA 1
ATOM 5762 C C . SER B 1 305 ? -9.82 4.414 -4.664 1 96 305 SER B C 1
ATOM 5764 O O . SER B 1 305 ? -10.883 4.855 -4.219 1 96 305 SER B O 1
ATOM 5766 N N . ARG B 1 306 ? -9.828 3.594 -5.684 1 96.31 306 ARG B N 1
ATOM 5767 C CA . ARG B 1 306 ? -11.047 3.143 -6.359 1 96.31 306 ARG B CA 1
ATOM 5768 C C . ARG B 1 306 ? -11.398 1.718 -5.945 1 96.31 306 ARG B C 1
ATOM 5770 O O . ARG B 1 306 ? -11.883 0.932 -6.762 1 96.31 306 ARG B O 1
ATOM 5777 N N . MET B 1 307 ? -11.125 1.376 -4.746 1 97.56 307 MET B N 1
ATOM 5778 C CA . MET B 1 307 ? -11.453 0.049 -4.234 1 97.56 307 MET B CA 1
ATOM 5779 C C . MET B 1 307 ? -12.953 -0.211 -4.332 1 97.56 307 MET B C 1
ATOM 5781 O O . MET B 1 307 ? -13.758 0.602 -3.873 1 97.56 307 MET B O 1
ATOM 5785 N N . GLN B 1 308 ? -13.305 -1.377 -4.863 1 97.69 308 GLN B N 1
ATOM 5786 C CA . GLN B 1 308 ? -14.688 -1.738 -5.145 1 97.69 308 GLN B CA 1
ATOM 5787 C C . GLN B 1 308 ? -15.266 -2.605 -4.035 1 97.69 308 GLN B C 1
ATOM 5789 O O . GLN B 1 308 ? -14.555 -3.406 -3.426 1 97.69 308 GLN B O 1
ATOM 5794 N N . VAL B 1 309 ? -16.562 -2.418 -3.781 1 98.31 309 VAL B N 1
ATOM 5795 C CA . VAL B 1 309 ? -17.281 -3.229 -2.799 1 98.31 309 VAL B CA 1
ATOM 5796 C C . VAL B 1 309 ? -18.328 -4.086 -3.5 1 98.31 309 VAL B C 1
ATOM 5798 O O . VAL B 1 309 ? -19.109 -3.582 -4.305 1 98.31 309 VAL B O 1
ATOM 5801 N N . TYR B 1 310 ? -18.328 -5.41 -3.188 1 96.25 310 TYR B N 1
ATOM 5802 C CA . TYR B 1 310 ? -19.25 -6.363 -3.809 1 96.25 310 TYR B CA 1
ATOM 5803 C C . TYR B 1 310 ? -20.094 -7.07 -2.76 1 96.25 310 TYR B C 1
ATOM 5805 O O . TYR B 1 310 ? -19.734 -7.117 -1.584 1 96.25 310 TYR B O 1
ATOM 5813 N N . ARG B 1 311 ? -21.203 -7.613 -3.203 1 93.81 311 ARG B N 1
ATOM 5814 C CA . ARG B 1 311 ? -22.125 -8.312 -2.314 1 93.81 311 ARG B CA 1
ATOM 5815 C C . ARG B 1 311 ? -21.531 -9.633 -1.832 1 93.81 311 ARG B C 1
ATOM 5817 O O . ARG B 1 311 ? -21.609 -9.961 -0.646 1 93.81 311 ARG B O 1
ATOM 5824 N N . THR B 1 312 ? -20.922 -10.359 -2.795 1 91.88 312 THR B N 1
ATOM 5825 C CA . THR B 1 312 ? -20.344 -11.648 -2.434 1 91.88 312 THR B CA 1
ATOM 5826 C C . THR B 1 312 ? -18.938 -11.805 -3.021 1 91.88 312 THR B C 1
ATOM 5828 O O . THR B 1 312 ? -18.609 -11.156 -4.012 1 91.88 312 THR B O 1
ATOM 5831 N N . ARG B 1 313 ? -18.203 -12.719 -2.43 1 92.44 313 ARG B N 1
ATOM 5832 C CA . ARG B 1 313 ? -16.875 -13.062 -2.92 1 92.44 313 ARG B CA 1
ATOM 5833 C C . ARG B 1 313 ? -16.938 -13.609 -4.34 1 92.44 313 ARG B C 1
ATOM 5835 O O . ARG B 1 313 ? -16.094 -13.281 -5.176 1 92.44 313 ARG B O 1
ATOM 5842 N N . LYS B 1 314 ? -17.938 -14.461 -4.574 1 90.81 314 LYS B N 1
ATOM 5843 C CA . LYS B 1 314 ? -18.109 -15.055 -5.895 1 90.81 314 LYS B CA 1
ATOM 5844 C C . LYS B 1 314 ? -18.281 -13.984 -6.965 1 90.81 314 LYS B C 1
ATOM 5846 O O . LYS B 1 314 ? -17.609 -14.023 -8 1 90.81 314 LYS B O 1
ATOM 5851 N N . GLU B 1 315 ? -19.094 -13.047 -6.746 1 91.06 315 GLU B N 1
ATOM 5852 C CA . GLU B 1 315 ? -19.328 -11.961 -7.691 1 91.06 315 GLU B CA 1
ATOM 5853 C C . GLU B 1 315 ? -18.094 -11.094 -7.848 1 91.06 315 GLU B C 1
ATOM 5855 O O . GLU B 1 315 ? -17.781 -10.633 -8.953 1 91.06 315 GLU B O 1
ATOM 5860 N N . MET B 1 316 ? -17.422 -10.852 -6.762 1 93.56 316 MET B N 1
ATOM 5861 C CA . MET B 1 316 ? -16.172 -10.086 -6.777 1 93.56 316 MET B CA 1
ATOM 5862 C C . MET B 1 316 ? -15.141 -10.742 -7.68 1 93.56 316 MET B C 1
ATOM 5864 O O . MET B 1 316 ? -14.5 -10.062 -8.492 1 93.56 316 MET B O 1
ATOM 5868 N N . LEU B 1 317 ? -14.992 -12.062 -7.562 1 90.5 317 LEU B N 1
ATOM 5869 C CA . LEU B 1 317 ? -13.992 -12.789 -8.336 1 90.5 317 LEU B CA 1
ATOM 5870 C C . LEU B 1 317 ? -14.344 -12.797 -9.812 1 90.5 317 LEU B C 1
ATOM 5872 O O . LEU B 1 317 ? -13.453 -12.82 -10.672 1 90.5 317 LEU B O 1
ATOM 5876 N N . LEU B 1 318 ? -15.625 -12.766 -10.109 1 88.25 318 LEU B N 1
ATOM 5877 C CA . LEU B 1 318 ? -16.047 -12.672 -11.5 1 88.25 318 LEU B CA 1
ATOM 5878 C C . LEU B 1 318 ? -15.656 -11.328 -12.102 1 88.25 318 LEU B C 1
ATOM 5880 O O . LEU B 1 318 ? -15.555 -11.195 -13.328 1 88.25 318 LEU B O 1
ATOM 5884 N N . SER B 1 319 ? -15.359 -10.367 -11.266 1 90.69 319 SER B N 1
ATOM 5885 C CA . SER B 1 319 ? -15.07 -9.008 -11.719 1 90.69 319 SER B CA 1
ATOM 5886 C C . SER B 1 319 ? -13.57 -8.727 -11.695 1 90.69 319 SER B C 1
ATOM 5888 O O . SER B 1 319 ? -13.148 -7.578 -11.859 1 90.69 319 SER B O 1
ATOM 5890 N N . LEU B 1 320 ? -12.75 -9.68 -11.531 1 89.62 320 LEU B N 1
ATOM 5891 C CA . LEU B 1 320 ? -11.312 -9.531 -11.352 1 89.62 320 LEU B CA 1
ATOM 5892 C C . LEU B 1 320 ? -10.703 -8.703 -12.477 1 89.62 320 LEU B C 1
ATOM 5894 O O . LEU B 1 320 ? -9.883 -7.816 -12.219 1 89.62 320 LEU B O 1
ATOM 5898 N N . PRO B 1 321 ? -11.156 -8.875 -13.703 1 86.25 321 PRO B N 1
ATOM 5899 C CA . PRO B 1 321 ? -10.555 -8.07 -14.773 1 86.25 321 PRO B CA 1
ATOM 5900 C C . PRO B 1 321 ? -10.828 -6.578 -14.609 1 86.25 321 PRO B C 1
ATOM 5902 O O . PRO B 1 321 ? -10.133 -5.754 -15.219 1 86.25 321 PRO B O 1
ATOM 5905 N N . CYS B 1 322 ? -11.797 -6.25 -13.789 1 90.62 322 CYS B N 1
ATOM 5906 C CA . CYS B 1 322 ? -12.188 -4.859 -13.609 1 90.62 322 CYS B CA 1
ATOM 5907 C C . CYS B 1 322 ? -11.586 -4.281 -12.336 1 90.62 322 CYS B C 1
ATOM 5909 O O . CYS B 1 322 ? -11.797 -3.109 -12.023 1 90.62 322 CYS B O 1
ATOM 5911 N N . VAL B 1 323 ? -10.867 -5.074 -11.609 1 91.5 323 VAL B N 1
ATOM 5912 C CA . VAL B 1 323 ? -10.352 -4.637 -10.32 1 91.5 323 VAL B CA 1
ATOM 5913 C C . VAL B 1 323 ? -8.914 -4.133 -10.477 1 91.5 323 VAL B C 1
ATOM 5915 O O . VAL B 1 323 ? -8.023 -4.895 -10.859 1 91.5 323 VAL B O 1
ATOM 5918 N N . SER B 1 324 ? -8.695 -2.873 -10.219 1 87.94 324 SER B N 1
ATOM 5919 C CA . SER B 1 324 ? -7.355 -2.318 -10.352 1 87.94 324 SER B CA 1
ATOM 5920 C C . SER B 1 324 ? -6.793 -1.885 -9 1 87.94 324 SER B C 1
ATOM 5922 O O . SER B 1 324 ? -5.609 -2.09 -8.727 1 87.94 324 SER B O 1
ATOM 5924 N N . ASP B 1 325 ? -7.668 -1.303 -8.141 1 92.81 325 ASP B N 1
ATOM 5925 C CA . ASP B 1 325 ? -7.176 -0.714 -6.902 1 92.81 325 ASP B CA 1
ATOM 5926 C C . ASP B 1 325 ? -7.637 -1.521 -5.691 1 92.81 325 ASP B C 1
ATOM 5928 O O . ASP B 1 325 ? -7.574 -1.041 -4.555 1 92.81 325 ASP B O 1
ATOM 5932 N N . GLY B 1 326 ? -8.211 -2.627 -5.871 1 95.56 326 GLY B N 1
ATOM 5933 C CA . GLY B 1 326 ? -8.656 -3.479 -4.781 1 95.56 326 GLY B CA 1
ATOM 5934 C C . GLY B 1 326 ? -10.156 -3.707 -4.773 1 95.56 326 GLY B C 1
ATOM 5935 O O . GLY B 1 326 ? -10.898 -3.02 -5.477 1 95.56 326 GLY B O 1
ATOM 5936 N N . ALA B 1 327 ? -10.57 -4.652 -4.004 1 97.19 327 ALA B N 1
ATOM 5937 C CA . ALA B 1 327 ? -11.984 -5 -3.873 1 97.19 327 ALA B CA 1
ATOM 5938 C C . ALA B 1 327 ? -12.242 -5.777 -2.586 1 97.19 327 ALA B C 1
ATOM 5940 O O . ALA B 1 327 ? -11.375 -6.512 -2.113 1 97.19 327 ALA B O 1
ATOM 5941 N N . ILE B 1 328 ? -13.398 -5.574 -2.055 1 97.19 328 ILE B N 1
ATOM 5942 C CA . ILE B 1 328 ? -13.844 -6.352 -0.903 1 97.19 328 ILE B CA 1
ATOM 5943 C C . ILE B 1 328 ? -15.273 -6.828 -1.121 1 97.19 328 ILE B C 1
ATOM 5945 O O . ILE B 1 328 ? -16.016 -6.238 -1.905 1 97.19 328 ILE B O 1
ATOM 5949 N N . SER B 1 329 ? -15.617 -7.863 -0.504 1 94.69 329 SER B N 1
ATOM 5950 C CA . SER B 1 329 ? -16.984 -8.367 -0.52 1 94.69 329 SER B CA 1
ATOM 5951 C C . SER B 1 329 ? -17.578 -8.391 0.884 1 94.69 329 SER B C 1
ATOM 5953 O O . SER B 1 329 ? -16.859 -8.539 1.868 1 94.69 329 SER B O 1
ATOM 5955 N N . LEU B 1 330 ? -18.859 -8.266 0.975 1 94.12 330 LEU B N 1
ATOM 5956 C CA . LEU B 1 330 ? -19.547 -8.18 2.26 1 94.12 330 LEU B CA 1
ATOM 5957 C C . LEU B 1 330 ? -19.375 -9.469 3.057 1 94.12 330 LEU B C 1
ATOM 5959 O O . LEU B 1 330 ? -19.438 -9.453 4.289 1 94.12 330 LEU B O 1
ATOM 5963 N N . ASP B 1 331 ? -19.109 -10.555 2.381 1 90.5 331 ASP B N 1
ATOM 5964 C CA . ASP B 1 331 ? -18.953 -11.828 3.088 1 90.5 331 ASP B CA 1
ATOM 5965 C C . ASP B 1 331 ? -17.484 -12.07 3.459 1 90.5 331 ASP B C 1
ATOM 5967 O O . ASP B 1 331 ? -17.125 -13.164 3.889 1 90.5 331 ASP B O 1
ATOM 5971 N N . GLY B 1 332 ? -16.594 -11.125 3.16 1 91.69 332 GLY B N 1
ATOM 5972 C CA . GLY B 1 332 ? -15.281 -11.188 3.779 1 91.69 332 GLY B CA 1
ATOM 5973 C C . GLY B 1 332 ? -14.156 -11.352 2.775 1 91.69 332 GLY B C 1
ATOM 5974 O O . GLY B 1 332 ? -12.984 -11.406 3.152 1 91.69 332 GLY B O 1
ATOM 5975 N N . GLY B 1 333 ? -14.445 -11.484 1.501 1 93 333 GLY B N 1
ATOM 5976 C CA . GLY B 1 333 ? -13.391 -11.539 0.504 1 93 333 GLY B CA 1
ATOM 5977 C C . GLY B 1 333 ? -12.641 -10.227 0.358 1 93 333 GLY B C 1
ATOM 5978 O O . GLY B 1 333 ? -13.242 -9.156 0.449 1 93 333 GLY B O 1
ATOM 5979 N N . MET B 1 334 ? -11.32 -10.328 0.159 1 95.19 334 MET B N 1
ATOM 5980 C CA . MET B 1 334 ? -10.508 -9.117 0.006 1 95.19 334 MET B CA 1
ATOM 5981 C C . MET B 1 334 ? -9.414 -9.32 -1.031 1 95.19 334 MET B C 1
ATOM 5983 O O . MET B 1 334 ? -8.75 -10.359 -1.045 1 95.19 334 MET B O 1
ATOM 5987 N N . ILE B 1 335 ? -9.273 -8.273 -1.846 1 95.56 335 ILE B N 1
ATOM 5988 C CA . ILE B 1 335 ? -8.211 -8.188 -2.838 1 95.56 335 ILE B CA 1
ATOM 5989 C C . ILE B 1 335 ? -7.531 -6.824 -2.752 1 95.56 335 ILE B C 1
ATOM 5991 O O . ILE B 1 335 ? -8.203 -5.793 -2.748 1 95.56 335 ILE B O 1
ATOM 5995 N N . ARG B 1 336 ? -6.281 -6.504 -2.523 1 91.5 336 ARG B N 1
ATOM 5996 C CA . ARG B 1 336 ? -5.598 -5.223 -2.383 1 91.5 336 ARG B CA 1
ATOM 5997 C C . ARG B 1 336 ? -5.223 -4.648 -3.746 1 91.5 336 ARG B C 1
ATOM 5999 O O . ARG B 1 336 ? -5.445 -3.467 -4.012 1 91.5 336 ARG B O 1
ATOM 6006 N N . THR B 1 337 ? -4.496 -5.02 -4.586 1 82.38 337 THR B N 1
ATOM 6007 C CA . THR B 1 337 ? -4.117 -4.645 -5.941 1 82.38 337 THR B CA 1
ATOM 6008 C C . THR B 1 337 ? -4.277 -5.824 -6.895 1 82.38 337 THR B C 1
ATOM 6010 O O . THR B 1 337 ? -4.746 -6.895 -6.496 1 82.38 337 THR B O 1
ATOM 6013 N N . SER B 1 338 ? -3.879 -5.25 -8.109 1 77.5 338 SER B N 1
ATOM 6014 C CA . SER B 1 338 ? -4.031 -6.328 -9.086 1 77.5 338 SER B CA 1
ATOM 6015 C C . SER B 1 338 ? -3.07 -7.477 -8.789 1 77.5 338 SER B C 1
ATOM 6017 O O . SER B 1 338 ? -1.869 -7.262 -8.617 1 77.5 338 SER B O 1
ATOM 6019 N N . GLY B 1 339 ? -3.602 -8.562 -8.203 1 90.75 339 GLY B N 1
ATOM 6020 C CA . GLY B 1 339 ? -2.84 -9.805 -8.117 1 90.75 339 GLY B CA 1
ATOM 6021 C C . GLY B 1 339 ? -2.521 -10.211 -6.695 1 90.75 339 GLY B C 1
ATOM 6022 O O . GLY B 1 339 ? -1.825 -11.203 -6.473 1 90.75 339 GLY B O 1
ATOM 6023 N N . VAL B 1 340 ? -2.859 -9.336 -5.711 1 96.75 340 VAL B N 1
ATOM 6024 C CA . VAL B 1 340 ? -2.609 -9.695 -4.32 1 96.75 340 VAL B CA 1
ATOM 6025 C C . VAL B 1 340 ? -3.922 -10.086 -3.641 1 96.75 340 VAL B C 1
ATOM 6027 O O . VAL B 1 340 ? -4.785 -9.234 -3.416 1 96.75 340 VAL B O 1
ATOM 6030 N N . PHE B 1 341 ? -4.051 -11.32 -3.223 1 96.31 341 PHE B N 1
ATOM 6031 C CA . PHE B 1 341 ? -5.27 -11.875 -2.643 1 96.31 341 PHE B CA 1
ATOM 6032 C C . PHE B 1 341 ? -5.098 -12.109 -1.147 1 96.31 341 PHE B C 1
ATOM 6034 O O . PHE B 1 341 ? -4.047 -12.586 -0.705 1 96.31 341 PHE B O 1
ATOM 6041 N N . ILE B 1 342 ? -6.047 -11.68 -0.42 1 96.31 342 ILE B N 1
ATOM 6042 C CA . ILE B 1 342 ? -6.078 -11.984 1.006 1 96.31 342 ILE B CA 1
ATOM 6043 C C . ILE B 1 342 ? -6.965 -13.203 1.253 1 96.31 342 ILE B C 1
ATOM 6045 O O . ILE B 1 342 ? -8.188 -13.125 1.128 1 96.31 342 ILE B O 1
ATOM 6049 N N . LEU B 1 343 ? -6.359 -14.289 1.608 1 95.25 343 LEU B N 1
ATOM 6050 C CA . LEU B 1 343 ? -7.066 -15.547 1.778 1 95.25 343 LEU B CA 1
ATOM 6051 C C . LEU B 1 343 ? -7.266 -15.867 3.258 1 95.25 343 LEU B C 1
ATOM 6053 O O . LEU B 1 343 ? -6.617 -15.266 4.117 1 95.25 343 LEU B O 1
ATOM 6057 N N . GLY B 1 344 ? -8.258 -16.766 3.504 1 91.25 344 GLY B N 1
ATOM 6058 C CA . GLY B 1 344 ? -8.516 -17.188 4.871 1 91.25 344 GLY B CA 1
ATOM 6059 C C . GLY B 1 344 ? -9.719 -16.5 5.496 1 91.25 344 GLY B C 1
ATOM 6060 O O . GLY B 1 344 ? -10.445 -15.781 4.812 1 91.25 344 GLY B O 1
ATOM 6061 N N . ASN B 1 345 ? -9.82 -16.734 6.82 1 81.94 345 ASN B N 1
ATOM 6062 C CA . ASN B 1 345 ? -10.977 -16.219 7.547 1 81.94 345 ASN B CA 1
ATOM 6063 C C . ASN B 1 345 ? -10.688 -14.867 8.18 1 81.94 345 ASN B C 1
ATOM 6065 O O . ASN B 1 345 ? -9.531 -14.531 8.445 1 81.94 345 ASN B O 1
ATOM 6069 N N . ARG B 1 346 ? -11.789 -14.281 8.453 1 78.81 346 ARG B N 1
ATOM 6070 C CA . ARG B 1 346 ? -11.727 -12.945 9.023 1 78.81 346 ARG B CA 1
ATOM 6071 C C . ARG B 1 346 ? -11 -12.945 10.359 1 78.81 346 ARG B C 1
ATOM 6073 O O . ARG B 1 346 ? -11.031 -13.945 11.086 1 78.81 346 ARG B O 1
ATOM 6080 N N . LYS B 1 347 ? -10.195 -11.906 10.523 1 73.19 347 LYS B N 1
ATOM 6081 C CA . LYS B 1 347 ? -9.516 -11.656 11.789 1 73.19 347 LYS B CA 1
ATOM 6082 C C . LYS B 1 347 ? -10.273 -10.641 12.633 1 73.19 347 LYS B C 1
ATOM 6084 O O . LYS B 1 347 ? -11.031 -9.828 12.102 1 73.19 347 LYS B O 1
ATOM 6089 N N . GLU B 1 348 ? -10.141 -10.867 13.93 1 82.31 348 GLU B N 1
ATOM 6090 C CA . GLU B 1 348 ? -10.688 -9.836 14.805 1 82.31 348 GLU B CA 1
ATOM 6091 C C . GLU B 1 348 ? -9.914 -8.531 14.656 1 82.31 348 GLU B C 1
ATOM 6093 O O . GLU B 1 348 ? -8.68 -8.523 14.648 1 82.31 348 GLU B O 1
ATOM 6098 N N . VAL B 1 349 ? -10.641 -7.527 14.398 1 89.31 349 VAL B N 1
ATOM 6099 C CA . VAL B 1 349 ? -10.07 -6.203 14.18 1 89.31 349 VAL B CA 1
ATOM 6100 C C . VAL B 1 349 ? -10 -5.445 15.5 1 89.31 349 VAL B C 1
ATOM 6102 O O . VAL B 1 349 ? -10.992 -5.355 16.234 1 89.31 349 VAL B O 1
ATOM 6105 N N . GLU B 1 350 ? -8.891 -4.867 15.867 1 93.88 350 GLU B N 1
ATOM 6106 C CA . GLU B 1 350 ? -8.648 -4.234 17.156 1 93.88 350 GLU B CA 1
ATOM 6107 C C . GLU B 1 350 ? -9.266 -2.84 17.219 1 93.88 350 GLU B C 1
ATOM 6109 O O . GLU B 1 350 ? -9.781 -2.422 18.25 1 93.88 350 GLU B O 1
ATOM 6114 N N . VAL B 1 351 ? -9.211 -2.121 16.188 1 98.12 351 VAL B N 1
ATOM 6115 C CA . VAL B 1 351 ? -9.75 -0.769 16.078 1 98.12 351 VAL B CA 1
ATOM 6116 C C . VAL B 1 351 ? -10.617 -0.648 14.828 1 98.12 351 VAL B C 1
ATOM 6118 O O . VAL B 1 351 ? -10.164 -0.945 13.727 1 98.12 351 VAL B O 1
ATOM 6121 N N . ARG B 1 352 ? -11.867 -0.193 15.031 1 97.88 352 ARG B N 1
ATOM 6122 C CA . ARG B 1 352 ? -12.82 -0.153 13.922 1 97.88 352 ARG B CA 1
ATOM 6123 C C . ARG B 1 352 ? -13.367 1.254 13.727 1 97.88 352 ARG B C 1
ATOM 6125 O O . ARG B 1 352 ? -13.422 2.045 14.672 1 97.88 352 ARG B O 1
ATOM 6132 N N . PHE B 1 353 ? -13.758 1.545 12.508 1 98.38 353 PHE B N 1
ATOM 6133 C CA . PHE B 1 353 ? -14.508 2.768 12.25 1 98.38 353 PHE B CA 1
ATOM 6134 C C . PHE B 1 353 ? -15.828 2.762 13.008 1 98.38 353 PHE B C 1
ATOM 6136 O O . PHE B 1 353 ? -16.469 1.718 13.133 1 98.38 353 PHE B O 1
ATOM 6143 N N . PRO B 1 354 ? -16.219 3.859 13.461 1 97.88 354 PRO B N 1
ATOM 6144 C CA . PRO B 1 354 ? -17.562 3.938 14.062 1 97.88 354 PRO B CA 1
ATOM 6145 C C . PRO B 1 354 ? -18.672 3.891 13.023 1 97.88 354 PRO B C 1
ATOM 6147 O O . PRO B 1 354 ? -18.438 4.188 11.844 1 97.88 354 PRO B O 1
ATOM 6150 N N . VAL B 1 355 ? -19.797 3.494 13.5 1 96.06 355 VAL B N 1
ATOM 6151 C CA . VAL B 1 355 ? -20.984 3.473 12.656 1 96.06 355 VAL B CA 1
ATOM 6152 C C . VAL B 1 355 ? -21.734 4.793 12.797 1 96.06 355 VAL B C 1
ATOM 6154 O O . VAL B 1 355 ? -21.875 5.324 13.906 1 96.06 355 VAL B O 1
ATOM 6157 N N . SER B 1 356 ? -22.141 5.312 11.648 1 88.19 356 SER B N 1
ATOM 6158 C CA . SER B 1 356 ? -22.844 6.586 11.633 1 88.19 356 SER B CA 1
ATOM 6159 C C . SER B 1 356 ? -24.234 6.453 12.273 1 88.19 356 SER B C 1
ATOM 6161 O O . SER B 1 356 ? -24.938 5.465 12.047 1 88.19 356 SER B O 1
ATOM 6163 N N . THR B 1 357 ? -24.328 7.223 13.344 1 74.56 357 THR B N 1
ATOM 6164 C CA . THR B 1 357 ? -25.672 7.293 13.883 1 74.56 357 THR B CA 1
ATOM 6165 C C . THR B 1 357 ? -26.547 8.242 13.062 1 74.56 357 THR B C 1
ATOM 6167 O O . THR B 1 357 ? -26.047 9.227 12.516 1 74.56 357 THR B O 1
ATOM 6170 N N . GLY B 1 358 ? -27.594 7.766 12.562 1 58.69 358 GLY B N 1
ATOM 6171 C CA . GLY B 1 358 ? -28.594 8.5 11.789 1 58.69 358 GLY B CA 1
ATOM 6172 C C . GLY B 1 358 ? -28.25 9.969 11.617 1 58.69 358 GLY B C 1
ATOM 6173 O O . GLY B 1 358 ? -27.547 10.547 12.453 1 58.69 358 GLY B O 1
ATOM 6174 N N . ILE B 1 359 ? -27.969 10.438 10.422 1 52.91 359 ILE B N 1
ATOM 6175 C CA . ILE B 1 359 ? -27.656 11.82 10.07 1 52.91 359 ILE B CA 1
ATOM 6176 C C . ILE B 1 359 ? -28.719 12.75 10.633 1 52.91 359 ILE B C 1
ATOM 6178 O O . ILE B 1 359 ? -29.922 12.469 10.523 1 52.91 359 ILE B O 1
ATOM 6182 N N . LEU B 1 360 ? -28.234 13.594 11.594 1 52.06 360 LEU B N 1
ATOM 6183 C CA . LEU B 1 360 ? -29.141 14.672 11.961 1 52.06 360 LEU B CA 1
ATOM 6184 C C . LEU B 1 360 ? -29.672 15.383 10.727 1 52.06 360 LEU B C 1
ATOM 6186 O O . LEU B 1 360 ? -28.922 15.695 9.805 1 52.06 360 LEU B O 1
ATOM 6190 N N . ASP B 1 361 ? -30.828 15.094 10.336 1 55.91 361 ASP B N 1
ATOM 6191 C CA . ASP B 1 361 ? -31.516 15.797 9.258 1 55.91 361 ASP B CA 1
ATOM 6192 C C . ASP B 1 361 ? -31.516 17.297 9.492 1 55.91 361 ASP B C 1
ATOM 6194 O O . ASP B 1 361 ? -32.438 17.844 10.086 1 55.91 361 ASP B O 1
ATOM 6198 N N . LEU B 1 362 ? -30.328 17.922 9.398 1 61.88 362 LEU B N 1
ATOM 6199 C CA . LEU B 1 362 ? -30.297 19.375 9.508 1 61.88 362 LEU B CA 1
ATOM 6200 C C . LEU B 1 362 ? -30.797 20.016 8.219 1 61.88 362 LEU B C 1
ATOM 6202 O O . LEU B 1 362 ? -30.625 19.469 7.133 1 61.88 362 LEU B O 1
ATOM 6206 N N . PRO B 1 363 ? -31.547 21.156 8.438 1 66.31 363 PRO B N 1
ATOM 6207 C CA . PRO B 1 363 ? -32.031 21.844 7.234 1 66.31 363 PRO B CA 1
ATOM 6208 C C . PRO B 1 363 ? -30.891 22.172 6.266 1 66.31 363 PRO B C 1
ATOM 6210 O O . PRO B 1 363 ? -29.766 22.453 6.691 1 66.31 363 PRO B O 1
ATOM 6213 N N . VAL B 1 364 ? -31.141 22.109 5.047 1 71.06 364 VAL B N 1
ATOM 6214 C CA . VAL B 1 364 ? -30.188 22.375 3.971 1 71.06 364 VAL B CA 1
ATOM 6215 C C . VAL B 1 364 ? -29.578 23.75 4.145 1 71.06 364 VAL B C 1
ATOM 6217 O O . VAL B 1 364 ? -28.391 23.953 3.91 1 71.06 364 VAL B O 1
ATOM 6220 N N . GLY B 1 365 ? -30.422 24.656 4.539 1 70.31 365 GLY B N 1
ATOM 6221 C CA . GLY B 1 365 ? -29.938 26.016 4.738 1 70.31 365 GLY B CA 1
ATOM 6222 C C . GLY B 1 365 ? -28.891 26.125 5.82 1 70.31 365 GLY B C 1
ATOM 6223 O O . GLY B 1 365 ? -27.922 26.875 5.684 1 70.31 365 GLY B O 1
ATOM 6224 N N . TYR B 1 366 ? -29.062 25.359 6.777 1 75.25 366 TYR B N 1
ATOM 6225 C CA . TYR B 1 366 ? -28.094 25.344 7.867 1 75.25 366 TYR B CA 1
ATOM 6226 C C . TYR B 1 366 ? -26.75 24.797 7.398 1 75.25 366 TYR B C 1
ATOM 6228 O O . TYR B 1 366 ? -25.703 25.391 7.684 1 75.25 366 TYR B O 1
ATOM 6236 N N . LEU B 1 367 ? -26.859 23.781 6.629 1 75.81 367 LEU B N 1
ATOM 6237 C CA . LEU B 1 367 ? -25.641 23.141 6.141 1 75.81 367 LEU B CA 1
ATOM 6238 C C . LEU B 1 367 ? -24.891 24.062 5.191 1 75.81 367 LEU B C 1
ATOM 6240 O O . LEU B 1 367 ? -23.656 24.125 5.23 1 75.81 367 LEU B O 1
ATOM 6244 N N . GLU B 1 368 ? -25.625 24.781 4.504 1 78.94 368 GLU B N 1
ATOM 6245 C CA . GLU B 1 368 ? -25.016 25.703 3.562 1 78.94 368 GLU B CA 1
ATOM 6246 C C . GLU B 1 368 ? -24.328 26.859 4.293 1 78.94 368 GLU B C 1
ATOM 6248 O O . GLU B 1 368 ? -23.234 27.281 3.902 1 78.94 368 GLU B O 1
ATOM 6253 N N . ALA B 1 369 ? -24.969 27.312 5.305 1 80.56 369 ALA B N 1
ATOM 6254 C CA . ALA B 1 369 ? -24.375 28.391 6.094 1 80.56 369 ALA B CA 1
ATOM 6255 C C . ALA B 1 369 ? -23.094 27.938 6.789 1 80.56 369 ALA B C 1
ATOM 6257 O O . ALA B 1 369 ? -22.109 28.672 6.824 1 80.56 369 ALA B O 1
ATOM 6258 N N . GLU B 1 370 ? -23.156 26.781 7.199 1 81.56 370 GLU B N 1
ATOM 6259 C CA . GLU B 1 370 ? -21.984 26.219 7.859 1 81.56 370 GLU B CA 1
ATOM 6260 C C . GLU B 1 370 ? -20.828 26.078 6.883 1 81.56 370 GLU B C 1
ATOM 6262 O O . GLU B 1 370 ? -19.672 26.344 7.234 1 81.56 370 GLU B O 1
ATOM 6267 N N . ARG B 1 371 ? -21.156 25.719 5.777 1 82.88 371 ARG B N 1
ATOM 6268 C CA . ARG B 1 371 ? -20.141 25.562 4.738 1 82.88 371 ARG B CA 1
ATOM 6269 C C . ARG B 1 371 ? -19.516 26.891 4.371 1 82.88 371 ARG B C 1
ATOM 6271 O O . ARG B 1 371 ? -18.297 26.984 4.176 1 82.88 371 ARG B O 1
ATOM 6278 N N . LYS B 1 372 ? -20.312 27.875 4.34 1 85.06 372 LYS B N 1
ATOM 6279 C CA . LYS B 1 372 ? -19.828 29.203 3.996 1 85.06 372 LYS B CA 1
ATOM 6280 C C . LYS B 1 372 ? -18.906 29.75 5.082 1 85.06 372 LYS B C 1
ATOM 6282 O O . LYS B 1 372 ? -17.859 30.344 4.785 1 85.06 372 LYS B O 1
ATOM 6287 N N . ILE B 1 373 ? -19.281 29.516 6.25 1 87.88 373 ILE B N 1
ATOM 6288 C CA . ILE B 1 373 ? -18.469 29.969 7.367 1 87.88 373 ILE B CA 1
ATOM 6289 C C . ILE B 1 373 ? -17.109 29.266 7.34 1 87.88 373 ILE B C 1
ATOM 6291 O O . ILE B 1 373 ? -16.078 29.891 7.523 1 87.88 373 ILE B O 1
ATOM 6295 N N . LYS B 1 374 ? -17.203 28.078 7.074 1 86.25 374 LYS B N 1
ATOM 6296 C CA . LYS B 1 374 ? -15.969 27.297 7 1 86.25 374 LYS B CA 1
ATOM 6297 C C . LYS B 1 374 ? -15.062 27.828 5.891 1 86.25 374 LYS B C 1
ATOM 6299 O O . LYS B 1 374 ? -13.852 27.984 6.09 1 86.25 374 LYS B O 1
ATOM 6304 N N . PHE B 1 375 ? -15.672 28.078 4.801 1 89.19 375 PHE B N 1
ATOM 6305 C CA . PHE B 1 375 ? -14.914 28.609 3.672 1 89.19 375 PHE B CA 1
ATOM 6306 C C . PHE B 1 375 ? -14.273 29.953 4.027 1 89.19 375 PHE B C 1
ATOM 6308 O O . PHE B 1 375 ? -13.109 30.188 3.705 1 89.19 375 PHE B O 1
ATOM 6315 N N . MET B 1 376 ? -14.977 30.719 4.746 1 89.75 376 MET B N 1
ATOM 6316 C CA . MET B 1 376 ? -14.469 32.031 5.133 1 89.75 376 MET B CA 1
ATOM 6317 C C . MET B 1 376 ? -13.344 31.906 6.148 1 89.75 376 MET B C 1
ATOM 6319 O O . MET B 1 376 ? -12.352 32.625 6.078 1 89.75 376 MET B O 1
ATOM 6323 N N . LYS B 1 377 ? -13.5 31.031 7.012 1 89.44 377 LYS B N 1
ATOM 6324 C CA . LYS B 1 377 ? -12.43 30.781 7.98 1 89.44 377 LYS B CA 1
ATOM 6325 C C . LYS B 1 377 ? -11.172 30.266 7.289 1 89.44 377 LYS B C 1
ATOM 6327 O O . LYS B 1 377 ? -10.062 30.641 7.656 1 89.44 377 LYS B O 1
ATOM 6332 N N . TRP B 1 378 ? -11.391 29.453 6.402 1 89.25 378 TRP B N 1
ATOM 6333 C CA . TRP B 1 378 ? -10.289 28.922 5.605 1 89.25 378 TRP B CA 1
ATOM 6334 C C . TRP B 1 378 ? -9.586 30.047 4.84 1 89.25 378 TRP B C 1
ATOM 6336 O O . TRP B 1 378 ? -8.352 30.094 4.801 1 89.25 378 TRP B O 1
ATOM 6346 N N . GLU B 1 379 ? -10.344 30.906 4.246 1 89.5 379 GLU B N 1
ATOM 6347 C CA . GLU B 1 379 ? -9.789 32.062 3.557 1 89.5 379 GLU B CA 1
ATOM 6348 C C . GLU B 1 379 ? -8.977 32.938 4.512 1 89.5 379 GLU B C 1
ATOM 6350 O O . GLU B 1 379 ? -7.918 33.438 4.148 1 89.5 379 GLU B O 1
ATOM 6355 N N . LYS B 1 380 ? -9.492 33 5.668 1 90.31 380 LYS B N 1
ATOM 6356 C CA . LYS B 1 380 ? -8.797 33.781 6.691 1 90.31 380 LYS B CA 1
ATOM 6357 C C . LYS B 1 380 ? -7.438 33.188 7.016 1 90.31 380 LYS B C 1
ATOM 6359 O O . LYS B 1 380 ? -6.445 33.906 7.148 1 90.31 380 LYS B O 1
ATOM 6364 N N . GLU B 1 381 ? -7.449 31.906 7.145 1 88.81 381 GLU B N 1
ATOM 6365 C CA . GLU B 1 381 ? -6.195 31.219 7.426 1 88.81 381 GLU B CA 1
ATOM 6366 C C . GLU B 1 381 ? -5.188 31.422 6.297 1 88.81 381 GLU B C 1
ATOM 6368 O O . GLU B 1 381 ? -3.996 31.609 6.547 1 88.81 381 GLU B O 1
ATOM 6373 N N . ARG B 1 382 ? -5.652 31.406 5.125 1 88.25 382 ARG B N 1
ATOM 6374 C CA . ARG B 1 382 ? -4.785 31.625 3.973 1 88.25 382 ARG B CA 1
ATOM 6375 C C . ARG B 1 382 ? -4.219 33.062 3.973 1 88.25 382 ARG B C 1
ATOM 6377 O O . ARG B 1 382 ? -3.037 33.25 3.682 1 88.25 382 ARG B O 1
ATOM 6384 N N . ILE B 1 383 ? -5.066 33.969 4.32 1 90.44 383 ILE B N 1
ATOM 6385 C CA . ILE B 1 383 ? -4.641 35.375 4.387 1 90.44 383 ILE B CA 1
ATOM 6386 C C . ILE B 1 383 ? -3.623 35.531 5.512 1 90.44 383 ILE B C 1
ATOM 6388 O O . ILE B 1 383 ? -2.658 36.281 5.371 1 90.44 383 ILE B O 1
ATOM 6392 N N . ASP B 1 384 ? -3.885 34.844 6.578 1 91.06 384 ASP B N 1
ATOM 6393 C CA . ASP B 1 384 ? -2.938 34.875 7.688 1 91.06 384 ASP B CA 1
ATOM 6394 C C . ASP B 1 384 ? -1.555 34.406 7.25 1 91.06 384 ASP B C 1
ATOM 6396 O O . ASP B 1 384 ? -0.541 35 7.625 1 91.06 384 ASP B O 1
ATOM 6400 N N . GLU B 1 385 ? -1.546 33.375 6.496 1 88.5 385 GLU B N 1
ATOM 6401 C CA . GLU B 1 385 ? -0.285 32.875 5.949 1 88.5 385 GLU B CA 1
ATOM 6402 C C . GLU B 1 385 ? 0.355 33.906 5.027 1 88.5 385 GLU B C 1
ATOM 6404 O O . GLU B 1 385 ? 1.573 34.094 5.047 1 88.5 385 GLU B O 1
ATOM 6409 N N . ASP B 1 386 ? -0.45 34.531 4.238 1 89.69 386 ASP B N 1
ATOM 6410 C CA . ASP B 1 386 ? 0.036 35.594 3.346 1 89.69 386 ASP B CA 1
ATOM 6411 C C . ASP B 1 386 ? 0.609 36.75 4.137 1 89.69 386 ASP B C 1
ATOM 6413 O O . ASP B 1 386 ? 1.604 37.375 3.73 1 89.69 386 ASP B O 1
ATOM 6417 N N . ILE B 1 387 ? -0.005 37.062 5.215 1 91.62 387 ILE B N 1
ATOM 6418 C CA . ILE B 1 387 ? 0.457 38.125 6.078 1 91.62 387 ILE B CA 1
ATOM 6419 C C . ILE B 1 387 ? 1.837 37.781 6.637 1 91.62 387 ILE B C 1
ATOM 6421 O O . ILE B 1 387 ? 2.74 38.625 6.629 1 91.62 387 ILE B O 1
ATOM 6425 N N . LYS B 1 388 ? 1.981 36.562 7.031 1 90.94 388 LYS B N 1
ATOM 6426 C CA . LYS B 1 388 ? 3.268 36.125 7.57 1 90.94 388 LYS B CA 1
ATOM 6427 C C . LYS B 1 388 ? 4.355 36.188 6.504 1 90.94 388 LYS B C 1
ATOM 6429 O O . LYS B 1 388 ? 5.477 36.625 6.77 1 90.94 388 LYS B O 1
ATOM 6434 N N . ARG B 1 389 ? 4.023 35.781 5.367 1 89.94 389 ARG B N 1
ATOM 6435 C CA . ARG B 1 389 ? 4.973 35.844 4.258 1 89.94 389 ARG B CA 1
ATOM 6436 C C . ARG B 1 389 ? 5.344 37.281 3.922 1 89.94 389 ARG B C 1
ATOM 6438 O O . ARG B 1 389 ? 6.52 37.594 3.719 1 89.94 389 ARG B O 1
ATOM 6445 N N . GLU B 1 390 ? 4.277 38.125 3.883 1 91.75 390 GLU B N 1
ATOM 6446 C CA . GLU B 1 390 ? 4.492 39.531 3.576 1 91.75 390 GLU B CA 1
ATOM 6447 C C . GLU B 1 390 ? 5.305 40.219 4.672 1 91.75 390 GLU B C 1
ATOM 6449 O O . GLU B 1 390 ? 6.137 41.062 4.387 1 91.75 390 GLU B O 1
ATOM 6454 N N . GLN B 1 391 ? 5.105 39.812 5.863 1 93.69 391 GLN B N 1
ATOM 6455 C CA . GLN B 1 391 ? 5.867 40.344 6.988 1 93.69 391 GLN B CA 1
ATOM 6456 C C . GLN B 1 391 ? 7.336 39.938 6.898 1 93.69 391 GLN B C 1
ATOM 6458 O O . GLN B 1 391 ? 8.227 40.719 7.203 1 93.69 391 GLN B O 1
ATOM 6463 N N . ALA B 1 392 ? 7.578 38.719 6.488 1 92 392 ALA B N 1
ATOM 6464 C CA . ALA B 1 392 ? 8.953 38.25 6.305 1 92 392 ALA B CA 1
ATOM 6465 C C . ALA B 1 392 ? 9.656 39.062 5.207 1 92 392 ALA B C 1
ATOM 6467 O O . ALA B 1 392 ? 10.828 39.406 5.348 1 92 392 ALA B O 1
ATOM 6468 N N . LEU B 1 393 ? 8.961 39.281 4.109 1 91.25 393 LEU B N 1
ATOM 6469 C CA . LEU B 1 393 ? 9.516 40.094 3.012 1 91.25 393 LEU B CA 1
ATOM 6470 C C . LEU B 1 393 ? 9.789 41.5 3.455 1 91.25 393 LEU B C 1
ATOM 6472 O O . LEU B 1 393 ? 10.797 42.094 3.07 1 91.25 393 LEU B O 1
ATOM 6476 N N . LEU B 1 394 ? 8.914 42.094 4.246 1 93.06 394 LEU B N 1
ATOM 6477 C CA . LEU B 1 394 ? 9.086 43.438 4.793 1 93.06 394 LEU B CA 1
ATOM 6478 C C . LEU B 1 394 ? 10.312 43.5 5.695 1 93.06 394 LEU B C 1
ATOM 6480 O O . LEU B 1 394 ? 11.109 44.438 5.609 1 93.06 394 LEU B O 1
ATOM 6484 N N . ASN B 1 395 ? 10.5 42.469 6.539 1 93 395 ASN B N 1
ATOM 6485 C CA . ASN B 1 395 ? 11.664 42.406 7.422 1 93 395 ASN B CA 1
ATOM 6486 C C . ASN B 1 395 ? 12.961 42.312 6.629 1 93 395 ASN B C 1
ATOM 6488 O O . ASN B 1 395 ? 13.953 42.969 6.973 1 93 395 ASN B O 1
ATOM 6492 N N . ASP B 1 396 ? 12.93 41.562 5.609 1 92.19 396 ASP B N 1
ATOM 6493 C CA . ASP B 1 396 ? 14.102 41.438 4.746 1 92.19 396 ASP B CA 1
ATOM 6494 C C . ASP B 1 396 ? 14.422 42.75 4.062 1 92.19 396 ASP B C 1
ATOM 6496 O O . ASP B 1 396 ? 15.586 43.156 3.98 1 92.19 396 ASP B O 1
ATOM 6500 N N . ALA B 1 397 ? 13.359 43.438 3.596 1 91.19 397 ALA B N 1
ATOM 6501 C CA . ALA B 1 397 ? 13.531 44.719 2.943 1 91.19 397 ALA B CA 1
ATOM 6502 C C . ALA B 1 397 ? 14.062 45.781 3.924 1 91.19 397 ALA B C 1
ATOM 6504 O O . ALA B 1 397 ? 14.914 46.594 3.57 1 91.19 397 ALA B O 1
ATOM 6505 N N . ASN B 1 398 ? 13.641 45.688 5.125 1 92.81 398 ASN B N 1
ATOM 6506 C CA . ASN B 1 398 ? 14.117 46.594 6.172 1 92.81 398 ASN B CA 1
ATOM 6507 C C . ASN B 1 398 ? 15.578 46.344 6.512 1 92.81 398 ASN B C 1
ATOM 6509 O O . ASN B 1 398 ? 16.344 47.281 6.711 1 92.81 398 ASN B O 1
ATOM 6513 N N . GLU B 1 399 ? 15.953 45.094 6.512 1 91.75 399 GLU B N 1
ATOM 6514 C CA . GLU B 1 399 ? 17.344 44.75 6.797 1 91.75 399 GLU B CA 1
ATOM 6515 C C . GLU B 1 399 ? 18.266 45.188 5.676 1 91.75 399 GLU B C 1
ATOM 6517 O O . GLU B 1 399 ? 19.359 45.688 5.938 1 91.75 399 GLU B O 1
ATOM 6522 N N . LYS B 1 400 ? 17.828 45 4.52 1 88.62 400 LYS B N 1
ATOM 6523 C CA . LYS B 1 400 ? 18.641 45.406 3.379 1 88.62 400 LYS B CA 1
ATOM 6524 C C . LYS B 1 400 ? 18.766 46.938 3.336 1 88.62 400 LYS B C 1
ATOM 6526 O O . LYS B 1 400 ? 19.828 47.469 3.014 1 88.62 400 LYS B O 1
ATOM 6531 N N . PHE B 1 401 ? 17.688 47.656 3.668 1 89.94 401 PHE B N 1
ATOM 6532 C CA . PHE B 1 401 ? 17.688 49.125 3.717 1 89.94 401 PHE B CA 1
ATOM 6533 C C . PHE B 1 401 ? 18.625 49.625 4.797 1 89.94 401 PHE B C 1
ATOM 6535 O O . PHE B 1 401 ? 19.406 50.562 4.559 1 89.94 401 PHE B O 1
ATOM 6542 N N . THR B 1 402 ? 18.688 48.938 5.938 1 88.75 402 THR B N 1
ATOM 6543 C CA . THR B 1 402 ? 19.562 49.344 7.043 1 88.75 402 THR B CA 1
ATOM 6544 C C . THR B 1 402 ? 21.016 49.062 6.703 1 88.75 402 THR B C 1
ATOM 6546 O O . THR B 1 402 ? 21.906 49.844 7.031 1 88.75 402 THR B O 1
ATOM 6549 N N . SER B 1 403 ? 21.25 47.969 6.094 1 88 403 SER B N 1
ATOM 6550 C CA . SER B 1 403 ? 22.609 47.625 5.688 1 88 403 SER B CA 1
ATOM 6551 C C . SER B 1 403 ? 23.141 48.625 4.66 1 88 403 SER B C 1
ATOM 6553 O O . SER B 1 403 ? 24.297 49.031 4.73 1 88 403 SER B O 1
ATOM 6555 N N . LYS B 1 404 ? 22.281 48.938 3.744 1 82.44 404 LYS B N 1
ATOM 6556 C CA . LYS B 1 404 ? 22.688 49.906 2.723 1 82.44 404 LYS B CA 1
ATOM 6557 C C . LYS B 1 404 ? 22.906 51.281 3.326 1 82.44 404 LYS B C 1
ATOM 6559 O O . LYS B 1 404 ? 23.844 52 2.93 1 82.44 404 LYS B O 1
ATOM 6564 N N . LYS B 1 405 ? 22.156 51.688 4.285 1 83.75 405 LYS B N 1
ATOM 6565 C CA . LYS B 1 405 ? 22.297 52.938 4.988 1 83.75 405 LYS B CA 1
ATOM 6566 C C . LYS B 1 405 ? 23.609 53 5.766 1 83.75 405 LYS B C 1
ATOM 6568 O O . LYS B 1 405 ? 24.297 54.031 5.758 1 83.75 405 LYS B O 1
ATOM 6573 N N . GLN B 1 406 ? 23.984 51.906 6.332 1 83.75 406 GLN B N 1
ATOM 6574 C CA . GLN B 1 406 ? 25.234 51.844 7.078 1 83.75 406 GLN B CA 1
ATOM 6575 C C . GLN B 1 406 ? 26.438 51.906 6.141 1 83.75 406 GLN B C 1
ATOM 6577 O O . GLN B 1 406 ? 27.438 52.562 6.453 1 83.75 406 GLN B O 1
ATOM 6582 N N . GLU B 1 407 ? 26.281 51.312 5.066 1 80.5 407 GLU B N 1
ATOM 6583 C CA . GLU B 1 407 ? 27.344 51.375 4.078 1 80.5 407 GLU B CA 1
ATOM 6584 C C . GLU B 1 407 ? 27.547 52.781 3.557 1 80.5 407 GLU B C 1
ATOM 6586 O O . GLU B 1 407 ? 28.672 53.25 3.361 1 80.5 407 GLU B O 1
ATOM 6591 N N . TYR B 1 408 ? 26.469 53.5 3.381 1 77.94 408 TYR B N 1
ATOM 6592 C CA . TYR B 1 408 ? 26.516 54.875 2.906 1 77.94 408 TYR B CA 1
ATOM 6593 C C . TYR B 1 408 ? 27.109 55.812 3.965 1 77.94 408 TYR B C 1
ATOM 6595 O O . TYR B 1 408 ? 27.906 56.688 3.648 1 77.94 408 TYR B O 1
ATOM 6603 N N . PHE B 1 409 ? 26.844 55.594 5.156 1 78.5 409 PHE B N 1
ATOM 6604 C CA . PHE B 1 409 ? 27.375 56.406 6.242 1 78.5 409 PHE B CA 1
ATOM 6605 C C . PHE B 1 409 ? 28.875 56.156 6.406 1 78.5 409 PHE B C 1
ATOM 6607 O O . PHE B 1 409 ? 29.641 57.094 6.633 1 78.5 409 PHE B O 1
ATOM 6614 N N . LYS B 1 410 ? 29.297 55 6.215 1 76.19 410 LYS B N 1
ATOM 6615 C CA . LYS B 1 410 ? 30.719 54.688 6.301 1 76.19 410 LYS B CA 1
ATOM 6616 C C . LYS B 1 410 ? 31.484 55.312 5.148 1 76.19 410 LYS B C 1
ATOM 6618 O O . LYS B 1 410 ? 32.594 55.812 5.34 1 76.19 410 LYS B O 1
ATOM 6623 N N . PHE B 1 411 ? 30.844 55.25 4.062 1 72.25 411 PHE B N 1
ATOM 6624 C CA . PHE B 1 411 ? 31.5 55.844 2.9 1 72.25 411 PHE B CA 1
ATOM 6625 C C . PHE B 1 411 ? 31.562 57.375 3.037 1 72.25 411 PHE B C 1
ATOM 6627 O O . PHE B 1 411 ? 32.594 57.969 2.74 1 72.25 411 PHE B O 1
ATOM 6634 N N . SER B 1 412 ? 30.578 58.031 3.49 1 71.12 412 SER B N 1
ATOM 6635 C CA . SER B 1 412 ? 30.531 59.469 3.654 1 71.12 412 SER B CA 1
ATOM 6636 C C . SER B 1 412 ? 31.484 59.938 4.754 1 71.12 412 SER B C 1
ATOM 6638 O O . SER B 1 412 ? 32.156 60.969 4.617 1 71.12 412 SER B O 1
ATOM 6640 N N . SER B 1 413 ? 31.625 59.188 5.73 1 71.19 413 SER B N 1
ATOM 6641 C CA . SER B 1 413 ? 32.531 59.5 6.812 1 71.19 413 SER B CA 1
ATOM 6642 C C . SER B 1 413 ? 34 59.344 6.375 1 71.19 413 SER B C 1
ATOM 6644 O O . SER B 1 413 ? 34.844 60.156 6.703 1 71.19 413 SER B O 1
ATOM 6646 N N . ALA B 1 414 ? 34.219 58.406 5.602 1 65.88 414 ALA B N 1
ATOM 6647 C CA . ALA B 1 414 ? 35.594 58.188 5.094 1 65.88 414 ALA B CA 1
ATOM 6648 C C . ALA B 1 414 ? 36 59.312 4.129 1 65.88 414 ALA B C 1
ATOM 6650 O O . ALA B 1 414 ? 37.125 59.75 4.141 1 65.88 414 ALA B O 1
ATOM 6651 N N . TYR B 1 415 ? 35.062 59.719 3.443 1 63.34 415 TYR B N 1
ATOM 6652 C CA . TYR B 1 415 ? 35.344 60.812 2.498 1 63.34 415 TYR B CA 1
ATOM 6653 C C . TYR B 1 415 ? 35.531 62.125 3.219 1 63.34 415 TYR B C 1
ATOM 6655 O O . TYR B 1 415 ? 36.406 62.938 2.852 1 63.34 415 TYR B O 1
ATOM 6663 N N . SER B 1 416 ? 34.844 62.375 4.207 1 64.06 416 SER B N 1
ATOM 6664 C CA . SER B 1 416 ? 35 63.594 4.988 1 64.06 416 SER B CA 1
ATOM 6665 C C . SER B 1 416 ? 36.312 63.625 5.734 1 64.06 416 SER B C 1
ATOM 6667 O O . SER B 1 416 ? 36.969 64.688 5.824 1 64.06 416 SER B O 1
ATOM 6669 N N . ASN B 1 417 ? 36.781 62.531 6.074 1 65.69 417 ASN B N 1
ATOM 6670 C CA . ASN B 1 417 ? 38.062 62.469 6.758 1 65.69 417 ASN B CA 1
ATOM 6671 C C . ASN B 1 417 ? 39.219 62.625 5.789 1 65.69 417 ASN B C 1
ATOM 6673 O O . ASN B 1 417 ? 40.219 63.281 6.129 1 65.69 417 ASN B O 1
ATOM 6677 N N . GLN B 1 418 ? 39 62.219 4.598 1 59.97 418 GLN B N 1
ATOM 6678 C CA . GLN B 1 418 ? 40.062 62.375 3.605 1 59.97 418 GLN B CA 1
ATOM 6679 C C . GLN B 1 418 ? 40.156 63.844 3.143 1 59.97 418 GLN B C 1
ATOM 6681 O O . GLN B 1 418 ? 41.25 64.375 2.902 1 59.97 418 GLN B O 1
ATOM 6686 N N . GLN B 1 419 ? 39.125 64.5 3.105 1 58.59 419 GLN B N 1
ATOM 6687 C CA . GLN B 1 419 ? 39.156 65.938 2.727 1 58.59 419 GLN B CA 1
ATOM 6688 C C . GLN B 1 419 ? 39.719 66.812 3.85 1 58.59 419 GLN B C 1
ATOM 6690 O O . GLN B 1 419 ? 40.469 67.75 3.592 1 58.59 419 GLN B O 1
ATOM 6695 N N . GLN B 1 420 ? 39.562 66.5 5.02 1 58.41 420 GLN B N 1
ATOM 6696 C CA . GLN B 1 420 ? 40.156 67.25 6.133 1 58.41 420 GLN B CA 1
ATOM 6697 C C . GLN B 1 420 ? 41.656 67 6.246 1 58.41 420 GLN B C 1
ATOM 6699 O O . GLN B 1 420 ? 42.406 67.938 6.598 1 58.41 420 GLN B O 1
ATOM 6704 N N . ALA B 1 421 ? 42.062 65.938 5.832 1 61.97 421 ALA B N 1
ATOM 6705 C CA . ALA B 1 421 ? 43.5 65.625 5.852 1 61.97 421 ALA B CA 1
ATOM 6706 C C . ALA B 1 421 ? 44.219 66.375 4.727 1 61.97 421 ALA B C 1
ATOM 6708 O O . ALA B 1 421 ? 45.375 66.812 4.898 1 61.97 421 ALA B O 1
ATOM 6709 N N . GLN B 1 422 ? 43.656 66.5 3.682 1 56.34 422 GLN B N 1
ATOM 6710 C CA . GLN B 1 422 ? 44.312 67.25 2.578 1 56.34 422 GLN B CA 1
ATOM 6711 C C . GLN B 1 422 ? 44.312 68.75 2.809 1 56.34 422 GLN B C 1
ATOM 6713 O O . GLN B 1 422 ? 45.219 69.438 2.377 1 56.34 422 GLN B O 1
ATOM 6718 N N . SER B 1 423 ? 43.469 69.312 3.479 1 55.25 423 SER B N 1
ATOM 6719 C CA . SER B 1 423 ? 43.438 70.75 3.75 1 55.25 423 SER B CA 1
ATOM 6720 C C . SER B 1 423 ? 44.375 71.125 4.898 1 55.25 423 SER B C 1
ATOM 6722 O O . SER B 1 423 ? 44.875 72.25 4.977 1 55.25 423 SER B O 1
ATOM 6724 N N . ALA B 1 424 ? 44.781 70.312 5.746 1 52.59 424 ALA B N 1
ATOM 6725 C CA . ALA B 1 424 ? 45.656 70.562 6.863 1 52.59 424 ALA B CA 1
ATOM 6726 C C . ALA B 1 424 ? 47.125 70.688 6.406 1 52.59 424 ALA B C 1
ATOM 6728 O O . ALA B 1 424 ? 48 71.062 7.172 1 52.59 424 ALA B O 1
ATOM 6729 N N . GLY B 1 425 ? 47.469 70.125 5.246 1 49.69 425 GLY B N 1
ATOM 6730 C CA . GLY B 1 425 ? 48.875 70.188 4.82 1 49.69 425 GLY B CA 1
ATOM 6731 C C . GLY B 1 425 ? 49.281 71.562 4.406 1 49.69 425 GLY B C 1
ATOM 6732 O O . GLY B 1 425 ? 50.438 71.812 4.039 1 49.69 425 GLY B O 1
ATOM 6733 N N . HIS B 1 426 ? 48.406 72.5 4.035 1 45.62 426 HIS B N 1
ATOM 6734 C CA . HIS B 1 426 ? 48.875 73.812 3.543 1 45.62 426 HIS B CA 1
ATOM 6735 C C . HIS B 1 426 ? 49.156 74.75 4.695 1 45.62 426 HIS B C 1
ATOM 6737 O O . HIS B 1 426 ? 49.312 75.938 4.48 1 45.62 426 HIS B O 1
ATOM 6743 N N . ARG B 1 427 ? 49.219 74.438 5.953 1 39.47 427 ARG B N 1
ATOM 6744 C CA . ARG B 1 427 ? 49.469 75.5 6.922 1 39.47 427 ARG B CA 1
ATOM 6745 C C . ARG B 1 427 ? 50.875 76 6.777 1 39.47 427 ARG B C 1
ATOM 6747 O O . ARG B 1 427 ? 51.75 75.375 6.141 1 39.47 427 ARG B O 1
ATOM 6754 N N . THR B 1 428 ? 51.594 76.438 7.91 1 39.06 428 THR B N 1
ATOM 6755 C CA . THR B 1 428 ? 52.312 77.562 8.438 1 39.06 428 THR B CA 1
ATOM 6756 C C . THR B 1 428 ? 53.812 77.438 8.18 1 39.06 428 THR B C 1
ATOM 6758 O O . THR B 1 428 ? 54.469 76.562 8.797 1 39.06 428 THR B O 1
ATOM 6761 N N . ILE B 1 429 ? 54.344 77.375 6.902 1 36.47 429 ILE B N 1
ATOM 6762 C CA . ILE B 1 429 ? 55.781 77.688 6.961 1 36.47 429 ILE B CA 1
ATOM 6763 C C . ILE B 1 429 ? 55.969 79.062 7.59 1 36.47 429 ILE B C 1
ATOM 6765 O O . ILE B 1 429 ? 55.406 80.062 7.125 1 36.47 429 ILE B O 1
ATOM 6769 N N . PRO B 1 430 ? 56.312 79.125 8.891 1 39.91 430 PRO B N 1
ATOM 6770 C CA . PRO B 1 430 ? 56.719 80.375 9.516 1 39.91 430 PRO B CA 1
ATOM 6771 C C . PRO B 1 430 ? 57.812 81.062 8.742 1 39.91 430 PRO B C 1
ATOM 6773 O O . PRO B 1 430 ? 58.781 80.438 8.289 1 39.91 430 PRO B O 1
ATOM 6776 N N . ARG B 1 431 ? 57.594 82.188 7.977 1 28.56 431 ARG B N 1
ATOM 6777 C CA . ARG B 1 431 ? 58.719 83.125 7.855 1 28.56 431 ARG B CA 1
ATOM 6778 C C . ARG B 1 431 ? 59.062 83.75 9.203 1 28.56 431 ARG B C 1
ATOM 6780 O O . ARG B 1 431 ? 58.156 84.062 9.984 1 28.56 431 ARG B O 1
#

Nearest PDB structures (foldseek):
  6ois-assembly1_C  TM=8.015E-01  e=2.554E-36  Arabidopsis thaliana
  6ois-assembly1_E  TM=8.062E-01  e=5.975E-36  Arabidopsis thaliana
  6oit-assembly1_E  TM=7.927E-01  e=2.328E-35  Arabidopsis thaliana
  6oit-assembly1_F  TM=6.669E-01  e=9.950E-36  Arabidopsis thaliana
  6ois-assembly1_F  TM=9.555E-01  e=6.915E-29  Arabidopsis thaliana